Protein 6YQ4 (pdb70)

Organism: Fusobacterium nucleatum subsp. nucleatum (strain ATCC 25586 / DSM 15643 / BCRC 10681 / CIP 101130 / JCM 8532 / KCTC 2640 / LMG 13131 / VPI 4355) (NCBI:txid190304)

Secondary structure (DSSP, 8-state):
-------TTS-EEEEEESSS-EEEEEEEEEEE-SSS-S-TTTSEEEEEEEGGGGTT--BTTB-TTT--EEEE----TT--BPPP-SSB-TTSSB-HHHHHHHTT-EEEEE-B--TT-B-TTS-B-SSTTHHHHHHHHHHHHHHHTTTTSSS-TT-EEEE-BTHHHHHHHHHHHSTT-GGGHHHHHHHT--SS----SEEEEES----HHHHHHHHHHHHTT--EEEEE---TT--HHHHH-TTS---EEEEE--HHHHHHHHHHHHHHHHHHHHH--B-TTS-B----TTS-SHHHHHHHHHHHHHHHHHHHTT---GGGGGGEEESSSSEEEE-HHHHHTSS-B-SPSSSSS-TTS-SHHHHHT-BTTBS--B-SHHHHHHHHHHHHHH-----B--HHHHHHT-GGGT--TT-S--EEEEE--TT--SS-THHHHHHHHHHHHTT-EEEEE--TT--S-S-S-HHHHHHHHHHHH-/-------TTS-EEEEEESSS-EEEEEEEEEEE-SSS-S-TTTSEEEEEEEGGGGTT--BTTB-TTT--EEEE----TT--BPPP-SSEETTTEE-HHHHHHHTTPEEEEE-B--TT-B-TT--B-SSTTHHHHHHHHHHHHHHHTTTTSSS-TTSEEEE-BTHHHHHHHHHHHTTT-GGGHHHHHHHT--SS----SEEEEES----HHHHHHHHHHHHTT--EEEE----TT--HHHHH-GGG----EEEE--HHHHHHHHHHHHHHHHHHHHT--B-TTS-B----TTS-SHHHHHHHHHHHHHHHHHHHTT---GGGGGGEEE-SSSEEEE-HHHHGGGS-B-SPSSSSS-TTS-SHHHHHT--SS-S--B-SHHHHHHHHHHHHHTT------B--HHHHHHH-GGGT-STT-S--EEEEE--TT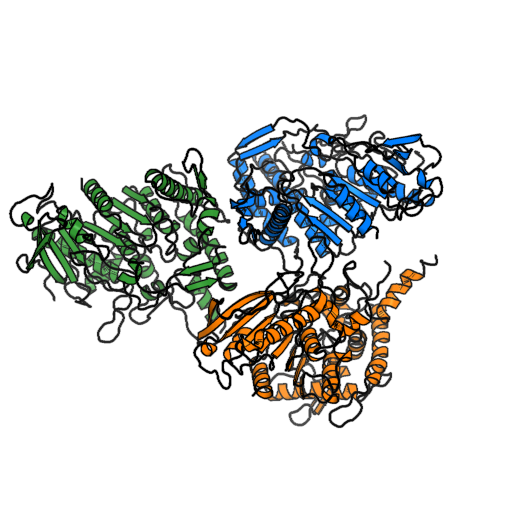--SS-THHHHHHHHHHHHTT-EEEEE--TT--S---S-HHHHHHHHHHHH-/----S--TT--EEEEEESSSSEEEEEEEEEEE-SSS-S-TTTSEEEEEEEGGGGTT--BTTB-TTT--EEEE----TT--BPPP-SSB-TTSSB-HHHHHHHHT-EEEEE-B--TT-B-TT--B--STTHHHHHHHHHHHHHHHHTTTSSS-TTSEEEE-BTHHHHHHHHHHHSTT-GGGHHHHHHTT--SS----SEEEEES----HHHHHHHHHHHHTT--EEEE----TT--HHHHHH-SSS---EEEE--HHHHHHHHHHHHHHHHHHHHT--B-TTS-B----TTS-SHHHHHHHHHHHHHHHHHHHTT---GGGGGGEEESSSSEEEE-HHHHHTTS-B-SPSSSSS-TTS-SHHHHHT--SS-S--B-SHHHHHHHHHHHH-------B--HHHHHHT-GGGT--TT-S--EEEEE--TT--SS-THHHHHHHHHHHHTT-EEEEE--TT--S---S-HHHHHHHHHHHT-

Structure (mmCIF, N/CA/C/O backbone):
data_6YQ4
#
_entry.id   6YQ4
#
_cell.length_a   71.840
_cell.length_b   91.067
_cell.length_c   124.068
_cell.angle_alpha   90.000
_cell.angle_beta   101.700
_cell.angle_gamma   90.000
#
_symmetry.space_group_name_H-M   'P 1 21 1'
#
loop_
_entity.id
_entity.type
_entity.pdbx_description
1 polymer Tannase
2 non-polymer GLYCEROL
3 non-polymer 'MAGNESIUM ION'
4 non-polymer SPERMIDINE
5 water water
#
loop_
_atom_site.group_PDB
_atom_site.id
_atom_site.type_symbol
_atom_site.label_atom_id
_atom_site.label_alt_id
_atom_site.label_comp_id
_atom_site.label_asym_id
_atom_site.label_entity_id
_atom_site.label_seq_id
_atom_site.pdbx_PDB_ins_code
_atom_site.Cartn_x
_atom_site.Cartn_y
_atom_site.Cartn_z
_atom_site.occupancy
_atom_site.B_iso_or_equiv
_atom_site.auth_seq_id
_atom_site.auth_comp_id
_atom_site.auth_asym_id
_atom_site.auth_atom_id
_atom_site.pdbx_PDB_model_num
ATOM 1 N N . ASP A 1 5 ? -32.655 -3.337 10.600 1.00 82.68 5 ASP A N 1
ATOM 2 C CA . ASP A 1 5 ? -32.434 -2.066 11.284 1.00 87.46 5 ASP A CA 1
ATOM 3 C C . ASP A 1 5 ? -31.390 -1.201 10.569 1.00 81.84 5 ASP A C 1
ATOM 4 O O . ASP A 1 5 ? -31.406 0.028 10.689 1.00 82.34 5 ASP A O 1
ATOM 9 N N . TYR A 1 6 ? -30.481 -1.839 9.831 1.00 74.27 6 TYR A N 1
ATOM 10 C CA . TYR A 1 6 ? -29.506 -1.109 9.031 1.00 71.81 6 TYR A CA 1
ATOM 11 C C . TYR A 1 6 ? -30.182 -0.588 7.772 1.00 79.71 6 TYR A C 1
ATOM 12 O O . TYR A 1 6 ? -30.728 -1.371 6.992 1.00 87.63 6 TYR A O 1
ATOM 21 N N . ASP A 1 7 ? -30.153 0.727 7.574 1.00 81.49 7 ASP A N 1
ATOM 22 C CA . ASP A 1 7 ? -30.777 1.318 6.398 1.00 78.34 7 ASP A CA 1
ATOM 23 C C . ASP A 1 7 ? -29.927 1.057 5.157 1.00 70.31 7 ASP A C 1
ATOM 24 O O . ASP A 1 7 ? -28.694 1.149 5.197 1.00 67.26 7 ASP A O 1
ATOM 29 N N . LEU A 1 8 ? -30.595 0.733 4.045 1.00 63.59 8 LEU A N 1
ATOM 30 C CA . LEU A 1 8 ? -29.925 0.210 2.859 1.00 51.76 8 LEU A CA 1
ATOM 31 C C . LEU A 1 8 ? -29.840 1.177 1.687 1.00 52.82 8 LEU A C 1
ATOM 32 O O . LEU A 1 8 ? -29.357 0.776 0.623 1.00 53.63 8 LEU A O 1
ATOM 37 N N . LYS A 1 9 ? -30.291 2.422 1.819 1.00 52.13 9 LYS A N 1
ATOM 38 C CA . LYS A 1 9 ? -30.224 3.316 0.672 1.00 56.69 9 LYS A CA 1
ATOM 39 C C . LYS A 1 9 ? -28.853 3.974 0.583 1.00 54.32 9 LYS A C 1
ATOM 40 O O . LYS A 1 9 ? -28.228 4.312 1.593 1.00 50.55 9 LYS A O 1
ATOM 46 N N . PHE A 1 10 ? -28.399 4.136 -0.649 1.00 52.11 10 PHE A N 1
ATOM 47 C CA . PHE A 1 10 ? -27.066 4.622 -0.954 1.00 44.79 10 PHE A CA 1
ATOM 48 C C . PHE A 1 10 ? -27.043 6.143 -0.910 1.00 47.00 10 PHE A C 1
ATOM 49 O O . PHE A 1 10 ? -27.887 6.812 -1.518 1.00 51.63 10 PHE A O 1
ATOM 57 N N . ASN A 1 11 ? -26.062 6.685 -0.203 1.00 44.41 11 ASN A N 1
ATOM 58 C CA . ASN A 1 11 ? -25.938 8.123 -0.044 1.00 53.14 11 ASN A CA 1
ATOM 59 C C . ASN A 1 11 ? -24.832 8.648 -0.946 1.00 52.44 11 ASN A C 1
ATOM 60 O O . ASN A 1 11 ? -23.648 8.499 -0.615 1.00 52.66 11 ASN A O 1
ATOM 65 N N . PRO A 1 12 ? -25.152 9.272 -2.083 1.00 54.42 12 PRO A N 1
ATOM 66 C CA . PRO A 1 12 ? -24.099 9.780 -2.978 1.00 57.10 12 PRO A CA 1
ATOM 67 C C . PRO A 1 12 ? -23.281 10.911 -2.378 1.00 66.84 12 PRO A C 1
ATOM 68 O O . PRO A 1 12 ? -22.306 11.346 -3.006 1.00 68.39 12 PRO A O 1
ATOM 72 N N . ASP A 1 13 ? -23.645 11.400 -1.193 1.00 68.15 13 ASP A N 1
ATOM 73 C CA . ASP A 1 13 ? -22.932 12.492 -0.551 1.00 64.74 13 ASP A CA 1
ATOM 74 C C . ASP A 1 13 ? -21.891 12.029 0.461 1.00 62.69 13 ASP A C 1
ATOM 75 O O . ASP A 1 13 ? -21.055 12.842 0.863 1.00 58.98 13 ASP A O 1
ATOM 80 N N . LYS A 1 14 ? -21.910 10.757 0.877 1.00 62.33 14 LYS A N 1
ATOM 81 C CA . LYS A 1 14 ? -20.999 10.251 1.914 1.00 61.00 14 LYS A CA 1
ATOM 82 C C . LYS A 1 14 ? -19.862 9.491 1.236 1.00 49.53 14 LYS A C 1
ATOM 83 O O . LYS A 1 14 ? -19.891 8.269 1.117 1.00 46.00 14 LYS A O 1
ATOM 89 N N . TYR A 1 15 ? -18.834 10.224 0.820 1.00 49.37 15 TYR A N 1
ATOM 90 C CA . TYR A 1 15 ? -17.708 9.642 0.106 1.00 49.96 15 TYR A CA 1
ATOM 91 C C . TYR A 1 15 ? -16.421 10.322 0.544 1.00 50.91 15 TYR A C 1
ATOM 92 O O . TYR A 1 15 ? -16.440 11.411 1.119 1.00 54.21 15 TYR A O 1
ATOM 101 N N . ILE A 1 16 ? -15.295 9.683 0.233 1.00 43.30 16 ILE A N 1
ATOM 102 C CA . ILE A 1 16 ? -13.983 10.312 0.327 1.00 49.46 16 ILE A CA 1
ATOM 103 C C . ILE A 1 16 ? -13.408 10.424 -1.078 1.00 50.01 16 ILE A C 1
ATOM 104 O O . ILE A 1 16 ? -13.517 9.490 -1.880 1.00 45.88 16 ILE A O 1
ATOM 109 N N . SER A 1 17 ? -12.801 11.572 -1.376 1.00 55.36 17 SER A N 1
ATOM 110 C CA . SER A 1 17 ? -12.103 11.770 -2.641 1.00 48.94 17 SER A CA 1
ATOM 111 C C . SER A 1 17 ? -10.729 11.124 -2.557 1.00 47.83 17 SER A C 1
ATOM 112 O O . SER A 1 17 ? -9.915 11.495 -1.702 1.00 48.59 17 SER A O 1
ATOM 115 N N . LYS A 1 18 ? -10.467 10.165 -3.442 1.00 47.89 18 LYS A N 1
ATOM 116 C CA . LYS A 1 18 ? -9.188 9.477 -3.491 1.00 44.06 18 LYS A CA 1
ATOM 117 C C . LYS A 1 18 ? -8.635 9.566 -4.910 1.00 45.48 18 LYS A C 1
ATOM 118 O O . LYS A 1 18 ? -9.274 10.111 -5.818 1.00 47.15 18 LYS A O 1
ATOM 124 N N . GLU A 1 19 ? -7.417 9.054 -5.089 1.00 43.56 19 GLU A N 1
ATOM 125 C CA . GLU A 1 19 ? -6.756 9.092 -6.387 1.00 50.42 19 GLU A CA 1
ATOM 126 C C . GLU A 1 19 ? -5.634 8.068 -6.397 1.00 55.53 19 GLU A C 1
ATOM 127 O O . GLU A 1 19 ? -5.206 7.570 -5.351 1.00 63.63 19 GLU A O 1
ATOM 133 N N . ILE A 1 20 ? -5.173 7.750 -7.604 1.00 48.47 20 ILE A N 1
ATOM 134 C CA . ILE A 1 20 ? -4.044 6.850 -7.788 1.00 46.45 20 ILE A CA 1
ATOM 135 C C . ILE A 1 20 ? -3.484 7.115 -9.175 1.00 50.24 20 ILE A C 1
ATOM 136 O O . ILE A 1 20 ? -4.226 7.434 -10.108 1.00 48.87 20 ILE A O 1
ATOM 141 N N . LYS A 1 21 ? -2.165 7.014 -9.298 1.00 54.67 21 LYS A N 1
ATOM 142 C CA . LYS A 1 21 ? -1.452 7.185 -10.555 1.00 62.98 21 LYS A CA 1
ATOM 143 C C . LYS A 1 21 ? -0.881 5.831 -10.947 1.00 68.26 21 LYS A C 1
ATOM 144 O O . LYS A 1 21 ? -0.180 5.201 -10.152 1.00 76.88 21 LYS A O 1
ATOM 150 N N . ILE A 1 22 ? -1.190 5.372 -12.154 1.00 78.97 22 ILE A N 1
ATOM 151 C CA . ILE A 1 22 ? -0.757 4.039 -12.570 1.00 87.80 22 ILE A CA 1
ATOM 152 C C . ILE A 1 22 ? 0.654 4.064 -13.154 1.00 96.34 22 ILE A C 1
ATOM 153 O O . ILE A 1 22 ? 1.535 3.314 -12.714 1.00 96.26 22 ILE A O 1
ATOM 158 N N . ASN A 1 23 ? 0.888 4.931 -14.142 1.00 92.82 23 ASN A N 1
ATOM 159 C CA . ASN A 1 23 ? 2.222 5.212 -14.662 1.00 94.67 23 ASN A CA 1
ATOM 160 C C . ASN A 1 23 ? 2.417 6.684 -14.971 1.00 84.22 23 ASN A C 1
ATOM 161 O O . ASN A 1 23 ? 3.558 7.100 -15.185 1.00 85.12 23 ASN A O 1
ATOM 166 N N . GLY A 1 24 ? 1.353 7.482 -14.998 1.00 76.54 24 GLY A N 1
ATOM 167 C CA . GLY A 1 24 ? 1.441 8.891 -15.326 1.00 69.24 24 GLY A CA 1
ATOM 168 C C . GLY A 1 24 ? 0.087 9.575 -15.323 1.00 63.48 24 GLY A C 1
ATOM 169 O O . GLY A 1 24 ? 0.010 10.795 -15.162 1.00 56.38 24 GLY A O 1
ATOM 170 N N . LYS A 1 25 ? -0.986 8.801 -15.507 1.00 61.67 25 LYS A N 1
ATOM 171 C CA . LYS A 1 25 ? -2.350 9.310 -15.423 1.00 58.40 25 LYS A CA 1
ATOM 172 C C . LYS A 1 25 ? -2.831 9.304 -13.977 1.00 60.06 25 LYS A C 1
ATOM 173 O O . LYS A 1 25 ? -2.611 8.336 -13.242 1.00 56.77 25 LYS A O 1
ATOM 179 N N . LYS A 1 26 ? -3.496 10.387 -13.575 1.00 63.10 26 LYS A N 1
ATOM 180 C CA . LYS A 1 26 ? -4.126 10.470 -12.258 1.00 68.08 26 LYS A CA 1
ATOM 181 C C . LYS A 1 26 ? -5.580 10.017 -12.378 1.00 57.42 26 LYS A C 1
ATOM 182 O O . LYS A 1 26 ? -6.412 10.720 -12.963 1.00 54.45 26 LYS A O 1
ATOM 188 N N . ILE A 1 27 ? -5.886 8.842 -11.835 1.00 44.51 27 ILE A N 1
ATOM 189 C CA . ILE A 1 27 ? -7.259 8.356 -11.758 1.00 43.20 27 ILE A CA 1
ATOM 190 C C . ILE A 1 27 ? -7.854 8.879 -10.453 1.00 46.47 27 ILE A C 1
ATOM 191 O O . ILE A 1 27 ? -7.460 8.452 -9.367 1.00 53.69 27 ILE A O 1
ATOM 196 N N . LYS A 1 28 ? -8.773 9.834 -10.554 1.00 41.83 28 LYS A N 1
ATOM 197 C CA . LYS A 1 28 ? -9.507 10.345 -9.404 1.00 41.02 28 LYS A CA 1
ATOM 198 C C . LYS A 1 28 ? -10.873 9.669 -9.333 1.00 48.01 28 LYS A C 1
ATOM 199 O O . LYS A 1 28 ? -11.536 9.463 -10.359 1.00 47.98 28 LYS A O 1
ATOM 205 N N . TYR A 1 29 ? -11.286 9.315 -8.119 1.00 40.93 29 TYR A N 1
ATOM 206 C CA . TYR A 1 29 ? -12.546 8.612 -7.921 1.00 42.81 29 TYR A CA 1
ATOM 207 C C . TYR A 1 29 ? -13.109 8.978 -6.553 1.00 44.79 29 TYR A C 1
ATOM 208 O O . TYR A 1 29 ? -12.419 9.542 -5.698 1.00 47.94 29 TYR A O 1
ATOM 217 N N . ARG A 1 30 ? -14.382 8.656 -6.360 1.00 46.58 30 ARG A N 1
ATOM 218 C CA . ARG A 1 30 ? -15.066 8.849 -5.088 1.00 46.06 30 ARG A CA 1
ATOM 219 C C . ARG A 1 30 ? -15.308 7.489 -4.449 1.00 52.41 30 ARG A C 1
ATOM 220 O O . ARG A 1 30 ? -15.951 6.622 -5.051 1.00 56.06 30 ARG A O 1
ATOM 228 N N . ALA A 1 31 ? -14.826 7.322 -3.225 1.00 51.11 31 ALA A N 1
ATOM 229 C CA . ALA A 1 31 ? -14.873 6.048 -2.525 1.00 48.44 31 ALA A CA 1
ATOM 230 C C . ALA A 1 31 ? -16.013 6.052 -1.518 1.00 40.93 31 ALA A C 1
ATOM 231 O O . ALA A 1 31 ? -16.094 6.955 -0.678 1.00 40.54 31 ALA A O 1
ATOM 233 N N . TYR A 1 32 ? -16.884 5.042 -1.607 1.00 32.96 32 TYR A N 1
ATOM 234 C CA . TYR A 1 32 ? -17.953 4.790 -0.635 1.00 37.91 32 TYR A CA 1
ATOM 235 C C . TYR A 1 32 ? -17.620 3.478 0.080 1.00 36.85 32 TYR A C 1
ATOM 236 O O . TYR A 1 32 ? -17.987 2.394 -0.363 1.00 39.93 32 TYR A O 1
ATOM 245 N N . GLU A 1 33 ? -16.921 3.576 1.200 1.00 40.66 33 GLU A N 1
ATOM 246 C CA . GLU A 1 33 ? -16.256 2.411 1.751 1.00 42.58 33 GLU A CA 1
ATOM 247 C C . GLU A 1 33 ? -17.088 1.739 2.835 1.00 39.06 33 GLU A C 1
ATOM 248 O O . GLU A 1 33 ? -17.758 2.405 3.630 1.00 49.90 33 GLU A O 1
ATOM 254 N N . ASN A 1 34 ? -17.058 0.407 2.813 1.00 32.47 34 ASN A N 1
ATOM 255 C CA . ASN A 1 34 ? -17.594 -0.488 3.841 1.00 48.61 34 ASN A CA 1
ATOM 256 C C . ASN A 1 34 ? -19.055 -0.192 4.171 1.00 45.28 34 ASN A C 1
ATOM 257 O O . ASN A 1 34 ? -19.435 0.040 5.313 1.00 44.74 34 ASN A O 1
ATOM 262 N N . ILE A 1 35 ? -19.868 -0.264 3.126 1.00 44.18 35 ILE A N 1
ATOM 263 C CA . ILE A 1 35 ? -21.321 -0.190 3.220 1.00 37.60 35 ILE A CA 1
ATOM 264 C C . ILE A 1 35 ? -21.870 -1.557 3.622 1.00 37.73 35 ILE A C 1
ATOM 265 O O . ILE A 1 35 ? -21.631 -2.558 2.939 1.00 31.81 35 ILE A O 1
ATOM 270 N N . ILE A 1 36 ? -22.612 -1.606 4.723 1.00 41.05 36 ILE A N 1
ATOM 271 C CA . ILE A 1 36 ? -23.358 -2.819 5.041 1.00 41.03 36 ILE A CA 1
ATOM 272 C C . ILE A 1 36 ? -24.486 -2.954 4.023 1.00 37.76 36 ILE A C 1
ATOM 273 O O . ILE A 1 36 ? -25.367 -2.094 3.944 1.00 40.07 36 ILE A O 1
ATOM 278 N N . TYR A 1 37 ? -24.447 -4.015 3.215 1.00 31.39 37 TYR A N 1
ATOM 279 C CA . TYR A 1 37 ? -25.418 -4.216 2.135 1.00 39.57 37 TYR A CA 1
ATOM 280 C C . TYR A 1 37 ? -26.534 -5.164 2.551 1.00 44.53 37 TYR A C 1
ATOM 281 O O . TYR A 1 37 ? -27.061 -5.931 1.741 1.00 46.07 37 TYR A O 1
ATOM 290 N N . ILE A 1 38 ? -26.917 -5.118 3.820 1.00 42.78 38 ILE A N 1
ATOM 291 C CA . ILE A 1 38 ? -27.906 -6.037 4.358 1.00 38.05 38 ILE A CA 1
ATOM 292 C C . ILE A 1 38 ? -28.453 -5.415 5.635 1.00 40.00 38 ILE A C 1
ATOM 293 O O . ILE A 1 38 ? -27.717 -4.761 6.375 1.00 49.14 38 ILE A O 1
ATOM 298 N N . LYS A 1 39 ? -29.759 -5.596 5.880 1.00 40.52 39 LYS A N 1
ATOM 299 C CA . LYS A 1 39 ? -30.387 -4.923 7.018 1.00 48.52 39 LYS A CA 1
ATOM 300 C C . LYS A 1 39 ? -30.124 -5.625 8.342 1.00 48.45 39 LYS A C 1
ATOM 301 O O . LYS A 1 39 ? -30.107 -4.962 9.385 1.00 50.11 39 LYS A O 1
ATOM 307 N N . ASN A 1 40 ? -29.927 -6.945 8.334 1.00 46.09 40 ASN A N 1
ATOM 308 C CA . ASN A 1 40 ? -29.580 -7.702 9.540 1.00 42.65 40 ASN A CA 1
ATOM 309 C C . ASN A 1 40 ? -28.311 -8.508 9.286 1.00 39.51 40 ASN A C 1
ATOM 310 O O . ASN A 1 40 ? -28.367 -9.719 9.025 1.00 39.38 40 ASN A O 1
ATOM 315 N N . PRO A 1 41 ? -27.145 -7.871 9.364 1.00 38.48 41 PRO A N 1
ATOM 316 C CA . PRO A 1 41 ? -25.888 -8.603 9.154 1.00 41.48 41 PRO A CA 1
ATOM 317 C C . PRO A 1 41 ? -25.540 -9.496 10.334 1.00 48.14 41 PRO A C 1
ATOM 318 O O . PRO A 1 41 ? -25.837 -9.186 11.489 1.00 51.17 41 PRO A O 1
ATOM 322 N N . ILE A 1 42 ? -24.892 -10.619 10.029 1.00 45.04 42 ILE A N 1
ATOM 323 C CA . ILE A 1 42 ? -24.442 -11.533 11.073 1.00 42.70 42 ILE A CA 1
ATOM 324 C C . ILE A 1 42 ? -22.958 -11.289 11.348 1.00 46.43 42 ILE A C 1
ATOM 325 O O . ILE A 1 42 ? -22.502 -11.452 12.489 1.00 60.20 42 ILE A O 1
ATOM 330 N N . ASP A 1 43 ? -22.198 -10.857 10.332 1.00 40.56 43 ASP A N 1
ATOM 331 C CA . ASP A 1 43 ? -20.809 -10.422 10.526 1.00 42.23 43 ASP A CA 1
ATOM 332 C C . ASP A 1 43 ? -20.538 -9.187 9.678 1.00 42.65 43 ASP A C 1
ATOM 333 O O . ASP A 1 43 ? -20.389 -9.294 8.461 1.00 42.89 43 ASP A O 1
ATOM 338 N N . LYS A 1 44 ? -20.409 -8.027 10.317 1.00 34.91 44 LYS A N 1
ATOM 339 C CA . LYS A 1 44 ? -20.273 -6.789 9.562 1.00 37.72 44 LYS A CA 1
ATOM 340 C C . LYS A 1 44 ? -18.887 -6.585 8.981 1.00 40.56 44 LYS A C 1
ATOM 341 O O . LYS A 1 44 ? -18.731 -5.734 8.099 1.00 38.08 44 LYS A O 1
ATOM 347 N N . ASP A 1 45 ? -17.868 -7.296 9.478 1.00 38.35 45 ASP A N 1
ATOM 348 C CA . ASP A 1 45 ? -16.535 -7.138 8.901 1.00 43.49 45 ASP A CA 1
ATOM 349 C C . ASP A 1 45 ? -16.473 -7.695 7.489 1.00 44.99 45 ASP A C 1
ATOM 350 O O . ASP A 1 45 ? -15.657 -7.243 6.679 1.00 44.87 45 ASP A O 1
ATOM 355 N N . TYR A 1 46 ? -17.317 -8.677 7.188 1.00 32.87 46 TYR A N 1
ATOM 356 C CA . TYR A 1 46 ? -17.293 -9.376 5.913 1.00 32.96 46 TYR A CA 1
ATOM 357 C C . TYR A 1 46 ? -18.469 -9.032 5.020 1.00 35.20 46 TYR A C 1
ATOM 358 O O . TYR A 1 46 ? -18.270 -8.796 3.831 1.00 35.67 46 TYR A O 1
ATOM 367 N N . GLN A 1 47 ? -19.676 -8.932 5.573 1.00 28.43 47 GLN A N 1
ATOM 368 C CA . GLN A 1 47 ? -20.843 -8.559 4.787 1.00 35.58 47 GLN A CA 1
ATOM 369 C C . GLN A 1 47 ? -20.922 -7.051 4.608 1.00 32.45 47 GLN A C 1
ATOM 370 O O . GLN A 1 47 ? -21.936 -6.442 4.952 1.00 40.72 47 GLN A O 1
ATOM 376 N N . ASN A 1 48 ? -19.862 -6.438 4.093 1.00 27.84 48 ASN A N 1
ATOM 377 C CA . ASN A 1 48 ? -19.916 -5.057 3.637 1.00 39.30 48 ASN A CA 1
ATOM 378 C C . ASN A 1 48 ? -19.272 -4.963 2.256 1.00 39.31 48 ASN A C 1
ATOM 379 O O . ASN A 1 48 ? -18.604 -5.894 1.799 1.00 39.49 48 ASN A O 1
ATOM 384 N N . MET A 1 49 ? -19.456 -3.813 1.600 1.00 37.15 49 MET A N 1
ATOM 385 C CA . MET A 1 49 ? -19.033 -3.624 0.218 1.00 29.69 49 MET A CA 1
ATOM 386 C C . MET A 1 49 ? -18.477 -2.220 -0.009 1.00 32.38 49 MET A C 1
ATOM 387 O O . MET A 1 49 ? -19.014 -1.237 0.507 1.00 37.56 49 MET A O 1
ATOM 392 N N . ASN A 1 50 ? -17.409 -2.138 -0.804 1.00 30.86 50 ASN A N 1
ATOM 393 C CA . ASN A 1 50 ? -16.804 -0.879 -1.222 1.00 29.88 50 ASN A CA 1
ATOM 394 C C . ASN A 1 50 ? -17.252 -0.549 -2.636 1.00 28.68 50 ASN A C 1
ATOM 395 O O . ASN A 1 50 ? -17.164 -1.399 -3.531 1.00 30.21 50 ASN A O 1
ATOM 400 N N . ILE A 1 51 ? -17.688 0.688 -2.844 1.00 32.09 51 ILE A N 1
ATOM 401 C CA . ILE A 1 51 ? -18.122 1.164 -4.152 1.00 35.91 51 ILE A CA 1
ATOM 402 C C . ILE A 1 51 ? -17.236 2.333 -4.562 1.00 37.76 51 ILE A C 1
ATOM 403 O O . ILE A 1 51 ? -17.087 3.299 -3.807 1.00 33.72 51 ILE A O 1
ATOM 408 N N . TYR A 1 52 ? -16.643 2.236 -5.748 1.00 28.67 52 TYR A N 1
ATOM 409 C CA . TYR A 1 52 ? -15.777 3.270 -6.297 1.00 34.74 52 TYR A CA 1
ATOM 410 C C . TYR A 1 52 ? -16.371 3.797 -7.596 1.00 36.31 52 TYR A C 1
ATOM 411 O O . TYR A 1 52 ? -16.720 3.015 -8.491 1.00 38.36 52 TYR A O 1
ATOM 420 N N . ILE A 1 53 ? -16.493 5.114 -7.699 1.00 34.67 53 ILE A N 1
ATOM 421 C CA . ILE A 1 53 ? -17.081 5.723 -8.888 1.00 37.41 53 ILE A CA 1
ATOM 422 C C . ILE A 1 53 ? -16.124 6.767 -9.458 1.00 38.92 53 ILE A C 1
ATOM 423 O O . ILE A 1 53 ? -15.631 7.627 -8.706 1.00 38.66 53 ILE A O 1
ATOM 428 N N . PRO A 1 54 ? -15.833 6.739 -10.761 1.00 37.26 54 PRO A N 1
ATOM 429 C CA . PRO A 1 54 ? -14.958 7.770 -11.338 1.00 39.73 54 PRO A CA 1
ATOM 430 C C . PRO A 1 54 ? -15.479 9.183 -11.091 1.00 46.52 54 PRO A C 1
ATOM 431 O O . PRO A 1 54 ? -16.687 9.440 -11.084 1.00 38.81 54 PRO A O 1
ATOM 435 N N . GLU A 1 55 ? -14.533 10.103 -10.868 1.00 47.58 55 GLU A N 1
ATOM 436 C CA . GLU A 1 55 ? -14.876 11.484 -10.557 1.00 45.29 55 GLU A CA 1
ATOM 437 C C . GLU A 1 55 ? -15.569 12.171 -11.726 1.00 49.64 55 GLU A C 1
ATOM 438 O O . GLU A 1 55 ? -16.377 13.084 -11.518 1.00 52.07 55 GLU A O 1
ATOM 444 N N . GLU A 1 56 ? -15.271 11.744 -12.957 1.00 54.27 56 GLU A N 1
ATOM 445 C CA . GLU A 1 56 ? -15.942 12.288 -14.137 1.00 54.73 56 GLU A CA 1
ATOM 446 C C . GLU A 1 56 ? -17.459 12.212 -14.024 1.00 57.64 56 GLU A C 1
ATOM 447 O O . GLU A 1 56 ? -18.163 13.086 -14.539 1.00 57.16 56 GLU A O 1
ATOM 453 N N . TYR A 1 57 ? -17.979 11.175 -13.367 1.00 57.24 57 TYR A N 1
ATOM 454 C CA . TYR A 1 57 ? -19.409 10.895 -13.320 1.00 52.33 57 TYR A CA 1
ATOM 455 C C . TYR A 1 57 ? -20.164 11.795 -12.349 1.00 57.84 57 TYR A C 1
ATOM 456 O O . TYR A 1 57 ? -21.388 11.642 -12.203 1.00 53.10 57 TYR A O 1
ATOM 465 N N . PHE A 1 58 ? -19.460 12.725 -11.693 1.00 55.49 58 PHE A N 1
ATOM 466 C CA . PHE A 1 58 ? -20.059 13.774 -10.881 1.00 52.79 58 PHE A CA 1
ATOM 467 C C . PHE A 1 58 ? -19.872 15.156 -11.493 1.00 53.18 58 PHE A C 1
ATOM 468 O O . PHE A 1 58 ? -20.292 16.152 -10.901 1.00 57.16 58 PHE A O 1
ATOM 476 N N . ASN A 1 59 ? -19.257 15.236 -12.669 1.00 54.15 59 ASN A N 1
ATOM 477 C CA . ASN A 1 59 ? -19.045 16.494 -13.369 1.00 54.18 59 ASN A CA 1
ATOM 478 C C . ASN A 1 59 ? -19.585 16.435 -14.794 1.00 58.88 59 ASN A C 1
ATOM 479 O O . ASN A 1 59 ? -19.160 17.232 -15.637 1.00 66.61 59 ASN A O 1
ATOM 484 N N . ASN A 1 60 ? -20.489 15.491 -15.088 1.00 55.38 60 ASN A N 1
ATOM 485 C CA . ASN A 1 60 ? -21.156 15.405 -16.393 1.00 63.94 60 ASN A CA 1
ATOM 486 C C . ASN A 1 60 ? -20.172 15.136 -17.527 1.00 61.55 60 ASN A C 1
ATOM 487 O O . ASN A 1 60 ? -20.320 15.648 -18.643 1.00 60.31 60 ASN A O 1
ATOM 492 N N . LEU A 1 61 ? -19.179 14.307 -17.241 1.00 51.46 61 LEU A N 1
ATOM 493 C CA . LEU A 1 61 ? -18.114 13.968 -18.165 1.00 51.58 61 LEU A CA 1
ATOM 494 C C . LEU A 1 61 ? -18.208 12.490 -18.519 1.00 54.04 61 LEU A C 1
ATOM 495 O O . LEU A 1 61 ? -18.859 11.697 -17.829 1.00 49.24 61 LEU A O 1
ATOM 500 N N . SER A 1 62 ? -17.552 12.131 -19.616 1.00 58.30 62 SER A N 1
ATOM 501 C CA . SER A 1 62 ? -17.579 10.782 -20.149 1.00 54.09 62 SER A CA 1
ATOM 502 C C . SER A 1 62 ? -16.194 10.163 -20.052 1.00 44.04 62 SER A C 1
ATOM 503 O O . SER A 1 62 ? -15.183 10.866 -20.079 1.00 45.05 62 SER A O 1
ATOM 506 N N . ILE A 1 63 ? -16.161 8.841 -19.943 1.00 41.98 63 ILE A N 1
ATOM 507 C CA . ILE A 1 63 ? -14.936 8.059 -20.071 1.00 48.75 63 ILE A CA 1
ATOM 508 C C . ILE A 1 63 ? -15.156 7.073 -21.215 1.00 49.86 63 ILE A C 1
ATOM 509 O O . ILE A 1 63 ? -15.835 6.048 -21.050 1.00 43.22 63 ILE A O 1
ATOM 514 N N . GLY A 1 64 ? -14.557 7.358 -22.367 1.00 50.18 64 GLY A N 1
ATOM 515 C CA . GLY A 1 64 ? -14.830 6.544 -23.535 1.00 47.56 64 GLY A CA 1
ATOM 516 C C . GLY A 1 64 ? -16.301 6.662 -23.870 1.00 50.62 64 GLY A C 1
ATOM 517 O O . GLY A 1 64 ? -16.872 7.756 -23.857 1.00 55.42 64 GLY A O 1
ATOM 518 N N . SER A 1 65 ? -16.938 5.520 -24.143 1.00 49.00 65 SER A N 1
ATOM 519 C CA . SER A 1 65 ? -18.373 5.480 -24.390 1.00 49.85 65 SER A CA 1
ATOM 520 C C . SER A 1 65 ? -19.209 5.603 -23.124 1.00 50.62 65 SER A C 1
ATOM 521 O O . SER A 1 65 ? -20.431 5.720 -23.232 1.00 50.47 65 SER A O 1
ATOM 524 N N . TYR A 1 66 ? -18.599 5.576 -21.940 1.00 54.19 66 TYR A N 1
ATOM 525 C CA . TYR A 1 66 ? -19.325 5.381 -20.689 1.00 51.13 66 TYR A CA 1
ATOM 526 C C . TYR A 1 66 ? -19.591 6.707 -19.982 1.00 54.10 66 TYR A C 1
ATOM 527 O O . TYR A 1 66 ? -18.718 7.577 -19.913 1.00 61.72 66 TYR A O 1
ATOM 536 N N . ASN A 1 67 ? -20.806 6.856 -19.453 1.00 51.34 67 ASN A N 1
ATOM 537 C CA . ASN A 1 67 ? -21.137 8.041 -18.670 1.00 45.87 67 ASN A CA 1
ATOM 538 C C . ASN A 1 67 ? -21.761 7.647 -17.337 1.00 45.32 67 ASN A C 1
ATOM 539 O O . ASN A 1 67 ? -21.763 6.472 -16.968 1.00 49.21 67 ASN A O 1
ATOM 544 N N . SER A 1 68 ? -22.317 8.617 -16.619 1.00 53.31 68 SER A N 1
ATOM 545 C CA . SER A 1 68 ? -22.834 8.353 -15.283 1.00 56.96 68 SER A CA 1
ATOM 546 C C . SER A 1 68 ? -24.155 7.582 -15.266 1.00 58.84 68 SER A C 1
ATOM 547 O O . SER A 1 68 ? -24.576 7.155 -14.189 1.00 63.57 68 SER A O 1
ATOM 550 N N . ASN A 1 69 ? -24.829 7.413 -16.405 1.00 56.10 69 ASN A N 1
ATOM 551 C CA . ASN A 1 69 ? -26.018 6.570 -16.497 1.00 61.17 69 ASN A CA 1
ATOM 552 C C . ASN A 1 69 ? -25.755 5.293 -17.281 1.00 58.69 69 ASN A C 1
ATOM 553 O O . ASN A 1 69 ? -26.656 4.460 -17.434 1.00 57.07 69 ASN A O 1
ATOM 558 N N . ASN A 1 70 ? -24.525 5.111 -17.736 1.00 56.34 70 ASN A N 1
ATOM 559 C CA . ASN A 1 70 ? -24.151 4.154 -18.756 1.00 50.63 70 ASN A CA 1
ATOM 560 C C . ASN A 1 70 ? -23.264 3.047 -18.244 1.00 45.77 70 ASN A C 1
ATOM 561 O O . ASN A 1 70 ? -23.348 1.922 -18.740 1.00 39.75 70 ASN A O 1
ATOM 566 N N . ALA A 1 71 ? -22.431 3.358 -17.260 1.00 45.80 71 ALA A N 1
ATOM 567 C CA . ALA A 1 71 ? -21.227 2.589 -17.008 1.00 41.03 71 ALA A CA 1
ATOM 568 C C . ALA A 1 71 ? -21.568 1.188 -16.530 1.00 43.44 71 ALA A C 1
ATOM 569 O O . ALA A 1 71 ? -22.329 1.031 -15.571 1.00 49.37 71 ALA A O 1
ATOM 571 N N . PRO A 1 72 ? -21.027 0.155 -17.160 1.00 46.30 72 PRO A N 1
ATOM 572 C CA . PRO A 1 72 ? -21.049 -1.177 -16.548 1.00 43.52 72 PRO A CA 1
ATOM 573 C C . PRO A 1 72 ? -20.497 -1.135 -15.129 1.00 39.55 72 PRO A C 1
ATOM 574 O O . PRO A 1 72 ? -19.680 -0.275 -14.778 1.00 32.32 72 PRO A O 1
ATOM 578 N N . ILE A 1 73 ? -20.949 -2.084 -14.313 1.00 35.92 73 ILE A N 1
ATOM 579 C CA . ILE A 1 73 ? -20.552 -2.188 -12.915 1.00 26.39 73 ILE A CA 1
ATOM 580 C C . ILE A 1 73 ? -19.667 -3.418 -12.799 1.00 33.42 73 ILE A C 1
ATOM 581 O O . ILE A 1 73 ? -20.113 -4.544 -13.069 1.00 29.81 73 ILE A O 1
ATOM 586 N N . PHE A 1 74 ? -18.400 -3.195 -12.434 1.00 31.74 74 PHE A N 1
ATOM 587 C CA . PHE A 1 74 ? -17.425 -4.263 -12.268 1.00 28.85 74 PHE A CA 1
ATOM 588 C C . PHE A 1 74 ? -17.510 -4.776 -10.833 1.00 32.02 74 PHE A C 1
ATOM 589 O O . PHE A 1 74 ? -17.330 -4.005 -9.881 1.00 34.28 74 PHE A O 1
ATOM 597 N N . PHE A 1 75 ? -17.752 -6.080 -10.689 1.00 35.96 75 PHE A N 1
ATOM 598 C CA . PHE A 1 75 ? -18.123 -6.723 -9.426 1.00 32.78 75 PHE A CA 1
ATOM 599 C C . PHE A 1 75 ? -17.107 -7.802 -9.020 1.00 25.92 75 PHE A C 1
ATOM 600 O O . PHE A 1 75 ? -17.410 -9.001 -9.077 1.00 19.88 75 PHE A O 1
ATOM 608 N N . PRO A 1 76 ? -15.900 -7.414 -8.583 1.00 25.20 76 PRO A N 1
ATOM 609 C CA . PRO A 1 76 ? -14.917 -8.420 -8.119 1.00 26.22 76 PRO A CA 1
ATOM 610 C C . PRO A 1 76 ? -15.113 -8.870 -6.671 1.00 30.87 76 PRO A C 1
ATOM 611 O O . PRO A 1 76 ? -15.329 -8.057 -5.771 1.00 36.10 76 PRO A O 1
ATOM 615 N N . ASN A 1 77 ? -15.000 -10.181 -6.444 1.00 30.00 77 ASN A N 1
ATOM 616 C CA . ASN A 1 77 ? -14.909 -10.738 -5.095 1.00 35.74 77 ASN A CA 1
ATOM 617 C C . ASN A 1 77 ? -13.497 -11.262 -4.848 1.00 27.67 77 ASN A C 1
ATOM 618 O O . ASN A 1 77 ? -12.745 -11.524 -5.787 1.00 27.81 77 ASN A O 1
ATOM 623 N N . THR A 1 78 ? -13.128 -11.389 -3.568 1.00 23.17 78 THR A N 1
ATOM 624 C CA . THR A 1 78 ? -11.753 -11.710 -3.190 1.00 22.66 78 THR A CA 1
ATOM 625 C C . THR A 1 78 ? -11.608 -13.092 -2.566 1.00 23.59 78 THR A C 1
ATOM 626 O O . THR A 1 78 ? -10.549 -13.396 -1.994 1.00 27.49 78 THR A O 1
ATOM 630 N N . VAL A 1 79 ? -12.631 -13.939 -2.686 1.00 19.75 79 VAL A N 1
ATOM 631 C CA . VAL A 1 79 ? -12.676 -15.222 -1.988 1.00 18.24 79 VAL A CA 1
ATOM 632 C C . VAL A 1 79 ? -11.644 -16.186 -2.567 1.00 28.81 79 VAL A C 1
ATOM 633 O O . VAL A 1 79 ? -11.504 -16.325 -3.790 1.00 24.34 79 VAL A O 1
ATOM 637 N N . GLY A 1 80 ? -10.898 -16.833 -1.688 1.00 31.40 80 GLY A N 1
ATOM 638 C CA . GLY A 1 80 ? -10.082 -17.970 -2.068 1.00 25.50 80 GLY A CA 1
ATOM 639 C C . GLY A 1 80 ? -10.229 -19.048 -1.014 1.00 28.79 80 GLY A C 1
ATOM 640 O O . GLY A 1 80 ? -10.441 -18.767 0.169 1.00 36.36 80 GLY A O 1
ATOM 641 N N . GLY A 1 81 ? -10.142 -20.293 -1.457 1.00 21.27 81 GLY A N 1
ATOM 642 C CA . GLY A 1 81 ? -10.248 -21.405 -0.543 1.00 19.81 81 GLY A CA 1
ATOM 643 C C . GLY A 1 81 ? -11.608 -21.582 0.094 1.00 24.82 81 GLY A C 1
ATOM 644 O O . GLY A 1 81 ? -11.770 -22.469 0.942 1.00 26.89 81 GLY A O 1
ATOM 645 N N . TYR A 1 82 ? -12.594 -20.793 -0.309 1.00 23.87 82 TYR A N 1
ATOM 646 C CA . TYR A 1 82 ? -13.904 -20.728 0.319 1.00 26.26 82 TYR A CA 1
ATOM 647 C C . TYR A 1 82 ? -13.812 -20.144 1.712 1.00 27.42 82 TYR A C 1
ATOM 648 O O . TYR A 1 82 ? -14.688 -20.383 2.554 1.00 24.84 82 TYR A O 1
ATOM 657 N N . MET A 1 83 ? -12.767 -19.381 1.948 1.00 32.67 83 MET A N 1
ATOM 658 C CA . MET A 1 83 ? -12.465 -18.641 3.160 1.00 30.74 83 MET A CA 1
ATOM 659 C C . MET A 1 83 ? -13.092 -17.258 3.084 1.00 33.00 83 MET A C 1
ATOM 660 O O . MET A 1 83 ? -13.371 -16.752 1.992 1.00 36.82 83 MET A O 1
ATOM 665 N N . PRO A 1 84 ? -13.326 -16.616 4.227 1.00 30.50 84 PRO A N 1
ATOM 666 C CA . PRO A 1 84 ? -13.878 -15.251 4.211 1.00 30.70 84 PRO A CA 1
ATOM 667 C C . PRO A 1 84 ? -13.034 -14.304 3.366 1.00 32.94 84 PRO A C 1
ATOM 668 O O . PRO A 1 84 ? -11.803 -14.284 3.455 1.00 37.23 84 PRO A O 1
ATOM 672 N N . GLY A 1 85 ? -13.705 -13.479 2.578 1.00 30.42 85 GLY A N 1
ATOM 673 C CA . GLY A 1 85 ? -12.969 -12.541 1.754 1.00 28.03 85 GLY A CA 1
ATOM 674 C C . GLY A 1 85 ? -13.407 -11.108 1.917 1.00 30.44 85 GLY A C 1
ATOM 675 O O . GLY A 1 85 ? -14.585 -10.787 1.738 1.00 39.24 85 GLY A O 1
ATOM 676 N N . LYS A 1 86 ? -12.471 -10.228 2.236 1.00 22.21 86 LYS A N 1
ATOM 677 C CA . LYS A 1 86 ? -12.849 -8.851 2.487 1.00 23.05 86 LYS A CA 1
ATOM 678 C C . LYS A 1 86 ? -13.048 -8.125 1.170 1.00 28.52 86 LYS A C 1
ATOM 679 O O . LYS A 1 86 ? -12.557 -8.550 0.120 1.00 25.28 86 LYS A O 1
ATOM 685 N N . ALA A 1 87 ? -13.802 -7.026 1.237 1.00 26.35 87 ALA A N 1
ATOM 686 C CA . ALA A 1 87 ? -13.983 -6.176 0.074 1.00 26.97 87 ALA A CA 1
ATOM 687 C C . ALA A 1 87 ? -12.630 -5.718 -0.447 1.00 27.13 87 ALA A C 1
ATOM 688 O O . ALA A 1 87 ? -11.760 -5.296 0.320 1.00 43.51 87 ALA A O 1
ATOM 690 N N . ASP A 1 88 ? -12.452 -5.815 -1.758 1.00 29.84 88 ASP A N 1
ATOM 691 C CA . ASP A 1 88 ? -11.220 -5.387 -2.393 1.00 23.53 88 ASP A CA 1
ATOM 692 C C . ASP A 1 88 ? -11.122 -3.881 -2.361 1.00 25.21 88 ASP A C 1
ATOM 693 O O . ASP A 1 88 ? -12.128 -3.176 -2.275 1.00 29.57 88 ASP A O 1
ATOM 698 N N . THR A 1 89 ? -9.885 -3.384 -2.430 1.00 26.15 89 THR A N 1
ATOM 699 C CA . THR A 1 89 ? -9.642 -1.955 -2.514 1.00 29.30 89 THR A CA 1
ATOM 700 C C . THR A 1 89 ? -8.966 -1.613 -3.834 1.00 35.38 89 THR A C 1
ATOM 701 O O . THR A 1 89 ? -8.465 -2.481 -4.559 1.00 31.02 89 THR A O 1
ATOM 705 N N . VAL A 1 90 ? -8.984 -0.321 -4.141 1.00 38.58 90 VAL A N 1
ATOM 706 C CA . VAL A 1 90 ? -8.311 0.206 -5.318 1.00 40.23 90 VAL A CA 1
ATOM 707 C C . VAL A 1 90 ? -6.824 0.294 -5.008 1.00 41.35 90 VAL A C 1
ATOM 708 O O . VAL A 1 90 ? -6.423 0.943 -4.036 1.00 40.95 90 VAL A O 1
ATOM 712 N N . GLY A 1 91 ? -6.006 -0.372 -5.821 1.00 35.68 91 GLY A N 1
ATOM 713 C CA . GLY A 1 91 ? -4.569 -0.229 -5.721 1.00 30.72 91 GLY A CA 1
ATOM 714 C C . GLY A 1 91 ? -3.811 -1.022 -6.762 1.00 36.78 91 GLY A C 1
ATOM 715 O O . GLY A 1 91 ? -4.298 -1.236 -7.874 1.00 44.21 91 GLY A O 1
ATOM 716 N N . LEU A 1 92 ? -2.605 -1.450 -6.419 1.00 41.67 92 LEU A N 1
ATOM 717 C CA . LEU A 1 92 ? -1.765 -2.223 -7.317 1.00 49.91 92 LEU A CA 1
ATOM 718 C C . LEU A 1 92 ? -1.702 -3.670 -6.851 1.00 45.68 92 LEU A C 1
ATOM 719 O O . LEU A 1 92 ? -1.873 -3.958 -5.664 1.00 43.28 92 LEU A O 1
ATOM 724 N N . GLY A 1 93 ? -1.463 -4.581 -7.803 1.00 41.62 93 GLY A N 1
ATOM 725 C CA . GLY A 1 93 ? -1.167 -5.963 -7.474 1.00 39.29 93 GLY A CA 1
ATOM 726 C C . GLY A 1 93 ? 0.288 -6.166 -7.063 1.00 44.31 93 GLY A C 1
ATOM 727 O O . GLY A 1 93 ? 1.111 -5.248 -7.055 1.00 42.53 93 GLY A O 1
ATOM 728 N N . ARG A 1 94 ? 0.608 -7.416 -6.725 1.00 59.42 94 ARG A N 1
ATOM 729 C CA . ARG A 1 94 ? 1.970 -7.738 -6.308 1.00 69.83 94 ARG A CA 1
ATOM 730 C C . ARG A 1 94 ? 2.988 -7.434 -7.405 1.00 70.41 94 ARG A C 1
ATOM 731 O O . ARG A 1 94 ? 4.134 -7.078 -7.098 1.00 75.39 94 ARG A O 1
ATOM 739 N N . ASP A 1 95 ? 2.589 -7.537 -8.680 1.00 61.11 95 ASP A N 1
ATOM 740 C CA . ASP A 1 95 ? 3.477 -7.185 -9.789 1.00 58.80 95 ASP A CA 1
ATOM 741 C C . ASP A 1 95 ? 3.846 -5.704 -9.810 1.00 54.94 95 ASP A C 1
ATOM 742 O O . ASP A 1 95 ? 4.749 -5.316 -10.562 1.00 55.51 95 ASP A O 1
ATOM 747 N N . GLY A 1 96 ? 3.180 -4.871 -9.010 1.00 48.33 96 GLY A N 1
ATOM 748 C CA . GLY A 1 96 ? 3.378 -3.442 -9.058 1.00 40.57 96 GLY A CA 1
ATOM 749 C C . GLY A 1 96 ? 2.550 -2.735 -10.103 1.00 46.78 96 GLY A C 1
ATOM 750 O O . GLY A 1 96 ? 2.702 -1.518 -10.275 1.00 46.86 96 GLY A O 1
ATOM 751 N N . LYS A 1 97 ? 1.696 -3.455 -10.820 1.00 50.94 97 LYS A N 1
ATOM 752 C CA . LYS A 1 97 ? 0.831 -2.856 -11.819 1.00 52.66 97 LYS A CA 1
ATOM 753 C C . LYS A 1 97 ? -0.574 -2.721 -11.251 1.00 47.43 97 LYS A C 1
ATOM 754 O O . LYS A 1 97 ? -0.914 -3.305 -10.221 1.00 48.57 97 LYS A O 1
ATOM 760 N N . ALA A 1 98 ? -1.385 -1.924 -11.942 1.00 48.33 98 ALA A N 1
ATOM 761 C CA . ALA A 1 98 ? -2.762 -1.673 -11.541 1.00 36.69 98 ALA A CA 1
ATOM 762 C C . ALA A 1 98 ? -3.489 -2.972 -11.269 1.00 31.93 98 ALA A C 1
ATOM 763 O O . ALA A 1 98 ? -3.440 -3.900 -12.079 1.00 39.22 98 ALA A O 1
ATOM 765 N N . ASN A 1 99 ? -4.170 -3.043 -10.127 1.00 32.66 99 ASN A N 1
ATOM 766 C CA . ASN A 1 99 ? -5.034 -4.187 -9.884 1.00 24.52 99 ASN A CA 1
ATOM 767 C C . ASN A 1 99 ? -6.327 -4.035 -10.698 1.00 33.46 99 ASN A C 1
ATOM 768 O O . ASN A 1 99 ? -6.528 -3.042 -11.415 1.00 25.17 99 ASN A O 1
ATOM 773 N N . SER A 1 100 ? -7.217 -5.032 -10.582 1.00 23.16 100 SER A N 1
ATOM 774 C CA . SER A 1 100 ? -8.375 -5.102 -11.461 1.00 31.12 100 SER A CA 1
ATOM 775 C C . SER A 1 100 ? -9.348 -3.948 -11.235 1.00 33.11 100 SER A C 1
ATOM 776 O O . SER A 1 100 ? -10.003 -3.496 -12.186 1.00 24.05 100 SER A O 1
ATOM 779 N N . LEU A 1 101 ? -9.455 -3.466 -9.992 1.00 30.14 101 LEU A N 1
ATOM 780 C CA . LEU A 1 101 ? -10.364 -2.364 -9.692 1.00 24.51 101 LEU A CA 1
ATOM 781 C C . LEU A 1 101 ? -9.816 -1.046 -10.215 1.00 31.53 101 LEU A C 1
ATOM 782 O O . LEU A 1 101 ? -10.574 -0.209 -10.727 1.00 26.66 101 LEU A O 1
ATOM 787 N N . THR A 1 102 ? -8.502 -0.828 -10.057 1.00 30.95 102 THR A N 1
ATOM 788 C CA . THR A 1 102 ? -7.863 0.339 -10.665 1.00 35.73 102 THR A CA 1
ATOM 789 C C . THR A 1 102 ? -7.994 0.299 -12.184 1.00 38.27 102 THR A C 1
ATOM 790 O O . THR A 1 102 ? -8.247 1.324 -12.826 1.00 38.14 102 THR A O 1
ATOM 794 N N . TYR A 1 103 ? -7.797 -0.880 -12.775 1.00 36.04 103 TYR A N 1
ATOM 795 C CA . TYR A 1 103 ? -7.999 -1.044 -14.206 1.00 34.14 103 TYR A CA 1
ATOM 796 C C . TYR A 1 103 ? -9.431 -0.685 -14.589 1.00 37.19 103 TYR A C 1
ATOM 797 O O . TYR A 1 103 ? -9.661 0.073 -15.540 1.00 32.87 103 TYR A O 1
ATOM 806 N N . ALA A 1 104 ? -10.404 -1.202 -13.831 1.00 32.91 104 ALA A N 1
ATOM 807 C CA . ALA A 1 104 ? -11.805 -0.929 -14.117 1.00 26.76 104 ALA A CA 1
ATOM 808 C C . ALA A 1 104 ? -12.093 0.573 -14.085 1.00 40.96 104 ALA A C 1
ATOM 809 O O . ALA A 1 104 ? -12.727 1.117 -15.000 1.00 45.97 104 ALA A O 1
ATOM 811 N N . LEU A 1 105 ? -11.608 1.266 -13.051 1.00 38.51 105 LEU A N 1
ATOM 812 C CA . LEU A 1 105 ? -11.862 2.699 -12.934 1.00 35.22 105 LEU A CA 1
ATOM 813 C C . LEU A 1 105 ? -11.255 3.473 -14.095 1.00 31.55 105 LEU A C 1
ATOM 814 O O . LEU A 1 105 ? -11.858 4.435 -14.585 1.00 39.06 105 LEU A O 1
ATOM 819 N N . SER A 1 106 ? -10.066 3.077 -14.548 1.00 31.45 106 SER A N 1
ATOM 820 C CA . SER A 1 106 ? -9.431 3.809 -15.642 1.00 43.44 106 SER A CA 1
ATOM 821 C C . SER A 1 106 ? -10.217 3.659 -16.936 1.00 45.33 106 SER A C 1
ATOM 822 O O . SER A 1 106 ? -10.226 4.573 -17.768 1.00 50.54 106 SER A O 1
ATOM 825 N N . LYS A 1 107 ? -10.871 2.515 -17.120 1.00 42.71 107 LYS A N 1
ATOM 826 C CA . LYS A 1 107 ? -11.713 2.252 -18.279 1.00 42.48 107 LYS A CA 1
ATOM 827 C C . LYS A 1 107 ? -13.126 2.806 -18.126 1.00 39.27 107 LYS A C 1
ATOM 828 O O . LYS A 1 107 ? -13.954 2.601 -19.019 1.00 45.51 107 LYS A O 1
ATOM 834 N N . GLY A 1 108 ? -13.437 3.473 -17.020 1.00 34.23 108 GLY A N 1
ATOM 835 C CA . GLY A 1 108 ? -14.741 4.089 -16.868 1.00 36.97 108 GLY A CA 1
ATOM 836 C C . GLY A 1 108 ? -15.823 3.236 -16.237 1.00 41.74 108 GLY A C 1
ATOM 837 O O . GLY A 1 108 ? -16.995 3.624 -16.298 1.00 40.64 108 GLY A O 1
ATOM 838 N N . TYR A 1 109 ? -15.477 2.092 -15.643 1.00 30.57 109 TYR A N 1
ATOM 839 C CA . TYR A 1 109 ? -16.451 1.278 -14.918 1.00 36.79 109 TYR A CA 1
ATOM 840 C C . TYR A 1 109 ? -16.701 1.827 -13.520 1.00 37.99 109 TYR A C 1
ATOM 841 O O . TYR A 1 109 ? -15.800 2.362 -12.870 1.00 46.65 109 TYR A O 1
ATOM 850 N N . VAL A 1 110 ? -17.933 1.684 -13.055 1.00 34.64 110 VAL A N 1
ATOM 851 C CA . VAL A 1 110 ? -18.197 1.756 -11.626 1.00 31.73 110 VAL A CA 1
ATOM 852 C C . VAL A 1 110 ? -17.754 0.441 -10.990 1.00 33.40 110 VAL A C 1
ATOM 853 O O . VAL A 1 110 ? -17.930 -0.643 -11.558 1.00 35.62 110 VAL A O 1
ATOM 857 N N . VAL A 1 111 ? -17.137 0.526 -9.821 1.00 37.97 111 VAL A N 1
ATOM 858 C CA . VAL A 1 111 ? -16.623 -0.650 -9.135 1.00 32.43 111 VAL A CA 1
ATOM 859 C C . VAL A 1 111 ? -17.406 -0.833 -7.849 1.00 28.68 111 VAL A C 1
ATOM 860 O O . VAL A 1 111 ? -17.437 0.066 -7.000 1.00 27.39 111 VAL A O 1
ATOM 864 N N . ALA A 1 112 ? -18.060 -1.984 -7.721 1.00 25.22 112 ALA A N 1
ATOM 865 C CA . ALA A 1 112 ? -18.687 -2.418 -6.479 1.00 27.97 112 ALA A CA 1
ATOM 866 C C . ALA A 1 112 ? -18.023 -3.735 -6.122 1.00 28.89 112 ALA A C 1
ATOM 867 O O . ALA A 1 112 ? -18.115 -4.702 -6.885 1.00 30.61 112 ALA A O 1
ATOM 869 N N . ALA A 1 113 ? -17.322 -3.756 -4.993 1.00 25.00 113 ALA A N 1
ATOM 870 C CA . ALA A 1 113 ? -16.482 -4.889 -4.594 1.00 29.66 113 ALA A CA 1
ATOM 871 C C . ALA A 1 113 ? -16.952 -5.417 -3.241 1.00 33.75 113 ALA A C 1
ATOM 872 O O . ALA A 1 113 ? -16.604 -4.844 -2.188 1.00 26.06 113 ALA A O 1
ATOM 874 N N . PRO A 1 114 ? -17.730 -6.494 -3.207 1.00 25.98 114 PRO A N 1
ATOM 875 C CA . PRO A 1 114 ? -18.267 -6.971 -1.933 1.00 22.74 114 PRO A CA 1
ATOM 876 C C . PRO A 1 114 ? -17.301 -7.893 -1.213 1.00 30.87 114 PRO A C 1
ATOM 877 O O . PRO A 1 114 ? -16.595 -8.700 -1.833 1.00 23.71 114 PRO A O 1
ATOM 881 N N . GLY A 1 115 ? -17.289 -7.776 0.127 1.00 25.50 115 GLY A N 1
ATOM 882 C CA . GLY A 1 115 ? -16.821 -8.870 0.939 1.00 22.65 115 GLY A CA 1
ATOM 883 C C . GLY A 1 115 ? -17.901 -9.931 1.084 1.00 24.82 115 GLY A C 1
ATOM 884 O O . GLY A 1 115 ? -19.062 -9.717 0.728 1.00 25.56 115 GLY A O 1
ATOM 885 N N . ALA A 1 116 ? -17.500 -11.084 1.624 1.00 23.45 116 ALA A N 1
ATOM 886 C CA . ALA A 1 116 ? -18.389 -12.226 1.799 1.00 30.18 116 ALA A CA 1
ATOM 887 C C . ALA A 1 116 ? -17.831 -13.122 2.894 1.00 27.70 116 ALA A C 1
ATOM 888 O O . ALA A 1 116 ? -16.611 -13.208 3.076 1.00 32.25 116 ALA A O 1
ATOM 890 N N . ARG A 1 117 ? -18.736 -13.789 3.617 1.00 26.51 117 ARG A N 1
ATOM 891 C CA . ARG A 1 117 ? -18.331 -14.739 4.646 1.00 28.07 117 ARG A CA 1
ATOM 892 C C . ARG A 1 117 ? -17.697 -15.970 4.015 1.00 23.57 117 ARG A C 1
ATOM 893 O O . ARG A 1 117 ? -17.839 -16.238 2.825 1.00 26.19 117 ARG A O 1
ATOM 901 N N . GLY A 1 118 ? -16.982 -16.725 4.839 1.00 30.53 118 GLY A N 1
ATOM 902 C CA . GLY A 1 118 ? -16.288 -17.910 4.385 1.00 25.24 118 GLY A CA 1
ATOM 903 C C . GLY A 1 118 ? -16.270 -18.929 5.501 1.00 35.59 118 GLY A C 1
ATOM 904 O O . GLY A 1 118 ? -16.784 -18.692 6.599 1.00 32.11 118 GLY A O 1
ATOM 905 N N . ARG A 1 119 ? -15.592 -20.042 5.219 1.00 29.13 119 ARG A N 1
ATOM 906 C CA . ARG A 1 119 ? -15.851 -21.310 5.881 1.00 31.40 119 ARG A CA 1
ATOM 907 C C . ARG A 1 119 ? -15.348 -21.373 7.322 1.00 33.48 119 ARG A C 1
ATOM 908 O O . ARG A 1 119 ? -15.861 -22.186 8.094 1.00 31.49 119 ARG A O 1
ATOM 916 N N . THR A 1 120 ? -14.380 -20.550 7.721 1.00 35.39 120 THR A N 1
ATOM 917 C CA . THR A 1 120 ? -13.890 -20.612 9.098 1.00 35.15 120 THR A CA 1
ATOM 918 C C . THR A 1 120 ? -14.581 -19.632 10.041 1.00 30.17 120 THR A C 1
ATOM 919 O O . THR A 1 120 ? -14.298 -19.658 11.240 1.00 33.26 120 THR A O 1
ATOM 923 N N . LEU A 1 121 ? -15.487 -18.801 9.549 1.00 26.94 121 LEU A N 1
ATOM 924 C CA . LEU A 1 121 ? -16.054 -17.715 10.344 1.00 30.64 121 LEU A CA 1
ATOM 925 C C . LEU A 1 121 ? -16.983 -18.216 11.454 1.00 30.26 121 LEU A C 1
ATOM 926 O O . LEU A 1 121 ? -17.846 -19.067 11.234 1.00 29.56 121 LEU A O 1
ATOM 931 N N . THR A 1 122 ? -16.825 -17.667 12.651 1.00 31.08 122 THR A N 1
ATOM 932 C CA . THR A 1 122 ? -17.716 -17.978 13.766 1.00 42.30 122 THR A CA 1
ATOM 933 C C . THR A 1 122 ? -18.446 -16.731 14.248 1.00 40.52 122 THR A C 1
ATOM 934 O O . THR A 1 122 ? -18.026 -15.592 14.005 1.00 34.01 122 THR A O 1
ATOM 938 N N . ASP A 1 123 ? -19.555 -16.985 14.940 1.00 35.27 123 ASP A N 1
ATOM 939 C CA . ASP A 1 123 ? -20.255 -15.988 15.738 1.00 42.75 123 ASP A CA 1
ATOM 940 C C . ASP A 1 123 ? -19.573 -15.850 17.111 1.00 53.25 123 ASP A C 1
ATOM 941 O O . ASP A 1 123 ? -18.535 -16.464 17.388 1.00 54.06 123 ASP A O 1
ATOM 946 N N . ASP A 1 124 ? -20.185 -15.048 17.997 1.00 55.23 124 ASP A N 1
ATOM 947 C CA . ASP A 1 124 ? -19.660 -14.839 19.347 1.00 53.98 124 ASP A CA 1
ATOM 948 C C . ASP A 1 124 ? -19.640 -16.133 20.152 1.00 55.19 124 ASP A C 1
ATOM 949 O O . ASP A 1 124 ? -18.752 -16.343 20.997 1.00 48.81 124 ASP A O 1
ATOM 954 N N . LYS A 1 125 ? -20.643 -16.986 19.941 1.00 54.93 125 LYS A N 1
ATOM 955 C CA . LYS A 1 125 ? -20.837 -18.207 20.710 1.00 55.63 125 LYS A CA 1
ATOM 956 C C . LYS A 1 125 ? -20.040 -19.382 20.155 1.00 53.84 125 LYS A C 1
ATOM 957 O O . LYS A 1 125 ? -20.088 -20.475 20.729 1.00 45.01 125 LYS A O 1
ATOM 963 N N . GLY A 1 126 ? -19.309 -19.177 19.054 1.00 49.96 126 GLY A N 1
ATOM 964 C CA . GLY A 1 126 ? -18.500 -20.220 18.453 1.00 48.29 126 GLY A CA 1
ATOM 965 C C . GLY A 1 126 ? -19.179 -21.027 17.374 1.00 38.93 126 GLY A C 1
ATOM 966 O O . GLY A 1 126 ? -18.525 -21.890 16.765 1.00 37.81 126 GLY A O 1
ATOM 967 N N . ASN A 1 127 ? -20.465 -20.787 17.120 1.00 43.08 127 ASN A N 1
ATOM 968 C CA . ASN A 1 127 ? -21.152 -21.426 16.000 1.00 38.63 127 ASN A CA 1
ATOM 969 C C . ASN A 1 127 ? -20.639 -20.904 14.664 1.00 35.44 127 ASN A C 1
ATOM 970 O O . ASN A 1 127 ? -20.392 -19.705 14.494 1.00 34.98 127 ASN A O 1
ATOM 975 N N . TYR A 1 128 ? -20.522 -21.815 13.705 1.00 40.46 128 TYR A N 1
ATOM 976 C CA . TYR A 1 128 ? -20.068 -21.476 12.361 1.00 38.70 128 TYR A CA 1
ATOM 977 C C . TYR A 1 128 ? -21.151 -20.742 11.580 1.00 45.45 128 TYR A C 1
ATOM 978 O O . TYR A 1 128 ? -22.299 -21.198 11.503 1.00 50.17 128 TYR A O 1
ATOM 987 N N . ILE A 1 129 ? -20.769 -19.614 10.982 1.00 43.77 129 ILE A N 1
ATOM 988 C CA . ILE A 1 129 ? -21.677 -18.723 10.273 1.00 36.23 129 ILE A CA 1
ATOM 989 C C . ILE A 1 129 ? -21.275 -18.509 8.824 1.00 40.49 129 ILE A C 1
ATOM 990 O O . ILE A 1 129 ? -21.894 -17.690 8.133 1.00 27.80 129 ILE A O 1
ATOM 995 N N . GLY A 1 130 ? -20.255 -19.212 8.340 1.00 35.59 130 GLY A N 1
ATOM 996 C CA . GLY A 1 130 ? -19.795 -19.001 6.982 1.00 31.38 130 GLY A CA 1
ATOM 997 C C . GLY A 1 130 ? -19.584 -20.287 6.213 1.00 33.47 130 GLY A C 1
ATOM 998 O O . GLY A 1 130 ? -18.838 -20.324 5.227 1.00 30.33 130 GLY A O 1
ATOM 999 N N . LYS A 1 131 ? -20.216 -21.358 6.679 1.00 32.04 131 LYS A N 1
ATOM 1000 C CA . LYS A 1 131 ? -20.281 -22.567 5.892 1.00 24.88 131 LYS A CA 1
ATOM 1001 C C . LYS A 1 131 ? -21.295 -22.385 4.772 1.00 32.30 131 LYS A C 1
ATOM 1002 O O . LYS A 1 131 ? -22.137 -21.480 4.798 1.00 31.55 131 LYS A O 1
ATOM 1008 N N . ALA A 1 132 ? -21.206 -23.270 3.788 1.00 32.44 132 ALA A N 1
ATOM 1009 C CA . ALA A 1 132 ? -22.079 -23.212 2.623 1.00 29.59 132 ALA A CA 1
ATOM 1010 C C . ALA A 1 132 ? -23.540 -23.129 3.061 1.00 32.24 132 ALA A C 1
ATOM 1011 O O . ALA A 1 132 ? -23.955 -23.850 3.972 1.00 32.09 132 ALA A O 1
ATOM 1013 N N . PRO A 1 133 ? -24.360 -22.285 2.431 1.00 40.19 133 PRO A N 1
ATOM 1014 C CA . PRO A 1 133 ? -24.139 -21.442 1.250 1.00 33.93 133 PRO A CA 1
ATOM 1015 C C . PRO A 1 133 ? -23.921 -19.943 1.537 1.00 34.20 133 PRO A C 1
ATOM 1016 O O . PRO A 1 133 ? -24.296 -19.125 0.709 1.00 36.92 133 PRO A O 1
ATOM 1020 N N . ALA A 1 134 ? -23.290 -19.600 2.664 1.00 34.26 134 ALA A N 1
ATOM 1021 C CA . ALA A 1 134 ? -23.163 -18.199 3.072 1.00 33.43 134 ALA A CA 1
ATOM 1022 C C . ALA A 1 134 ? -22.524 -17.320 1.993 1.00 29.21 134 ALA A C 1
ATOM 1023 O O . ALA A 1 134 ? -23.001 -16.213 1.724 1.00 30.77 134 ALA A O 1
ATOM 1025 N N . ALA A 1 135 ? -21.408 -17.756 1.407 1.00 28.95 135 ALA A N 1
ATOM 1026 C CA . ALA A 1 135 ? -20.686 -16.838 0.524 1.00 28.69 135 ALA A CA 1
ATOM 1027 C C . ALA A 1 135 ? -21.493 -16.512 -0.727 1.00 23.39 135 ALA A C 1
ATOM 1028 O O . ALA A 1 135 ? -21.455 -15.371 -1.203 1.00 20.62 135 ALA A O 1
ATOM 1030 N N . ILE A 1 136 ? -22.228 -17.490 -1.276 1.00 26.75 136 ILE A N 1
ATOM 1031 C CA . ILE A 1 136 ? -23.029 -17.195 -2.461 1.00 32.59 136 ILE A CA 1
ATOM 1032 C C . ILE A 1 136 ? -24.217 -16.328 -2.062 1.00 39.21 136 ILE A C 1
ATOM 1033 O O . ILE A 1 136 ? -24.634 -15.447 -2.820 1.00 43.58 136 ILE A O 1
ATOM 1038 N N . VAL A 1 137 ? -24.714 -16.492 -0.836 1.00 38.47 137 VAL A N 1
ATOM 1039 C CA . VAL A 1 137 ? -25.806 -15.652 -0.362 1.00 27.39 137 VAL A CA 1
ATOM 1040 C C . VAL A 1 137 ? -25.342 -14.211 -0.198 1.00 30.30 137 VAL A C 1
ATOM 1041 O O . VAL A 1 137 ? -26.066 -13.268 -0.542 1.00 37.10 137 VAL A O 1
ATOM 1045 N N . ASP A 1 138 ? -24.111 -14.011 0.280 1.00 30.83 138 ASP A N 1
ATOM 1046 C CA . ASP A 1 138 ? -23.615 -12.650 0.466 1.00 23.49 138 ASP A CA 1
ATOM 1047 C C . ASP A 1 138 ? -23.473 -11.934 -0.874 1.00 31.68 138 ASP A C 1
ATOM 1048 O O . ASP A 1 138 ? -23.902 -10.782 -1.016 1.00 26.07 138 ASP A O 1
ATOM 1053 N N . LEU A 1 139 ? -22.913 -12.619 -1.883 1.00 28.09 139 LEU A N 1
ATOM 1054 C CA . LEU A 1 139 ? -22.755 -12.022 -3.207 1.00 21.46 139 LEU A CA 1
ATOM 1055 C C . LEU A 1 139 ? -24.106 -11.681 -3.830 1.00 26.78 139 LEU A C 1
ATOM 1056 O O . LEU A 1 139 ? -24.259 -10.617 -4.444 1.00 28.36 139 LEU A O 1
ATOM 1061 N N . LYS A 1 140 ? -25.092 -12.584 -3.707 1.00 22.41 140 LYS A N 1
ATOM 1062 C CA . LYS A 1 140 ? -26.441 -12.284 -4.185 1.00 23.27 140 LYS A CA 1
ATOM 1063 C C . LYS A 1 140 ? -27.007 -11.062 -3.479 1.00 28.48 140 LYS A C 1
ATOM 1064 O O . LYS A 1 140 ? -27.542 -10.152 -4.119 1.00 34.75 140 LYS A O 1
ATOM 1070 N N . ALA A 1 141 ? -26.849 -11.012 -2.155 1.00 38.49 141 ALA A N 1
ATOM 1071 C CA . ALA A 1 141 ? -27.362 -9.911 -1.354 1.00 26.21 141 ALA A CA 1
ATOM 1072 C C . ALA A 1 141 ? -26.732 -8.581 -1.732 1.00 29.13 141 ALA A C 1
ATOM 1073 O O . ALA A 1 141 ? -27.400 -7.544 -1.669 1.00 36.73 141 ALA A O 1
ATOM 1075 N N . ALA A 1 142 ? -25.455 -8.574 -2.112 1.00 25.19 142 ALA A N 1
ATOM 1076 C CA . ALA A 1 142 ? -24.840 -7.316 -2.527 1.00 38.18 142 ALA A CA 1
ATOM 1077 C C . ALA A 1 142 ? -25.361 -6.873 -3.889 1.00 36.47 142 ALA A C 1
ATOM 1078 O O . ALA A 1 142 ? -25.614 -5.683 -4.097 1.00 42.93 142 ALA A O 1
ATOM 1080 N N . VAL A 1 143 ? -25.555 -7.816 -4.819 1.00 33.36 143 VAL A N 1
ATOM 1081 C CA . VAL A 1 143 ? -26.203 -7.495 -6.093 1.00 25.08 143 VAL A CA 1
ATOM 1082 C C . VAL A 1 143 ? -27.568 -6.874 -5.853 1.00 27.34 143 VAL A C 1
ATOM 1083 O O . VAL A 1 143 ? -27.929 -5.858 -6.465 1.00 31.15 143 VAL A O 1
ATOM 1087 N N . ARG A 1 144 ? -28.351 -7.471 -4.962 1.00 34.90 144 ARG A N 1
ATOM 1088 C CA . ARG A 1 144 ? -29.682 -6.942 -4.699 1.00 37.87 144 ARG A CA 1
ATOM 1089 C C . ARG A 1 144 ? -29.603 -5.506 -4.197 1.00 40.27 144 ARG A C 1
ATOM 1090 O O . ARG A 1 144 ? -30.406 -4.655 -4.597 1.00 41.77 144 ARG A O 1
ATOM 1098 N N . TYR A 1 145 ? -28.615 -5.218 -3.344 1.00 29.23 145 TYR A N 1
ATOM 1099 C CA . TYR A 1 145 ? -28.332 -3.848 -2.926 1.00 33.36 145 TYR A CA 1
ATOM 1100 C C . TYR A 1 145 ? -28.053 -2.946 -4.121 1.00 39.60 145 TYR A C 1
ATOM 1101 O O . TYR A 1 145 ? -28.547 -1.814 -4.182 1.00 47.21 145 TYR A O 1
ATOM 1110 N N . LEU A 1 146 ? -27.243 -3.419 -5.071 1.00 39.20 146 LEU A N 1
ATOM 1111 C CA . LEU A 1 146 ? -26.973 -2.636 -6.276 1.00 36.87 146 LEU A CA 1
ATOM 1112 C C . LEU A 1 146 ? -28.246 -2.313 -7.042 1.00 39.39 146 LEU A C 1
ATOM 1113 O O . LEU A 1 146 ? -28.421 -1.176 -7.495 1.00 45.33 146 LEU A O 1
ATOM 1118 N N . TYR A 1 147 ? -29.147 -3.295 -7.205 1.00 36.79 147 TYR A N 1
ATOM 1119 C CA . TYR A 1 147 ? -30.393 -3.041 -7.940 1.00 31.46 147 TYR A CA 1
ATOM 1120 C C . TYR A 1 147 ? -31.295 -2.070 -7.192 1.00 38.72 147 TYR A C 1
ATOM 1121 O O . TYR A 1 147 ? -31.855 -1.147 -7.794 1.00 35.99 147 TYR A O 1
ATOM 1130 N N . LEU A 1 148 ? -31.444 -2.264 -5.874 1.00 43.64 148 LEU A N 1
ATOM 1131 C CA . LEU A 1 148 ? -32.283 -1.385 -5.064 1.00 39.29 148 LEU A CA 1
ATOM 1132 C C . LEU A 1 148 ? -31.861 0.073 -5.175 1.00 41.88 148 LEU A C 1
ATOM 1133 O O . LEU A 1 148 ? -32.711 0.972 -5.127 1.00 46.45 148 LEU A O 1
ATOM 1138 N N . ASN A 1 149 ? -30.566 0.334 -5.335 1.00 45.21 149 ASN A N 1
ATOM 1139 C CA . ASN A 1 149 ? -30.043 1.693 -5.380 1.00 45.17 149 ASN A CA 1
ATOM 1140 C C . ASN A 1 149 ? -29.661 2.131 -6.777 1.00 44.28 149 ASN A C 1
ATOM 1141 O O . ASN A 1 149 ? -28.914 3.102 -6.916 1.00 49.74 149 ASN A O 1
ATOM 1146 N N . ASP A 1 150 ? -30.114 1.415 -7.810 1.00 42.66 150 ASP A N 1
ATOM 1147 C CA . ASP A 1 150 ? -29.694 1.744 -9.170 1.00 46.70 150 ASP A CA 1
ATOM 1148 C C . ASP A 1 150 ? -30.082 3.170 -9.539 1.00 43.68 150 ASP A C 1
ATOM 1149 O O . ASP A 1 150 ? -29.281 3.905 -10.130 1.00 42.88 150 ASP A O 1
ATOM 1154 N N . GLU A 1 151 ? -31.294 3.591 -9.167 1.00 40.19 151 GLU A N 1
ATOM 1155 C CA . GLU A 1 151 ? -31.800 4.866 -9.660 1.00 50.28 151 GLU A CA 1
ATOM 1156 C C . GLU A 1 151 ? -31.043 6.037 -9.062 1.00 57.37 151 GLU A C 1
ATOM 1157 O O . GLU A 1 151 ? -30.959 7.100 -9.682 1.00 60.27 151 GLU A O 1
ATOM 1163 N N . VAL A 1 152 ? -30.457 5.863 -7.885 1.00 55.84 152 VAL A N 1
ATOM 1164 C CA . VAL A 1 152 ? -29.725 6.954 -7.270 1.00 54.34 152 VAL A CA 1
ATOM 1165 C C . VAL A 1 152 ? -28.210 6.788 -7.401 1.00 54.53 152 VAL A C 1
ATOM 1166 O O . VAL A 1 152 ? -27.476 7.780 -7.269 1.00 64.75 152 VAL A O 1
ATOM 1170 N N . MET A 1 153 ? -27.725 5.587 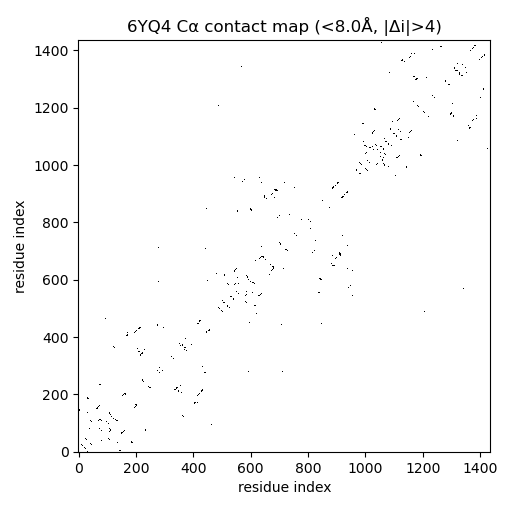-7.691 1.00 46.95 153 MET A N 1
ATOM 1171 C CA . MET A 1 153 ? -26.289 5.344 -7.814 1.00 48.74 153 MET A CA 1
ATOM 1172 C C . MET A 1 153 ? -25.851 5.438 -9.270 1.00 49.00 153 MET A C 1
ATOM 1173 O O . MET A 1 153 ? -26.538 4.920 -10.159 1.00 49.73 153 MET A O 1
ATOM 1178 N N . PRO A 1 154 ? -24.733 6.109 -9.547 1.00 48.08 154 PRO A N 1
ATOM 1179 C CA . PRO A 1 154 ? -24.227 6.144 -10.923 1.00 46.53 154 PRO A CA 1
ATOM 1180 C C . PRO A 1 154 ? -23.966 4.744 -11.456 1.00 43.04 154 PRO A C 1
ATOM 1181 O O . PRO A 1 154 ? -23.694 3.798 -10.707 1.00 36.54 154 PRO A O 1
ATOM 1185 N N . GLY A 1 155 ? -24.071 4.614 -12.765 1.00 46.90 155 GLY A N 1
ATOM 1186 C CA . GLY A 1 155 ? -23.898 3.326 -13.418 1.00 47.19 155 GLY A CA 1
ATOM 1187 C C . GLY A 1 155 ? -25.219 2.656 -13.734 1.00 42.65 155 GLY A C 1
ATOM 1188 O O . GLY A 1 155 ? -26.307 3.199 -13.532 1.00 53.54 155 GLY A O 1
ATOM 1189 N N . ASP A 1 156 ? -25.105 1.429 -14.227 1.00 44.71 156 ASP A N 1
ATOM 1190 C CA . ASP A 1 156 ? -26.246 0.656 -14.704 1.00 43.12 156 ASP A CA 1
ATOM 1191 C C . ASP A 1 156 ? -26.212 -0.722 -14.060 1.00 37.02 156 ASP A C 1
ATOM 1192 O O . ASP A 1 156 ? -25.375 -1.553 -14.420 1.00 40.09 156 ASP A O 1
ATOM 1197 N N . ALA A 1 157 ? -27.150 -0.983 -13.145 1.00 39.86 157 ALA A N 1
ATOM 1198 C CA . ALA A 1 157 ? -27.246 -2.284 -12.487 1.00 36.61 157 ALA A CA 1
ATOM 1199 C C . ALA A 1 157 ? -27.606 -3.420 -13.439 1.00 33.59 157 ALA A C 1
ATOM 1200 O O . ALA A 1 157 ? -27.474 -4.591 -13.066 1.00 32.96 157 ALA A O 1
ATOM 1202 N N . ASN A 1 158 ? -28.054 -3.120 -14.646 1.00 48.83 158 ASN A N 1
ATOM 1203 C CA . ASN A 1 158 ? -28.334 -4.156 -15.630 1.00 43.76 158 ASN A CA 1
ATOM 1204 C C . ASN A 1 158 ? -27.089 -4.653 -16.323 1.00 43.81 158 ASN A C 1
ATOM 1205 O O . ASN A 1 158 ? -27.197 -5.495 -17.223 1.00 48.36 158 ASN A O 1
ATOM 1210 N N . LYS A 1 159 ? -25.918 -4.141 -15.941 1.00 41.12 159 LYS A N 1
ATOM 1211 C CA . LYS A 1 159 ? -24.660 -4.525 -16.561 1.00 40.04 159 LYS A CA 1
ATOM 1212 C C . LYS A 1 159 ? -23.604 -4.771 -15.483 1.00 34.38 159 LYS A C 1
ATOM 1213 O O . LYS A 1 159 ? -22.568 -4.109 -15.413 1.00 26.33 159 LYS A O 1
ATOM 1219 N N . ILE A 1 160 ? -23.887 -5.757 -14.636 1.00 25.38 160 ILE A N 1
ATOM 1220 C CA . ILE A 1 160 ? -22.970 -6.190 -13.592 1.00 29.83 160 ILE A CA 1
ATOM 1221 C C . ILE A 1 160 ? -22.087 -7.293 -14.161 1.00 31.26 160 ILE A C 1
ATOM 1222 O O . ILE A 1 160 ? -22.591 -8.331 -14.601 1.00 30.07 160 ILE A O 1
ATOM 1227 N N . ILE A 1 161 ? -20.773 -7.086 -14.145 1.00 32.57 161 ILE A N 1
ATOM 1228 C CA . ILE A 1 161 ? -19.825 -8.120 -14.553 1.00 30.57 161 ILE A CA 1
ATOM 1229 C C . ILE A 1 161 ? -19.145 -8.646 -13.301 1.00 32.30 161 ILE A C 1
ATOM 1230 O O . ILE A 1 161 ? -18.372 -7.929 -12.649 1.00 39.96 161 ILE A O 1
ATOM 1235 N N . SER A 1 162 ? -19.425 -9.903 -12.979 1.00 22.44 162 SER A N 1
ATOM 1236 C CA . SER A 1 162 ? -18.773 -10.599 -11.883 1.00 26.18 162 SER A CA 1
ATOM 1237 C C . SER A 1 162 ? -17.361 -11.024 -12.266 1.00 32.37 162 SER A C 1
ATOM 1238 O O . SER A 1 162 ? -17.112 -11.397 -13.418 1.00 34.11 162 SER A O 1
ATOM 1241 N N . ASN A 1 163 ? -16.442 -10.987 -11.286 1.00 23.63 163 ASN A N 1
ATOM 1242 C CA . ASN A 1 163 ? -15.094 -11.540 -11.419 1.00 19.00 163 ASN A CA 1
ATOM 1243 C C . ASN A 1 163 ? -14.677 -12.269 -10.133 1.00 22.39 163 ASN A C 1
ATOM 1244 O O . ASN A 1 163 ? -15.076 -11.905 -9.025 1.00 24.55 163 ASN A O 1
ATOM 1249 N N . GLY A 1 164 ? -13.881 -13.319 -10.300 1.00 17.41 164 GLY A N 1
ATOM 1250 C CA . GLY A 1 164 ? -13.335 -14.073 -9.187 1.00 22.14 164 GLY A CA 1
ATOM 1251 C C . GLY A 1 164 ? -12.274 -15.035 -9.673 1.00 23.88 164 GLY A C 1
ATOM 1252 O O . GLY A 1 164 ? -12.117 -15.278 -10.869 1.00 20.56 164 GLY A O 1
ATOM 1253 N N . THR A 1 165 ? -11.535 -15.574 -8.717 1.00 33.96 165 THR A N 1
ATOM 1254 C CA . THR A 1 165 ? -10.442 -16.503 -8.970 1.00 26.08 165 THR A CA 1
ATOM 1255 C C . THR A 1 165 ? -10.626 -17.693 -8.053 1.00 24.57 165 THR A C 1
ATOM 1256 O O . THR A 1 165 ? -10.851 -17.519 -6.849 1.00 18.64 165 THR A O 1
ATOM 1260 N N . SER A 1 166 ? -10.570 -18.890 -8.632 1.00 29.21 166 SER A N 1
ATOM 1261 C CA . SER A 1 166 ? -10.496 -20.138 -7.879 1.00 30.54 166 SER A CA 1
ATOM 1262 C C . SER A 1 166 ? -11.832 -20.388 -7.224 1.00 26.47 166 SER A C 1
ATOM 1263 O O . SER A 1 166 ? -12.851 -20.479 -7.916 1.00 31.76 166 SER A O 1
ATOM 1266 N N . ALA A 1 167 ? -11.835 -20.501 -5.893 1.00 20.06 167 ALA A N 1
ATOM 1267 C CA . ALA A 1 167 ? -13.086 -20.544 -5.146 1.00 23.27 167 ALA A CA 1
ATOM 1268 C C . ALA A 1 167 ? -13.958 -19.348 -5.506 1.00 30.67 167 ALA A C 1
ATOM 1269 O O . ALA A 1 167 ? -15.177 -19.482 -5.673 1.00 23.95 167 ALA A O 1
ATOM 1271 N N . GLY A 1 168 ? -13.338 -18.172 -5.663 1.00 26.00 168 GLY A N 1
ATOM 1272 C CA . GLY A 1 168 ? -14.078 -16.987 -6.055 1.00 28.67 168 GLY A CA 1
ATOM 1273 C C . GLY A 1 168 ? -14.524 -16.982 -7.502 1.00 23.25 168 GLY A C 1
ATOM 1274 O O . GLY A 1 168 ? -15.473 -16.266 -7.842 1.00 26.14 168 GLY A O 1
ATOM 1275 N N . GLY A 1 169 ? -13.847 -17.746 -8.364 1.00 23.73 169 GLY A N 1
ATOM 1276 C CA . GLY A 1 169 ? -14.374 -17.978 -9.700 1.00 23.88 169 GLY A CA 1
ATOM 1277 C C . GLY A 1 169 ? -15.598 -18.870 -9.673 1.00 28.96 169 GLY A C 1
ATOM 1278 O O . GLY A 1 169 ? -16.561 -18.645 -10.411 1.00 29.69 169 GLY A O 1
ATOM 1279 N N . ALA A 1 170 ? -15.585 -19.889 -8.811 1.00 32.02 170 ALA A N 1
ATOM 1280 C CA . ALA A 1 170 ? -16.783 -20.694 -8.602 1.00 31.18 170 ALA A CA 1
ATOM 1281 C C . ALA A 1 170 ? -17.980 -19.825 -8.212 1.00 32.08 170 ALA A C 1
ATOM 1282 O O . ALA A 1 170 ? -19.082 -20.003 -8.736 1.00 27.49 170 ALA A O 1
ATOM 1284 N N . LEU A 1 171 ? -17.783 -18.875 -7.296 1.00 30.61 171 LEU A N 1
ATOM 1285 C CA . LEU A 1 171 ? -18.903 -18.056 -6.846 1.00 30.12 171 LEU A CA 1
ATOM 1286 C C . LEU A 1 171 ? -19.360 -17.096 -7.941 1.00 31.27 171 LEU A C 1
ATOM 1287 O O . LEU A 1 171 ? -20.567 -16.882 -8.143 1.00 28.36 171 LEU A O 1
ATOM 1292 N N . SER A 1 172 ? -18.410 -16.507 -8.661 1.00 28.82 172 SER A N 1
ATOM 1293 C CA . SER A 1 172 ? -18.777 -15.684 -9.812 1.00 33.77 172 SER A CA 1
ATOM 1294 C C . SER A 1 172 ? -19.597 -16.493 -10.828 1.00 19.88 172 SER A C 1
ATOM 1295 O O . SER A 1 172 ? -20.683 -16.069 -11.249 1.00 23.55 172 SER A O 1
ATOM 1298 N N . ALA A 1 173 ? -19.147 -17.704 -11.155 1.00 22.87 173 ALA A N 1
ATOM 1299 C CA . ALA A 1 173 ? -19.907 -18.570 -12.063 1.00 26.57 173 ALA A CA 1
ATOM 1300 C C . ALA A 1 173 ? -21.273 -18.937 -11.489 1.00 29.60 173 ALA A C 1
ATOM 1301 O O . ALA A 1 173 ? -22.288 -18.894 -12.199 1.00 30.59 173 ALA A O 1
ATOM 1303 N N . LEU A 1 174 ? -21.308 -19.362 -10.217 1.00 22.56 174 LEU A N 1
ATOM 1304 C CA . LEU A 1 174 ? -22.576 -19.602 -9.523 1.00 20.76 174 LEU A CA 1
ATOM 1305 C C . LEU A 1 174 ? -23.519 -18.401 -9.611 1.00 23.57 174 LEU A C 1
ATOM 1306 O O . LEU A 1 174 ? -24.729 -18.568 -9.763 1.00 28.46 174 LEU A O 1
ATOM 1311 N N . LEU A 1 175 ? -22.988 -17.188 -9.424 1.00 24.44 175 LEU A N 1
ATOM 1312 C CA . LEU A 1 175 ? -23.814 -15.982 -9.463 1.00 21.75 175 LEU A CA 1
ATOM 1313 C C . LEU A 1 175 ? -24.468 -15.805 -10.824 1.00 29.07 175 LEU A C 1
ATOM 1314 O O . LEU A 1 175 ? -25.616 -15.346 -10.923 1.00 28.51 175 LEU A O 1
ATOM 1319 N N . GLY A 1 176 ? -23.754 -16.172 -11.892 1.00 31.28 176 GLY A N 1
ATOM 1320 C CA . GLY A 1 176 ? -24.339 -16.140 -13.220 1.00 23.37 176 GLY A CA 1
ATOM 1321 C C . GLY A 1 176 ? -25.317 -17.269 -13.490 1.00 25.51 176 GLY A C 1
ATOM 1322 O O . GLY A 1 176 ? -26.218 -17.123 -14.327 1.00 25.49 176 GLY A O 1
ATOM 1323 N N . ALA A 1 177 ? -25.178 -18.394 -12.794 1.00 21.75 177 ALA A N 1
ATOM 1324 C CA . ALA A 1 177 ? -25.971 -19.561 -13.152 1.00 24.54 177 ALA A CA 1
ATOM 1325 C C . ALA A 1 177 ? -27.298 -19.625 -12.432 1.00 29.77 177 ALA A C 1
ATOM 1326 O O . ALA A 1 177 ? -28.250 -20.176 -12.990 1.00 35.85 177 ALA A O 1
ATOM 1328 N N . SER A 1 178 ? -27.402 -19.055 -11.228 1.00 21.84 178 SER A N 1
ATOM 1329 C CA . SER A 1 178 ? -28.576 -19.281 -10.386 1.00 26.25 178 SER A CA 1
ATOM 1330 C C . SER A 1 178 ? -29.402 -18.019 -10.133 1.00 32.47 178 SER A C 1
ATOM 1331 O O . SER A 1 178 ? -30.152 -17.972 -9.153 1.00 38.82 178 SER A O 1
ATOM 1334 N N . GLY A 1 179 ? -29.299 -17.006 -10.992 1.00 31.39 179 GLY A N 1
ATOM 1335 C CA . GLY A 1 179 ? -29.999 -15.758 -10.778 1.00 31.96 179 GLY A CA 1
ATOM 1336 C C . GLY A 1 179 ? -31.455 -15.932 -10.392 1.00 40.88 179 GLY A C 1
ATOM 1337 O O . GLY A 1 179 ? -32.261 -16.471 -11.162 1.00 43.49 179 GLY A O 1
ATOM 1338 N N . ASN A 1 180 ? -31.790 -15.513 -9.174 1.00 41.60 180 ASN A N 1
ATOM 1339 C CA . ASN A 1 180 ? -33.151 -15.494 -8.644 1.00 41.48 180 ASN A CA 1
ATOM 1340 C C . ASN A 1 180 ? -33.696 -16.876 -8.328 1.00 32.26 180 ASN A C 1
ATOM 1341 O O . ASN A 1 180 ? -34.897 -17.014 -8.079 1.00 37.99 180 ASN A O 1
ATOM 1346 N N . SER A 1 181 ? -32.852 -17.895 -8.288 1.00 26.16 181 SER A N 1
ATOM 1347 C CA . SER A 1 181 ? -33.327 -19.196 -7.860 1.00 41.24 181 SER A CA 1
ATOM 1348 C C . SER A 1 181 ? -33.907 -19.082 -6.454 1.00 42.04 181 SER A C 1
ATOM 1349 O O . SER A 1 181 ? -33.361 -18.386 -5.587 1.00 33.79 181 SER A O 1
ATOM 1352 N N . GLN A 1 182 ? -35.029 -19.768 -6.237 1.00 44.41 182 GLN A N 1
ATOM 1353 C CA . GLN A 1 182 ? -35.746 -19.662 -4.974 1.00 46.02 182 GLN A CA 1
ATOM 1354 C C . GLN A 1 182 ? -34.999 -20.310 -3.818 1.00 39.71 182 GLN A C 1
ATOM 1355 O O . GLN A 1 182 ? -35.253 -19.962 -2.661 1.00 46.57 182 GLN A O 1
ATOM 1361 N N . ASP A 1 183 ? -34.088 -21.242 -4.107 1.00 35.06 183 ASP A N 1
ATOM 1362 C CA . ASP A 1 183 ? -33.331 -21.937 -3.065 1.00 34.96 183 ASP A CA 1
ATOM 1363 C C . ASP A 1 183 ? -32.629 -20.988 -2.102 1.00 40.01 183 ASP A C 1
ATOM 1364 O O . ASP A 1 183 ? -32.447 -21.317 -0.921 1.00 38.15 183 ASP A O 1
ATOM 1369 N N . TYR A 1 184 ? -32.195 -19.828 -2.593 1.00 33.27 184 TYR A N 1
ATOM 1370 C CA . TYR A 1 184 ? -31.401 -18.902 -1.815 1.00 30.84 184 TYR A CA 1
ATOM 1371 C C . TYR A 1 184 ? -32.239 -17.921 -0.999 1.00 37.99 184 TYR A C 1
ATOM 1372 O O . TYR A 1 184 ? -31.715 -17.324 -0.046 1.00 36.48 184 TYR A O 1
ATOM 1381 N N . LEU A 1 185 ? -33.522 -17.759 -1.335 1.00 31.36 185 LEU A N 1
ATOM 1382 C CA . LEU A 1 185 ? -34.349 -16.742 -0.687 1.00 37.78 185 LEU A CA 1
ATOM 1383 C C . LEU A 1 185 ? -34.478 -16.924 0.822 1.00 40.60 185 LEU A C 1
ATOM 1384 O O . LEU A 1 185 ? -34.337 -15.922 1.544 1.00 48.81 185 LEU A O 1
ATOM 1389 N N . PRO A 1 186 ? -34.746 -18.123 1.370 1.00 36.86 186 PRO A N 1
ATOM 1390 C CA . PRO A 1 186 ? -34.824 -18.227 2.847 1.00 40.69 186 PRO A CA 1
ATOM 1391 C C . PRO A 1 186 ? -33.559 -17.758 3.553 1.00 41.48 186 PRO A C 1
ATOM 1392 O O . PRO A 1 186 ? -33.633 -17.263 4.686 1.00 41.14 186 PRO A O 1
ATOM 1396 N N . TYR A 1 187 ? -32.394 -17.873 2.914 1.00 35.06 187 TYR A N 1
ATOM 1397 C CA . TYR A 1 187 ? -31.201 -17.311 3.529 1.00 35.50 187 TYR A CA 1
ATOM 1398 C C . TYR A 1 187 ? -31.128 -15.801 3.338 1.00 35.50 187 TYR A C 1
ATOM 1399 O O . TYR A 1 187 ? -30.605 -15.094 4.210 1.00 39.72 187 TYR A O 1
ATOM 1408 N N . LEU A 1 188 ? -31.637 -15.293 2.210 1.00 39.61 188 LEU A N 1
ATOM 1409 C CA . LEU A 1 188 ? -31.651 -13.850 1.975 1.00 36.87 188 LEU A CA 1
ATOM 1410 C C . LEU A 1 188 ? -32.679 -13.168 2.871 1.00 41.97 188 LEU A C 1
ATOM 1411 O O . LEU A 1 188 ? -32.434 -12.071 3.394 1.00 43.87 188 LEU A O 1
ATOM 1416 N N . LYS A 1 189 ? -33.833 -13.817 3.069 1.00 38.22 189 LYS A N 1
ATOM 1417 C CA . LYS A 1 189 ? -34.832 -13.303 4.000 1.00 41.53 189 LYS A CA 1
ATOM 1418 C C . LYS A 1 189 ? -34.265 -13.215 5.407 1.00 39.74 189 LYS A C 1
ATOM 1419 O O . LYS A 1 189 ? -34.465 -12.218 6.102 1.00 42.20 189 LYS A O 1
ATOM 1425 N N . GLU A 1 190 ? -33.520 -14.239 5.820 1.00 42.00 190 GLU A N 1
ATOM 1426 C CA . GLU A 1 190 ? -32.988 -14.299 7.176 1.00 43.56 190 GLU A CA 1
ATOM 1427 C C . GLU A 1 190 ? -32.032 -13.146 7.456 1.00 45.17 190 GLU A C 1
ATOM 1428 O O . GLU A 1 190 ? -32.014 -12.606 8.568 1.00 49.76 190 GLU A O 1
ATOM 1434 N N . ILE A 1 191 ? -31.228 -12.743 6.473 1.00 43.81 191 ILE A N 1
ATOM 1435 C CA . ILE A 1 191 ? -30.298 -11.658 6.767 1.00 40.79 191 ILE A CA 1
ATOM 1436 C C . ILE A 1 191 ? -30.844 -10.327 6.272 1.00 40.66 191 ILE A C 1
ATOM 1437 O O . ILE A 1 191 ? -30.166 -9.298 6.355 1.00 42.04 191 ILE A O 1
ATOM 1442 N N . GLY A 1 192 ? -32.079 -10.328 5.789 1.00 41.33 192 GLY A N 1
ATOM 1443 C CA . GLY A 1 192 ? -32.704 -9.092 5.355 1.00 38.20 192 GLY A CA 1
ATOM 1444 C C . GLY A 1 192 ? -32.089 -8.455 4.127 1.00 37.32 192 GLY A C 1
ATOM 1445 O O . GLY A 1 192 ? -31.987 -7.222 4.064 1.00 39.24 192 GLY A O 1
ATOM 1446 N N . ALA A 1 193 ? -31.673 -9.263 3.149 1.00 33.24 193 ALA A N 1
ATOM 1447 C CA . ALA A 1 193 ? -31.307 -8.727 1.842 1.00 36.68 193 ALA A CA 1
ATOM 1448 C C . ALA A 1 193 ? -32.450 -7.919 1.242 1.00 39.09 193 ALA A C 1
ATOM 1449 O O . ALA A 1 193 ? -33.625 -8.179 1.504 1.00 39.36 193 ALA A O 1
ATOM 1451 N N . ALA A 1 194 ? -32.091 -6.923 0.430 1.00 44.79 194 ALA A N 1
ATOM 1452 C CA . ALA A 1 194 ? -33.098 -6.193 -0.334 1.00 42.65 194 ALA A CA 1
ATOM 1453 C C . ALA A 1 194 ? -33.885 -7.159 -1.211 1.00 42.67 194 ALA A C 1
ATOM 1454 O O . ALA A 1 194 ? -33.353 -8.167 -1.691 1.00 48.06 194 ALA A O 1
ATOM 1456 N N . GLU A 1 195 ? -35.162 -6.853 -1.415 1.00 43.48 195 GLU A N 1
ATOM 1457 C CA . GLU A 1 195 ? -36.061 -7.746 -2.138 1.00 44.92 195 GLU A CA 1
ATOM 1458 C C . GLU A 1 195 ? -36.205 -7.255 -3.575 1.00 41.66 195 GLU A C 1
ATOM 1459 O O . GLU A 1 195 ? -37.240 -6.753 -4.000 1.00 44.79 195 GLU A O 1
ATOM 1465 N N . THR A 1 196 ? -35.101 -7.405 -4.320 1.00 39.23 196 THR A N 1
ATOM 1466 C CA . THR A 1 196 ? -34.996 -6.900 -5.681 1.00 41.24 196 THR A CA 1
ATOM 1467 C C . THR A 1 196 ? -34.683 -8.063 -6.591 1.00 47.92 196 THR A C 1
ATOM 1468 O O . THR A 1 196 ? -35.599 -8.793 -7.013 1.00 43.29 196 THR A O 1
ATOM 1472 N N . ARG A 1 197 ? -33.409 -8.299 -6.934 1.00 47.07 197 ARG A N 1
ATOM 1473 C CA . ARG A 1 197 ? -33.012 -9.410 -7.796 1.00 42.94 197 ARG A CA 1
ATOM 1474 C C . ARG A 1 197 ? -31.497 -9.560 -7.760 1.00 43.57 197 ARG A C 1
ATOM 1475 O O . ARG A 1 197 ? -30.774 -8.645 -7.343 1.00 35.05 197 ARG A O 1
ATOM 1483 N N . ASP A 1 198 ? -31.021 -10.737 -8.203 1.00 43.00 198 ASP A N 1
ATOM 1484 C CA . ASP A 1 198 ? -29.600 -11.053 -8.121 1.00 35.95 198 ASP A CA 1
ATOM 1485 C C . ASP A 1 198 ? -29.013 -11.620 -9.414 1.00 33.12 198 ASP A C 1
ATOM 1486 O O . ASP A 1 198 ? -27.853 -12.060 -9.416 1.00 28.25 198 ASP A O 1
ATOM 1491 N N . ASP A 1 199 ? -29.747 -11.592 -10.526 1.00 40.96 199 ASP A N 1
ATOM 1492 C CA . ASP A 1 199 ? -29.159 -12.004 -11.796 1.00 40.66 199 ASP A CA 1
ATOM 1493 C C . ASP A 1 199 ? -28.141 -10.963 -12.256 1.00 39.17 199 ASP A C 1
ATOM 1494 O O . ASP A 1 199 ? -28.268 -9.774 -11.949 1.00 35.72 199 ASP A O 1
ATOM 1499 N N . ILE A 1 200 ? -27.109 -11.413 -12.981 1.00 32.43 200 ILE A N 1
ATOM 1500 C CA . ILE A 1 200 ? -26.033 -10.520 -13.396 1.00 33.27 200 ILE A CA 1
ATOM 1501 C C . ILE A 1 200 ? -25.877 -10.551 -14.914 1.00 30.61 200 ILE A C 1
ATOM 1502 O O . ILE A 1 200 ? -26.460 -11.378 -15.608 1.00 31.03 200 ILE A O 1
ATOM 1507 N N . PHE A 1 201 ? -25.068 -9.612 -15.423 1.00 27.10 201 PHE A N 1
ATOM 1508 C CA . PHE A 1 201 ? -24.952 -9.445 -16.865 1.00 25.05 201 PHE A CA 1
ATOM 1509 C C . PHE A 1 201 ? -23.913 -10.381 -17.479 1.00 29.76 201 PHE A C 1
ATOM 1510 O O . PHE A 1 201 ? -24.133 -10.914 -18.572 1.00 37.69 201 PHE A O 1
ATOM 1518 N N . ALA A 1 202 ? -22.787 -10.605 -16.807 1.00 32.49 202 ALA A N 1
ATOM 1519 C CA . ALA A 1 202 ? -21.737 -11.435 -17.378 1.00 27.79 202 ALA A CA 1
ATOM 1520 C C . ALA A 1 202 ? -20.852 -11.959 -16.257 1.00 28.56 202 ALA A C 1
ATOM 1521 O O . ALA A 1 202 ? -20.720 -11.329 -15.212 1.00 24.64 202 ALA A O 1
ATOM 1523 N N . VAL A 1 203 ? -20.261 -13.126 -16.491 1.00 27.36 203 VAL A N 1
ATOM 1524 C CA . VAL A 1 203 ? -19.419 -13.818 -15.530 1.00 24.58 203 VAL A CA 1
ATOM 1525 C C . VAL A 1 203 ? -18.017 -13.876 -16.106 1.00 31.23 203 VAL A C 1
ATOM 1526 O O . VAL A 1 203 ? -17.836 -14.263 -17.267 1.00 38.90 203 VAL A O 1
ATOM 1530 N N . SER A 1 204 ? -17.031 -13.509 -15.304 1.00 26.23 204 SER A N 1
ATOM 1531 C CA . SER A 1 204 ? -15.654 -13.880 -15.563 1.00 26.35 204 SER A CA 1
ATOM 1532 C C . SER A 1 204 ? -15.176 -14.726 -14.394 1.00 23.88 204 SER A C 1
ATOM 1533 O O . SER A 1 204 ? -15.393 -14.357 -13.239 1.00 27.51 204 SER A O 1
ATOM 1536 N N . ALA A 1 205 ? -14.543 -15.863 -14.703 1.00 24.17 205 ALA A N 1
ATOM 1537 C CA . ALA A 1 205 ? -14.162 -16.879 -13.722 1.00 23.81 205 ALA A CA 1
ATOM 1538 C C . ALA A 1 205 ? -12.805 -17.451 -14.100 1.00 26.11 205 ALA A C 1
ATOM 1539 O O . ALA A 1 205 ? -12.683 -18.146 -15.115 1.00 31.26 205 ALA A O 1
ATOM 1541 N N . TYR A 1 206 ? -11.797 -17.165 -13.279 1.00 28.95 206 TYR A N 1
ATOM 1542 C CA . TYR A 1 206 ? -10.478 -17.770 -13.401 1.00 29.77 206 TYR A CA 1
ATOM 1543 C C . TYR A 1 206 ? -10.443 -19.027 -12.557 1.00 25.20 206 TYR A C 1
ATOM 1544 O O . TYR A 1 206 ? -10.838 -19.001 -11.392 1.00 31.49 206 TYR A O 1
ATOM 1553 N N . CYS A 1 207 ? -9.974 -20.116 -13.157 1.00 24.24 207 CYS A N 1
ATOM 1554 C CA . CYS A 1 207 ? -9.745 -21.430 -12.569 1.00 17.66 207 CYS A CA 1
ATOM 1555 C C . CYS A 1 207 ? -10.812 -21.803 -11.548 1.00 24.97 207 CYS A C 1
ATOM 1556 O O . CYS A 1 207 ? -10.469 -22.144 -10.414 1.00 26.88 207 CYS A O 1
ATOM 1559 N N . PRO A 1 208 ? -12.102 -21.751 -11.893 1.00 24.93 208 PRO A N 1
ATOM 1560 C CA . PRO A 1 208 ? -13.136 -21.985 -10.876 1.00 16.40 208 PRO A CA 1
ATOM 1561 C C . PRO A 1 208 ? -12.982 -23.361 -10.247 1.00 22.25 208 PRO A C 1
ATOM 1562 O O . PRO A 1 208 ? -12.812 -24.361 -10.941 1.00 24.33 208 PRO A O 1
ATOM 1566 N N . ILE A 1 209 ? -13.053 -23.408 -8.922 1.00 18.83 209 ILE A N 1
ATOM 1567 C CA . ILE A 1 209 ? -13.081 -24.679 -8.206 1.00 20.91 209 ILE A CA 1
ATOM 1568 C C . ILE A 1 209 ? -14.541 -25.005 -7.923 1.00 25.53 209 ILE A C 1
ATOM 1569 O O . ILE A 1 209 ? -15.022 -24.744 -6.811 1.00 30.86 209 ILE A O 1
ATOM 1574 N N . THR A 1 210 ? -15.263 -25.543 -8.926 1.00 21.00 210 THR A N 1
ATOM 1575 C CA . THR A 1 210 ? -16.684 -25.932 -8.831 1.00 21.72 210 THR A CA 1
ATOM 1576 C C . THR A 1 210 ? -16.906 -27.414 -9.074 1.00 22.79 210 THR A C 1
ATOM 1577 O O . THR A 1 210 ? -15.960 -28.201 -9.213 1.00 21.23 210 THR A O 1
ATOM 1581 N N . ASN A 1 211 ? -18.197 -27.761 -9.215 1.00 17.82 211 ASN A N 1
ATOM 1582 C CA . ASN A 1 211 ? -18.628 -29.141 -9.419 1.00 20.49 211 ASN A CA 1
ATOM 1583 C C . ASN A 1 211 ? -17.983 -30.070 -8.389 1.00 20.07 211 ASN A C 1
ATOM 1584 O O . ASN A 1 211 ? -17.518 -31.168 -8.727 1.00 18.44 211 ASN A O 1
ATOM 1589 N N . LEU A 1 212 ? -17.966 -29.623 -7.118 1.00 24.02 212 LEU A N 1
ATOM 1590 C CA . LEU A 1 212 ? -17.086 -30.230 -6.111 1.00 18.62 212 LEU A CA 1
ATOM 1591 C C . LEU A 1 212 ? -17.330 -31.728 -5.960 1.00 20.80 212 LEU A C 1
ATOM 1592 O O . LEU A 1 212 ? -16.384 -32.522 -5.943 1.00 28.94 212 LEU A O 1
ATOM 1597 N N . GLU A 1 213 ? -18.592 -32.139 -5.871 1.00 28.44 213 GLU A N 1
ATOM 1598 C CA . GLU A 1 213 ? -18.886 -33.558 -5.713 1.00 23.25 213 GLU A CA 1
ATOM 1599 C C . GLU A 1 213 ? -18.480 -34.400 -6.928 1.00 29.06 213 GLU A C 1
ATOM 1600 O O . GLU A 1 213 ? -18.366 -35.624 -6.788 1.00 21.52 213 GLU A O 1
ATOM 1606 N N . ASN A 1 214 ? -18.246 -33.803 -8.112 1.00 23.96 214 ASN A N 1
ATOM 1607 C CA . ASN A 1 214 ? -17.720 -34.583 -9.238 1.00 28.09 214 ASN A CA 1
ATOM 1608 C C . ASN A 1 214 ? -16.249 -34.316 -9.532 1.00 29.03 214 ASN A C 1
ATOM 1609 O O . ASN A 1 214 ? -15.694 -34.935 -10.450 1.00 32.00 214 ASN A O 1
ATOM 1614 N N . ALA A 1 215 ? -15.593 -33.430 -8.790 1.00 27.13 215 ALA A N 1
ATOM 1615 C CA . ALA A 1 215 ? -14.207 -33.110 -9.122 1.00 22.64 215 ALA A CA 1
ATOM 1616 C C . ALA A 1 215 ? -13.197 -34.187 -8.705 1.00 24.64 215 ALA A C 1
ATOM 1617 O O . ALA A 1 215 ? -12.062 -34.162 -9.203 1.00 22.90 215 ALA A O 1
ATOM 1619 N N . ASP A 1 216 ? -13.573 -35.140 -7.837 1.00 20.29 216 ASP A N 1
ATOM 1620 C CA . ASP A 1 216 ? -12.664 -36.234 -7.475 1.00 22.72 216 ASP A CA 1
ATOM 1621 C C . ASP A 1 216 ? -12.488 -37.251 -8.604 1.00 27.90 216 ASP A C 1
ATOM 1622 O O . ASP A 1 216 ? -11.362 -37.674 -8.898 1.00 28.24 216 ASP A O 1
ATOM 1627 N N . SER A 1 217 ? -13.595 -37.729 -9.187 1.00 21.85 217 SER A N 1
ATOM 1628 C CA . SER A 1 217 ? -13.492 -38.666 -10.303 1.00 28.67 217 SER A CA 1
ATOM 1629 C C . SER A 1 217 ? -12.814 -38.022 -11.502 1.00 27.82 217 SER A C 1
ATOM 1630 O O . SER A 1 217 ? -12.020 -38.667 -12.199 1.00 32.08 217 SER A O 1
ATOM 1633 N N . ALA A 1 218 ? -13.120 -36.755 -11.768 1.00 21.02 218 ALA A N 1
ATOM 1634 C CA . ALA A 1 218 ? -12.503 -36.094 -12.906 1.00 25.93 218 ALA A CA 1
ATOM 1635 C C . ALA A 1 218 ? -11.004 -35.959 -12.700 1.00 24.90 218 ALA A C 1
ATOM 1636 O O . ALA A 1 218 ? -10.220 -36.117 -13.648 1.00 25.50 218 ALA A O 1
ATOM 1638 N N . TYR A 1 219 ? -10.582 -35.702 -11.462 1.00 25.51 219 TYR A N 1
ATOM 1639 C CA . TYR A 1 219 ? -9.158 -35.505 -11.188 1.00 20.71 219 TYR A CA 1
ATOM 1640 C C . TYR A 1 219 ? -8.374 -36.803 -11.344 1.00 21.77 219 TYR A C 1
ATOM 1641 O O . TYR A 1 219 ? -7.229 -36.789 -11.804 1.00 28.73 219 TYR A O 1
ATOM 1650 N N . GLU A 1 220 ? -8.984 -37.931 -11.004 1.00 22.42 220 GLU A N 1
ATOM 1651 C CA . GLU A 1 220 ? -8.339 -39.221 -11.164 1.00 23.59 220 GLU A CA 1
ATOM 1652 C C . GLU A 1 220 ? -8.444 -39.749 -12.588 1.00 34.10 220 GLU A C 1
ATOM 1653 O O . GLU A 1 220 ? -7.537 -40.436 -13.057 1.00 36.55 220 GLU A O 1
ATOM 1659 N N . TRP A 1 221 ? -9.542 -39.461 -13.284 1.00 36.49 221 TRP A N 1
ATOM 1660 C CA . TRP A 1 221 ? -9.581 -39.705 -14.718 1.00 35.65 221 TRP A CA 1
ATOM 1661 C C . TRP A 1 221 ? -8.390 -39.048 -15.417 1.00 31.76 221 TRP A C 1
ATOM 1662 O O . TRP A 1 221 ? -7.636 -39.708 -16.139 1.00 31.32 221 TRP A O 1
ATOM 1673 N N . MET A 1 222 ? -8.176 -37.758 -15.169 1.00 23.00 222 MET A N 1
ATOM 1674 C CA . MET A 1 222 ? -7.004 -37.083 -15.721 1.00 25.98 222 MET A CA 1
ATOM 1675 C C . MET A 1 222 ? -5.681 -37.666 -15.200 1.00 32.27 222 MET A C 1
ATOM 1676 O O . MET A 1 222 ? -4.780 -37.977 -15.986 1.00 39.75 222 MET A O 1
ATOM 1681 N N . TYR A 1 223 ? -5.527 -37.822 -13.883 1.00 32.61 223 TYR A N 1
ATOM 1682 C CA . TYR A 1 223 ? -4.193 -37.985 -13.314 1.00 24.41 223 TYR A CA 1
ATOM 1683 C C . TYR A 1 223 ? -3.908 -39.379 -12.747 1.00 32.62 223 TYR A C 1
ATOM 1684 O O . TYR A 1 223 ? -2.913 -39.559 -12.034 1.00 37.53 223 TYR A O 1
ATOM 1693 N N . ASN A 1 224 ? -4.742 -40.369 -13.044 1.00 32.98 224 ASN A N 1
ATOM 1694 C CA . ASN A 1 224 ? -4.424 -41.739 -12.670 1.00 37.91 224 ASN A CA 1
ATOM 1695 C C . ASN A 1 224 ? -3.092 -42.161 -13.282 1.00 41.02 224 ASN A C 1
ATOM 1696 O O . ASN A 1 224 ? -2.814 -41.900 -14.457 1.00 40.44 224 ASN A O 1
ATOM 1701 N N . GLY A 1 225 ? -2.264 -42.812 -12.475 1.00 42.42 225 GLY A N 1
ATOM 1702 C CA . GLY A 1 225 ? -0.962 -43.266 -12.903 1.00 37.45 225 GLY A CA 1
ATOM 1703 C C . GLY A 1 225 ? 0.174 -42.324 -12.574 1.00 38.53 225 GLY A C 1
ATOM 1704 O O . GLY A 1 225 ? 1.332 -42.746 -12.602 1.00 42.54 225 GLY A O 1
ATOM 1705 N N . VAL A 1 226 ? -0.123 -41.062 -12.273 1.00 29.25 226 VAL A N 1
ATOM 1706 C CA . VAL A 1 226 ? 0.880 -40.109 -11.812 1.00 34.11 226 VAL A CA 1
ATOM 1707 C C . VAL A 1 226 ? 0.967 -40.286 -10.298 1.00 29.29 226 VAL A C 1
ATOM 1708 O O . VAL A 1 226 ? 0.149 -39.755 -9.550 1.00 31.73 226 VAL A O 1
ATOM 1712 N N . ASN A 1 227 ? 1.947 -41.058 -9.847 1.00 30.75 227 ASN A N 1
ATOM 1713 C CA . ASN A 1 227 ? 1.978 -41.554 -8.476 1.00 41.48 227 ASN A CA 1
ATOM 1714 C C . ASN A 1 227 ? 2.976 -40.825 -7.582 1.00 39.46 227 ASN A C 1
ATOM 1715 O O . ASN A 1 227 ? 3.149 -41.212 -6.422 1.00 44.96 227 ASN A O 1
ATOM 1720 N N . SER A 1 228 ? 3.621 -39.781 -8.078 1.00 37.03 228 SER A N 1
ATOM 1721 C CA . SER A 1 228 ? 4.460 -38.919 -7.256 1.00 43.45 228 SER A CA 1
ATOM 1722 C C . SER A 1 228 ? 3.908 -37.503 -7.342 1.00 41.17 228 SER A C 1
ATOM 1723 O O . SER A 1 228 ? 3.627 -37.018 -8.443 1.00 43.62 228 SER A O 1
ATOM 1726 N N . TYR A 1 229 ? 3.722 -36.855 -6.194 1.00 29.27 229 TYR A N 1
ATOM 1727 C CA . TYR A 1 229 ? 3.081 -35.548 -6.130 1.00 29.17 229 TYR A CA 1
ATOM 1728 C C . TYR A 1 229 ? 4.055 -34.483 -5.634 1.00 35.60 229 TYR A C 1
ATOM 1729 O O . TYR A 1 229 ? 5.143 -34.782 -5.125 1.00 35.68 229 TYR A O 1
ATOM 1738 N N . SER A 1 230 ? 3.645 -33.222 -5.805 1.00 26.93 230 SER A N 1
ATOM 1739 C CA . SER A 1 230 ? 4.255 -32.080 -5.131 1.00 34.64 230 SER A CA 1
ATOM 1740 C C . SER A 1 230 ? 3.295 -30.904 -5.201 1.00 31.03 230 SER A C 1
ATOM 1741 O O . SER A 1 230 ? 2.702 -30.638 -6.245 1.00 44.69 230 SER A O 1
ATOM 1744 N N . ARG A 1 231 ? 3.160 -30.207 -4.081 1.00 27.56 231 ARG A N 1
ATOM 1745 C CA . ARG A 1 231 ? 2.130 -29.197 -3.895 1.00 24.27 231 ARG A CA 1
ATOM 1746 C C . ARG A 1 231 ? 2.551 -28.301 -2.745 1.00 36.00 231 ARG A C 1
ATOM 1747 O O . ARG A 1 231 ? 3.364 -28.681 -1.894 1.00 37.95 231 ARG A O 1
ATOM 1755 N N . MET A 1 232 ? 1.976 -27.112 -2.711 1.00 39.70 232 MET A N 1
ATOM 1756 C CA . MET A 1 232 ? 2.139 -26.296 -1.527 1.00 49.58 232 MET A CA 1
ATOM 1757 C C . MET A 1 232 ? 1.205 -26.827 -0.455 1.00 41.60 232 MET A C 1
ATOM 1758 O O . MET A 1 232 ? 0.115 -27.323 -0.751 1.00 44.32 232 MET A O 1
ATOM 1763 N N . GLU A 1 233 ? 1.668 -26.791 0.784 1.00 48.29 233 GLU A N 1
ATOM 1764 C CA . GLU A 1 233 ? 0.873 -27.251 1.913 1.00 53.31 233 GLU A CA 1
ATOM 1765 C C . GLU A 1 233 ? -0.122 -26.158 2.276 1.00 47.20 233 GLU A C 1
ATOM 1766 O O . GLU A 1 233 ? 0.269 -25.046 2.634 1.00 55.19 233 GLU A O 1
ATOM 1772 N N . PHE A 1 234 ? -1.404 -26.456 2.131 1.00 35.03 234 PHE A N 1
ATOM 1773 C CA . PHE A 1 234 ? -2.471 -25.604 2.622 1.00 41.19 234 PHE A CA 1
ATOM 1774 C C . PHE A 1 234 ? -3.103 -26.289 3.827 1.00 43.55 234 PHE A C 1
ATOM 1775 O O . PHE A 1 234 ? -3.184 -27.518 3.877 1.00 50.61 234 PHE A O 1
ATOM 1783 N N . THR A 1 235 ? -3.495 -25.499 4.818 1.00 39.24 235 THR A N 1
ATOM 1784 C CA . THR A 1 235 ? -4.110 -25.987 6.046 1.00 34.01 235 THR A CA 1
ATOM 1785 C C . THR A 1 235 ? -5.524 -25.430 6.169 1.00 39.09 235 THR A C 1
ATOM 1786 O O . THR A 1 235 ? -5.996 -24.627 5.332 1.00 30.23 235 THR A O 1
ATOM 1790 N N . ARG A 1 236 ? -6.186 -25.847 7.255 1.00 30.20 236 ARG A N 1
ATOM 1791 C CA . ARG A 1 236 ? -7.532 -25.368 7.535 1.00 31.47 236 ARG A CA 1
ATOM 1792 C C . ARG A 1 236 ? -7.586 -23.852 7.513 1.00 26.30 236 ARG A C 1
ATOM 1793 O O . ARG A 1 236 ? -8.594 -23.267 7.097 1.00 28.33 236 ARG A O 1
ATOM 1801 N N . ASN A 1 237 ? -6.482 -23.206 7.893 1.00 27.51 237 ASN A N 1
ATOM 1802 C CA . ASN A 1 237 ? -6.458 -21.795 8.232 1.00 34.40 237 ASN A CA 1
ATOM 1803 C C . ASN A 1 237 ? -5.716 -20.944 7.211 1.00 38.19 237 ASN A C 1
ATOM 1804 O O . ASN A 1 237 ? -5.409 -19.777 7.490 1.00 35.20 237 ASN A O 1
ATOM 1809 N N . THR A 1 238 ? -5.439 -21.502 6.035 1.00 40.09 238 THR A N 1
ATOM 1810 C CA . THR A 1 238 ? -4.864 -20.750 4.929 1.00 34.78 238 THR A CA 1
ATOM 1811 C C . THR A 1 238 ? -5.806 -19.625 4.502 1.00 31.23 238 THR A C 1
ATOM 1812 O O . THR A 1 238 ? -6.998 -19.846 4.274 1.00 33.49 238 THR A O 1
ATOM 1816 N N . SER A 1 239 ? -5.278 -18.413 4.406 1.00 31.49 239 SER A N 1
ATOM 1817 C CA . SER A 1 239 ? -6.112 -17.278 4.027 1.00 34.70 239 SER A CA 1
ATOM 1818 C C . SER A 1 239 ? -6.450 -17.316 2.532 1.00 33.85 239 SER A C 1
ATOM 1819 O O . SER A 1 239 ? -5.829 -18.034 1.741 1.00 35.13 239 SER A O 1
ATOM 1822 N N . ALA A 1 240 ? -7.458 -16.516 2.163 1.00 44.77 240 ALA A N 1
ATOM 1823 C CA . ALA A 1 240 ? -7.894 -16.367 0.772 1.00 35.63 240 ALA A CA 1
ATOM 1824 C C . ALA A 1 240 ? -6.736 -16.044 -0.176 1.00 44.57 240 ALA A C 1
ATOM 1825 O O . ALA A 1 240 ? -6.530 -16.724 -1.191 1.00 44.60 240 ALA A O 1
ATOM 1827 N N . GLN A 1 241 ? -5.990 -14.981 0.137 1.00 43.39 241 GLN A N 1
ATOM 1828 C CA . GLN A 1 241 ? -4.890 -14.518 -0.705 1.00 43.25 241 GLN A CA 1
ATOM 1829 C C . GLN A 1 241 ? -3.874 -15.626 -0.986 1.00 48.92 241 GLN A C 1
ATOM 1830 O O . GLN A 1 241 ? -3.379 -15.747 -2.114 1.00 53.32 241 GLN A O 1
ATOM 1836 N N . GLU A 1 242 ? -3.555 -16.455 0.016 1.00 40.27 242 GLU A N 1
ATOM 1837 C CA . GLU A 1 242 ? -2.571 -17.504 -0.219 1.00 38.51 242 GLU A CA 1
ATOM 1838 C C . GLU A 1 242 ? -3.102 -18.635 -1.074 1.00 45.87 242 GLU A C 1
ATOM 1839 O O . GLU A 1 242 ? -2.303 -19.430 -1.572 1.00 71.05 242 GLU A O 1
ATOM 1845 N N . TYR A 1 243 ? -4.415 -18.768 -1.225 1.00 38.47 243 TYR A N 1
ATOM 1846 C CA . TYR A 1 243 ? -4.914 -19.783 -2.141 1.00 39.66 243 TYR A CA 1
ATOM 1847 C C . TYR A 1 243 ? -4.810 -19.328 -3.591 1.00 39.94 243 TYR A C 1
ATOM 1848 O O . TYR A 1 243 ? -4.623 -20.158 -4.492 1.00 36.99 243 TYR A O 1
ATOM 1857 N N . ASN A 1 244 ? -4.952 -18.019 -3.814 1.00 35.21 244 ASN A N 1
ATOM 1858 C CA . ASN A 1 244 ? -5.155 -17.382 -5.110 1.00 35.45 244 ASN A CA 1
ATOM 1859 C C . ASN A 1 244 ? -3.894 -16.754 -5.690 1.00 42.16 244 ASN A C 1
ATOM 1860 O O . ASN A 1 244 ? -3.768 -16.664 -6.913 1.00 48.46 244 ASN A O 1
ATOM 1865 N N . ASP A 1 245 ? -2.959 -16.315 -4.855 1.00 41.35 245 ASP A N 1
ATOM 1866 C CA . ASP A 1 245 ? -1.729 -15.674 -5.317 1.00 46.89 245 ASP A CA 1
ATOM 1867 C C . ASP A 1 245 ? -0.563 -16.649 -5.153 1.00 50.67 245 ASP A C 1
ATOM 1868 O O . ASP A 1 245 ? 0.122 -16.649 -4.125 1.00 45.85 245 ASP A O 1
ATOM 1873 N N . ARG A 1 246 ? -0.334 -17.483 -6.187 1.00 48.90 246 ARG A N 1
ATOM 1874 C CA . ARG A 1 246 ? 0.752 -18.469 -6.199 1.00 49.43 246 ARG A CA 1
ATOM 1875 C C . ARG A 1 246 ? 2.163 -17.829 -6.333 1.00 60.63 246 ARG A C 1
ATOM 1876 O O . ARG A 1 246 ? 3.138 -18.575 -6.509 1.00 64.55 246 ARG A O 1
ATOM 1884 N N . SER A 1 247 ? 2.337 -16.511 -6.259 1.00 64.19 247 SER A N 1
ATOM 1885 C CA . SER A 1 247 ? 3.667 -15.921 -6.243 1.00 72.54 247 SER A CA 1
ATOM 1886 C C . SER A 1 247 ? 4.200 -15.705 -4.828 1.00 79.51 247 SER A C 1
ATOM 1887 O O . SER A 1 247 ? 5.293 -15.144 -4.670 1.00 78.19 247 SER A O 1
ATOM 1890 N N . LEU A 1 248 ? 3.465 -16.135 -3.801 1.00 83.39 248 LEU A N 1
ATOM 1891 C CA . LEU A 1 248 ? 3.905 -15.976 -2.421 1.00 88.10 248 LEU A CA 1
ATOM 1892 C C . LEU A 1 248 ? 4.691 -17.210 -1.981 1.00 95.31 248 LEU A C 1
ATOM 1893 O O . LEU A 1 248 ? 4.419 -18.329 -2.427 1.00 84.33 248 LEU A O 1
ATOM 1898 N N . THR A 1 249 ? 5.695 -16.991 -1.127 1.00 112.70 249 THR A N 1
ATOM 1899 C CA . THR A 1 249 ? 6.570 -18.074 -0.682 1.00 117.80 249 THR A CA 1
ATOM 1900 C C . THR A 1 249 ? 5.839 -18.991 0.288 1.00 117.62 249 THR A C 1
ATOM 1901 O O . THR A 1 249 ? 5.409 -18.550 1.361 1.00 124.83 249 THR A O 1
ATOM 1905 N N . ARG A 1 250 ? 5.682 -20.263 -0.095 1.00 107.44 250 ARG A N 1
ATOM 1906 C CA . ARG A 1 250 ? 5.113 -21.285 0.774 1.00 103.30 250 ARG A CA 1
ATOM 1907 C C . ARG A 1 250 ? 5.993 -22.516 0.748 1.00 93.42 250 ARG A C 1
ATOM 1908 O O . ARG A 1 250 ? 6.699 -22.769 -0.230 1.00 95.92 250 ARG A O 1
ATOM 1916 N N . SER A 1 251 ? 5.969 -23.256 1.851 1.00 83.42 251 SER A N 1
ATOM 1917 C CA . SER A 1 251 ? 6.676 -24.520 1.924 1.00 77.05 251 SER A CA 1
ATOM 1918 C C . SER A 1 251 ? 5.923 -25.584 1.128 1.00 74.01 251 SER A C 1
ATOM 1919 O O . SER A 1 251 ? 4.711 -25.494 0.900 1.00 63.64 251 SER A O 1
ATOM 1922 N N . THR A 1 252 ? 6.662 -26.602 0.697 1.00 70.32 252 THR A N 1
ATOM 1923 C CA . THR A 1 252 ? 6.165 -27.557 -0.280 1.00 61.22 252 THR A CA 1
ATOM 1924 C C . THR A 1 252 ? 6.331 -28.976 0.251 1.00 57.69 252 THR A C 1
ATOM 1925 O O . THR A 1 252 ? 7.326 -29.294 0.903 1.00 57.59 252 THR A O 1
ATOM 1929 N N . VAL A 1 253 ? 5.338 -29.823 -0.004 1.00 56.97 253 VAL A N 1
ATOM 1930 C CA . VAL A 1 253 ? 5.389 -31.226 0.386 1.00 54.46 253 VAL A CA 1
ATOM 1931 C C . VAL A 1 253 ? 5.404 -32.083 -0.876 1.00 50.60 253 VAL A C 1
ATOM 1932 O O . VAL A 1 253 ? 4.771 -31.742 -1.883 1.00 51.33 253 VAL A O 1
ATOM 1936 N N . GLN A 1 254 ? 6.161 -33.180 -0.829 1.00 41.82 254 GLN A N 1
ATOM 1937 C CA . GLN A 1 254 ? 6.273 -34.080 -1.963 1.00 38.09 254 GLN A CA 1
ATOM 1938 C C . GLN A 1 254 ? 6.513 -35.493 -1.461 1.00 46.43 254 GLN A C 1
ATOM 1939 O O . GLN A 1 254 ? 7.078 -35.708 -0.383 1.00 51.83 254 GLN A O 1
ATOM 1945 N N . GLY A 1 255 ? 6.086 -36.449 -2.269 1.00 43.86 255 GLY A N 1
ATOM 1946 C CA . GLY A 1 255 ? 6.236 -37.843 -1.923 1.00 48.64 255 GLY A CA 1
ATOM 1947 C C . GLY A 1 255 ? 5.610 -38.699 -3.000 1.00 42.23 255 GLY A C 1
ATOM 1948 O O . GLY A 1 255 ? 5.362 -38.232 -4.108 1.00 40.32 255 GLY A O 1
ATOM 1949 N N . ASN A 1 256 ? 5.342 -39.954 -2.650 1.00 43.59 256 ASN A N 1
ATOM 1950 C CA . ASN A 1 256 ? 4.766 -40.943 -3.547 1.00 34.63 256 ASN A CA 1
ATOM 1951 C C . ASN A 1 256 ? 3.463 -41.483 -2.970 1.00 32.29 256 ASN A C 1
ATOM 1952 O O . ASN A 1 256 ? 3.386 -41.800 -1.780 1.00 41.13 256 ASN A O 1
ATOM 1957 N N . LEU A 1 257 ? 2.449 -41.605 -3.822 1.00 33.54 257 LEU A N 1
ATOM 1958 C CA . LEU A 1 257 ? 1.164 -42.154 -3.404 1.00 32.96 257 LEU A CA 1
ATOM 1959 C C . LEU A 1 257 ? 1.323 -43.531 -2.762 1.00 36.02 257 LEU A C 1
ATOM 1960 O O . LEU A 1 257 ? 2.030 -44.398 -3.283 1.00 36.94 257 LEU A O 1
ATOM 1965 N N . THR A 1 258 ? 0.645 -43.736 -1.636 1.00 37.46 258 THR A N 1
ATOM 1966 C CA . THR A 1 258 ? 0.645 -45.050 -1.021 1.00 39.88 258 THR A CA 1
ATOM 1967 C C . THR A 1 258 ? -0.158 -46.025 -1.876 1.00 44.89 258 THR A C 1
ATOM 1968 O O . THR A 1 258 ? -0.857 -45.643 -2.820 1.00 42.13 258 THR A O 1
ATOM 1972 N N . ASN A 1 259 ? -0.062 -47.310 -1.526 1.00 45.20 259 ASN A N 1
ATOM 1973 C CA . ASN A 1 259 ? -0.773 -48.318 -2.302 1.00 44.59 259 ASN A CA 1
ATOM 1974 C C . ASN A 1 259 ? -2.283 -48.143 -2.203 1.00 48.47 259 ASN A C 1
ATOM 1975 O O . ASN A 1 259 ? -2.999 -48.354 -3.189 1.00 41.23 259 ASN A O 1
ATOM 1980 N N . ASP A 1 260 ? -2.783 -47.753 -1.026 1.00 50.49 260 ASP A N 1
ATOM 1981 C CA . ASP A 1 260 ? -4.213 -47.508 -0.883 1.00 53.17 260 ASP A CA 1
ATOM 1982 C C . ASP A 1 260 ? -4.635 -46.295 -1.682 1.00 45.98 260 ASP A C 1
ATOM 1983 O O . ASP A 1 260 ? -5.722 -46.277 -2.276 1.00 41.65 260 ASP A O 1
ATOM 1988 N N . GLU A 1 261 ? -3.791 -45.262 -1.699 1.00 40.55 261 GLU A N 1
ATOM 1989 C CA . GLU A 1 261 ? -4.088 -44.093 -2.517 1.00 32.37 261 GLU A CA 1
ATOM 1990 C C . GLU A 1 261 ? -4.217 -44.472 -3.981 1.00 29.87 261 GLU A C 1
ATOM 1991 O O . GLU A 1 261 ? -5.053 -43.908 -4.701 1.00 27.21 261 GLU A O 1
ATOM 1997 N N . ILE A 1 262 ? -3.396 -45.420 -4.442 1.00 26.60 262 ILE A N 1
ATOM 1998 C CA . ILE A 1 262 ? -3.454 -45.819 -5.844 1.00 36.65 262 ILE A CA 1
ATOM 1999 C C . ILE A 1 262 ? -4.733 -46.599 -6.125 1.00 38.57 262 ILE A C 1
ATOM 2000 O O . ILE A 1 262 ? -5.389 -46.387 -7.158 1.00 38.56 262 ILE A O 1
ATOM 2005 N N . ASN A 1 263 ? -5.138 -47.482 -5.199 1.00 29.26 263 ASN A N 1
ATOM 2006 C CA . ASN A 1 263 ? -6.402 -48.180 -5.419 1.00 39.97 263 ASN A CA 1
ATOM 2007 C C . ASN A 1 263 ? -7.585 -47.209 -5.422 1.00 41.72 263 ASN A C 1
ATOM 2008 O O . ASN A 1 263 ? -8.519 -47.365 -6.222 1.00 40.05 263 ASN A O 1
ATOM 2013 N N . ILE A 1 264 ? -7.554 -46.190 -4.556 1.00 27.43 264 ILE A N 1
ATOM 2014 C CA . ILE A 1 264 ? -8.628 -45.198 -4.543 1.00 38.17 264 ILE A CA 1
ATOM 2015 C C . ILE A 1 264 ? -8.667 -44.436 -5.865 1.00 34.97 264 ILE A C 1
ATOM 2016 O O . ILE A 1 264 ? -9.738 -44.193 -6.432 1.00 34.97 264 ILE A O 1
ATOM 2021 N N . SER A 1 265 ? -7.499 -44.064 -6.381 1.00 28.30 265 SER A N 1
ATOM 2022 C CA . SER A 1 265 ? -7.455 -43.369 -7.651 1.00 31.21 265 SER A CA 1
ATOM 2023 C C . SER A 1 265 ? -7.922 -44.280 -8.793 1.00 30.73 265 SER A C 1
ATOM 2024 O O . SER A 1 265 ? -8.657 -43.836 -9.676 1.00 28.02 265 SER A O 1
ATOM 2027 N N . ASN A 1 266 ? -7.551 -45.561 -8.772 1.00 35.64 266 ASN A N 1
ATOM 2028 C CA . ASN A 1 266 ? -8.115 -46.508 -9.736 1.00 35.99 266 ASN A CA 1
ATOM 2029 C C . ASN A 1 266 ? -9.644 -46.487 -9.699 1.00 41.62 266 ASN A C 1
ATOM 2030 O O . ASN A 1 266 ? -10.303 -46.365 -10.740 1.00 41.55 266 ASN A O 1
ATOM 2035 N N . LYS A 1 267 ? -10.224 -46.587 -8.501 1.00 34.94 267 LYS A N 1
ATOM 2036 C CA . LYS A 1 267 ? -11.676 -46.665 -8.388 1.00 35.18 267 LYS A CA 1
ATOM 2037 C C . LYS A 1 267 ? -12.335 -45.354 -8.792 1.00 37.10 267 LYS A C 1
ATOM 2038 O O . LYS A 1 267 ? -13.357 -45.362 -9.489 1.00 43.93 267 LYS A O 1
ATOM 2044 N N . LEU A 1 268 ? -11.753 -44.217 -8.393 1.00 33.71 268 LEU A N 1
ATOM 2045 C CA . LEU A 1 268 ? -12.333 -42.922 -8.747 1.00 29.23 268 LEU A CA 1
ATOM 2046 C C . LEU A 1 268 ? -12.346 -42.693 -10.254 1.00 30.73 268 LEU A C 1
ATOM 2047 O O . LEU A 1 268 ? -13.310 -42.126 -10.788 1.00 28.23 268 LEU A O 1
ATOM 2052 N N . LYS A 1 269 ? -11.273 -43.091 -10.950 1.00 29.57 269 LYS A N 1
ATOM 2053 C CA . LYS A 1 269 ? -11.237 -42.938 -12.405 1.00 28.08 269 LYS A CA 1
ATOM 2054 C C . LYS A 1 269 ? -12.396 -43.672 -13.050 1.00 26.93 269 LYS A C 1
ATOM 2055 O O . LYS A 1 269 ? -13.133 -43.107 -13.863 1.00 30.59 269 LYS A O 1
ATOM 2061 N N . THR A 1 270 ? -12.562 -44.941 -12.688 1.00 27.55 270 THR A N 1
ATOM 2062 C CA . THR A 1 270 ? -13.657 -45.813 -13.087 1.00 31.10 270 THR A CA 1
ATOM 2063 C C . THR A 1 270 ? -15.024 -45.133 -13.067 1.00 33.54 270 THR A C 1
ATOM 2064 O O . THR A 1 270 ? -15.882 -45.463 -13.889 1.00 37.06 270 THR A O 1
ATOM 2068 N N . LEU A 1 271 ? -15.218 -44.159 -12.161 1.00 37.74 271 LEU A N 1
ATOM 2069 C CA . LEU A 1 271 ? -16.512 -43.521 -11.916 1.00 35.65 271 LEU A CA 1
ATOM 2070 C C . LEU A 1 271 ? -16.792 -42.295 -12.791 1.00 33.90 271 LEU A C 1
ATOM 2071 O O . LEU A 1 271 ? -17.952 -41.876 -12.888 1.00 33.94 271 LEU A O 1
ATOM 2076 N N . PHE A 1 272 ? -15.782 -41.698 -13.411 1.00 24.20 272 PHE A N 1
ATOM 2077 C CA . PHE A 1 272 ? -16.016 -40.481 -14.185 1.00 28.09 272 PHE A CA 1
ATOM 2078 C C . PHE A 1 272 ? -16.828 -40.701 -15.475 1.00 31.33 272 PHE A C 1
ATOM 2079 O O . PHE A 1 272 ? -17.714 -39.889 -15.772 1.00 32.32 272 PHE A O 1
ATOM 2087 N N . PRO A 1 273 ? -16.579 -41.764 -16.262 1.00 26.03 273 PRO A N 1
ATOM 2088 C CA . PRO A 1 273 ? -17.390 -41.962 -17.478 1.00 31.82 273 PRO A CA 1
ATOM 2089 C C . PRO A 1 273 ? -18.881 -42.088 -17.221 1.00 35.43 273 PRO A C 1
ATOM 2090 O O . PRO A 1 273 ? -19.681 -41.611 -18.037 1.00 37.04 273 PRO A O 1
ATOM 2094 N N . ILE A 1 274 ? -19.286 -42.734 -16.125 1.00 35.73 274 ILE A N 1
ATOM 2095 C CA . ILE A 1 274 ? -20.709 -42.811 -15.817 1.00 35.67 274 ILE A CA 1
ATOM 2096 C C . ILE A 1 274 ? -21.266 -41.411 -15.615 1.00 32.43 274 ILE A C 1
ATOM 2097 O O . ILE A 1 274 ? -22.395 -41.107 -16.024 1.00 35.56 274 ILE A O 1
ATOM 2102 N N . TYR A 1 275 ? -20.477 -40.524 -15.009 1.00 27.13 275 TYR A N 1
ATOM 2103 C CA . TYR A 1 275 ? -20.995 -39.191 -14.738 1.00 27.96 275 TYR A CA 1
ATOM 2104 C C . TYR A 1 275 ? -20.974 -38.333 -15.994 1.00 29.24 275 TYR A C 1
ATOM 2105 O O . TYR A 1 275 ? -21.985 -37.723 -16.354 1.00 24.04 275 TYR A O 1
ATOM 2114 N N . LEU A 1 276 ? -19.832 -38.284 -16.675 1.00 28.92 276 LEU A N 1
ATOM 2115 C CA . LEU A 1 276 ? -19.727 -37.459 -17.867 1.00 26.77 276 LEU A CA 1
ATOM 2116 C C . LEU A 1 276 ? -20.780 -37.829 -18.909 1.00 31.34 276 LEU A C 1
ATOM 2117 O O . LEU A 1 276 ? -21.411 -36.941 -19.492 1.00 35.59 276 LEU A O 1
ATOM 2122 N N . ASN A 1 277 ? -21.023 -39.129 -19.130 1.00 29.60 277 ASN A N 1
ATOM 2123 C CA . ASN A 1 277 ? -22.027 -39.505 -20.126 1.00 35.20 277 ASN A CA 1
ATOM 2124 C C . ASN A 1 277 ? -23.426 -39.093 -19.711 1.00 30.72 277 ASN A C 1
ATOM 2125 O O . ASN A 1 277 ? -24.304 -38.964 -20.570 1.00 32.46 277 ASN A O 1
ATOM 2130 N N . SER A 1 278 ? -23.666 -38.926 -18.409 1.00 31.89 278 SER A N 1
ATOM 2131 C CA . SER A 1 278 ? -25.004 -38.576 -17.942 1.00 30.25 278 SER A CA 1
ATOM 2132 C C . SER A 1 278 ? -25.380 -37.152 -18.314 1.00 28.23 278 SER A C 1
ATOM 2133 O O . SER A 1 278 ? -26.568 -36.835 -18.362 1.00 29.54 278 SER A O 1
ATOM 2136 N N . LEU A 1 279 ? -24.389 -36.291 -18.540 1.00 32.51 279 LEU A N 1
ATOM 2137 C CA . LEU A 1 279 ? -24.615 -34.889 -18.850 1.00 33.83 279 LEU A CA 1
ATOM 2138 C C . LEU A 1 279 ? -25.050 -34.677 -20.299 1.00 37.97 279 LEU A C 1
ATOM 2139 O O . LEU A 1 279 ? -25.714 -33.675 -20.587 1.00 33.34 279 LEU A O 1
ATOM 2144 N N . LYS A 1 280 ? -24.718 -35.605 -21.204 1.00 41.47 280 LYS A N 1
ATOM 2145 C CA . LYS A 1 280 ? -25.073 -35.505 -22.627 1.00 33.93 280 LYS A CA 1
ATOM 2146 C C . LYS A 1 280 ? -24.595 -34.176 -23.207 1.00 29.07 280 LYS A C 1
ATOM 2147 O O . LYS A 1 280 ? -25.361 -33.383 -23.763 1.00 24.91 280 LYS A O 1
ATOM 2153 N N . LEU A 1 281 ? -23.302 -33.933 -23.030 1.00 26.63 281 LEU A N 1
ATOM 2154 C CA . LEU A 1 281 ? -22.643 -32.755 -23.558 1.00 23.03 281 LEU A CA 1
ATOM 2155 C C . LEU A 1 281 ? -22.281 -32.984 -25.023 1.00 37.24 281 LEU A C 1
ATOM 2156 O O . LEU A 1 281 ? -21.813 -34.063 -25.410 1.00 40.71 281 LEU A O 1
ATOM 2161 N N . THR A 1 282 ? -22.520 -31.974 -25.843 1.00 35.17 282 THR A N 1
ATOM 2162 C CA . THR A 1 282 ? -22.172 -32.010 -27.253 1.00 39.58 282 THR A CA 1
ATOM 2163 C C . THR A 1 282 ? -21.168 -30.912 -27.550 1.00 36.77 282 THR A C 1
ATOM 2164 O O . THR A 1 282 ? -21.219 -29.828 -26.957 1.00 34.11 282 THR A O 1
ATOM 2168 N N . ASP A 1 283 ? -20.251 -31.194 -28.469 1.00 29.75 283 ASP A N 1
ATOM 2169 C CA . ASP A 1 283 ? -19.330 -30.148 -28.894 1.00 38.83 283 ASP A CA 1
ATOM 2170 C C . ASP A 1 283 ? -19.996 -29.195 -29.892 1.00 41.02 283 ASP A C 1
ATOM 2171 O O . ASP A 1 283 ? -21.216 -29.195 -30.042 1.00 28.02 283 ASP A O 1
ATOM 2176 N N . ASP A 1 284 ? -19.182 -28.399 -30.586 1.00 48.25 284 ASP A N 1
ATOM 2177 C CA . ASP A 1 284 ? -19.672 -27.418 -31.547 1.00 48.67 284 ASP A CA 1
ATOM 2178 C C . ASP A 1 284 ? -20.492 -28.044 -32.661 1.00 44.59 284 ASP A C 1
ATOM 2179 O O . ASP A 1 284 ? -21.377 -27.389 -33.227 1.00 47.79 284 ASP A O 1
ATOM 2184 N N . GLY A 1 285 ? -20.190 -29.273 -33.020 1.00 39.67 285 GLY A N 1
ATOM 2185 C CA . GLY A 1 285 ? -20.860 -29.891 -34.137 1.00 44.24 285 GLY A CA 1
ATOM 2186 C C . GLY A 1 285 ? -22.108 -30.658 -33.783 1.00 49.31 285 GLY A C 1
ATOM 2187 O O . GLY A 1 285 ? -22.700 -31.278 -34.675 1.00 53.94 285 GLY A O 1
ATOM 2188 N N . GLY A 1 286 ? -22.541 -30.623 -32.521 1.00 45.92 286 GLY A N 1
ATOM 2189 C CA . GLY A 1 286 ? -23.586 -31.517 -32.055 1.00 45.77 286 GLY A CA 1
ATOM 2190 C C . GLY A 1 286 ? -23.133 -32.941 -31.821 1.00 46.00 286 GLY A C 1
ATOM 2191 O O . GLY A 1 286 ? -23.973 -33.838 -31.653 1.00 46.19 286 GLY A O 1
ATOM 2192 N N . ASN A 1 287 ? -21.830 -33.182 -31.829 1.00 44.67 287 ASN A N 1
ATOM 2193 C CA . ASN A 1 287 ? -21.300 -34.509 -31.554 1.00 44.57 287 ASN A CA 1
ATOM 2194 C C . ASN A 1 287 ? -21.226 -34.726 -30.046 1.00 40.63 287 ASN A C 1
ATOM 2195 O O . ASN A 1 287 ? -20.688 -33.884 -29.312 1.00 27.02 287 ASN A O 1
ATOM 2200 N N . LEU A 1 288 ? -21.823 -35.830 -29.588 1.00 31.08 288 LEU A N 1
ATOM 2201 C CA . LEU A 1 288 ? -21.859 -36.140 -28.165 1.00 32.61 288 LEU A CA 1
ATOM 2202 C C . LEU A 1 288 ? -20.459 -36.435 -27.664 1.00 35.71 288 LEU A C 1
ATOM 2203 O O . LEU A 1 288 ? -19.708 -37.188 -28.289 1.00 34.73 288 LEU A O 1
ATOM 2208 N N . LEU A 1 289 ? -20.119 -35.836 -26.533 1.00 28.41 289 LEU A N 1
ATOM 2209 C CA . LEU A 1 289 ? -18.842 -36.056 -25.888 1.00 26.26 289 LEU A CA 1
ATOM 2210 C C . LEU A 1 289 ? -19.065 -37.147 -24.846 1.00 31.02 289 LEU A C 1
ATOM 2211 O O . LEU A 1 289 ? -19.844 -36.968 -23.908 1.00 38.16 289 LEU A O 1
ATOM 2216 N N . THR A 1 290 ? -18.433 -38.300 -25.042 1.00 27.09 290 THR A N 1
ATOM 2217 C CA . THR A 1 290 ? -18.620 -39.447 -24.170 1.00 32.43 290 THR A CA 1
ATOM 2218 C C . THR A 1 290 ? -17.273 -40.081 -23.820 1.00 34.87 290 THR A C 1
ATOM 2219 O O . THR A 1 290 ? -16.214 -39.707 -24.346 1.00 30.55 290 THR A O 1
ATOM 2223 N N . LEU A 1 291 ? -17.336 -41.070 -22.930 1.00 30.47 291 LEU A N 1
ATOM 2224 C CA . LEU A 1 291 ? -16.192 -41.877 -22.548 1.00 26.27 291 LEU A CA 1
ATOM 2225 C C . LEU A 1 291 ? -16.630 -43.330 -22.454 1.00 35.24 291 LEU A C 1
ATOM 2226 O O . LEU A 1 291 ? -17.714 -43.617 -21.930 1.00 32.93 291 LEU A O 1
ATOM 2231 N N . ASP A 1 292 ? -15.792 -44.223 -23.004 1.00 39.61 292 ASP A N 1
ATOM 2232 C CA . ASP A 1 292 ? -15.843 -45.668 -22.787 1.00 50.34 292 ASP A CA 1
ATOM 2233 C C . ASP A 1 292 ? -15.536 -46.021 -21.328 1.00 52.49 292 ASP A C 1
ATOM 2234 O O . ASP A 1 292 ? -15.106 -45.186 -20.525 1.00 42.86 292 ASP A O 1
ATOM 2239 N N . LYS A 1 293 ? -15.699 -47.313 -21.014 1.00 55.61 293 LYS A N 1
ATOM 2240 C CA . LYS A 1 293 ? -15.397 -47.800 -19.670 1.00 52.27 293 LYS A CA 1
ATOM 2241 C C . LYS A 1 293 ? -13.900 -47.771 -19.383 1.00 45.41 293 LYS A C 1
ATOM 2242 O O . LYS A 1 293 ? -13.499 -47.626 -18.224 1.00 39.47 293 LYS A O 1
ATOM 2248 N N . SER A 1 294 ? -13.070 -47.905 -20.424 1.00 44.37 294 SER A N 1
ATOM 2249 C CA . SER A 1 294 ? -11.626 -47.722 -20.338 1.00 37.17 294 SER A CA 1
ATOM 2250 C C . SER A 1 294 ? -11.212 -46.265 -20.153 1.00 32.50 294 SER A C 1
ATOM 2251 O O . SER A 1 294 ? -10.020 -46.003 -19.958 1.00 39.56 294 SER A O 1
ATOM 2254 N N . GLY A 1 295 ? -12.153 -45.318 -20.233 1.00 35.37 295 GLY A N 1
ATOM 2255 C CA . GLY A 1 295 ? -11.880 -43.907 -20.073 1.00 28.20 295 GLY A CA 1
ATOM 2256 C C . GLY A 1 295 ? -11.466 -43.138 -21.317 1.00 33.35 295 GLY A C 1
ATOM 2257 O O . GLY A 1 295 ? -11.039 -41.982 -21.183 1.00 33.91 295 GLY A O 1
ATOM 2258 N N . ASN A 1 296 ? -11.578 -43.721 -22.513 1.00 39.98 296 ASN A N 1
ATOM 2259 C CA . ASN A 1 296 ? -11.330 -43.010 -23.766 1.00 41.37 296 ASN A CA 1
ATOM 2260 C C . ASN A 1 296 ? -12.628 -42.714 -24.490 1.00 39.17 296 ASN A C 1
ATOM 2261 O O . ASN A 1 296 ? -13.677 -43.282 -24.186 1.00 47.27 296 ASN A O 1
ATOM 2266 N N . GLY A 1 297 ? -12.531 -41.846 -25.490 1.00 38.33 297 GLY A N 1
ATOM 2267 C CA . GLY A 1 297 ? -13.651 -41.506 -26.342 1.00 27.54 297 GLY A CA 1
ATOM 2268 C C . GLY A 1 297 ? -13.600 -40.033 -26.677 1.00 35.33 297 GLY A C 1
ATOM 2269 O O . GLY A 1 297 ? -12.609 -39.355 -26.401 1.00 37.39 297 GLY A O 1
ATOM 2270 N N . SER A 1 298 ? -14.692 -39.516 -27.243 1.00 31.74 298 SER A N 1
ATOM 2271 C CA . SER A 1 298 ? -14.632 -38.185 -27.839 1.00 28.55 298 SER A CA 1
ATOM 2272 C C . SER A 1 298 ? -14.365 -37.098 -26.812 1.00 33.92 298 SER A C 1
ATOM 2273 O O . SER A 1 298 ? -13.794 -36.055 -27.164 1.00 36.91 298 SER A O 1
ATOM 2276 N N . PHE A 1 299 ? -14.775 -37.297 -25.548 1.00 26.74 299 PHE A N 1
ATOM 2277 C CA . PHE A 1 299 ? -14.579 -36.225 -24.577 1.00 23.08 299 PHE A CA 1
ATOM 2278 C C . PHE A 1 299 ? -13.103 -35.972 -24.344 1.00 27.54 299 PHE A C 1
ATOM 2279 O O . PHE A 1 299 ? -12.677 -34.813 -24.272 1.00 29.13 299 PHE A O 1
ATOM 2287 N N . LYS A 1 300 ? -12.316 -37.050 -24.226 1.00 23.31 300 LYS A N 1
ATOM 2288 C CA . LYS A 1 300 ? -10.862 -36.939 -24.115 1.00 26.20 300 LYS A CA 1
ATOM 2289 C C . LYS A 1 300 ? -10.249 -36.298 -25.359 1.00 33.11 300 LYS A C 1
ATOM 2290 O O . LYS A 1 300 ? -9.289 -35.522 -25.254 1.00 34.83 300 LYS A O 1
ATOM 2296 N N . THR A 1 301 ? -10.789 -36.616 -26.551 1.00 29.96 301 THR A N 1
ATOM 2297 C CA . THR A 1 301 ? -10.330 -35.981 -27.788 1.00 30.48 301 THR A CA 1
ATOM 2298 C C . THR A 1 301 ? -10.676 -34.495 -27.800 1.00 31.58 301 THR A C 1
ATOM 2299 O O . THR A 1 301 ? -9.905 -33.669 -28.303 1.00 36.70 301 THR A O 1
ATOM 2303 N N . TYR A 1 302 ? -11.830 -34.137 -27.239 1.00 24.21 302 TYR A N 1
ATOM 2304 C CA . TYR A 1 302 ? -12.172 -32.730 -27.070 1.00 23.54 302 TYR A CA 1
ATOM 2305 C C . TYR A 1 302 ? -11.155 -32.014 -26.180 1.00 37.41 302 TYR A C 1
ATOM 2306 O O . TYR A 1 302 ? -10.684 -30.918 -26.514 1.00 34.39 302 TYR A O 1
ATOM 2315 N N . LEU A 1 303 ? -10.812 -32.610 -25.029 1.00 33.09 303 LEU A N 1
ATOM 2316 C CA . LEU A 1 303 ? -9.856 -31.961 -24.142 1.00 28.15 303 LEU A CA 1
ATOM 2317 C C . LEU A 1 303 ? -8.511 -31.773 -24.818 1.00 33.82 303 LEU A C 1
ATOM 2318 O O . LEU A 1 303 ? -7.873 -30.720 -24.677 1.00 35.71 303 LEU A O 1
ATOM 2323 N N . SER A 1 304 ? -8.051 -32.797 -25.535 1.00 30.34 304 SER A N 1
ATOM 2324 C CA . SER A 1 304 ? -6.747 -32.701 -26.161 1.00 29.14 304 SER A CA 1
ATOM 2325 C C . SER A 1 304 ? -6.713 -31.556 -27.163 1.00 33.61 304 SER A C 1
ATOM 2326 O O . SER A 1 304 ? -5.661 -30.951 -27.375 1.00 36.69 304 SER A O 1
ATOM 2329 N N . ILE A 1 305 ? -7.858 -31.218 -27.759 1.00 41.79 305 ILE A N 1
ATOM 2330 C CA . ILE A 1 305 ? -7.883 -30.125 -28.728 1.00 35.29 305 ILE A CA 1
ATOM 2331 C C . ILE A 1 305 ? -7.730 -28.782 -28.028 1.00 32.35 305 ILE A C 1
ATOM 2332 O O . ILE A 1 305 ? -7.065 -27.875 -28.542 1.00 37.59 305 ILE A O 1
ATOM 2337 N N . ILE A 1 306 ? -8.314 -28.637 -26.834 1.00 30.61 306 ILE A N 1
ATOM 2338 C CA . ILE A 1 306 ? -8.052 -27.454 -26.011 1.00 27.53 306 ILE A CA 1
ATOM 2339 C C . ILE A 1 306 ? -6.552 -27.265 -25.819 1.00 29.33 306 ILE A C 1
ATOM 2340 O O . ILE A 1 306 ? -6.029 -26.150 -25.922 1.00 34.88 306 ILE A O 1
ATOM 2345 N N . ILE A 1 307 ? -5.839 -28.350 -25.500 1.00 29.19 307 ILE A N 1
ATOM 2346 C CA . ILE A 1 307 ? -4.400 -28.232 -25.290 1.00 29.03 307 ILE A CA 1
ATOM 2347 C C . ILE A 1 307 ? -3.702 -27.918 -26.609 1.00 31.64 307 ILE A C 1
ATOM 2348 O O . ILE A 1 307 ? -2.848 -27.028 -26.669 1.00 33.11 307 ILE A O 1
ATOM 2353 N N . ARG A 1 308 ? -4.077 -28.616 -27.695 1.00 33.06 308 ARG A N 1
ATOM 2354 C CA . ARG A 1 308 ? -3.503 -28.320 -29.009 1.00 30.84 308 ARG A CA 1
ATOM 2355 C C . ARG A 1 308 ? -3.660 -26.854 -29.347 1.00 32.64 308 ARG A C 1
ATOM 2356 O O . ARG A 1 308 ? -2.714 -26.203 -29.803 1.00 35.30 308 ARG A O 1
ATOM 2364 N N . ASN A 1 309 ? -4.853 -26.314 -29.109 1.00 26.74 309 ASN A N 1
ATOM 2365 C CA . ASN A 1 309 ? -5.091 -24.907 -29.375 1.00 32.05 309 ASN A CA 1
ATOM 2366 C C . ASN A 1 309 ? -4.243 -24.027 -28.474 1.00 35.36 309 ASN A C 1
ATOM 2367 O O . ASN A 1 309 ? -3.702 -23.011 -28.928 1.00 39.85 309 ASN A O 1
ATOM 2372 N N . SER A 1 310 ? -4.115 -24.401 -27.195 1.00 32.01 310 SER A N 1
ATOM 2373 C CA . SER A 1 310 ? -3.247 -23.658 -26.286 1.00 33.04 310 SER A CA 1
ATOM 2374 C C . SER A 1 310 ? -1.793 -23.652 -26.765 1.00 34.65 310 SER A C 1
ATOM 2375 O O . SER A 1 310 ? -1.170 -22.589 -26.860 1.00 33.12 310 SER A O 1
ATOM 2378 N N . ALA A 1 311 ? -1.222 -24.837 -27.043 1.00 32.30 311 ALA A N 1
ATOM 2379 C CA . ALA A 1 311 ? 0.176 -24.898 -27.485 1.00 35.75 311 ALA A CA 1
ATOM 2380 C C . ALA A 1 311 ? 0.400 -24.184 -28.822 1.00 36.42 311 ALA A C 1
ATOM 2381 O O . ALA A 1 311 ? 1.482 -23.635 -29.055 1.00 44.21 311 ALA A O 1
ATOM 2383 N N . ASN A 1 312 ? -0.592 -24.168 -29.712 1.00 31.94 312 ASN A N 1
ATOM 2384 C CA . ASN A 1 312 ? -0.389 -23.463 -30.979 1.00 43.99 312 ASN A CA 1
ATOM 2385 C C . ASN A 1 312 ? -0.413 -21.951 -30.815 1.00 47.32 312 ASN A C 1
ATOM 2386 O O . ASN A 1 312 ? 0.295 -21.241 -31.541 1.00 33.67 312 ASN A O 1
ATOM 2391 N N . ARG A 1 313 ? -1.215 -21.436 -29.879 1.00 42.28 313 ARG A N 1
ATOM 2392 C CA . ARG A 1 313 ? -1.131 -20.016 -29.575 1.00 41.27 313 ARG A CA 1
ATOM 2393 C C . ARG A 1 313 ? 0.230 -19.677 -28.990 1.00 44.78 313 ARG A C 1
ATOM 2394 O O . ARG A 1 313 ? 0.834 -18.660 -29.350 1.00 50.53 313 ARG A O 1
ATOM 2402 N N . ALA A 1 314 ? 0.739 -20.534 -28.102 1.00 43.95 314 ALA A N 1
ATOM 2403 C CA . ALA A 1 314 ? 2.050 -20.297 -27.506 1.00 41.54 314 ALA A CA 1
ATOM 2404 C C . ALA A 1 314 ? 3.126 -20.212 -28.578 1.00 46.64 314 ALA A C 1
ATOM 2405 O O . ALA A 1 314 ? 3.954 -19.296 -28.571 1.00 50.81 314 ALA A O 1
ATOM 2407 N N . LEU A 1 315 ? 3.120 -21.161 -29.519 1.00 46.94 315 LEU A N 1
ATOM 2408 C CA . LEU A 1 315 ? 4.064 -21.123 -30.629 1.00 41.85 315 LEU A CA 1
ATOM 2409 C C . LEU A 1 315 ? 3.991 -19.794 -31.380 1.00 48.41 315 LEU A C 1
ATOM 2410 O O . LEU A 1 315 ? 5.020 -19.159 -31.635 1.00 48.95 315 LEU A O 1
ATOM 2415 N N . ARG A 1 316 ? 2.778 -19.345 -31.730 1.00 48.86 316 ARG A N 1
ATOM 2416 C CA . ARG A 1 316 ? 2.648 -18.081 -32.454 1.00 48.14 316 ARG A CA 1
ATOM 2417 C C . ARG A 1 316 ? 3.238 -16.917 -31.670 1.00 44.39 316 ARG A C 1
ATOM 2418 O O . ARG A 1 316 ? 3.654 -15.917 -32.269 1.00 45.31 316 ARG A O 1
ATOM 2426 N N . GLU A 1 317 ? 3.295 -17.034 -30.340 1.00 42.39 317 GLU A N 1
ATOM 2427 C CA . GLU A 1 317 ? 3.828 -15.995 -29.465 1.00 46.53 317 GLU A CA 1
ATOM 2428 C C . GLU A 1 317 ? 5.289 -16.220 -29.104 1.00 54.18 317 GLU A C 1
ATOM 2429 O O . GLU A 1 317 ? 5.838 -15.478 -28.283 1.00 65.73 317 GLU A O 1
ATOM 2435 N N . GLY A 1 318 ? 5.929 -17.228 -29.685 1.00 52.90 318 GLY A N 1
ATOM 2436 C CA . GLY A 1 318 ? 7.310 -17.509 -29.354 1.00 53.04 318 GLY A CA 1
ATOM 2437 C C . GLY A 1 318 ? 7.535 -18.084 -27.977 1.00 55.00 318 GLY A C 1
ATOM 2438 O O . GLY A 1 318 ? 8.653 -18.003 -27.466 1.00 65.55 318 GLY A O 1
ATOM 2439 N N . LYS A 1 319 ? 6.513 -18.664 -27.354 1.00 45.50 319 LYS A N 1
ATOM 2440 C CA . LYS A 1 319 ? 6.707 -19.237 -26.031 1.00 42.84 319 LYS A CA 1
ATOM 2441 C C . LYS A 1 319 ? 7.240 -20.661 -26.140 1.00 51.75 319 LYS A C 1
ATOM 2442 O O . LYS A 1 319 ? 7.149 -21.319 -27.186 1.00 56.52 319 LYS A O 1
ATOM 2448 N N . ASP A 1 320 ? 7.798 -21.135 -25.031 1.00 49.04 320 ASP A N 1
ATOM 2449 C CA . ASP A 1 320 ? 8.427 -22.446 -24.983 1.00 49.17 320 ASP A CA 1
ATOM 2450 C C . ASP A 1 320 ? 7.369 -23.526 -24.788 1.00 43.49 320 ASP A C 1
ATOM 2451 O O . ASP A 1 320 ? 6.532 -23.435 -23.886 1.00 44.75 320 ASP A O 1
ATOM 2456 N N . ILE A 1 321 ? 7.389 -24.540 -25.648 1.00 42.80 321 ILE A N 1
ATOM 2457 C CA . ILE A 1 321 ? 6.588 -25.738 -25.426 1.00 41.88 321 ILE A CA 1
ATOM 2458 C C . ILE A 1 321 ? 7.454 -26.948 -25.147 1.00 40.83 321 ILE A C 1
ATOM 2459 O O . ILE A 1 321 ? 6.922 -27.992 -24.737 1.00 40.97 321 ILE A O 1
ATOM 2464 N N . SER A 1 322 ? 8.770 -26.823 -25.327 1.00 48.26 322 SER A N 1
ATOM 2465 C CA . SER A 1 322 ? 9.810 -27.838 -25.162 1.00 50.12 322 SER A CA 1
ATOM 2466 C C . SER A 1 322 ? 9.486 -28.978 -24.194 1.00 55.82 322 SER A C 1
ATOM 2467 O O . SER A 1 322 ? 9.414 -30.145 -24.601 1.00 60.85 322 SER A O 1
ATOM 2470 N N . GLN A 1 323 ? 9.291 -28.651 -22.915 1.00 51.49 323 GLN A N 1
ATOM 2471 C CA . GLN A 1 323 ? 9.007 -29.656 -21.898 1.00 49.34 323 GLN A CA 1
ATOM 2472 C C . GLN A 1 323 ? 7.860 -30.588 -22.258 1.00 44.47 323 GLN A C 1
ATOM 2473 O O . GLN A 1 323 ? 7.789 -31.690 -21.715 1.00 51.37 323 GLN A O 1
ATOM 2479 N N . PHE A 1 324 ? 6.963 -30.194 -23.159 1.00 46.43 324 PHE A N 1
ATOM 2480 C CA . PHE A 1 324 ? 5.767 -30.979 -23.437 1.00 41.24 324 PHE A CA 1
ATOM 2481 C C . PHE A 1 324 ? 5.703 -31.545 -24.848 1.00 44.65 324 PHE A C 1
ATOM 2482 O O . PHE A 1 324 ? 4.706 -32.192 -25.190 1.00 42.35 324 PHE A O 1
ATOM 2490 N N . LYS A 1 325 ? 6.747 -31.358 -25.662 1.00 44.17 325 LYS A N 1
ATOM 2491 C CA . LYS A 1 325 ? 6.726 -31.859 -27.033 1.00 45.07 325 LYS A CA 1
ATOM 2492 C C . LYS A 1 325 ? 6.562 -33.379 -27.122 1.00 43.71 325 LYS A C 1
ATOM 2493 O O . LYS A 1 325 ? 6.077 -33.873 -28.140 1.00 48.31 325 LYS A O 1
ATOM 2499 N N . LYS A 1 326 ? 6.922 -34.139 -26.087 1.00 45.29 326 LYS A N 1
ATOM 2500 C CA . LYS A 1 326 ? 6.789 -35.594 -26.182 1.00 43.75 326 LYS A CA 1
ATOM 2501 C C . LYS A 1 326 ? 5.331 -36.046 -26.303 1.00 41.22 326 LYS A C 1
ATOM 2502 O O . LYS A 1 326 ? 5.074 -37.155 -26.784 1.00 41.86 326 LYS A O 1
ATOM 2508 N N . ALA A 1 327 ? 4.378 -35.218 -25.900 1.00 34.49 327 ALA A N 1
ATOM 2509 C CA . ALA A 1 327 ? 2.965 -35.525 -26.072 1.00 35.44 327 ALA A CA 1
ATOM 2510 C C . ALA A 1 327 ? 2.376 -34.957 -27.365 1.00 40.04 327 ALA A C 1
ATOM 2511 O O . ALA A 1 327 ? 1.176 -35.138 -27.619 1.00 41.98 327 ALA A O 1
ATOM 2513 N N . PHE A 1 328 ? 3.177 -34.276 -28.183 1.00 35.98 328 PHE A N 1
ATOM 2514 C CA . PHE A 1 328 ? 2.667 -33.485 -29.294 1.00 39.60 328 PHE A CA 1
ATOM 2515 C C . PHE A 1 328 ? 3.051 -34.112 -30.630 1.00 43.78 328 PHE A C 1
ATOM 2516 O O . PHE A 1 328 ? 4.167 -34.625 -30.793 1.00 43.08 328 PHE A O 1
ATOM 2524 N N . THR A 1 329 ? 2.133 -34.055 -31.588 1.00 40.88 329 THR A N 1
ATOM 2525 C CA . THR A 1 329 ? 2.467 -34.282 -32.992 1.00 41.90 329 THR A CA 1
ATOM 2526 C C . THR A 1 329 ? 2.628 -32.924 -33.658 1.00 43.68 329 THR A C 1
ATOM 2527 O O . THR A 1 329 ? 1.654 -32.170 -33.794 1.00 41.96 329 THR A O 1
ATOM 2531 N N . ILE A 1 330 ? 3.856 -32.627 -34.073 1.00 45.97 330 ILE A N 1
ATOM 2532 C CA . ILE A 1 330 ? 4.226 -31.360 -34.687 1.00 53.48 330 ILE A CA 1
ATOM 2533 C C . ILE A 1 330 ? 4.696 -31.637 -36.103 1.00 61.20 330 ILE A C 1
ATOM 2534 O O . ILE A 1 330 ? 5.574 -32.479 -36.311 1.00 59.89 330 ILE A O 1
ATOM 2539 N N . GLU A 1 331 ? 4.135 -30.919 -37.079 1.00 71.46 331 GLU A N 1
ATOM 2540 C CA . GLU A 1 331 ? 4.536 -31.123 -38.461 1.00 84.64 331 GLU A CA 1
ATOM 2541 C C . GLU A 1 331 ? 5.209 -29.873 -38.948 1.00 91.98 331 GLU A C 1
ATOM 2542 O O . GLU A 1 331 ? 6.392 -29.622 -38.609 1.00 92.18 331 GLU A O 1
ATOM 2548 N N . ASN A 1 332 ? 4.560 -29.030 -39.758 1.00 94.01 332 ASN A N 1
ATOM 2549 C CA . ASN A 1 332 ? 5.190 -27.787 -40.195 1.00 93.83 332 ASN A CA 1
ATOM 2550 C C . ASN A 1 332 ? 5.137 -26.760 -39.062 1.00 86.05 332 ASN A C 1
ATOM 2551 O O . ASN A 1 332 ? 4.539 -25.691 -39.168 1.00 84.65 332 ASN A O 1
ATOM 2556 N N . ASN A 1 333 ? 5.782 -27.129 -37.954 1.00 82.56 333 ASN A N 1
ATOM 2557 C CA . ASN A 1 333 ? 5.854 -26.301 -36.752 1.00 79.29 333 ASN A CA 1
ATOM 2558 C C . ASN A 1 333 ? 4.476 -25.828 -36.293 1.00 71.75 333 ASN A C 1
ATOM 2559 O O . ASN A 1 333 ? 4.328 -24.728 -35.752 1.00 77.00 333 ASN A O 1
ATOM 2564 N N . LYS A 1 334 ? 3.455 -26.650 -36.525 1.00 61.04 334 LYS A N 1
ATOM 2565 C CA . LYS A 1 334 ? 2.174 -26.527 -35.845 1.00 53.89 334 LYS A CA 1
ATOM 2566 C C . LYS A 1 334 ? 1.870 -27.837 -35.128 1.00 48.90 334 LYS A C 1
ATOM 2567 O O . LYS A 1 334 ? 2.148 -28.921 -35.649 1.00 39.55 334 LYS A O 1
ATOM 2573 N N . VAL A 1 335 ? 1.334 -27.737 -33.916 1.00 44.60 335 VAL A N 1
ATOM 2574 C CA . VAL A 1 335 ? 0.831 -28.923 -33.229 1.00 43.94 335 VAL A CA 1
ATOM 2575 C C . VAL A 1 335 ? -0.452 -29.357 -33.925 1.00 38.90 335 VAL A C 1
ATOM 2576 O O . VAL A 1 335 ? -1.410 -28.583 -34.007 1.00 41.05 335 VAL A O 1
ATOM 2580 N N . VAL A 1 336 ? -0.474 -30.581 -34.453 1.00 36.71 336 VAL A N 1
ATOM 2581 C CA . VAL A 1 336 ? -1.676 -31.108 -35.099 1.00 43.17 336 VAL A CA 1
ATOM 2582 C C . VAL A 1 336 ? -2.368 -32.196 -34.289 1.00 49.72 336 VAL A C 1
ATOM 2583 O O . VAL A 1 336 ? -3.509 -32.554 -34.616 1.00 59.42 336 VAL A O 1
ATOM 2587 N N . ALA A 1 337 ? -1.745 -32.707 -33.235 1.00 45.10 337 ALA A N 1
ATOM 2588 C CA . ALA A 1 337 ? -2.356 -33.733 -32.401 1.00 45.82 337 ALA A CA 1
ATOM 2589 C C . ALA A 1 337 ? -1.686 -33.692 -31.036 1.00 40.22 337 ALA A C 1
ATOM 2590 O O . ALA A 1 337 ? -0.496 -33.381 -30.934 1.00 47.87 337 ALA A O 1
ATOM 2592 N N . VAL A 1 338 ? -2.465 -34.000 -29.996 1.00 35.50 338 VAL A N 1
ATOM 2593 C CA . VAL A 1 338 ? -2.007 -34.005 -28.600 1.00 38.79 338 VAL A CA 1
ATOM 2594 C C . VAL A 1 338 ? -2.444 -35.312 -27.959 1.00 33.16 338 VAL A C 1
ATOM 2595 O O . VAL A 1 338 ? -3.646 -35.581 -27.861 1.00 39.56 338 VAL A O 1
ATOM 2599 N N . ASN A 1 339 ? -1.487 -36.113 -27.506 1.00 29.96 339 ASN A N 1
ATOM 2600 C CA . ASN A 1 339 ? -1.823 -37.338 -26.778 1.00 29.04 339 ASN A CA 1
ATOM 2601 C C . ASN A 1 339 ? -2.084 -36.946 -25.325 1.00 43.30 339 ASN A C 1
ATOM 2602 O O . ASN A 1 339 ? -1.159 -36.822 -24.515 1.00 35.79 339 ASN A O 1
ATOM 2607 N N . LEU A 1 340 ? -3.370 -36.756 -24.990 1.00 42.75 340 LEU A N 1
ATOM 2608 C CA . LEU A 1 340 ? -3.728 -36.155 -23.704 1.00 41.94 340 LEU A CA 1
ATOM 2609 C C . LEU A 1 340 ? -3.184 -36.954 -22.521 1.00 42.54 340 LEU A C 1
ATOM 2610 O O . LEU A 1 340 ? -2.738 -36.368 -21.527 1.00 45.80 340 LEU A O 1
ATOM 2615 N N . ASP A 1 341 ? -3.208 -38.285 -22.607 1.00 41.06 341 ASP A N 1
ATOM 2616 C CA . ASP A 1 341 ? -2.669 -39.107 -21.523 1.00 43.79 341 ASP A CA 1
ATOM 2617 C C . ASP A 1 341 ? -1.216 -38.748 -21.243 1.00 52.84 341 ASP A C 1
ATOM 2618 O O . ASP A 1 341 ? -0.844 -38.451 -20.101 1.00 63.13 341 ASP A O 1
ATOM 2623 N N . VAL A 1 342 ? -0.377 -38.767 -22.283 1.00 44.39 342 VAL A N 1
ATOM 2624 C CA . VAL A 1 342 ? 1.028 -38.412 -22.114 1.00 41.84 342 VAL A CA 1
ATOM 2625 C C . VAL A 1 342 ? 1.156 -37.007 -21.535 1.00 41.22 342 VAL A C 1
ATOM 2626 O O . VAL A 1 342 ? 1.999 -36.752 -20.661 1.00 38.34 342 VAL A O 1
ATOM 2630 N N . TYR A 1 343 ? 0.303 -36.082 -21.996 1.00 33.81 343 TYR A N 1
ATOM 2631 C CA . TYR A 1 343 ? 0.413 -34.689 -21.578 1.00 34.22 343 TYR A CA 1
ATOM 2632 C C . TYR A 1 343 ? 0.208 -34.541 -20.073 1.00 31.69 343 TYR A C 1
ATOM 2633 O O . TYR A 1 343 ? 0.858 -33.712 -19.429 1.00 32.72 343 TYR A O 1
ATOM 2642 N N . THR A 1 344 ? -0.703 -35.327 -19.499 1.00 27.37 344 THR A N 1
ATOM 2643 C CA . THR A 1 344 ? -1.057 -35.182 -18.093 1.00 35.50 344 THR A CA 1
ATOM 2644 C C . THR A 1 344 ? -0.078 -35.875 -17.153 1.00 35.37 344 THR A C 1
ATOM 2645 O O . THR A 1 344 ? -0.141 -35.633 -15.941 1.00 31.76 344 THR A O 1
ATOM 2649 N N . HIS A 1 345 ? 0.818 -36.720 -17.676 1.00 29.77 345 HIS A N 1
ATOM 2650 C CA . HIS A 1 345 ? 1.798 -37.432 -16.874 1.00 36.17 345 HIS A CA 1
ATOM 2651 C C . HIS A 1 345 ? 3.148 -36.730 -16.839 1.00 35.06 345 HIS A C 1
ATOM 2652 O O . HIS A 1 345 ? 4.147 -3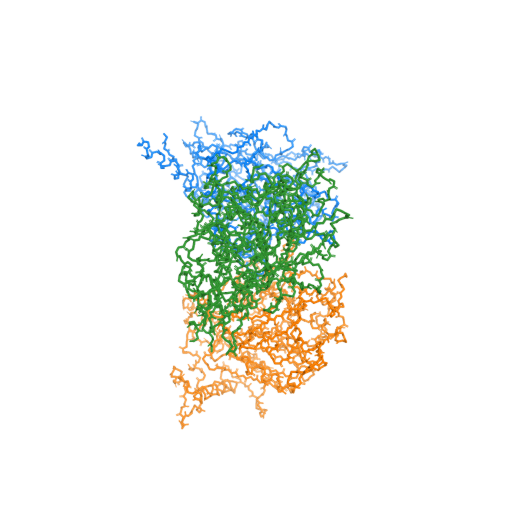7.342 -16.450 1.00 35.21 345 HIS A O 1
ATOM 2659 N N . ILE A 1 346 ? 3.204 -35.470 -17.256 1.00 31.61 346 ILE A N 1
ATOM 2660 C CA . ILE A 1 346 ? 4.490 -34.842 -17.507 1.00 44.15 346 ILE A CA 1
ATOM 2661 C C . ILE A 1 346 ? 4.985 -34.210 -16.211 1.00 55.19 346 ILE A C 1
ATOM 2662 O O . ILE A 1 346 ? 6.057 -34.573 -15.708 1.00 68.60 346 ILE A O 1
ATOM 2667 N N . GLY A 1 347 ? 4.213 -33.312 -15.618 1.00 47.19 347 GLY A N 1
ATOM 2668 C CA . GLY A 1 347 ? 4.600 -32.831 -14.310 1.00 48.61 347 GLY A CA 1
ATOM 2669 C C . GLY A 1 347 ? 4.342 -33.879 -13.236 1.00 42.64 347 GLY A C 1
ATOM 2670 O O . GLY A 1 347 ? 3.861 -34.984 -13.490 1.00 36.19 347 GLY A O 1
ATOM 2671 N N . ASP A 1 348 ? 4.673 -33.514 -11.999 1.00 43.11 348 ASP A N 1
ATOM 2672 C CA . ASP A 1 348 ? 4.169 -34.249 -10.845 1.00 36.76 348 ASP A CA 1
ATOM 2673 C C . ASP A 1 348 ? 2.723 -33.861 -10.603 1.00 27.86 348 ASP A C 1
ATOM 2674 O O . ASP A 1 348 ? 2.327 -32.727 -10.842 1.00 24.33 348 ASP A O 1
ATOM 2679 N N . ARG A 1 349 ? 1.933 -34.797 -10.106 1.00 30.89 349 ARG A N 1
ATOM 2680 C CA A ARG A 1 349 ? 0.570 -34.478 -9.709 0.58 29.75 349 ARG A CA 1
ATOM 2681 C CA B ARG A 1 349 ? 0.579 -34.411 -9.759 0.42 29.37 349 ARG A CA 1
ATOM 2682 C C . ARG A 1 349 ? 0.604 -33.535 -8.511 1.00 25.00 349 ARG A C 1
ATOM 2683 O O . ARG A 1 349 ? 1.590 -33.471 -7.786 1.00 30.91 349 ARG A O 1
ATOM 2698 N N . MET A 1 350 ? -0.483 -32.794 -8.311 1.00 26.97 350 MET A N 1
ATOM 2699 C CA . MET A 1 350 ? -0.571 -31.884 -7.174 1.00 25.48 350 MET A CA 1
ATOM 2700 C C . MET A 1 350 ? -1.329 -32.492 -5.993 1.00 29.46 350 MET A C 1
ATOM 2701 O O . MET A 1 350 ? -0.736 -32.842 -4.975 1.00 36.22 350 MET A O 1
ATOM 2706 N N . LYS A 1 351 ? -2.643 -32.596 -6.101 1.00 34.93 351 LYS A N 1
ATOM 2707 C CA . LYS A 1 351 ? -3.424 -33.107 -4.992 1.00 29.89 351 LYS A CA 1
ATOM 2708 C C . LYS A 1 351 ? -3.411 -34.632 -4.996 1.00 29.51 351 LYS A C 1
ATOM 2709 O O . LYS A 1 351 ? -3.211 -35.274 -6.028 1.00 29.84 351 LYS A O 1
ATOM 2715 N N . SER A 1 352 ? -3.613 -35.213 -3.810 1.00 25.78 352 SER A N 1
ATOM 2716 C CA . SER A 1 352 ? -3.684 -36.650 -3.611 1.00 30.44 352 SER A CA 1
ATOM 2717 C C . SER A 1 352 ? -5.135 -37.115 -3.518 1.00 32.92 352 SER A C 1
ATOM 2718 O O . SER A 1 352 ? -5.989 -36.392 -3.001 1.00 41.80 352 SER A O 1
ATOM 2721 N N . PRO A 1 353 ? -5.426 -38.334 -3.968 1.00 28.74 353 PRO A N 1
ATOM 2722 C CA . PRO A 1 353 ? -6.819 -38.780 -4.080 1.00 32.10 353 PRO A CA 1
ATOM 2723 C C . PRO A 1 353 ? -7.372 -39.243 -2.744 1.00 29.64 353 PRO A C 1
ATOM 2724 O O . PRO A 1 353 ? -6.702 -39.983 -2.012 1.00 27.64 353 PRO A O 1
ATOM 2728 N N . PRO A 1 354 ? -8.631 -38.900 -2.419 1.00 32.96 354 PRO A N 1
ATOM 2729 C CA . PRO A 1 354 ? -9.534 -38.053 -3.217 1.00 35.60 354 PRO A CA 1
ATOM 2730 C C . PRO A 1 354 ? -9.248 -36.560 -3.025 1.00 36.50 354 PRO A C 1
ATOM 2731 O O . PRO A 1 354 ? -9.259 -36.065 -1.911 1.00 40.98 354 PRO A O 1
ATOM 2735 N N . ALA A 1 355 ? -9.036 -35.857 -4.133 1.00 25.42 355 ALA A N 1
ATOM 2736 C CA . ALA A 1 355 ? -8.478 -34.508 -4.099 1.00 29.89 355 ALA A CA 1
ATOM 2737 C C . ALA A 1 355 ? -9.379 -33.487 -3.392 1.00 34.08 355 ALA A C 1
ATOM 2738 O O . ALA A 1 355 ? -8.871 -32.503 -2.845 1.00 34.63 355 ALA A O 1
ATOM 2740 N N . PHE A 1 356 ? -10.701 -33.667 -3.422 1.00 31.28 356 PHE A N 1
ATOM 2741 C CA . PHE A 1 356 ? -11.637 -32.712 -2.833 1.00 28.38 356 PHE A CA 1
ATOM 2742 C C . PHE A 1 356 ? -12.388 -33.274 -1.631 1.00 34.64 356 PHE A C 1
ATOM 2743 O O . PHE A 1 356 ? -12.399 -32.639 -0.567 1.00 36.93 356 PHE A O 1
ATOM 2751 N N . ASP A 1 357 ? -13.007 -34.458 -1.740 1.00 25.12 357 ASP A N 1
ATOM 2752 C CA . ASP A 1 357 ? -13.651 -35.082 -0.577 1.00 29.79 357 ASP A CA 1
ATOM 2753 C C . ASP A 1 357 ? -12.702 -36.113 0.047 1.00 37.49 357 ASP A C 1
ATOM 2754 O O . ASP A 1 357 ? -12.799 -37.322 -0.223 1.00 35.22 357 ASP A O 1
ATOM 2759 N N . SER A 1 358 ? -11.796 -35.628 0.915 1.00 30.65 358 SER A N 1
ATOM 2760 C CA . SER A 1 358 ? -10.817 -36.481 1.599 1.00 33.25 358 SER A CA 1
ATOM 2761 C C . SER A 1 358 ? -11.472 -37.430 2.592 1.00 32.68 358 SER A C 1
ATOM 2762 O O . SER A 1 358 ? -12.471 -37.100 3.231 1.00 33.87 358 SER A O 1
ATOM 2765 N N . LEU A 1 359 ? -10.840 -38.595 2.773 1.00 35.03 359 LEU A N 1
ATOM 2766 C CA . LEU A 1 359 ? -11.381 -39.638 3.644 1.00 37.39 359 LEU A CA 1
ATOM 2767 C C . LEU A 1 359 ? -11.405 -39.242 5.121 1.00 38.87 359 LEU A C 1
ATOM 2768 O O . LEU A 1 359 ? -12.200 -39.801 5.883 1.00 36.78 359 LEU A O 1
ATOM 2773 N N . ASP A 1 360 ? -10.548 -38.320 5.552 1.00 34.53 360 ASP A N 1
ATOM 2774 C CA . ASP A 1 360 ? -10.595 -37.800 6.914 1.00 38.36 360 ASP A CA 1
ATOM 2775 C C . ASP A 1 360 ? -11.311 -36.449 6.999 1.00 41.44 360 ASP A C 1
ATOM 2776 O O . ASP A 1 360 ? -11.228 -35.783 8.036 1.00 43.67 360 ASP A O 1
ATOM 2781 N N . ALA A 1 361 ? -11.976 -36.022 5.915 1.00 30.56 361 ALA A N 1
ATOM 2782 C CA . ALA A 1 361 ? -12.815 -34.815 5.892 1.00 33.50 361 ALA A CA 1
ATOM 2783 C C . ALA A 1 361 ? -12.017 -33.543 6.166 1.00 28.22 361 ALA A C 1
ATOM 2784 O O . ALA A 1 361 ? -12.524 -32.602 6.766 1.00 34.39 361 ALA A O 1
ATOM 2786 N N . SER A 1 362 ? -10.774 -33.478 5.705 1.00 33.39 362 SER A N 1
ATOM 2787 C CA . SER A 1 362 ? -9.858 -32.417 6.100 1.00 34.22 362 SER A CA 1
ATOM 2788 C C . SER A 1 362 ? -9.571 -31.411 4.998 1.00 35.55 362 SER A C 1
ATOM 2789 O O . SER A 1 362 ? -8.855 -30.436 5.247 1.00 32.38 362 SER A O 1
ATOM 2792 N N . SER A 1 363 ? -10.068 -31.632 3.788 1.00 37.26 363 SER A N 1
ATOM 2793 C CA . SER A 1 363 ? -9.843 -30.657 2.747 1.00 38.03 363 SER A CA 1
ATOM 2794 C C . SER A 1 363 ? -10.583 -29.371 3.087 1.00 37.71 363 SER A C 1
ATOM 2795 O O . SER A 1 363 ? -11.481 -29.345 3.940 1.00 24.10 363 SER A O 1
ATOM 2798 N N . GLY A 1 364 ? -10.183 -28.292 2.414 1.00 29.68 364 GLY A N 1
ATOM 2799 C CA . GLY A 1 364 ? -10.900 -27.045 2.567 1.00 25.76 364 GLY A CA 1
ATOM 2800 C C . GLY A 1 364 ? -12.339 -27.156 2.109 1.00 32.33 364 GLY A C 1
ATOM 2801 O O . GLY A 1 364 ? -13.226 -26.488 2.656 1.00 33.97 364 GLY A O 1
ATOM 2802 N N . GLU A 1 365 ? -12.590 -27.989 1.081 1.00 33.66 365 GLU A N 1
ATOM 2803 C CA . GLU A 1 365 ? -13.956 -28.185 0.582 1.00 26.31 365 GLU A CA 1
ATOM 2804 C C . GLU A 1 365 ? -14.791 -28.996 1.574 1.00 21.98 365 GLU A C 1
ATOM 2805 O O . GLU A 1 365 ? -15.975 -28.714 1.768 1.00 26.90 365 GLU A O 1
ATOM 2811 N N . ASN A 1 366 ? -14.206 -30.037 2.169 1.00 23.48 366 ASN A N 1
ATOM 2812 C CA . ASN A 1 366 ? -14.781 -30.649 3.374 1.00 27.87 366 ASN A CA 1
ATOM 2813 C C . ASN A 1 366 ? -15.191 -29.591 4.391 1.00 27.93 366 ASN A C 1
ATOM 2814 O O . ASN A 1 366 ? -16.284 -29.643 4.961 1.00 27.63 366 ASN A O 1
ATOM 2819 N N . ASN A 1 367 ? -14.288 -28.633 4.654 1.00 34.01 367 ASN A N 1
ATOM 2820 C CA . ASN A 1 367 ? -14.549 -27.580 5.623 1.00 25.20 367 ASN A CA 1
ATOM 2821 C C . ASN A 1 367 ? -15.667 -26.647 5.166 1.00 30.34 367 ASN A C 1
ATOM 2822 O O . ASN A 1 367 ? -16.395 -26.121 6.015 1.00 25.47 367 ASN A O 1
ATOM 2827 N N . LEU A 1 368 ? -15.823 -26.428 3.841 1.00 23.33 368 LEU A N 1
ATOM 2828 C CA . LEU A 1 368 ? -16.925 -25.594 3.339 1.00 22.90 368 LEU A CA 1
ATOM 2829 C C . LEU A 1 368 ? -18.287 -26.207 3.654 1.00 24.86 368 LEU A C 1
ATOM 2830 O O . LEU A 1 368 ? -19.244 -25.469 3.921 1.00 25.44 368 LEU A O 1
ATOM 2835 N N . PHE A 1 369 ? -18.386 -27.539 3.663 1.00 24.02 369 PHE A N 1
ATOM 2836 C CA . PHE A 1 369 ? -19.651 -28.241 3.844 1.00 24.82 369 PHE A CA 1
ATOM 2837 C C . PHE A 1 369 ? -19.906 -28.670 5.287 1.00 36.62 369 PHE A C 1
ATOM 2838 O O . PHE A 1 369 ? -20.816 -29.467 5.528 1.00 43.77 369 PHE A O 1
ATOM 2846 N N . GLY A 1 370 ? -19.146 -28.159 6.251 1.00 27.03 370 GLY A N 1
ATOM 2847 C CA . GLY A 1 370 ? -19.622 -28.206 7.625 1.00 31.28 370 GLY A CA 1
ATOM 2848 C C . GLY A 1 370 ? -20.894 -27.390 7.795 1.00 32.77 370 GLY A C 1
ATOM 2849 O O . GLY A 1 370 ? -21.394 -26.821 6.815 1.00 38.96 370 GLY A O 1
ATOM 2850 N N . ASP A 1 371 ? -21.446 -27.338 9.001 1.00 30.85 371 ASP A N 1
ATOM 2851 C CA . ASP A 1 371 ? -22.602 -26.490 9.271 1.00 36.75 371 ASP A CA 1
ATOM 2852 C C . ASP A 1 371 ? -22.399 -25.814 10.628 1.00 38.90 371 ASP A C 1
ATOM 2853 O O . ASP A 1 371 ? -21.286 -25.779 11.168 1.00 39.35 371 ASP A O 1
ATOM 2858 N N . LYS A 1 372 ? -23.486 -25.269 11.194 1.00 44.19 372 LYS A N 1
ATOM 2859 C CA . LYS A 1 372 ? -23.385 -24.422 12.386 1.00 51.34 372 LYS A CA 1
ATOM 2860 C C . LYS A 1 372 ? -22.642 -25.115 13.512 1.00 48.91 372 LYS A C 1
ATOM 2861 O O . LYS A 1 372 ? -21.999 -24.453 14.332 1.00 50.61 372 LYS A O 1
ATOM 2867 N N . LYS A 1 373 ? -22.694 -26.445 13.546 1.00 46.37 373 LYS A N 1
ATOM 2868 C CA . LYS A 1 373 ? -22.124 -27.211 14.631 1.00 38.97 373 LYS A CA 1
ATOM 2869 C C . LYS A 1 373 ? -21.129 -28.268 14.179 1.00 38.18 373 LYS A C 1
ATOM 2870 O O . LYS A 1 373 ? -20.666 -29.072 14.998 1.00 51.31 373 LYS A O 1
ATOM 2876 N N . SER A 1 374 ? -20.770 -28.288 12.911 1.00 36.13 374 SER A N 1
ATOM 2877 C CA . SER A 1 374 ? -19.873 -29.306 12.390 1.00 41.72 374 SER A CA 1
ATOM 2878 C C . SER A 1 374 ? -18.844 -28.580 11.556 1.00 33.57 374 SER A C 1
ATOM 2879 O O . SER A 1 374 ? -19.217 -27.767 10.713 1.00 32.26 374 SER A O 1
ATOM 2882 N N . ASP A 1 375 ? -17.561 -28.862 11.785 1.00 37.79 375 ASP A N 1
ATOM 2883 C CA . ASP A 1 375 ? -16.528 -28.114 11.079 1.00 35.11 375 ASP A CA 1
ATOM 2884 C C . ASP A 1 375 ? -16.303 -28.629 9.651 1.00 37.76 375 ASP A C 1
ATOM 2885 O O . ASP A 1 375 ? -15.920 -27.843 8.776 1.00 36.50 375 ASP A O 1
ATOM 2890 N N . SER A 1 376 ? -16.519 -29.924 9.393 1.00 34.97 376 SER A N 1
ATOM 2891 C CA . SER A 1 376 ? -16.408 -30.446 8.035 1.00 29.75 376 SER A CA 1
ATOM 2892 C C . SER A 1 376 ? -17.392 -31.588 7.857 1.00 40.08 376 SER A C 1
ATOM 2893 O O . SER A 1 376 ? -17.919 -32.135 8.827 1.00 31.34 376 SER A O 1
ATOM 2896 N N . LYS A 1 377 ? -17.642 -31.929 6.589 1.00 33.10 377 LYS A N 1
ATOM 2897 C CA . LYS A 1 377 ? -18.517 -33.035 6.229 1.00 28.98 377 LYS A CA 1
ATOM 2898 C C . LYS A 1 377 ? -18.037 -33.608 4.905 1.00 38.54 377 LYS A C 1
ATOM 2899 O O . LYS A 1 377 ? -17.187 -33.026 4.221 1.00 32.51 377 LYS A O 1
ATOM 2905 N N . HIS A 1 378 ? -18.579 -34.774 4.563 1.00 33.51 378 HIS A N 1
ATOM 2906 C CA . HIS A 1 378 ? -18.454 -35.307 3.220 1.00 38.44 378 HIS A CA 1
ATOM 2907 C C . HIS A 1 378 ? -19.490 -34.675 2.309 1.00 40.92 378 HIS A C 1
ATOM 2908 O O . HIS A 1 378 ? -20.459 -34.063 2.762 1.00 42.60 378 HIS A O 1
ATOM 2915 N N . PHE A 1 379 ? -19.260 -34.830 1.004 1.00 35.75 379 PHE A N 1
ATOM 2916 C CA . PHE A 1 379 ? -20.225 -34.385 0.006 1.00 34.97 379 PHE A CA 1
ATOM 2917 C C . PHE A 1 379 ? -20.258 -35.307 -1.210 1.00 34.14 379 PHE A C 1
ATOM 2918 O O . PHE A 1 379 ? -20.889 -34.957 -2.218 1.00 29.05 379 PHE A O 1
ATOM 2926 N N . THR A 1 380 ? -19.607 -36.460 -1.155 1.00 28.27 380 THR A N 1
ATOM 2927 C CA . THR A 1 380 ? -19.680 -37.446 -2.209 1.00 30.23 380 THR A CA 1
ATOM 2928 C C . THR A 1 380 ? -20.104 -38.749 -1.567 1.00 37.07 380 THR A C 1
ATOM 2929 O O . THR A 1 380 ? -19.785 -39.020 -0.408 1.00 38.81 380 THR A O 1
ATOM 2933 N N . LYS A 1 381 ? -20.856 -39.536 -2.325 1.00 33.46 381 LYS A N 1
ATOM 2934 C CA . LYS A 1 381 ? -21.166 -40.883 -1.882 1.00 32.77 381 LYS A CA 1
ATOM 2935 C C . LYS A 1 381 ? -19.897 -41.702 -1.693 1.00 30.69 381 LYS A C 1
ATOM 2936 O O . LYS A 1 381 ? -19.860 -42.606 -0.851 1.00 36.53 381 LYS A O 1
ATOM 2942 N N . PHE A 1 382 ? -18.847 -41.400 -2.459 1.00 29.40 382 PHE A N 1
ATOM 2943 C CA . PHE A 1 382 ? -17.684 -42.282 -2.496 1.00 35.02 382 PHE A CA 1
ATOM 2944 C C . PHE A 1 382 ? -16.906 -42.237 -1.173 1.00 35.93 382 PHE A C 1
ATOM 2945 O O . PHE A 1 382 ? -16.633 -43.275 -0.562 1.00 38.17 382 PHE A O 1
ATOM 2953 N N . SER A 1 383 ? -16.523 -41.040 -0.736 1.00 33.97 383 SER A N 1
ATOM 2954 C CA . SER A 1 383 ? -15.782 -40.892 0.505 1.00 35.20 383 SER A CA 1
ATOM 2955 C C . SER A 1 383 ? -16.650 -41.221 1.708 1.00 36.97 383 SER A C 1
ATOM 2956 O O . SER A 1 383 ? -16.163 -41.814 2.679 1.00 39.89 383 SER A O 1
ATOM 2959 N N . PHE A 1 384 ? -17.935 -40.865 1.662 1.00 33.45 384 PHE A N 1
ATOM 2960 C CA . PHE A 1 384 ? -18.812 -41.188 2.781 1.00 37.14 384 PHE A CA 1
ATOM 2961 C C . PHE A 1 384 ? -18.926 -42.698 2.964 1.00 42.64 384 PHE A C 1
ATOM 2962 O O . PHE A 1 384 ? -18.735 -43.214 4.074 1.00 46.78 384 PHE A O 1
ATOM 2970 N N . ASP A 1 385 ? -19.213 -43.427 1.874 1.00 36.81 385 ASP A N 1
ATOM 2971 C CA . ASP A 1 385 ? -19.419 -44.876 1.973 1.00 36.84 385 ASP A CA 1
ATOM 2972 C C . ASP A 1 385 ? -18.168 -45.593 2.460 1.00 42.89 385 ASP A C 1
ATOM 2973 O O . ASP A 1 385 ? -18.266 -46.598 3.174 1.00 45.89 385 ASP A O 1
ATOM 2978 N N . ILE A 1 386 ? -16.981 -45.143 2.039 1.00 45.71 386 ILE A N 1
ATOM 2979 C CA . ILE A 1 386 ? -15.762 -45.759 2.565 1.00 40.01 386 ILE A CA 1
ATOM 2980 C C . ILE A 1 386 ? -15.751 -45.669 4.081 1.00 39.78 386 ILE A C 1
ATOM 2981 O O . ILE A 1 386 ? -15.534 -46.666 4.783 1.00 56.66 386 ILE A O 1
ATOM 2986 N N . ASN A 1 387 ? -16.014 -44.474 4.611 1.00 39.66 387 ASN A N 1
ATOM 2987 C CA . ASN A 1 387 ? -15.946 -44.278 6.054 1.00 48.42 387 ASN A CA 1
ATOM 2988 C C . ASN A 1 387 ? -17.116 -44.954 6.759 1.00 53.41 387 ASN A C 1
ATOM 2989 O O . ASN A 1 387 ? -16.951 -45.544 7.837 1.00 60.63 387 ASN A O 1
ATOM 2994 N N . ASN A 1 388 ? -18.299 -44.888 6.155 1.00 50.79 388 ASN A N 1
ATOM 2995 C CA . ASN A 1 388 ? -19.475 -45.532 6.728 1.00 55.69 388 ASN A CA 1
ATOM 2996 C C . ASN A 1 388 ? -19.293 -47.049 6.831 1.00 58.98 388 ASN A C 1
ATOM 2997 O O . ASN A 1 388 ? -19.691 -47.667 7.828 1.00 59.80 388 ASN A O 1
ATOM 3002 N N . LYS A 1 389 ? -18.692 -47.667 5.810 1.00 60.04 389 LYS A N 1
ATOM 3003 C CA . LYS A 1 389 ? -18.437 -49.105 5.857 1.00 65.27 389 LYS A CA 1
ATOM 3004 C C . LYS A 1 389 ? -17.415 -49.436 6.936 1.00 72.48 389 LYS A C 1
ATOM 3005 O O . LYS A 1 389 ? -17.535 -50.454 7.625 1.00 75.97 389 LYS A O 1
ATOM 3011 N N . ALA A 1 390 ? -16.416 -48.570 7.109 1.00 70.85 390 ALA A N 1
ATOM 3012 C CA . ALA A 1 390 ? -15.423 -48.778 8.153 1.00 62.43 390 ALA A CA 1
ATOM 3013 C C . ALA A 1 390 ? -16.044 -48.667 9.538 1.00 64.41 390 ALA A C 1
ATOM 3014 O O . ALA A 1 390 ? -15.660 -49.400 10.456 1.00 68.87 390 ALA A O 1
ATOM 3016 N N . ALA A 1 391 ? -17.006 -47.760 9.709 1.00 59.15 391 ALA A N 1
ATOM 3017 C CA . ALA A 1 391 ? -17.641 -47.606 11.013 1.00 52.56 391 ALA A CA 1
ATOM 3018 C C . ALA A 1 391 ? -18.516 -48.808 11.351 1.00 60.79 391 ALA A C 1
ATOM 3019 O O . ALA A 1 391 ? -18.531 -49.272 12.496 1.00 67.73 391 ALA A O 1
ATOM 3021 N N . ILE A 1 392 ? -19.250 -49.328 10.368 1.00 66.33 392 ILE A N 1
ATOM 3022 C CA . ILE A 1 392 ? -20.079 -50.508 10.598 1.00 70.81 392 ILE A CA 1
ATOM 3023 C C . ILE A 1 392 ? -19.209 -51.720 10.908 1.00 75.82 392 ILE A C 1
ATOM 3024 O O . ILE A 1 392 ? -19.544 -52.537 11.777 1.00 77.91 392 ILE A O 1
ATOM 3029 N N . ASP A 1 393 ? -18.079 -51.857 10.208 1.00 78.76 393 ASP A N 1
ATOM 3030 C CA . ASP A 1 393 ? -17.148 -52.939 10.514 1.00 87.50 393 ASP A CA 1
ATOM 3031 C C . ASP A 1 393 ? -16.585 -52.801 11.926 1.00 95.29 393 ASP A C 1
ATOM 3032 O O . ASP A 1 393 ? -16.373 -53.804 12.620 1.00 100.04 393 ASP A O 1
ATOM 3037 N N . TYR A 1 394 ? -16.340 -51.565 12.369 1.00 95.10 394 TYR A N 1
ATOM 3038 C CA . TYR A 1 394 ? -15.928 -51.300 13.741 1.00 95.23 394 TYR A CA 1
ATOM 3039 C C . TYR A 1 394 ? -17.041 -51.553 14.753 1.00 97.03 394 TYR A C 1
ATOM 3040 O O . TYR A 1 394 ? -16.744 -51.690 15.945 1.00 97.59 394 TYR A O 1
ATOM 3049 N N . PHE A 1 395 ? -18.293 -51.653 14.300 1.00 97.04 395 PHE A N 1
ATOM 3050 C CA . PHE A 1 395 ? -19.493 -51.655 15.147 1.00 93.73 395 PHE A CA 1
ATOM 3051 C C . PHE A 1 395 ? -19.679 -50.274 15.771 1.00 93.12 395 PHE A C 1
ATOM 3052 O O . PHE A 1 395 ? -19.791 -49.269 15.061 1.00 89.37 395 PHE A O 1
ATOM 3060 N N . SER A 1 408 ? -15.374 -43.051 15.277 1.00 85.88 408 SER A N 1
ATOM 3061 C CA . SER A 1 408 ? -15.735 -42.148 14.181 1.00 82.59 408 SER A CA 1
ATOM 3062 C C . SER A 1 408 ? -16.999 -42.604 13.458 1.00 81.70 408 SER A C 1
ATOM 3063 O O . SER A 1 408 ? -17.166 -43.790 13.189 1.00 90.52 408 SER A O 1
ATOM 3066 N N . ILE A 1 409 ? -17.875 -41.657 13.145 1.00 74.75 409 ILE A N 1
ATOM 3067 C CA . ILE A 1 409 ? -19.037 -41.920 12.300 1.00 69.35 409 ILE A CA 1
ATOM 3068 C C . ILE A 1 409 ? -19.177 -40.743 11.337 1.00 65.87 409 ILE A C 1
ATOM 3069 O O . ILE A 1 409 ? -19.235 -39.584 11.779 1.00 64.75 409 ILE A O 1
ATOM 3074 N N . PRO A 1 410 ? -19.213 -40.971 10.022 1.00 58.21 410 PRO A N 1
ATOM 3075 C CA . PRO A 1 410 ? -19.106 -39.848 9.088 1.00 46.93 410 PRO A CA 1
ATOM 3076 C C . PRO A 1 410 ? -20.412 -39.087 8.972 1.00 46.07 410 PRO A C 1
ATOM 3077 O O . PRO A 1 410 ? -21.500 -39.626 9.180 1.00 49.46 410 PRO A O 1
ATOM 3081 N N . LYS A 1 411 ? -20.287 -37.807 8.648 1.00 41.81 411 LYS A N 1
ATOM 3082 C CA . LYS A 1 411 ? -21.441 -36.969 8.364 1.00 42.16 411 LYS A CA 1
ATOM 3083 C C . LYS A 1 411 ? -21.445 -36.572 6.897 1.00 44.39 411 LYS A C 1
ATOM 3084 O O . LYS A 1 411 ? -20.387 -36.342 6.305 1.00 41.02 411 LYS A O 1
ATOM 3090 N N . MET A 1 412 ? -22.637 -36.521 6.307 1.00 49.31 412 MET A N 1
ATOM 3091 C CA . MET A 1 412 ? -22.812 -36.138 4.913 1.00 31.47 412 MET A CA 1
ATOM 3092 C C . MET A 1 412 ? -23.542 -34.806 4.833 1.00 33.13 412 MET A C 1
ATOM 3093 O O . MET A 1 412 ? -24.570 -34.625 5.490 1.00 38.11 412 MET A O 1
ATOM 3098 N N . ALA A 1 413 ? -23.022 -33.885 4.013 1.00 33.62 413 ALA A N 1
ATOM 3099 C CA . ALA A 1 413 ? -23.663 -32.588 3.802 1.00 33.38 413 ALA A CA 1
ATOM 3100 C C . ALA A 1 413 ? -25.086 -32.746 3.278 1.00 29.10 413 ALA A C 1
ATOM 3101 O O . ALA A 1 413 ? -25.409 -33.714 2.597 1.00 29.25 413 ALA A O 1
ATOM 3103 N N . ASP A 1 414 ? -25.936 -31.770 3.591 1.00 29.47 414 ASP A N 1
ATOM 3104 C CA . ASP A 1 414 ? -27.301 -31.747 3.071 1.00 30.00 414 ASP A CA 1
ATOM 3105 C C . ASP A 1 414 ? -27.323 -31.627 1.532 1.00 34.29 414 ASP A C 1
ATOM 3106 O O . ASP A 1 414 ? -26.633 -30.793 0.932 1.00 31.92 414 ASP A O 1
ATOM 3111 N N . LYS A 1 415 ? -28.129 -32.479 0.893 1.00 41.80 415 LYS A N 1
ATOM 3112 C CA . LYS A 1 415 ? -28.138 -32.564 -0.570 1.00 39.08 415 LYS A CA 1
ATOM 3113 C C . LYS A 1 415 ? -28.488 -31.222 -1.203 1.00 33.83 415 LYS A C 1
ATOM 3114 O O . LYS A 1 415 ? -27.914 -30.849 -2.228 1.00 25.94 415 LYS A O 1
ATOM 3120 N N . ASN A 1 416 ? -29.384 -30.461 -0.566 1.00 31.22 416 ASN A N 1
ATOM 3121 C CA . ASN A 1 416 ? -29.818 -29.167 -1.073 1.00 28.43 416 ASN A CA 1
ATOM 3122 C C . ASN A 1 416 ? -28.729 -28.098 -0.964 1.00 38.01 416 ASN A C 1
ATOM 3123 O O . ASN A 1 416 ? -28.741 -27.123 -1.732 1.00 41.47 416 ASN A O 1
ATOM 3128 N N . ILE A 1 417 ? -27.769 -28.281 -0.066 1.00 31.33 417 ILE A N 1
ATOM 3129 C CA . ILE A 1 417 ? -26.658 -27.348 0.049 1.00 31.03 417 ILE A CA 1
ATOM 3130 C C . ILE A 1 417 ? -25.534 -27.717 -0.908 1.00 23.87 417 ILE A C 1
ATOM 3131 O O . ILE A 1 417 ? -24.873 -26.840 -1.471 1.00 28.63 417 ILE A O 1
ATOM 3136 N N . ILE A 1 418 ? -25.297 -29.008 -1.118 1.00 24.00 418 ILE A N 1
ATOM 3137 C CA . ILE A 1 418 ? -24.402 -29.398 -2.202 1.00 26.67 418 ILE A CA 1
ATOM 3138 C C . ILE A 1 418 ? -24.902 -28.819 -3.521 1.00 30.79 418 ILE A C 1
ATOM 3139 O O . ILE A 1 418 ? -24.120 -28.271 -4.313 1.00 33.37 418 ILE A O 1
ATOM 3144 N N . LYS A 1 419 ? -26.219 -28.889 -3.753 1.00 28.24 419 LYS A N 1
ATOM 3145 C CA . LYS A 1 419 ? -26.801 -28.347 -4.979 1.00 33.44 419 LYS A CA 1
ATOM 3146 C C . LYS A 1 419 ? -26.544 -26.851 -5.103 1.00 33.28 419 LYS A C 1
ATOM 3147 O O . LYS A 1 419 ? -26.062 -26.371 -6.142 1.00 28.76 419 LYS A O 1
ATOM 3153 N N . MET A 1 420 ? -26.850 -26.098 -4.042 1.00 32.12 420 MET A N 1
ATOM 3154 C CA . MET A 1 420 ? -26.750 -24.641 -4.089 1.00 29.21 420 MET A CA 1
ATOM 3155 C C . MET A 1 420 ? -25.342 -24.132 -4.352 1.00 28.64 420 MET A C 1
ATOM 3156 O O . MET A 1 420 ? -25.191 -22.933 -4.641 1.00 20.75 420 MET A O 1
ATOM 3161 N N . MET A 1 421 ? -24.314 -24.980 -4.231 1.00 21.73 421 MET A N 1
ATOM 3162 C CA . MET A 1 421 ? -22.947 -24.553 -4.500 1.00 25.24 421 MET A CA 1
ATOM 3163 C C . MET A 1 421 ? -22.494 -24.914 -5.900 1.00 27.71 421 MET A C 1
ATOM 3164 O O . MET A 1 421 ? -21.362 -24.577 -6.260 1.00 22.56 421 MET A O 1
ATOM 3169 N N . ASN A 1 422 ? -23.334 -25.596 -6.684 1.00 27.92 422 ASN A N 1
ATOM 3170 C CA . ASN A 1 422 ? -22.904 -26.151 -7.969 1.00 24.76 422 ASN A CA 1
ATOM 3171 C C . ASN A 1 422 ? -23.639 -25.539 -9.157 1.00 24.17 422 ASN A C 1
ATOM 3172 O O . ASN A 1 422 ? -24.825 -25.847 -9.375 1.00 27.06 422 ASN A O 1
ATOM 3177 N N . PRO A 1 423 ? -22.987 -24.696 -9.959 1.00 28.86 423 PRO A N 1
ATOM 3178 C CA . PRO A 1 423 ? -23.671 -24.094 -11.115 1.00 24.31 423 PRO A CA 1
ATOM 3179 C C . PRO A 1 423 ? -24.276 -25.112 -12.074 1.00 21.21 423 PRO A C 1
ATOM 3180 O O . PRO A 1 423 ? -25.241 -24.772 -12.774 1.00 26.92 423 PRO A O 1
ATOM 3184 N N . MET A 1 424 ? -23.763 -26.346 -12.104 1.00 20.33 424 MET A N 1
ATOM 3185 C CA . MET A 1 424 ? -24.284 -27.356 -13.032 1.00 32.13 424 MET A CA 1
ATOM 3186 C C . MET A 1 424 ? -25.789 -27.565 -12.886 1.00 34.66 424 MET A C 1
ATOM 3187 O O . MET A 1 424 ? -26.492 -27.735 -13.888 1.00 34.52 424 MET A O 1
ATOM 3192 N N . TYR A 1 425 ? -26.311 -27.565 -11.661 1.00 30.96 425 TYR A N 1
ATOM 3193 C CA . TYR A 1 425 ? -27.739 -27.827 -11.508 1.00 30.81 425 TYR A CA 1
ATOM 3194 C C . TYR A 1 425 ? -28.607 -26.627 -11.861 1.00 25.71 425 TYR A C 1
ATOM 3195 O O . TYR A 1 425 ? -29.831 -26.723 -11.762 1.00 27.83 425 TYR A O 1
ATOM 3204 N N . TYR A 1 426 ? -28.020 -25.503 -12.253 1.00 27.01 426 TYR A N 1
ATOM 3205 C CA . TYR A 1 426 ? -28.798 -24.299 -12.506 1.00 31.38 426 TYR A CA 1
ATOM 3206 C C . TYR A 1 426 ? -28.712 -23.798 -13.943 1.00 30.77 426 TYR A C 1
ATOM 3207 O O . TYR A 1 426 ? -29.513 -22.947 -14.328 1.00 36.60 426 TYR A O 1
ATOM 3216 N N . ILE A 1 427 ? -27.777 -24.287 -14.734 1.00 26.52 427 ILE A N 1
ATOM 3217 C CA . ILE A 1 427 ? -27.559 -23.767 -16.073 1.00 25.61 427 ILE A CA 1
ATOM 3218 C C . ILE A 1 427 ? -28.561 -24.410 -17.016 1.00 30.84 427 ILE A C 1
ATOM 3219 O O . ILE A 1 427 ? -28.627 -25.636 -17.117 1.00 33.87 427 ILE A O 1
ATOM 3224 N N . ASP A 1 428 ? -29.308 -23.570 -17.730 1.00 34.99 428 ASP A N 1
ATOM 3225 C CA . ASP A 1 428 ? -30.460 -23.904 -18.561 1.00 33.35 428 ASP A CA 1
ATOM 3226 C C . ASP A 1 428 ? -30.382 -23.063 -19.817 1.00 36.26 428 ASP A C 1
ATOM 3227 O O . ASP A 1 428 ? -29.670 -22.053 -19.862 1.00 31.41 428 ASP A O 1
ATOM 3232 N N . SER A 1 429 ? -31.204 -23.409 -20.810 1.00 34.06 429 SER A N 1
ATOM 3233 C CA . SER A 1 429 ? -31.360 -22.474 -21.909 1.00 37.22 429 SER A CA 1
ATOM 3234 C C . SER A 1 429 ? -31.989 -21.171 -21.429 1.00 36.85 429 SER A C 1
ATOM 3235 O O . SER A 1 429 ? -31.819 -20.143 -22.083 1.00 42.14 429 SER A O 1
ATOM 3238 N N . ASN A 1 430 ? -32.643 -21.169 -20.262 1.00 37.30 430 ASN A N 1
ATOM 3239 C CA . ASN A 1 430 ? -33.248 -19.955 -19.709 1.00 36.15 430 ASN A CA 1
ATOM 3240 C C . ASN A 1 430 ? -32.330 -19.150 -18.797 1.00 36.50 430 ASN A C 1
ATOM 3241 O O . ASN A 1 430 ? -32.719 -18.048 -18.389 1.00 33.35 430 ASN A O 1
ATOM 3246 N N . THR A 1 431 ? -31.158 -19.672 -18.436 1.00 28.34 431 THR A N 1
ATOM 3247 C CA . THR A 1 431 ? -30.231 -18.896 -17.631 1.00 36.32 431 THR A CA 1
ATOM 3248 C C . THR A 1 431 ? -30.079 -17.519 -18.251 1.00 37.25 431 THR A C 1
ATOM 3249 O O . THR A 1 431 ? -29.887 -17.396 -19.465 1.00 43.13 431 THR A O 1
ATOM 3253 N N . SER A 1 432 ? -30.253 -16.480 -17.423 1.00 33.54 432 SER A N 1
ATOM 3254 C CA . SER A 1 432 ? -30.390 -15.122 -17.941 1.00 31.22 432 SER A CA 1
ATOM 3255 C C . SER A 1 432 ? -29.045 -14.479 -18.250 1.00 37.57 432 SER A C 1
ATOM 3256 O O . SER A 1 432 ? -28.985 -13.562 -19.081 1.00 42.22 432 SER A O 1
ATOM 3259 N N . THR A 1 433 ? -27.973 -14.923 -17.603 1.00 30.27 433 THR A N 1
ATOM 3260 C CA . THR A 1 433 ? -26.657 -14.356 -17.864 1.00 31.85 433 THR A CA 1
ATOM 3261 C C . THR A 1 433 ? -26.149 -14.888 -19.202 1.00 26.34 433 THR A C 1
ATOM 3262 O O . THR A 1 433 ? -25.922 -16.093 -19.350 1.00 22.75 433 THR A O 1
ATOM 3266 N N . LYS A 1 434 ? -25.953 -13.991 -20.169 1.00 27.99 434 LYS A N 1
ATOM 3267 C CA . LYS A 1 434 ? -25.572 -14.435 -21.505 1.00 31.78 434 LYS A CA 1
ATOM 3268 C C . LYS A 1 434 ? -24.070 -14.693 -21.638 1.00 26.07 434 LYS A C 1
ATOM 3269 O O . LYS A 1 434 ? -23.671 -15.637 -22.324 1.00 29.57 434 LYS A O 1
ATOM 3275 N N . TYR A 1 435 ? -23.217 -13.874 -21.026 1.00 32.58 435 TYR A N 1
ATOM 3276 C CA . TYR A 1 435 ? -21.798 -13.840 -21.374 1.00 30.34 435 TYR A CA 1
ATOM 3277 C C . TYR A 1 435 ? -20.910 -14.389 -20.260 1.00 30.19 435 TYR A C 1
ATOM 3278 O O . TYR A 1 435 ? -21.092 -14.067 -19.081 1.00 35.64 435 TYR A O 1
ATOM 3287 N N . TRP A 1 436 ? -19.933 -15.206 -20.653 1.00 20.75 436 TRP A N 1
ATOM 3288 C CA . TRP A 1 436 ? -19.114 -16.008 -19.744 1.00 22.12 436 TRP A CA 1
ATOM 3289 C C . TRP A 1 436 ? -17.697 -16.047 -20.280 1.00 25.66 436 TRP A C 1
ATOM 3290 O O . TRP A 1 436 ? -17.490 -16.421 -21.436 1.00 24.10 436 TRP A O 1
ATOM 3301 N N . ARG A 1 437 ? -16.732 -15.666 -19.445 1.00 27.04 437 ARG A N 1
ATOM 3302 C CA . ARG A 1 437 ? -15.316 -15.795 -19.766 1.00 25.76 437 ARG A CA 1
ATOM 3303 C C . ARG A 1 437 ? -14.681 -16.694 -18.710 1.00 26.85 437 ARG A C 1
ATOM 3304 O O . ARG A 1 437 ? -14.763 -16.408 -17.508 1.00 31.64 437 ARG A O 1
ATOM 3312 N N . ILE A 1 438 ? -14.061 -17.777 -19.163 1.00 21.78 438 ILE A N 1
ATOM 3313 C CA . ILE A 1 438 ? -13.573 -18.849 -18.308 1.00 21.35 438 ILE A CA 1
ATOM 3314 C C . ILE A 1 438 ? -12.132 -19.122 -18.713 1.00 31.75 438 ILE A C 1
ATOM 3315 O O . ILE A 1 438 ? -11.826 -19.214 -19.909 1.00 39.29 438 ILE A O 1
ATOM 3320 N N . ARG A 1 439 ? -11.241 -19.188 -17.726 1.00 28.13 439 ARG A N 1
ATOM 3321 C CA . ARG A 1 439 ? -9.823 -19.421 -17.954 1.00 24.22 439 ARG A CA 1
ATOM 3322 C C . ARG A 1 439 ? -9.379 -20.515 -17.015 1.00 26.78 439 ARG A C 1
ATOM 3323 O O . ARG A 1 439 ? -9.681 -20.461 -15.818 1.00 40.24 439 ARG A O 1
ATOM 3331 N N . HIS A 1 440 ? -8.650 -21.493 -17.532 1.00 21.46 440 HIS A N 1
ATOM 3332 C CA . HIS A 1 440 ? -7.984 -22.462 -16.663 1.00 23.32 440 HIS A CA 1
ATOM 3333 C C . HIS A 1 440 ? -6.637 -22.784 -17.277 1.00 25.51 440 HIS A C 1
ATOM 3334 O O . HIS A 1 440 ? -6.581 -23.267 -18.409 1.00 31.35 440 HIS A O 1
ATOM 3341 N N . GLY A 1 441 ? -5.562 -22.530 -16.538 1.00 31.22 441 GLY A N 1
ATOM 3342 C CA . GLY A 1 441 ? -4.233 -22.615 -17.120 1.00 26.78 441 GLY A CA 1
ATOM 3343 C C . GLY A 1 441 ? -3.826 -24.039 -17.473 1.00 27.80 441 GLY A C 1
ATOM 3344 O O . GLY A 1 441 ? -4.159 -25.004 -16.782 1.00 32.88 441 GLY A O 1
ATOM 3345 N N . ALA A 1 442 ? -3.057 -24.156 -18.557 1.00 32.46 442 ALA A N 1
ATOM 3346 C CA . ALA A 1 442 ? -2.639 -25.453 -19.077 1.00 30.97 442 ALA A CA 1
ATOM 3347 C C . ALA A 1 442 ? -1.743 -26.248 -18.110 1.00 33.31 442 ALA A C 1
ATOM 3348 O O . ALA A 1 442 ? -1.637 -27.468 -18.264 1.00 34.89 442 ALA A O 1
ATOM 3350 N N . ILE A 1 443 ? -1.090 -25.604 -17.134 1.00 31.92 443 ILE A N 1
ATOM 3351 C CA . ILE A 1 443 ? -0.345 -26.320 -16.101 1.00 37.49 443 ILE A CA 1
ATOM 3352 C C . ILE A 1 443 ? -0.999 -26.158 -14.727 1.00 36.21 443 ILE A C 1
ATOM 3353 O O . ILE A 1 443 ? -0.340 -26.333 -13.707 1.00 35.88 443 ILE A O 1
ATOM 3358 N N . ASP A 1 444 ? -2.289 -25.828 -14.696 1.00 34.41 444 ASP A N 1
ATOM 3359 C CA . ASP A 1 444 ? -3.055 -25.699 -13.458 1.00 29.71 444 ASP A CA 1
ATOM 3360 C C . ASP A 1 444 ? -3.553 -27.074 -13.025 1.00 31.39 444 ASP A C 1
ATOM 3361 O O . ASP A 1 444 ? -4.412 -27.676 -13.682 1.00 24.96 444 ASP A O 1
ATOM 3366 N N . LYS A 1 445 ? -3.043 -27.565 -11.898 1.00 29.66 445 LYS A N 1
ATOM 3367 C CA . LYS A 1 445 ? -3.450 -28.870 -11.405 1.00 30.18 445 LYS A CA 1
ATOM 3368 C C . LYS A 1 445 ? -4.176 -28.768 -10.073 1.00 25.73 445 LYS A C 1
ATOM 3369 O O . LYS A 1 445 ? -4.304 -29.770 -9.372 1.00 24.16 445 LYS A O 1
ATOM 3375 N N . ASP A 1 446 ? -4.701 -27.583 -9.737 1.00 21.01 446 ASP A N 1
ATOM 3376 C CA . ASP A 1 446 ? -5.526 -27.477 -8.539 1.00 24.66 446 ASP A CA 1
ATOM 3377 C C . ASP A 1 446 ? -6.863 -28.151 -8.739 1.00 29.56 446 ASP A C 1
ATOM 3378 O O . ASP A 1 446 ? -7.476 -28.610 -7.768 1.00 35.10 446 ASP A O 1
ATOM 3383 N N . THR A 1 447 ? -7.327 -28.209 -9.985 1.00 28.09 447 THR A N 1
ATOM 3384 C CA . THR A 1 447 ? -8.477 -29.012 -10.357 1.00 28.29 447 THR A CA 1
ATOM 3385 C C . THR A 1 447 ? -8.248 -29.531 -11.767 1.00 28.35 447 THR A C 1
ATOM 3386 O O . THR A 1 447 ? -7.375 -29.053 -12.492 1.00 24.31 447 THR A O 1
ATOM 3390 N N . SER A 1 448 ? -9.011 -30.548 -12.122 1.00 27.95 448 SER A N 1
ATOM 3391 C CA . SER A 1 448 ? -8.952 -31.108 -13.460 1.00 32.44 448 SER A CA 1
ATOM 3392 C C . SER A 1 448 ? -9.418 -30.091 -14.501 1.00 32.53 448 SER A C 1
ATOM 3393 O O . SER A 1 448 ? -10.425 -29.413 -14.309 1.00 32.88 448 SER A O 1
ATOM 3396 N N . LEU A 1 449 ? -8.683 -29.982 -15.616 1.00 24.25 449 LEU A N 1
ATOM 3397 C CA . LEU A 1 449 ? -9.177 -29.175 -16.736 1.00 27.00 449 LEU A CA 1
ATOM 3398 C C . LEU A 1 449 ? -10.534 -29.675 -17.248 1.00 27.14 449 LEU A C 1
ATOM 3399 O O . LEU A 1 449 ? -11.274 -28.920 -17.889 1.00 20.58 449 LEU A O 1
ATOM 3404 N N . ALA A 1 450 ? -10.876 -30.928 -16.949 1.00 29.96 450 ALA A N 1
ATOM 3405 C CA . ALA A 1 450 ? -12.168 -31.478 -17.330 1.00 24.51 450 ALA A CA 1
ATOM 3406 C C . ALA A 1 450 ? -13.323 -30.698 -16.719 1.00 26.47 450 ALA A C 1
ATOM 3407 O O . ALA A 1 450 ? -14.410 -30.653 -17.304 1.00 31.77 450 ALA A O 1
ATOM 3409 N N . ILE A 1 451 ? -13.110 -30.073 -15.561 1.00 26.55 451 ILE A N 1
ATOM 3410 C CA . ILE A 1 451 ? -14.190 -29.476 -14.775 1.00 18.18 451 ILE A CA 1
ATOM 3411 C C . ILE A 1 451 ? -14.586 -28.127 -15.371 1.00 24.09 451 ILE A C 1
ATOM 3412 O O . ILE A 1 451 ? -15.779 -27.916 -15.640 1.00 20.99 451 ILE A O 1
ATOM 3417 N N . PRO A 1 452 ? -13.665 -27.172 -15.566 1.00 24.90 452 PRO A N 1
ATOM 3418 C CA . PRO A 1 452 ? -14.067 -25.948 -16.274 1.00 16.36 452 PRO A CA 1
ATOM 3419 C C . PRO A 1 452 ? -14.511 -26.212 -17.708 1.00 27.06 452 PRO A C 1
ATOM 3420 O O . PRO A 1 452 ? -15.442 -25.541 -18.181 1.00 27.93 452 PRO A O 1
ATOM 3424 N N . ALA A 1 453 ? -13.890 -27.174 -18.406 1.00 23.26 453 ALA A N 1
ATOM 3425 C CA . ALA A 1 453 ? -14.372 -27.558 -19.744 1.00 24.81 453 ALA A CA 1
ATOM 3426 C C . ALA A 1 453 ? -15.831 -27.997 -19.711 1.00 32.63 453 ALA A C 1
ATOM 3427 O O . ALA A 1 453 ? -16.630 -27.591 -20.575 1.00 34.23 453 ALA A O 1
ATOM 3429 N N . ILE A 1 454 ? -16.196 -28.847 -18.734 1.00 17.64 454 ILE A N 1
ATOM 3430 C CA . ILE A 1 454 ? -17.589 -29.288 -18.606 1.00 19.46 454 ILE A CA 1
ATOM 3431 C C . ILE A 1 454 ? -18.515 -28.106 -18.328 1.00 27.07 454 ILE A C 1
ATOM 3432 O O . ILE A 1 454 ? -19.628 -28.038 -18.857 1.00 31.45 454 ILE A O 1
ATOM 3437 N N . LEU A 1 455 ? -18.083 -27.151 -17.499 1.00 28.20 455 LEU A N 1
ATOM 3438 C CA . LEU A 1 455 ? -18.900 -25.952 -17.304 1.00 28.25 455 LEU A CA 1
ATOM 3439 C C . LEU A 1 455 ? -19.089 -25.210 -18.625 1.00 38.32 455 LEU A C 1
ATOM 3440 O O . LEU A 1 455 ? -20.212 -24.845 -18.999 1.00 32.76 455 LEU A O 1
ATOM 3445 N N . ALA A 1 456 ? -17.985 -24.991 -19.344 1.00 33.81 456 ALA A N 1
ATOM 3446 C CA . ALA A 1 456 ? -18.033 -24.315 -20.629 1.00 30.59 456 ALA A CA 1
ATOM 3447 C C . ALA A 1 456 ? -18.938 -25.053 -21.618 1.00 19.03 456 ALA A C 1
ATOM 3448 O O . ALA A 1 456 ? -19.699 -24.425 -22.356 1.00 22.80 456 ALA A O 1
ATOM 3450 N N . LEU A 1 457 ? -18.917 -26.385 -21.620 1.00 25.20 457 LEU A N 1
ATOM 3451 C CA . LEU A 1 457 ? -19.765 -27.097 -22.581 1.00 25.73 457 LEU A CA 1
ATOM 3452 C C . LEU A 1 457 ? -21.235 -26.936 -22.242 1.00 20.25 457 LEU A C 1
ATOM 3453 O O . LEU A 1 457 ? -22.081 -26.787 -23.137 1.00 30.64 457 LEU A O 1
ATOM 3458 N N . LYS A 1 458 ? -21.554 -27.045 -20.958 1.00 21.39 458 LYS A N 1
ATOM 3459 C CA . LYS A 1 458 ? -22.927 -26.929 -20.498 1.00 20.07 458 LYS A CA 1
ATOM 3460 C C . LYS A 1 458 ? -23.499 -25.571 -20.850 1.00 20.38 458 LYS A C 1
ATOM 3461 O O . LYS A 1 458 ? -24.650 -25.468 -21.298 1.00 30.69 458 LYS A O 1
ATOM 3467 N N . LEU A 1 459 ? -22.698 -24.517 -20.721 1.00 24.49 459 LEU A N 1
ATOM 3468 C CA . LEU A 1 459 ? -23.198 -23.187 -21.071 1.00 22.35 459 LEU A CA 1
ATOM 3469 C C . LEU A 1 459 ? -23.391 -23.032 -22.586 1.00 24.25 459 LEU A C 1
ATOM 3470 O O . LEU A 1 459 ? -24.377 -22.440 -23.041 1.00 30.19 459 LEU A O 1
ATOM 3475 N N . LYS A 1 460 ? -22.447 -23.528 -23.382 1.00 30.65 460 LYS A N 1
ATOM 3476 C CA . LYS A 1 460 ? -22.617 -23.488 -24.831 1.00 29.04 460 LYS A CA 1
ATOM 3477 C C . LYS A 1 460 ? -23.842 -24.278 -25.267 1.00 34.37 460 LYS A C 1
ATOM 3478 O O . LYS A 1 460 ? -24.613 -23.829 -26.134 1.00 35.98 460 LYS A O 1
ATOM 3484 N N . ASN A 1 461 ? -24.033 -25.469 -24.685 1.00 30.03 461 ASN A N 1
ATOM 3485 C CA . ASN A 1 461 ? -25.151 -26.316 -25.090 1.00 26.79 461 ASN A CA 1
ATOM 3486 C C . ASN A 1 461 ? -26.485 -25.666 -24.758 1.00 24.42 461 ASN A C 1
ATOM 3487 O O . ASN A 1 461 ? -27.507 -26.035 -25.353 1.00 30.79 461 ASN A O 1
ATOM 3492 N N . SER A 1 462 ? -26.477 -24.706 -23.829 1.00 23.75 462 SER A N 1
ATOM 3493 C CA . SER A 1 462 ? -27.643 -23.959 -23.391 1.00 24.26 462 SER A CA 1
ATOM 3494 C C . SER A 1 462 ? -27.769 -22.597 -24.058 1.00 34.76 462 SER A C 1
ATOM 3495 O O . SER A 1 462 ? -28.632 -21.810 -23.658 1.00 38.48 462 SER A O 1
ATOM 3498 N N . GLY A 1 463 ? -26.961 -22.302 -25.071 1.00 25.02 463 GLY A N 1
ATOM 3499 C CA . GLY A 1 463 ? -27.202 -21.118 -25.862 1.00 25.94 463 GLY A CA 1
ATOM 3500 C C . GLY A 1 463 ? -26.552 -19.848 -25.366 1.00 29.47 463 GLY A C 1
ATOM 3501 O O . GLY A 1 463 ? -26.918 -18.760 -25.838 1.00 28.46 463 GLY A O 1
ATOM 3502 N N . LYS A 1 464 ? -25.594 -19.943 -24.453 1.00 32.16 464 LYS A N 1
ATOM 3503 C CA . LYS A 1 464 ? -24.917 -18.774 -23.911 1.00 34.02 464 LYS A CA 1
ATOM 3504 C C . LYS A 1 464 ? -23.606 -18.562 -24.651 1.00 29.00 464 LYS A C 1
ATOM 3505 O O . LYS A 1 464 ? -23.036 -19.493 -25.218 1.00 23.48 464 LYS A O 1
ATOM 3511 N N . ILE A 1 465 ? -23.134 -17.320 -24.649 1.00 32.39 465 ILE A N 1
ATOM 3512 C CA . ILE A 1 465 ? -21.905 -16.969 -25.350 1.00 27.03 465 ILE A CA 1
ATOM 3513 C C . ILE A 1 465 ? -20.749 -17.166 -24.370 1.00 31.35 465 ILE A C 1
ATOM 3514 O O . ILE A 1 465 ? -20.721 -16.550 -23.300 1.00 37.64 465 ILE A O 1
ATOM 3519 N N . VAL A 1 466 ? -19.802 -18.037 -24.731 1.00 25.84 466 VAL A N 1
ATOM 3520 C CA . VAL A 1 466 ? -18.766 -18.523 -23.837 1.00 21.27 466 VAL A CA 1
ATOM 3521 C C . VAL A 1 466 ? -17.394 -18.283 -24.451 1.00 31.64 466 VAL A C 1
ATOM 3522 O O . VAL A 1 466 ? -17.131 -18.721 -25.571 1.00 29.95 466 VAL A O 1
ATOM 3526 N N . ASN A 1 467 ? -16.496 -17.637 -23.695 1.00 34.69 467 ASN A N 1
ATOM 3527 C CA . ASN A 1 467 ? -15.105 -17.417 -24.105 1.00 32.95 467 ASN A CA 1
ATOM 3528 C C . ASN A 1 467 ? -14.198 -18.203 -23.150 1.00 20.49 467 ASN A C 1
ATOM 3529 O O . ASN A 1 467 ? -13.922 -17.755 -22.031 1.00 25.75 467 ASN A O 1
ATOM 3534 N N . PHE A 1 468 ? -13.714 -19.366 -23.618 1.00 20.49 468 PHE A N 1
ATOM 3535 C CA . PHE A 1 468 ? -12.986 -20.355 -22.832 1.00 19.76 468 PHE A CA 1
ATOM 3536 C C . PHE A 1 468 ? -11.656 -20.660 -23.490 1.00 27.89 468 PHE A C 1
ATOM 3537 O O . PHE A 1 468 ? -11.576 -20.810 -24.712 1.00 35.99 468 PHE A O 1
ATOM 3545 N N . ALA A 1 469 ? -10.627 -20.788 -22.659 1.00 27.96 469 ALA A N 1
ATOM 3546 C CA . ALA A 1 469 ? -9.233 -20.845 -23.068 1.00 25.60 469 ALA A CA 1
ATOM 3547 C C . ALA A 1 469 ? -8.417 -21.420 -21.915 1.00 30.52 469 ALA A C 1
ATOM 3548 O O . ALA A 1 469 ? -8.695 -21.148 -20.741 1.00 24.77 469 ALA A O 1
ATOM 3550 N N . ALA A 1 470 ? -7.401 -22.206 -22.262 1.00 31.09 470 ALA A N 1
ATOM 3551 C CA . ALA A 1 470 ? -6.417 -22.720 -21.306 1.00 22.27 470 ALA A CA 1
ATOM 3552 C C . ALA A 1 470 ? -5.080 -22.088 -21.656 1.00 26.86 470 ALA A C 1
ATOM 3553 O O . ALA A 1 470 ? -4.328 -22.621 -22.481 1.00 35.02 470 ALA A O 1
ATOM 3555 N N . PRO A 1 471 ? -4.756 -20.938 -21.074 1.00 31.18 471 PRO A N 1
ATOM 3556 C CA . PRO A 1 471 ? -3.516 -20.239 -21.441 1.00 28.79 471 PRO A CA 1
ATOM 3557 C C . PRO A 1 471 ? -2.278 -21.069 -21.114 1.00 26.73 471 PRO A C 1
ATOM 3558 O O . PRO A 1 471 ? -2.135 -21.599 -20.012 1.00 28.81 471 PRO A O 1
ATOM 3562 N N . TRP A 1 472 ? -1.370 -21.141 -22.078 1.00 29.44 472 TRP A N 1
ATOM 3563 C CA . TRP A 1 472 ? -0.170 -21.962 -21.978 1.00 31.09 472 TRP A CA 1
ATOM 3564 C C . TRP A 1 472 ? 0.761 -21.497 -20.861 1.00 34.36 472 TRP A C 1
ATOM 3565 O O . TRP A 1 472 ? 0.930 -20.296 -20.610 1.00 40.58 472 TRP A O 1
ATOM 3576 N N . GLY A 1 473 ? 1.395 -22.467 -20.209 1.00 36.05 473 GLY A N 1
ATOM 3577 C CA . GLY A 1 473 ? 2.358 -22.182 -19.166 1.00 28.99 473 GLY A CA 1
ATOM 3578 C C . GLY A 1 473 ? 1.792 -21.493 -17.949 1.00 30.46 473 GLY A C 1
ATOM 3579 O O . GLY A 1 473 ? 2.550 -20.888 -17.182 1.00 38.77 473 GLY A O 1
ATOM 3580 N N . GLN A 1 474 ? 0.486 -21.564 -17.740 1.00 27.20 474 GLN A N 1
ATOM 3581 C CA . GLN A 1 474 ? -0.187 -20.801 -16.697 1.00 31.37 474 GLN A CA 1
ATOM 3582 C C . GLN A 1 474 ? -0.703 -21.757 -15.629 1.00 26.05 474 GLN A C 1
ATOM 3583 O O . GLN A 1 474 ? -1.427 -22.709 -15.937 1.00 31.16 474 GLN A O 1
ATOM 3589 N N . GLY A 1 475 ? -0.310 -21.521 -14.385 1.00 29.15 475 GLY A N 1
ATOM 3590 C CA . GLY A 1 475 ? -0.794 -22.282 -13.260 1.00 22.57 475 GLY A CA 1
ATOM 3591 C C . GLY A 1 475 ? -1.993 -21.622 -12.620 1.00 31.55 475 GLY A C 1
ATOM 3592 O O . GLY A 1 475 ? -2.677 -20.785 -13.230 1.00 26.57 475 GLY A O 1
ATOM 3593 N N . HIS A 1 476 ? -2.242 -21.998 -11.357 1.00 24.29 476 HIS A N 1
ATOM 3594 C CA . HIS A 1 476 ? -3.366 -21.447 -10.616 1.00 24.29 476 HIS A CA 1
ATOM 3595 C C . HIS A 1 476 ? -3.175 -19.948 -10.421 1.00 27.01 476 HIS A C 1
ATOM 3596 O O . HIS A 1 476 ? -2.071 -19.479 -10.138 1.00 22.95 476 HIS A O 1
ATOM 3603 N N . GLY A 1 477 ? -4.248 -19.193 -10.627 1.00 28.15 477 GLY A N 1
ATOM 3604 C CA . GLY A 1 477 ? -4.207 -17.752 -10.460 1.00 24.86 477 GLY A CA 1
ATOM 3605 C C . GLY A 1 477 ? -5.272 -17.078 -11.303 1.00 28.78 477 GLY A C 1
ATOM 3606 O O . GLY A 1 477 ? -5.999 -17.710 -12.056 1.00 36.63 477 GLY A O 1
ATOM 3607 N N . GLY A 1 478 ? -5.353 -15.759 -11.147 1.00 26.97 478 GLY A N 1
ATOM 3608 C CA . GLY A 1 478 ? -6.329 -14.970 -11.868 1.00 29.66 478 GLY A CA 1
ATOM 3609 C C . GLY A 1 478 ? -5.771 -13.591 -12.142 1.00 28.85 478 GLY A C 1
ATOM 3610 O O . GLY A 1 478 ? -4.721 -13.210 -11.622 1.00 29.69 478 GLY A O 1
ATOM 3611 N N . ASP A 1 479 ? -6.483 -12.857 -12.997 1.00 23.57 479 ASP A N 1
ATOM 3612 C CA . ASP A 1 479 ? -6.204 -11.444 -13.278 1.00 21.42 479 ASP A CA 1
ATOM 3613 C C . ASP A 1 479 ? -4.825 -11.239 -13.886 1.00 24.42 479 ASP A C 1
ATOM 3614 O O . ASP A 1 479 ? -4.219 -10.182 -13.706 1.00 34.19 479 ASP A O 1
ATOM 3619 N N . TYR A 1 480 ? -4.288 -12.246 -14.577 1.00 24.14 480 TYR A N 1
ATOM 3620 C CA . TYR A 1 480 ? -2.967 -12.098 -15.174 1.00 30.74 480 TYR A CA 1
ATOM 3621 C C . TYR A 1 480 ? -3.033 -11.519 -16.581 1.00 32.56 480 TYR A C 1
ATOM 3622 O O . TYR A 1 480 ? -1.991 -11.357 -17.222 1.00 39.89 480 TYR A O 1
ATOM 3631 N N . ASP A 1 481 ? -4.228 -11.173 -17.047 1.00 35.20 481 ASP A N 1
ATOM 3632 C CA . ASP A 1 481 ? -4.494 -10.767 -18.425 1.00 31.84 481 ASP A CA 1
ATOM 3633 C C . ASP A 1 481 ? -5.503 -9.623 -18.451 1.00 35.26 481 ASP A C 1
ATOM 3634 O O . ASP A 1 481 ? -6.461 -9.629 -19.227 1.00 35.03 481 ASP A O 1
ATOM 3639 N N . LEU A 1 482 ? -5.308 -8.618 -17.587 1.00 31.68 482 LEU A N 1
ATOM 3640 C CA . LEU A 1 482 ? -6.351 -7.603 -17.417 1.00 31.40 482 LEU A CA 1
ATOM 3641 C C . LEU A 1 482 ? -6.649 -6.854 -18.710 1.00 31.78 482 LEU A C 1
ATOM 3642 O O . LEU A 1 482 ? -7.780 -6.390 -18.908 1.00 39.25 482 LEU A O 1
ATOM 3647 N N . GLU A 1 483 ? -5.654 -6.684 -19.587 1.00 38.77 483 GLU A N 1
ATOM 3648 C CA . GLU A 1 483 ? -5.915 -5.967 -20.835 1.00 42.37 483 GLU A CA 1
ATOM 3649 C C . GLU A 1 483 ? -6.897 -6.750 -21.705 1.00 34.68 483 GLU A C 1
ATOM 3650 O O . GLU A 1 483 ? -7.909 -6.211 -22.150 1.00 28.55 483 GLU A O 1
ATOM 3656 N N . GLU A 1 484 ? -6.648 -8.046 -21.889 1.00 37.24 484 GLU A N 1
ATOM 3657 C CA . GLU A 1 484 ? -7.591 -8.898 -22.613 1.00 38.29 484 GLU A CA 1
ATOM 3658 C C . GLU A 1 484 ? -8.946 -8.968 -21.913 1.00 35.13 484 GLU A C 1
ATOM 3659 O O . GLU A 1 484 ? -9.991 -8.943 -22.574 1.00 35.94 484 GLU A O 1
ATOM 3665 N N . LEU A 1 485 ? -8.949 -9.074 -20.579 1.00 30.97 485 LEU A N 1
ATOM 3666 C CA . LEU A 1 485 ? -10.204 -9.217 -19.851 1.00 23.83 485 LEU A CA 1
ATOM 3667 C C . LEU A 1 485 ? -11.115 -8.037 -20.106 1.00 32.47 485 LEU A C 1
ATOM 3668 O O . LEU A 1 485 ? -12.309 -8.209 -20.369 1.00 40.18 485 LEU A O 1
ATOM 3673 N N . PHE A 1 486 ? -10.575 -6.823 -20.029 1.00 32.19 486 PHE A N 1
ATOM 3674 C CA . PHE A 1 486 ? -11.424 -5.654 -20.202 1.00 32.58 486 PHE A CA 1
ATOM 3675 C C . PHE A 1 486 ? -11.694 -5.355 -21.676 1.00 35.08 486 PHE A C 1
ATOM 3676 O O . PHE A 1 486 ? -12.630 -4.606 -21.996 1.00 30.88 486 PHE A O 1
ATOM 3684 N N . ASN A 1 487 ? -10.917 -5.944 -22.582 1.00 28.08 487 ASN A N 1
ATOM 3685 C CA . ASN A 1 487 ? -11.323 -5.961 -23.980 1.00 44.18 487 ASN A CA 1
ATOM 3686 C C . ASN A 1 487 ? -12.602 -6.779 -24.154 1.00 41.02 487 ASN A C 1
ATOM 3687 O O . ASN A 1 487 ? -13.558 -6.327 -24.800 1.00 28.99 487 ASN A O 1
ATOM 3692 N N . TRP A 1 488 ? -12.644 -7.972 -23.541 1.00 31.26 488 TRP A N 1
ATOM 3693 C CA . TRP A 1 488 ? -13.830 -8.823 -23.583 1.00 25.92 488 TRP A CA 1
ATOM 3694 C C . TRP A 1 488 ? -15.040 -8.129 -22.970 1.00 35.09 488 TRP A C 1
ATOM 3695 O O . TRP A 1 488 ? -16.140 -8.171 -23.535 1.00 29.27 488 TRP A O 1
ATOM 3706 N N . ILE A 1 489 ? -14.859 -7.476 -21.813 1.00 32.51 489 ILE A N 1
ATOM 3707 C CA . ILE A 1 489 ? -15.984 -6.822 -21.149 1.00 29.31 489 ILE A CA 1
ATOM 3708 C C . ILE A 1 489 ? -16.506 -5.678 -22.005 1.00 35.20 489 ILE A C 1
ATOM 3709 O O . ILE A 1 489 ? -17.720 -5.526 -22.200 1.00 42.41 489 ILE A O 1
ATOM 3714 N N . ASP A 1 490 ? -15.600 -4.831 -22.500 1.00 37.85 490 ASP A N 1
ATOM 3715 C CA . ASP A 1 490 ? -15.999 -3.763 -23.421 1.00 43.90 490 ASP A CA 1
ATOM 3716 C C . ASP A 1 490 ? -16.798 -4.315 -24.601 1.00 39.56 490 ASP A C 1
ATOM 3717 O O . ASP A 1 490 ? -17.845 -3.768 -24.969 1.00 32.57 490 ASP A O 1
ATOM 3722 N N . ASN A 1 491 ? -16.317 -5.409 -25.202 1.00 30.03 491 ASN A N 1
ATOM 3723 C CA . ASN A 1 491 ? -17.001 -5.980 -26.357 1.00 35.73 491 ASN A CA 1
ATOM 3724 C C . ASN A 1 491 ? -18.355 -6.546 -25.974 1.00 42.39 491 ASN A C 1
ATOM 3725 O O . ASN A 1 491 ? -19.355 -6.315 -26.661 1.00 49.80 491 ASN A O 1
ATOM 3730 N N . VAL A 1 492 ? -18.402 -7.282 -24.868 1.00 38.83 492 VAL A N 1
ATOM 3731 C CA . VAL A 1 492 ? -19.634 -7.899 -24.394 1.00 31.18 492 VAL A CA 1
ATOM 3732 C C . VAL A 1 492 ? -20.672 -6.842 -23.997 1.00 37.11 492 VAL A C 1
ATOM 3733 O O . VAL A 1 492 ? -21.881 -7.021 -24.216 1.00 34.27 492 VAL A O 1
ATOM 3737 N N . VAL A 1 493 ? -20.219 -5.707 -23.458 1.00 36.19 493 VAL A N 1
ATOM 3738 C CA . VAL A 1 493 ? -21.128 -4.635 -23.060 1.00 37.62 493 VAL A CA 1
ATOM 3739 C C . VAL A 1 493 ? -21.702 -3.915 -24.280 1.00 39.50 493 VAL A C 1
ATOM 3740 O O . VAL A 1 493 ? -22.778 -3.311 -24.196 1.00 33.34 493 VAL A O 1
ATOM 3744 N N . LYS A 1 494 ? -20.982 -3.948 -25.408 1.00 46.35 494 LYS A N 1
ATOM 3745 C CA . LYS A 1 494 ? -21.448 -3.643 -26.778 1.00 52.32 494 LYS A CA 1
ATOM 3746 C C . LYS A 1 494 ? -21.100 -2.248 -27.205 1.00 63.66 494 LYS A C 1
ATOM 3747 O O . LYS A 1 494 ? -21.851 -1.656 -27.979 1.00 78.28 494 LYS A O 1
ATOM 3753 N N . ASP B 1 5 ? -3.684 -18.344 -48.603 1.00 105.27 5 ASP B N 1
ATOM 3754 C CA . ASP B 1 5 ? -2.860 -19.245 -47.803 1.00 105.16 5 ASP B CA 1
ATOM 3755 C C . ASP B 1 5 ? -2.812 -20.637 -48.423 1.00 96.95 5 ASP B C 1
ATOM 3756 O O . ASP B 1 5 ? -1.791 -21.045 -48.977 1.00 101.50 5 ASP B O 1
ATOM 3761 N N . TYR B 1 6 ? -3.931 -21.356 -48.333 1.00 81.45 6 TYR B N 1
ATOM 3762 C CA . TYR B 1 6 ? -3.972 -22.763 -48.708 1.00 74.58 6 TYR B CA 1
ATOM 3763 C C . TYR B 1 6 ? -3.981 -22.920 -50.222 1.00 70.78 6 TYR B C 1
ATOM 3764 O O . TYR B 1 6 ? -4.747 -22.250 -50.922 1.00 63.53 6 TYR B O 1
ATOM 3773 N N . ASP B 1 7 ? -3.125 -23.810 -50.722 1.00 74.99 7 ASP B N 1
ATOM 3774 C CA . ASP B 1 7 ? -3.093 -24.119 -52.146 1.00 77.66 7 ASP B CA 1
ATOM 3775 C C . ASP B 1 7 ? -4.301 -24.974 -52.522 1.00 71.34 7 ASP B C 1
ATOM 3776 O O . ASP B 1 7 ? -4.590 -25.981 -51.865 1.00 64.87 7 ASP B O 1
ATOM 3781 N N . LEU B 1 8 ? -5.004 -24.574 -53.585 1.00 65.82 8 LEU B N 1
ATOM 3782 C CA . LEU B 1 8 ? -6.226 -25.242 -54.011 1.00 54.13 8 LEU B CA 1
ATOM 3783 C C . LEU B 1 8 ? -6.019 -26.132 -55.228 1.00 50.79 8 LEU B C 1
ATOM 3784 O O . LEU B 1 8 ? -7.002 -26.579 -55.834 1.00 47.90 8 LEU B O 1
ATOM 3789 N N . LYS B 1 9 ? -4.769 -26.410 -55.590 1.00 53.90 9 LYS B N 1
ATOM 3790 C CA . LYS B 1 9 ? -4.471 -27.288 -56.714 1.00 61.32 9 LYS B CA 1
ATOM 3791 C C . LYS B 1 9 ? -4.620 -28.736 -56.272 1.00 61.27 9 LYS B C 1
ATOM 3792 O O . LYS B 1 9 ? -3.854 -29.220 -55.435 1.00 60.30 9 LYS B O 1
ATOM 3798 N N . PHE B 1 10 ? -5.609 -29.424 -56.836 1.00 64.60 10 PHE B N 1
ATOM 3799 C CA . PHE B 1 10 ? -5.793 -30.845 -56.579 1.00 59.42 10 PHE B CA 1
ATOM 3800 C C . PHE B 1 10 ? -4.607 -31.627 -57.125 1.00 61.68 10 PHE B C 1
ATOM 3801 O O . PHE B 1 10 ? -4.245 -31.485 -58.296 1.00 54.33 10 PHE B O 1
ATOM 3809 N N . ASN B 1 11 ? -3.989 -32.445 -56.267 1.00 61.73 11 ASN B N 1
ATOM 3810 C CA . ASN B 1 11 ? -2.809 -33.208 -56.660 1.00 61.48 11 ASN B CA 1
ATOM 3811 C C . ASN B 1 11 ? -3.187 -34.669 -56.857 1.00 61.25 11 ASN B C 1
ATOM 3812 O O . ASN B 1 11 ? -3.328 -35.411 -55.872 1.00 56.45 11 ASN B O 1
ATOM 3817 N N . PRO B 1 12 ? -3.328 -35.140 -58.103 1.00 67.16 12 PRO B N 1
ATOM 3818 C CA . PRO B 1 12 ? -3.875 -36.488 -58.344 1.00 63.71 12 PRO B CA 1
ATOM 3819 C C . PRO B 1 12 ? -2.971 -37.621 -57.884 1.00 61.65 12 PRO B C 1
ATOM 3820 O O . PRO B 1 12 ? -3.374 -38.786 -57.979 1.00 57.64 12 PRO B O 1
ATOM 3824 N N . ASP B 1 13 ? -1.768 -37.327 -57.402 1.00 63.27 13 ASP B N 1
ATOM 3825 C CA . ASP B 1 13 ? -0.840 -38.357 -56.960 1.00 76.77 13 ASP B CA 1
ATOM 3826 C C . ASP B 1 13 ? -0.843 -38.561 -55.454 1.00 79.28 13 ASP B C 1
ATOM 3827 O O . ASP B 1 13 ? -0.505 -39.653 -54.986 1.00 82.44 13 ASP B O 1
ATOM 3832 N N . LYS B 1 14 ? -1.220 -37.537 -54.692 1.00 75.73 14 LYS B N 1
ATOM 3833 C CA . LYS B 1 14 ? -1.250 -37.601 -53.235 1.00 69.93 14 LYS B CA 1
ATOM 3834 C C . LYS B 1 14 ? -2.580 -38.235 -52.840 1.00 65.71 14 LYS B C 1
ATOM 3835 O O . LYS B 1 14 ? -3.544 -37.562 -52.463 1.00 66.81 14 LYS B O 1
ATOM 3841 N N . TYR B 1 15 ? -2.636 -39.563 -52.963 1.00 59.84 15 TYR B N 1
ATOM 3842 C CA . TYR B 1 15 ? -3.844 -40.337 -52.709 1.00 57.09 15 TYR B CA 1
ATOM 3843 C C . TYR B 1 15 ? -3.529 -41.501 -51.776 1.00 67.29 15 TYR B C 1
ATOM 3844 O O . TYR B 1 15 ? -2.376 -41.749 -51.416 1.00 73.00 15 TYR B O 1
ATOM 3853 N N . ILE B 1 16 ? -4.582 -42.217 -51.383 1.00 62.35 16 ILE B N 1
ATOM 3854 C CA . ILE B 1 16 ? -4.477 -43.475 -50.653 1.00 61.75 16 ILE B CA 1
ATOM 3855 C C . ILE B 1 16 ? -5.375 -44.475 -51.366 1.00 61.58 16 ILE B C 1
ATOM 3856 O O . ILE B 1 16 ? -6.491 -44.131 -51.765 1.00 60.51 16 ILE B O 1
ATOM 3861 N N . SER B 1 17 ? -4.881 -45.696 -51.561 1.00 69.85 17 SER B N 1
ATOM 3862 C CA . SER B 1 17 ? -5.607 -46.720 -52.307 1.00 68.49 17 SER B CA 1
ATOM 3863 C C . SER B 1 17 ? -6.438 -47.577 -51.359 1.00 67.32 17 SER B C 1
ATOM 3864 O O . SER B 1 17 ? -5.908 -48.138 -50.395 1.00 80.46 17 SER B O 1
ATOM 3867 N N . LYS B 1 18 ? -7.741 -47.677 -51.632 1.00 59.60 18 LYS B N 1
ATOM 3868 C CA . LYS B 1 18 ? -8.668 -48.369 -50.746 1.00 64.01 18 LYS B CA 1
ATOM 3869 C C . LYS B 1 18 ? -9.665 -49.196 -51.554 1.00 64.20 18 LYS B C 1
ATOM 3870 O O . LYS B 1 18 ? -9.826 -49.015 -52.767 1.00 68.13 18 LYS B O 1
ATOM 3876 N N . GLU B 1 19 ? -10.326 -50.126 -50.856 1.00 63.65 19 GLU B N 1
ATOM 3877 C CA . GLU B 1 19 ? -11.178 -51.145 -51.461 1.00 65.32 19 GLU B CA 1
ATOM 3878 C C . GLU B 1 19 ? -12.317 -51.510 -50.511 1.00 66.89 19 GLU B C 1
ATOM 3879 O O . GLU B 1 19 ? -12.092 -51.730 -49.319 1.00 68.49 19 GLU B O 1
ATOM 3885 N N . ILE B 1 20 ? -13.536 -51.587 -51.045 1.00 62.82 20 ILE B N 1
ATOM 3886 C CA . ILE B 1 20 ? -14.705 -52.017 -50.283 1.00 66.38 20 ILE B CA 1
ATOM 3887 C C . ILE B 1 20 ? -15.510 -52.986 -51.141 1.00 70.39 20 ILE B C 1
ATOM 3888 O O . ILE B 1 20 ? -15.449 -52.942 -52.373 1.00 65.66 20 ILE B O 1
ATOM 3893 N N . LYS B 1 21 ? -16.286 -53.856 -50.483 1.00 75.26 21 LYS B N 1
ATOM 3894 C CA . LYS B 1 21 ? -17.166 -54.816 -51.150 1.00 77.86 21 LYS B CA 1
ATOM 3895 C C . LYS B 1 21 ? -18.620 -54.358 -51.036 1.00 85.05 21 LYS B C 1
ATOM 3896 O O . LYS B 1 21 ? -19.057 -53.941 -49.961 1.00 84.97 21 LYS B O 1
ATOM 3902 N N . ILE B 1 22 ? -19.359 -54.408 -52.149 1.00 94.20 22 ILE B N 1
ATOM 3903 C CA . ILE B 1 22 ? -20.752 -53.975 -52.164 1.00 102.30 22 ILE B CA 1
ATOM 3904 C C . ILE B 1 22 ? -21.726 -55.149 -52.193 1.00 118.22 22 ILE B C 1
ATOM 3905 O O . ILE B 1 22 ? -22.807 -55.056 -51.597 1.00 124.46 22 ILE B O 1
ATOM 3910 N N . ASN B 1 23 ? -21.385 -56.240 -52.872 1.00 121.76 23 ASN B N 1
ATOM 3911 C CA . ASN B 1 23 ? -22.288 -57.368 -53.027 1.00 123.27 23 ASN B CA 1
ATOM 3912 C C . ASN B 1 23 ? -21.476 -58.564 -53.491 1.00 120.87 23 ASN B C 1
ATOM 3913 O O . ASN B 1 23 ? -21.858 -59.255 -54.441 1.00 128.91 23 ASN B O 1
ATOM 3918 N N . GLY B 1 24 ? -20.345 -58.807 -52.832 1.00 111.09 24 GLY B N 1
ATOM 3919 C CA . GLY B 1 24 ? -19.412 -59.806 -53.304 1.00 105.14 24 GLY B CA 1
ATOM 3920 C C . GLY B 1 24 ? -18.534 -59.362 -54.453 1.00 95.61 24 GLY B C 1
ATOM 3921 O O . GLY B 1 24 ? -17.860 -60.205 -55.060 1.00 91.03 24 GLY B O 1
ATOM 3922 N N . LYS B 1 25 ? -18.524 -58.068 -54.778 1.00 91.23 25 LYS B N 1
ATOM 3923 C CA . LYS B 1 25 ? -17.630 -57.513 -55.787 1.00 90.71 25 LYS B CA 1
ATOM 3924 C C . LYS B 1 25 ? -16.719 -56.488 -55.133 1.00 88.13 25 LYS B C 1
ATOM 3925 O O . LYS B 1 25 ? -17.197 -55.518 -54.537 1.00 88.04 25 LYS B O 1
ATOM 3931 N N . LYS B 1 26 ? -15.413 -56.711 -55.246 1.00 89.05 26 LYS B N 1
ATOM 3932 C CA . LYS B 1 26 ? -14.431 -55.708 -54.866 1.00 93.23 26 LYS B CA 1
ATOM 3933 C C . LYS B 1 26 ? -14.614 -54.440 -55.693 1.00 89.03 26 LYS B C 1
ATOM 3934 O O . LYS B 1 26 ? -14.930 -54.494 -56.885 1.00 98.73 26 LYS B O 1
ATOM 3940 N N . ILE B 1 27 ? -14.424 -53.291 -55.050 1.00 73.33 27 ILE B N 1
ATOM 3941 C CA . ILE B 1 27 ? -14.444 -51.992 -55.718 1.00 65.57 27 ILE B CA 1
ATOM 3942 C C . ILE B 1 27 ? -13.214 -51.233 -55.247 1.00 64.68 27 ILE B C 1
ATOM 3943 O O . ILE B 1 27 ? -13.180 -50.717 -54.123 1.00 62.71 27 ILE B O 1
ATOM 3948 N N . LYS B 1 28 ? -12.202 -51.164 -56.096 1.00 64.61 28 LYS B N 1
ATOM 3949 C CA . LYS B 1 28 ? -11.012 -50.396 -55.771 1.00 65.98 28 LYS B CA 1
ATOM 3950 C C . LYS B 1 28 ? -11.242 -48.922 -56.078 1.00 61.77 28 LYS B C 1
ATOM 3951 O O . LYS B 1 28 ? -11.917 -48.577 -57.054 1.00 53.95 28 LYS B O 1
ATOM 3957 N N . TYR B 1 29 ? -10.694 -48.051 -55.229 1.00 60.06 29 TYR B N 1
ATOM 3958 C CA . TYR B 1 29 ? -10.769 -46.617 -55.469 1.00 53.54 29 TYR B CA 1
ATOM 3959 C C . TYR B 1 29 ? -9.560 -45.938 -54.851 1.00 54.94 29 TYR B C 1
ATOM 3960 O O . TYR B 1 29 ? -8.802 -46.538 -54.091 1.00 54.14 29 TYR B O 1
ATOM 3969 N N . ARG B 1 30 ? -9.385 -44.670 -55.207 1.00 57.05 30 ARG B N 1
ATOM 3970 C CA . ARG B 1 30 ? -8.300 -43.836 -54.709 1.00 56.91 30 ARG B CA 1
ATOM 3971 C C . ARG B 1 30 ? -8.908 -42.690 -53.915 1.00 55.74 30 ARG B C 1
ATOM 3972 O O . ARG B 1 30 ? -9.803 -41.993 -54.402 1.00 57.70 30 ARG B O 1
ATOM 3980 N N . ALA B 1 31 ? -8.444 -42.510 -52.691 1.00 56.65 31 ALA B N 1
ATOM 3981 C CA . ALA B 1 31 ? -9.068 -41.571 -51.776 1.00 47.31 31 ALA B CA 1
ATOM 3982 C C . ALA B 1 31 ? -8.194 -40.335 -51.632 1.00 47.47 31 ALA B C 1
ATOM 3983 O O . ALA B 1 31 ? -6.975 -40.437 -51.466 1.00 51.40 31 ALA B O 1
ATOM 3985 N N . TYR B 1 32 ? -8.825 -39.174 -51.721 1.00 52.80 32 TYR B N 1
ATOM 3986 C CA . TYR B 1 32 ? -8.205 -37.866 -51.544 1.00 53.35 32 TYR B CA 1
ATOM 3987 C C . TYR B 1 32 ? -8.976 -37.211 -50.401 1.00 52.15 32 TYR B C 1
ATOM 3988 O O . TYR B 1 32 ? -10.009 -36.562 -50.623 1.00 43.74 32 TYR B O 1
ATOM 3997 N N . GLU B 1 33 ? -8.488 -37.391 -49.181 1.00 45.69 33 GLU B N 1
ATOM 3998 C CA . GLU B 1 33 ? -9.276 -37.070 -48.002 1.00 49.21 33 GLU B CA 1
ATOM 3999 C C . GLU B 1 33 ? -8.860 -35.7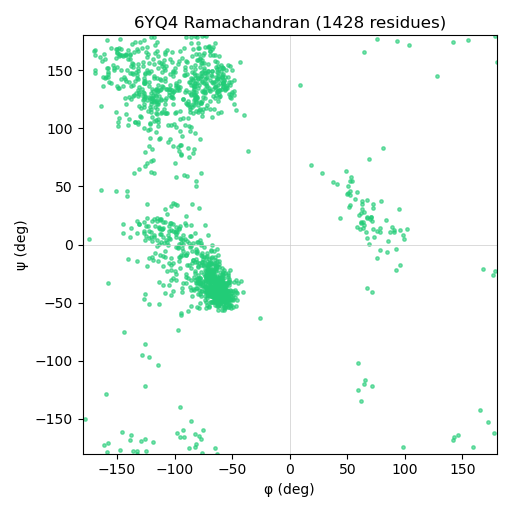37 -47.399 1.00 52.55 33 GLU B C 1
ATOM 4000 O O . GLU B 1 33 ? -7.713 -35.305 -47.525 1.00 52.44 33 GLU B O 1
ATOM 4006 N N . ASN B 1 34 ? -9.843 -35.071 -46.784 1.00 54.81 34 ASN B N 1
ATOM 4007 C CA . ASN B 1 34 ? -9.634 -33.883 -45.955 1.00 58.26 34 ASN B CA 1
ATOM 4008 C C . ASN B 1 34 ? -8.959 -32.747 -46.722 1.00 54.89 34 ASN B C 1
ATOM 4009 O O . ASN B 1 34 ? -8.051 -32.083 -46.219 1.00 54.76 34 ASN B O 1
ATOM 4014 N N . ILE B 1 35 ? -9.438 -32.504 -47.938 1.00 52.36 35 ILE B N 1
ATOM 4015 C CA . ILE B 1 35 ? -8.942 -31.420 -48.775 1.00 44.28 35 ILE B CA 1
ATOM 4016 C C . ILE B 1 35 ? -9.649 -30.135 -48.372 1.00 40.59 35 ILE B C 1
ATOM 4017 O O . ILE B 1 35 ? -10.875 -30.039 -48.460 1.00 38.29 35 ILE B O 1
ATOM 4022 N N . ILE B 1 36 ? -8.880 -29.141 -47.944 1.00 42.44 36 ILE B N 1
ATOM 4023 C CA . ILE B 1 36 ? -9.436 -27.826 -47.639 1.00 45.88 36 ILE B CA 1
ATOM 4024 C C . ILE B 1 36 ? -9.679 -27.101 -48.960 1.00 50.89 36 ILE B C 1
ATOM 4025 O O . ILE B 1 36 ? -8.760 -26.923 -49.764 1.00 58.13 36 ILE B O 1
ATOM 4030 N N . TYR B 1 37 ? -10.926 -26.709 -49.211 1.00 43.02 37 TYR B N 1
ATOM 4031 C CA . TYR B 1 37 ? -11.276 -26.246 -50.540 1.00 42.18 37 TYR B CA 1
ATOM 4032 C C . TYR B 1 37 ? -11.408 -24.733 -50.635 1.00 46.37 37 TYR B C 1
ATOM 4033 O O . TYR B 1 37 ? -12.000 -24.234 -51.598 1.00 47.40 37 TYR B O 1
ATOM 4042 N N . ILE B 1 38 ? -10.845 -23.989 -49.681 1.00 48.03 38 ILE B N 1
ATOM 4043 C CA . ILE B 1 38 ? -10.807 -22.533 -49.755 1.00 45.72 38 ILE B CA 1
ATOM 4044 C C . ILE B 1 38 ? -9.442 -22.063 -49.281 1.00 46.15 38 ILE B C 1
ATOM 4045 O O . ILE B 1 38 ? -8.695 -22.802 -48.639 1.00 47.34 38 ILE B O 1
ATOM 4050 N N . LYS B 1 39 ? -9.125 -20.809 -49.605 1.00 53.69 39 LYS B N 1
ATOM 4051 C CA . LYS B 1 39 ? -7.797 -20.291 -49.301 1.00 63.30 39 LYS B CA 1
ATOM 4052 C C . LYS B 1 39 ? -7.706 -19.769 -47.870 1.00 62.42 39 LYS B C 1
ATOM 4053 O O . LYS B 1 39 ? -6.687 -19.972 -47.205 1.00 61.04 39 LYS B O 1
ATOM 4059 N N . ASN B 1 40 ? -8.758 -19.120 -47.371 1.00 60.33 40 ASN B N 1
ATOM 4060 C CA . ASN B 1 40 ? -8.788 -18.569 -46.017 1.00 66.30 40 ASN B CA 1
ATOM 4061 C C . ASN B 1 40 ? -9.903 -19.238 -45.214 1.00 58.50 40 ASN B C 1
ATOM 4062 O O . ASN B 1 40 ? -10.935 -18.616 -44.925 1.00 60.40 40 ASN B O 1
ATOM 4067 N N . PRO B 1 41 ? -9.726 -20.501 -44.827 1.00 53.14 41 PRO B N 1
ATOM 4068 C CA . PRO B 1 41 ? -10.825 -21.222 -44.167 1.00 50.99 41 PRO B CA 1
ATOM 4069 C C . PRO B 1 41 ? -11.042 -20.730 -42.744 1.00 49.33 41 PRO B C 1
ATOM 4070 O O . PRO B 1 41 ? -10.092 -20.404 -42.032 1.00 49.10 41 PRO B O 1
ATOM 4074 N N . ILE B 1 42 ? -12.311 -20.686 -42.331 1.00 46.19 42 ILE B N 1
ATOM 4075 C CA . ILE B 1 42 ? -12.628 -20.318 -40.958 1.00 50.60 42 ILE B CA 1
ATOM 4076 C C . ILE B 1 42 ? -12.683 -21.522 -40.022 1.00 56.50 42 ILE B C 1
ATOM 4077 O O . ILE B 1 42 ? -12.458 -21.363 -38.813 1.00 55.60 42 ILE B O 1
ATOM 4082 N N . ASP B 1 43 ? -12.956 -22.722 -40.536 1.00 56.21 43 ASP B N 1
ATOM 4083 C CA . ASP B 1 43 ? -12.975 -23.904 -39.675 1.00 61.44 43 ASP B CA 1
ATOM 4084 C C . ASP B 1 43 ? -12.550 -25.102 -40.516 1.00 53.90 43 ASP B C 1
ATOM 4085 O O . ASP B 1 43 ? -13.361 -25.649 -41.270 1.00 50.58 43 ASP B O 1
ATOM 4090 N N . LYS B 1 44 ? -11.289 -25.515 -40.341 1.00 54.57 44 LYS B N 1
ATOM 4091 C CA . LYS B 1 44 ? -10.710 -26.612 -41.114 1.00 53.62 44 LYS B CA 1
ATOM 4092 C C . LYS B 1 44 ? -11.530 -27.883 -41.004 1.00 45.27 44 LYS B C 1
ATOM 4093 O O . LYS B 1 44 ? -11.633 -28.647 -41.968 1.00 46.60 44 LYS B O 1
ATOM 4099 N N . ASP B 1 45 ? -12.100 -28.144 -39.830 1.00 47.23 45 ASP B N 1
ATOM 4100 C CA . ASP B 1 45 ? -12.751 -29.425 -39.593 1.00 46.30 45 ASP B CA 1
ATOM 4101 C C . ASP B 1 45 ? -14.025 -29.591 -40.398 1.00 45.51 45 ASP B C 1
ATOM 4102 O O . ASP B 1 45 ? -14.510 -30.719 -40.545 1.00 44.47 45 ASP B O 1
ATOM 4107 N N . TYR B 1 46 ? -14.583 -28.498 -40.902 1.00 41.15 46 TYR B N 1
ATOM 4108 C CA . TYR B 1 46 ? -15.825 -28.566 -41.635 1.00 46.90 46 TYR B CA 1
ATOM 4109 C C . TYR B 1 46 ? -15.751 -27.971 -43.033 1.00 49.79 46 TYR B C 1
ATOM 4110 O O . TYR B 1 46 ? -16.605 -28.300 -43.860 1.00 54.13 46 TYR B O 1
ATOM 4119 N N . GLN B 1 47 ? -14.761 -27.143 -43.339 1.00 37.19 47 GLN B N 1
ATOM 4120 C CA . GLN B 1 47 ? -14.589 -26.694 -44.720 1.00 38.06 47 GLN B CA 1
ATOM 4121 C C . GLN B 1 47 ? -13.508 -27.519 -45.413 1.00 42.87 47 GLN B C 1
ATOM 4122 O O . GLN B 1 47 ? -12.508 -26.997 -45.900 1.00 41.66 47 GLN B O 1
ATOM 4128 N N . ASN B 1 48 ? -13.721 -28.835 -45.441 1.00 45.40 48 ASN B N 1
ATOM 4129 C CA . ASN B 1 48 ? -12.880 -29.733 -46.221 1.00 45.58 48 ASN B CA 1
ATOM 4130 C C . ASN B 1 48 ? -13.764 -30.752 -46.942 1.00 43.46 48 ASN B C 1
ATOM 4131 O O . ASN B 1 48 ? -14.977 -30.821 -46.724 1.00 39.89 48 ASN B O 1
ATOM 4136 N N . MET B 1 49 ? -13.141 -31.549 -47.813 1.00 35.78 49 MET B N 1
ATOM 4137 C CA . MET B 1 49 ? -13.869 -32.403 -48.742 1.00 42.57 49 MET B CA 1
ATOM 4138 C C . MET B 1 49 ? -13.109 -33.717 -48.907 1.00 36.13 49 MET B C 1
ATOM 4139 O O . MET B 1 49 ? -11.874 -33.731 -48.894 1.00 37.67 49 MET B O 1
ATOM 4144 N N . ASN B 1 50 ? -13.855 -34.816 -49.026 1.00 36.03 50 ASN B N 1
ATOM 4145 C CA . ASN B 1 50 ? -13.300 -36.113 -49.406 1.00 40.56 50 ASN B CA 1
ATOM 4146 C C . ASN B 1 50 ? -13.658 -36.410 -50.856 1.00 39.92 50 ASN B C 1
ATOM 4147 O O . ASN B 1 50 ? -14.824 -36.294 -51.240 1.00 40.97 50 ASN B O 1
ATOM 4152 N N . ILE B 1 51 ? -12.674 -36.857 -51.632 1.00 41.64 51 ILE B N 1
ATOM 4153 C CA . ILE B 1 51 ? -12.831 -37.104 -53.063 1.00 37.46 51 ILE B CA 1
ATOM 4154 C C . ILE B 1 51 ? -12.370 -38.530 -53.357 1.00 41.88 51 ILE B C 1
ATOM 4155 O O . ILE B 1 51 ? -11.204 -38.876 -53.122 1.00 40.68 51 ILE B O 1
ATOM 4160 N N . TYR B 1 52 ? -13.289 -39.362 -53.845 1.00 42.81 52 TYR B N 1
ATOM 4161 C CA . TYR B 1 52 ? -13.030 -40.776 -54.102 1.00 44.90 52 TYR B CA 1
ATOM 4162 C C . TYR B 1 52 ? -13.232 -41.087 -55.579 1.00 41.05 52 TYR B C 1
ATOM 4163 O O . TYR B 1 52 ? -14.303 -40.817 -56.127 1.00 48.20 52 TYR B O 1
ATOM 4172 N N . ILE B 1 53 ? -12.217 -41.675 -56.215 1.00 42.67 53 ILE B N 1
ATOM 4173 C CA . ILE B 1 53 ? -12.194 -41.855 -57.659 1.00 43.39 53 ILE B CA 1
ATOM 4174 C C . ILE B 1 53 ? -11.928 -43.318 -57.996 1.00 45.57 53 ILE B C 1
ATOM 4175 O O . ILE B 1 53 ? -10.922 -43.878 -57.555 1.00 47.11 53 ILE B O 1
ATOM 4180 N N . PRO B 1 54 ? -12.786 -43.969 -58.780 1.00 51.45 54 PRO B N 1
ATOM 4181 C CA . PRO B 1 54 ? -12.602 -45.397 -59.100 1.00 51.45 54 PRO B CA 1
ATOM 4182 C C . PRO B 1 54 ? -11.220 -45.720 -59.660 1.00 50.41 54 PRO B C 1
ATOM 4183 O O . PRO B 1 54 ? -10.662 -44.975 -60.466 1.00 50.41 54 PRO B O 1
ATOM 4187 N N . GLU B 1 55 ? -10.671 -46.858 -59.231 1.00 52.48 55 GLU B N 1
ATOM 4188 C CA . GLU B 1 55 ? -9.332 -47.243 -59.666 1.00 54.81 55 GLU B CA 1
ATOM 4189 C C . GLU B 1 55 ? -9.278 -47.503 -61.171 1.00 63.15 55 GLU B C 1
ATOM 4190 O O . GLU B 1 55 ? -8.204 -47.379 -61.774 1.00 57.89 55 GLU B O 1
ATOM 4196 N N . GLU B 1 56 ? -10.422 -47.813 -61.795 1.00 61.61 56 GLU B N 1
ATOM 4197 C CA . GLU B 1 56 ? -10.465 -48.010 -63.239 1.00 57.59 56 GLU B CA 1
ATOM 4198 C C . GLU B 1 56 ? -10.005 -46.769 -63.985 1.00 61.43 56 GLU B C 1
ATOM 4199 O O . GLU B 1 56 ? -9.427 -46.877 -65.073 1.00 59.21 56 GLU B O 1
ATOM 4205 N N . TYR B 1 57 ? -10.256 -45.592 -63.424 1.00 57.90 57 TYR B N 1
ATOM 4206 C CA . TYR B 1 57 ? -10.011 -44.334 -64.110 1.00 54.13 57 TYR B CA 1
ATOM 4207 C C . TYR B 1 57 ? -8.560 -43.888 -64.024 1.00 55.36 57 TYR B C 1
ATOM 4208 O O . TYR B 1 57 ? -8.241 -42.759 -64.407 1.00 55.30 57 TYR B O 1
ATOM 4217 N N . PHE B 1 58 ? -7.680 -44.752 -63.532 1.00 56.98 58 PHE B N 1
ATOM 4218 C CA . PHE B 1 58 ? -6.245 -44.548 -63.616 1.00 59.37 58 PHE B CA 1
ATOM 4219 C C . PHE B 1 58 ? -5.570 -45.663 -64.399 1.00 62.82 58 PHE B C 1
ATOM 4220 O O . PHE B 1 58 ? -4.341 -45.660 -64.519 1.00 65.58 58 PHE B O 1
ATOM 4228 N N . ASN B 1 59 ? -6.352 -46.609 -64.941 1.00 60.97 59 ASN B N 1
ATOM 4229 C CA . ASN B 1 59 ? -5.862 -47.704 -65.772 1.00 63.95 59 ASN B CA 1
ATOM 4230 C C . ASN B 1 59 ? -6.559 -47.738 -67.132 1.00 64.03 59 ASN B C 1
ATOM 4231 O O . ASN B 1 59 ? -6.611 -48.793 -67.771 1.00 66.02 59 ASN B O 1
ATOM 4236 N N . ASN B 1 60 ? -7.115 -46.612 -67.571 1.00 62.07 60 ASN B N 1
ATOM 4237 C CA . ASN B 1 60 ? -7.772 -46.467 -68.868 1.00 67.78 60 ASN B CA 1
ATOM 4238 C C . ASN B 1 60 ? -8.978 -47.378 -69.031 1.00 61.74 60 ASN B C 1
ATOM 4239 O O . ASN B 1 60 ? -9.425 -47.614 -70.156 1.00 68.51 60 ASN B O 1
ATOM 4244 N N . LEU B 1 61 ? -9.527 -47.893 -67.944 1.00 60.51 61 LEU B N 1
ATOM 4245 C CA . LEU B 1 61 ? -10.696 -48.749 -68.045 1.00 62.48 61 LEU B CA 1
ATOM 4246 C C . LEU B 1 61 ? -11.974 -47.926 -67.921 1.00 57.40 61 LEU B C 1
ATOM 4247 O O . LEU B 1 61 ? -11.961 -46.746 -67.568 1.00 55.44 61 LEU B O 1
ATOM 4252 N N . SER B 1 62 ? -13.094 -48.566 -68.231 1.00 60.50 62 SER B N 1
ATOM 4253 C CA . SER B 1 62 ? -14.393 -47.923 -68.174 1.00 56.76 62 SER B CA 1
ATOM 4254 C C . SER B 1 62 ? -15.320 -48.695 -67.248 1.00 59.62 62 SER B C 1
ATOM 4255 O O . SER B 1 62 ? -15.070 -49.850 -66.886 1.00 62.12 62 SER B O 1
ATOM 4258 N N . ILE B 1 63 ? -16.403 -48.027 -66.872 1.00 55.63 63 ILE B N 1
ATOM 4259 C CA . ILE B 1 63 ? -17.444 -48.614 -66.043 1.00 58.24 63 ILE B CA 1
ATOM 4260 C C . ILE B 1 63 ? -18.777 -48.237 -66.677 1.00 58.08 63 ILE B C 1
ATOM 4261 O O . ILE B 1 63 ? -19.216 -47.084 -66.591 1.00 56.64 63 ILE B O 1
ATOM 4266 N N . GLY B 1 64 ? -19.418 -49.194 -67.332 1.00 62.02 64 GLY B N 1
ATOM 4267 C CA . GLY B 1 64 ? -20.590 -48.861 -68.128 1.00 60.32 64 GLY B CA 1
ATOM 4268 C C . GLY B 1 64 ? -20.223 -47.860 -69.207 1.00 54.10 64 GLY B C 1
ATOM 4269 O O . GLY B 1 64 ? -19.299 -48.080 -70.000 1.00 54.02 64 GLY B O 1
ATOM 4270 N N . SER B 1 65 ? -20.951 -46.739 -69.230 1.00 51.74 65 SER B N 1
ATOM 4271 C CA . SER B 1 65 ? -20.687 -45.651 -70.165 1.00 52.17 65 SER B CA 1
ATOM 4272 C C . SER B 1 65 ? -19.537 -44.761 -69.728 1.00 56.74 65 SER B C 1
ATOM 4273 O O . SER B 1 65 ? -18.990 -44.021 -70.558 1.00 52.94 65 SER B O 1
ATOM 4276 N N . TYR B 1 66 ? -19.168 -44.801 -68.452 1.00 53.46 66 TYR B N 1
ATOM 4277 C CA . TYR B 1 66 ? -18.295 -43.788 -67.885 1.00 49.11 66 TYR B CA 1
ATOM 4278 C C . TYR B 1 66 ? -16.833 -44.189 -67.973 1.00 47.97 66 TYR B C 1
ATOM 4279 O O . TYR B 1 66 ? -16.480 -45.368 -67.899 1.00 51.01 66 TYR B O 1
ATOM 4288 N N . ASN B 1 67 ? -15.987 -43.185 -68.172 1.00 47.74 67 ASN B N 1
ATOM 4289 C CA . ASN B 1 67 ? -14.547 -43.357 -68.127 1.00 49.18 67 ASN B CA 1
ATOM 4290 C C . ASN B 1 67 ? -13.960 -42.152 -67.398 1.00 47.71 67 ASN B C 1
ATOM 4291 O O . ASN B 1 67 ? -14.682 -41.343 -66.810 1.00 45.56 67 ASN B O 1
ATOM 4296 N N . SER B 1 68 ? -12.637 -42.028 -67.474 1.00 49.12 68 SER B N 1
ATOM 4297 C CA . SER B 1 68 ? -11.912 -41.100 -66.624 1.00 48.23 68 SER B CA 1
ATOM 4298 C C . SER B 1 68 ? -12.202 -39.651 -66.976 1.00 46.97 68 SER B C 1
ATOM 4299 O O . SER B 1 68 ? -12.005 -38.767 -66.136 1.00 54.08 68 SER B O 1
ATOM 4302 N N . ASN B 1 69 ? -12.658 -39.369 -68.192 1.00 50.54 69 ASN B N 1
ATOM 4303 C CA . ASN B 1 69 ? -12.849 -37.986 -68.598 1.00 58.92 69 ASN B CA 1
ATOM 4304 C C . ASN B 1 69 ? -14.304 -37.560 -68.762 1.00 57.41 69 ASN B C 1
ATOM 4305 O O . ASN B 1 69 ? -14.562 -36.358 -68.916 1.00 58.75 69 ASN B O 1
ATOM 4310 N N . ASN B 1 70 ? -15.262 -38.481 -68.728 1.00 44.68 70 ASN B N 1
ATOM 4311 C CA . ASN B 1 70 ? -16.666 -38.104 -68.834 1.00 47.08 70 ASN B CA 1
ATOM 4312 C C . ASN B 1 70 ? -17.461 -38.421 -67.580 1.00 49.89 70 ASN B C 1
ATOM 4313 O O . ASN B 1 70 ? -18.664 -38.150 -67.545 1.00 53.07 70 ASN B O 1
ATOM 4318 N N . ALA B 1 71 ? -16.821 -39.004 -66.567 1.00 46.46 71 ALA B N 1
ATOM 4319 C CA . ALA B 1 71 ? -17.516 -39.486 -65.379 1.00 39.93 71 ALA B CA 1
ATOM 4320 C C . ALA B 1 71 ? -18.216 -38.338 -64.656 1.00 40.18 71 ALA B C 1
ATOM 4321 O O . ALA B 1 71 ? -17.577 -37.323 -64.350 1.00 44.57 71 ALA B O 1
ATOM 4323 N N . PRO B 1 72 ? -19.506 -38.453 -64.370 1.00 38.37 72 PRO B N 1
ATOM 4324 C CA . PRO B 1 72 ? -20.187 -37.428 -63.562 1.00 38.63 72 PRO B CA 1
ATOM 4325 C C . PRO B 1 72 ? -19.703 -37.459 -62.111 1.00 40.05 72 PRO B C 1
ATOM 4326 O O . PRO B 1 72 ? -19.053 -38.404 -61.653 1.00 37.63 72 PRO B O 1
ATOM 4330 N N . ILE B 1 73 ? -20.039 -36.397 -61.378 1.00 32.25 73 ILE B N 1
ATOM 4331 C CA . ILE B 1 73 ? -19.571 -36.195 -60.014 1.00 34.77 73 ILE B CA 1
ATOM 4332 C C . ILE B 1 73 ? -20.772 -36.235 -59.078 1.00 35.07 73 ILE B C 1
ATOM 4333 O O . ILE B 1 73 ? -21.659 -35.373 -59.156 1.00 33.01 73 ILE B O 1
ATOM 4338 N N . PHE B 1 74 ? -20.789 -37.227 -58.188 1.00 32.52 74 PHE B N 1
ATOM 4339 C CA . PHE B 1 74 ? -21.761 -37.274 -57.104 1.00 39.51 74 PHE B CA 1
ATOM 4340 C C . PHE B 1 74 ? -21.300 -36.400 -55.935 1.00 37.55 74 PHE B C 1
ATOM 4341 O O . PHE B 1 74 ? -20.175 -36.540 -55.449 1.00 28.42 74 PHE B O 1
ATOM 4349 N N . PHE B 1 75 ? -22.188 -35.514 -55.481 1.00 33.54 75 PHE B N 1
ATOM 4350 C CA . PHE B 1 75 ? -21.876 -34.431 -54.548 1.00 33.77 75 PHE B CA 1
ATOM 4351 C C . PHE B 1 75 ? -22.817 -34.518 -53.345 1.00 32.08 75 PHE B C 1
ATOM 4352 O O . PHE B 1 75 ? -23.678 -33.651 -53.153 1.00 28.76 75 PHE B O 1
ATOM 4360 N N . PRO B 1 76 ? -22.687 -35.559 -52.518 1.00 29.52 76 PRO B N 1
ATOM 4361 C CA . PRO B 1 76 ? -23.589 -35.691 -51.360 1.00 24.38 76 PRO B CA 1
ATOM 4362 C C . PRO B 1 76 ? -23.108 -34.858 -50.178 1.00 29.88 76 PRO B C 1
ATOM 4363 O O . PRO B 1 76 ? -21.918 -34.833 -49.855 1.00 38.79 76 PRO B O 1
ATOM 4367 N N . ASN B 1 77 ? -24.036 -34.156 -49.539 1.00 27.41 77 ASN B N 1
ATOM 4368 C CA . ASN B 1 77 ? -23.745 -33.474 -48.289 1.00 28.61 77 ASN B CA 1
ATOM 4369 C C . ASN B 1 77 ? -24.467 -34.175 -47.139 1.00 33.64 77 ASN B C 1
ATOM 4370 O O . ASN B 1 77 ? -25.477 -34.850 -47.341 1.00 37.50 77 ASN B O 1
ATOM 4375 N N . THR B 1 78 ? -23.931 -34.011 -45.918 1.00 32.32 78 THR B N 1
ATOM 4376 C CA . THR B 1 78 ? -24.428 -34.700 -44.728 1.00 31.34 78 THR B CA 1
ATOM 4377 C C . THR B 1 78 ? -25.166 -33.781 -43.763 1.00 26.19 78 THR B C 1
ATOM 4378 O O . THR B 1 78 ? -25.321 -34.132 -42.591 1.00 25.22 78 THR B O 1
ATOM 4382 N N . VAL B 1 79 ? -25.638 -32.618 -44.216 1.00 28.29 79 VAL B N 1
ATOM 4383 C CA . VAL B 1 79 ? -26.269 -31.692 -43.284 1.00 26.22 79 VAL B CA 1
ATOM 4384 C C . VAL B 1 79 ? -27.640 -32.219 -42.884 1.00 30.87 79 VAL B C 1
ATOM 4385 O O . VAL B 1 79 ? -28.346 -32.851 -43.681 1.00 25.83 79 VAL B O 1
ATOM 4389 N N . GLY B 1 80 ? -27.954 -32.073 -41.598 1.00 30.04 80 GLY B N 1
ATOM 4390 C CA . GLY B 1 80 ? -29.258 -32.354 -41.045 1.00 20.70 80 GLY B CA 1
ATOM 4391 C C . GLY B 1 80 ? -29.501 -31.377 -39.908 1.00 32.95 80 GLY B C 1
ATOM 4392 O O . GLY B 1 80 ? -28.569 -31.030 -39.178 1.00 39.59 80 GLY B O 1
ATOM 4393 N N . GLY B 1 81 ? -30.731 -30.900 -39.762 1.00 34.22 81 GLY B N 1
ATOM 4394 C CA . GLY B 1 81 ? -31.042 -29.881 -38.779 1.00 20.35 81 GLY B CA 1
ATOM 4395 C C . GLY B 1 81 ? -30.318 -28.561 -38.955 1.00 25.02 81 GLY B C 1
ATOM 4396 O O . GLY B 1 81 ? -30.332 -27.723 -38.045 1.00 33.94 81 GLY B O 1
ATOM 4397 N N . TYR B 1 82 ? -29.691 -28.350 -40.111 1.00 21.32 82 TYR B N 1
ATOM 4398 C CA . TYR B 1 82 ? -28.861 -27.171 -40.366 1.00 22.31 82 TYR B CA 1
ATOM 4399 C C . TYR B 1 82 ? -27.673 -27.110 -39.408 1.00 28.52 82 TYR B C 1
ATOM 4400 O O . TYR B 1 82 ? -27.059 -26.056 -39.244 1.00 21.17 82 TYR B O 1
ATOM 4409 N N . MET B 1 83 ? -27.343 -28.261 -38.812 1.00 20.59 83 MET B N 1
ATOM 4410 C CA . MET B 1 83 ? -26.184 -28.517 -37.974 1.00 21.41 83 MET B CA 1
ATOM 4411 C C . MET B 1 83 ? -24.934 -28.710 -38.828 1.00 27.73 83 MET B C 1
ATOM 4412 O O . MET B 1 83 ? -25.031 -28.974 -40.023 1.00 34.10 83 MET B O 1
ATOM 4417 N N . PRO B 1 84 ? -23.742 -28.565 -38.249 1.00 30.44 84 PRO B N 1
ATOM 4418 C CA . PRO B 1 84 ? -22.528 -28.811 -39.038 1.00 23.51 84 PRO B CA 1
ATOM 4419 C C . PRO B 1 84 ? -22.526 -30.225 -39.604 1.00 31.08 84 PRO B C 1
ATOM 4420 O O . PRO B 1 84 ? -22.929 -31.180 -38.937 1.00 34.47 84 PRO B O 1
ATOM 4424 N N . GLY B 1 85 ? -22.102 -30.345 -40.863 1.00 29.47 85 GLY B N 1
ATOM 4425 C CA . GLY B 1 85 ? -22.031 -31.631 -41.532 1.00 29.31 85 GLY B CA 1
ATOM 4426 C C . GLY B 1 85 ? -20.629 -32.005 -41.981 1.00 29.79 85 GLY B C 1
ATOM 4427 O O . GLY B 1 85 ? -20.080 -31.389 -42.899 1.00 33.11 85 GLY B O 1
ATOM 4428 N N . LYS B 1 86 ? -20.025 -32.998 -41.342 1.00 37.12 86 LYS B N 1
ATOM 4429 C CA . LYS B 1 86 ? -18.696 -33.418 -41.751 1.00 34.38 86 LYS B CA 1
ATOM 4430 C C . LYS B 1 86 ? -18.754 -34.160 -43.085 1.00 36.65 86 LYS B C 1
ATOM 4431 O O . LYS B 1 86 ? -19.743 -34.820 -43.419 1.00 33.25 86 LYS B O 1
ATOM 4437 N N . ALA B 1 87 ? -17.682 -34.010 -43.861 1.00 34.99 87 ALA B N 1
ATOM 4438 C CA . ALA B 1 87 ? -17.571 -34.662 -45.156 1.00 34.85 87 ALA B CA 1
ATOM 4439 C C . ALA B 1 87 ? -17.830 -36.158 -45.041 1.00 32.11 87 ALA B C 1
ATOM 4440 O O . ALA B 1 87 ? -17.228 -36.843 -44.205 1.00 43.45 87 ALA B O 1
ATOM 4442 N N . ASP B 1 88 ? -18.717 -36.663 -45.892 1.00 27.85 88 ASP B N 1
ATOM 4443 C CA . ASP B 1 88 ? -19.070 -38.075 -45.878 1.00 38.15 88 ASP B CA 1
ATOM 4444 C C . ASP B 1 88 ? -17.891 -38.940 -46.319 1.00 46.86 88 ASP B C 1
ATOM 4445 O O . ASP B 1 88 ? -16.878 -38.457 -46.833 1.00 46.79 88 ASP B O 1
ATOM 4450 N N . THR B 1 89 ? -18.040 -40.248 -46.111 1.00 43.64 89 THR B N 1
ATOM 4451 C CA . THR B 1 89 ? -16.989 -41.203 -46.414 1.00 43.56 89 THR B CA 1
ATOM 4452 C C . THR B 1 89 ? -17.600 -42.439 -47.049 1.00 41.53 89 THR B C 1
ATOM 4453 O O . THR B 1 89 ? -18.788 -42.731 -46.881 1.00 35.36 89 THR B O 1
ATOM 4457 N N . VAL B 1 90 ? -16.759 -43.183 -47.753 1.00 45.50 90 VAL B N 1
ATOM 4458 C CA . VAL B 1 90 ? -17.188 -44.414 -48.408 1.00 48.95 90 VAL B CA 1
ATOM 4459 C C . VAL B 1 90 ? -17.362 -45.508 -47.363 1.00 56.20 90 VAL B C 1
ATOM 4460 O O . VAL B 1 90 ? -16.481 -45.737 -46.525 1.00 51.11 90 VAL B O 1
ATOM 4464 N N . GLY B 1 91 ? -18.503 -46.187 -47.413 1.00 59.72 91 GLY B N 1
ATOM 4465 C CA . GLY B 1 91 ? -18.735 -47.304 -46.510 1.00 50.24 91 GLY B CA 1
ATOM 4466 C C . GLY B 1 91 ? -20.158 -47.819 -46.599 1.00 53.41 91 GLY B C 1
ATOM 4467 O O . GLY B 1 91 ? -20.813 -47.711 -47.637 1.00 49.41 91 GLY B O 1
ATOM 4468 N N . LEU B 1 92 ? -20.614 -48.401 -45.503 1.00 68.16 92 LEU B N 1
ATOM 4469 C CA . LEU B 1 92 ? -21.969 -48.894 -45.379 1.00 69.58 92 LEU B CA 1
ATOM 4470 C C . LEU B 1 92 ? -22.618 -48.064 -44.293 1.00 69.69 92 LEU B C 1
ATOM 4471 O O . LEU B 1 92 ? -22.015 -47.847 -43.238 1.00 81.87 92 LEU B O 1
ATOM 4476 N N . GLY B 1 93 ? -23.820 -47.583 -44.527 1.00 62.74 93 GLY B N 1
ATOM 4477 C CA . GLY B 1 93 ? -24.548 -47.097 -43.376 1.00 77.05 93 GLY B CA 1
ATOM 4478 C C . GLY B 1 93 ? -25.007 -48.358 -42.685 1.00 95.92 93 GLY B C 1
ATOM 4479 O O . GLY B 1 93 ? -25.778 -49.103 -43.285 1.00 93.77 93 GLY B O 1
ATOM 4480 N N . ARG B 1 94 ? -24.522 -48.668 -41.480 1.00 107.71 94 ARG B N 1
ATOM 4481 C CA . ARG B 1 94 ? -24.793 -50.025 -41.014 1.00 114.32 94 ARG B CA 1
ATOM 4482 C C . ARG B 1 94 ? -26.297 -50.253 -40.878 1.00 110.58 94 ARG B C 1
ATOM 4483 O O . ARG B 1 94 ? -27.004 -49.618 -40.087 1.00 112.67 94 ARG B O 1
ATOM 4491 N N . ASP B 1 95 ? -26.767 -51.137 -41.757 1.00 102.55 95 ASP B N 1
ATOM 4492 C CA . ASP B 1 95 ? -28.146 -51.510 -42.059 1.00 93.83 95 ASP B CA 1
ATOM 4493 C C . ASP B 1 95 ? -27.881 -52.637 -43.036 1.00 93.42 95 ASP B C 1
ATOM 4494 O O . ASP B 1 95 ? -28.781 -53.219 -43.650 1.00 93.54 95 ASP B O 1
ATOM 4499 N N . GLY B 1 96 ? -26.575 -52.914 -43.157 1.00 88.11 96 GLY B N 1
ATOM 4500 C CA . GLY B 1 96 ? -26.026 -53.928 -44.010 1.00 90.96 96 GLY B CA 1
ATOM 4501 C C . GLY B 1 96 ? -25.639 -53.459 -45.394 1.00 86.44 96 GLY B C 1
ATOM 4502 O O . GLY B 1 96 ? -24.809 -54.107 -46.039 1.00 93.24 96 GLY B O 1
ATOM 4503 N N . LYS B 1 97 ? -26.208 -52.358 -45.873 1.00 77.67 97 LYS B N 1
ATOM 4504 C CA . LYS B 1 97 ? -26.172 -52.030 -47.289 1.00 72.76 97 LYS B CA 1
ATOM 4505 C C . LYS B 1 97 ? -25.240 -50.852 -47.553 1.00 73.96 97 LYS B C 1
ATOM 4506 O O . LYS B 1 97 ? -25.033 -49.987 -46.692 1.00 75.19 97 LYS B O 1
ATOM 4512 N N . ALA B 1 98 ? -24.659 -50.848 -48.751 1.00 68.56 98 ALA B N 1
ATOM 4513 C CA . ALA B 1 98 ? -23.740 -49.789 -49.137 1.00 56.62 98 ALA B CA 1
ATOM 4514 C C . ALA B 1 98 ? -24.425 -48.439 -49.046 1.00 48.69 98 ALA B C 1
ATOM 4515 O O . ALA B 1 98 ? -25.596 -48.298 -49.405 1.00 43.56 98 ALA B O 1
ATOM 4517 N N . ASN B 1 99 ? -23.687 -47.442 -48.564 1.00 44.86 99 ASN B N 1
ATOM 4518 C CA . ASN B 1 99 ? -24.218 -46.091 -48.550 1.00 44.43 99 ASN B CA 1
ATOM 4519 C C . ASN B 1 99 ? -24.160 -45.492 -49.965 1.00 40.61 99 ASN B C 1
ATOM 4520 O O . ASN B 1 99 ? -23.722 -46.132 -50.926 1.00 39.80 99 ASN B O 1
ATOM 4525 N N . SER B 1 100 ? -24.614 -44.238 -50.082 1.00 31.98 100 SER B N 1
ATOM 4526 C CA . SER B 1 100 ? -24.701 -43.570 -51.371 1.00 31.64 100 SER B CA 1
ATOM 4527 C C . SER B 1 100 ? -23.330 -43.397 -52.028 1.00 43.43 100 SER B C 1
ATOM 4528 O O . SER B 1 100 ? -23.215 -43.451 -53.258 1.00 44.46 100 SER B O 1
ATOM 4531 N N . LEU B 1 101 ? -22.284 -43.143 -51.235 1.00 43.64 101 LEU B N 1
ATOM 4532 C CA . LEU B 1 101 ? -20.955 -42.968 -51.817 1.00 39.22 101 LEU B CA 1
ATOM 4533 C C . LEU B 1 101 ? -20.455 -44.280 -52.428 1.00 44.63 101 LEU B C 1
ATOM 4534 O O . LEU B 1 101 ? -19.960 -44.307 -53.561 1.00 43.88 101 LEU B O 1
ATOM 4539 N N . THR B 1 102 ? -20.611 -45.387 -51.704 1.00 50.30 102 THR B N 1
ATOM 4540 C CA . THR B 1 102 ? -20.222 -46.685 -52.246 1.00 42.79 102 THR B CA 1
ATOM 4541 C C . THR B 1 102 ? -21.058 -47.047 -53.468 1.00 46.76 102 THR B C 1
ATOM 4542 O O . THR B 1 102 ? -20.544 -47.609 -54.442 1.00 39.37 102 THR B O 1
ATOM 4546 N N . TYR B 1 103 ? -22.357 -46.760 -53.429 1.00 46.09 103 TYR B N 1
ATOM 4547 C CA . TYR B 1 103 ? -23.176 -47.065 -54.592 1.00 42.93 103 TYR B CA 1
ATOM 4548 C C . TYR B 1 103 ? -22.735 -46.223 -55.784 1.00 45.38 103 TYR B C 1
ATOM 4549 O O . TYR B 1 103 ? -22.608 -46.734 -56.903 1.00 42.41 103 TYR B O 1
ATOM 4558 N N . ALA B 1 104 ? -22.463 -44.935 -55.551 1.00 40.94 104 ALA B N 1
ATOM 4559 C CA . ALA B 1 104 ? -21.983 -44.066 -56.618 1.00 37.43 104 ALA B CA 1
ATOM 4560 C C . ALA B 1 104 ? -20.766 -44.674 -57.304 1.00 40.56 104 ALA B C 1
ATOM 4561 O O . ALA B 1 104 ? -20.699 -44.749 -58.536 1.00 37.65 104 ALA B O 1
ATOM 4563 N N . LEU B 1 105 ? -19.793 -45.128 -56.517 1.00 44.29 105 LEU B N 1
ATOM 4564 C CA . LEU B 1 105 ? -18.599 -45.691 -57.128 1.00 44.60 105 LEU B CA 1
ATOM 4565 C C . LEU B 1 105 ? -18.906 -47.013 -57.803 1.00 41.27 105 LEU B C 1
ATOM 4566 O O . LEU B 1 105 ? -18.278 -47.350 -58.806 1.00 47.23 105 LEU B O 1
ATOM 4571 N N . SER B 1 106 ? -19.889 -47.747 -57.284 1.00 49.42 106 SER B N 1
ATOM 4572 C CA . SER B 1 106 ? -20.363 -48.975 -57.918 1.00 44.91 106 SER B CA 1
ATOM 4573 C C . SER B 1 106 ? -20.689 -48.746 -59.395 1.00 46.15 106 SER B C 1
ATOM 4574 O O . SER B 1 106 ? -20.300 -49.531 -60.262 1.00 48.55 106 SER B O 1
ATOM 4577 N N . LYS B 1 107 ? -21.368 -47.642 -59.691 1.00 44.92 107 LYS B N 1
ATOM 4578 C CA . LYS B 1 107 ? -21.883 -47.317 -61.005 1.00 43.27 107 LYS B CA 1
ATOM 4579 C C . LYS B 1 107 ? -20.977 -46.353 -61.778 1.00 50.62 107 LYS B C 1
ATOM 4580 O O . LYS B 1 107 ? -21.397 -45.813 -62.805 1.00 53.57 107 LYS B O 1
ATOM 4586 N N . GLY B 1 108 ? -19.754 -46.118 -61.306 1.00 53.23 108 GLY B N 1
ATOM 4587 C CA . GLY B 1 108 ? -18.762 -45.384 -62.064 1.00 42.23 108 GLY B CA 1
ATOM 4588 C C . GLY B 1 108 ? -18.639 -43.906 -61.784 1.00 48.80 108 GLY B C 1
ATOM 4589 O O . GLY B 1 108 ? -17.977 -43.209 -62.561 1.00 55.76 108 GLY B O 1
ATOM 4590 N N . TYR B 1 109 ? -19.242 -43.400 -60.708 1.00 43.81 109 TYR B N 1
ATOM 4591 C CA . TYR B 1 109 ? -19.231 -41.967 -60.463 1.00 41.20 109 TYR B CA 1
ATOM 4592 C C . TYR B 1 109 ? -17.942 -41.560 -59.772 1.00 45.01 109 TYR B C 1
ATOM 4593 O O . TYR B 1 109 ? -17.356 -42.324 -59.004 1.00 37.51 109 TYR B O 1
ATOM 4602 N N . VAL B 1 110 ? -17.485 -40.356 -60.074 1.00 48.14 110 VAL B N 1
ATOM 4603 C CA . VAL B 1 110 ? -16.508 -39.702 -59.216 1.00 41.50 110 VAL B CA 1
ATOM 4604 C C . VAL B 1 110 ? -17.267 -39.098 -58.043 1.00 43.23 110 VAL B C 1
ATOM 4605 O O . VAL B 1 110 ? -18.251 -38.372 -58.238 1.00 37.76 110 VAL B O 1
ATOM 4609 N N . VAL B 1 111 ? -16.841 -39.423 -56.824 1.00 43.30 111 VAL B N 1
ATOM 4610 C CA . VAL B 1 111 ? -17.494 -38.958 -55.601 1.00 37.07 111 VAL B CA 1
ATOM 4611 C C . VAL B 1 111 ? -16.685 -37.809 -55.016 1.00 37.58 111 VAL B C 1
ATOM 4612 O O . VAL B 1 111 ? -15.506 -37.976 -54.686 1.00 33.28 111 VAL B O 1
ATOM 4616 N N . ALA B 1 112 ? -17.321 -36.647 -54.879 1.00 30.58 112 ALA B N 1
ATOM 4617 C CA . ALA B 1 112 ? -16.789 -35.518 -54.128 1.00 30.13 112 ALA B CA 1
ATOM 4618 C C . ALA B 1 112 ? -17.796 -35.180 -53.039 1.00 37.97 112 ALA B C 1
ATOM 4619 O O . ALA B 1 112 ? -18.944 -34.827 -53.344 1.00 31.70 112 ALA B O 1
ATOM 4621 N N . ALA B 1 113 ? -17.368 -35.285 -51.779 1.00 28.73 113 ALA B N 1
ATOM 4622 C CA . ALA B 1 113 ? -18.265 -35.156 -50.626 1.00 36.40 113 ALA B CA 1
ATOM 4623 C C . ALA B 1 113 ? -17.788 -34.014 -49.747 1.00 29.58 113 ALA B C 1
ATOM 4624 O O . ALA B 1 113 ? -16.788 -34.157 -49.018 1.00 29.97 113 ALA B O 1
ATOM 4626 N N . PRO B 1 114 ? -18.456 -32.870 -49.792 1.00 26.17 114 PRO B N 1
ATOM 4627 C CA . PRO B 1 114 ? -18.024 -31.694 -49.034 1.00 26.09 114 PRO B CA 1
ATOM 4628 C C . PRO B 1 114 ? -18.533 -31.719 -47.603 1.00 36.15 114 PRO B C 1
ATOM 4629 O O . PRO B 1 114 ? -19.590 -32.281 -47.298 1.00 24.74 114 PRO B O 1
ATOM 4633 N N . GLY B 1 115 ? -17.709 -31.123 -46.704 1.00 34.83 115 GLY B N 1
ATOM 4634 C CA . GLY B 1 115 ? -18.189 -30.688 -45.409 1.00 29.36 115 GLY B CA 1
ATOM 4635 C C . GLY B 1 115 ? -18.823 -29.310 -45.511 1.00 28.90 115 GLY B C 1
ATOM 4636 O O . GLY B 1 115 ? -18.720 -28.609 -46.528 1.00 26.00 115 GLY B O 1
ATOM 4637 N N . ALA B 1 116 ? -19.508 -28.916 -44.441 1.00 25.01 116 ALA B N 1
ATOM 4638 C CA . ALA B 1 116 ? -20.110 -27.592 -44.410 1.00 25.12 116 ALA B CA 1
ATOM 4639 C C . ALA B 1 116 ? -20.340 -27.165 -42.973 1.00 34.84 116 ALA B C 1
ATOM 4640 O O . ALA B 1 116 ? -20.699 -27.986 -42.119 1.00 35.35 116 ALA B O 1
ATOM 4642 N N . ARG B 1 117 ? -20.161 -25.873 -42.721 1.00 23.87 117 ARG B N 1
ATOM 4643 C CA . ARG B 1 117 ? -20.447 -25.359 -41.395 1.00 32.25 117 ARG B CA 1
ATOM 4644 C C . ARG B 1 117 ? -21.950 -25.463 -41.123 1.00 33.40 117 ARG B C 1
ATOM 4645 O O . ARG B 1 117 ? -22.746 -25.796 -42.009 1.00 28.94 117 ARG B O 1
ATOM 4653 N N . GLY B 1 118 ? -22.323 -25.220 -39.865 1.00 35.31 118 GLY B N 1
ATOM 4654 C CA . GLY B 1 118 ? -23.687 -25.371 -39.395 1.00 29.91 118 GLY B CA 1
ATOM 4655 C C . GLY B 1 118 ? -23.888 -24.546 -38.139 1.00 29.65 118 GLY B C 1
ATOM 4656 O O . GLY B 1 118 ? -22.943 -23.979 -37.586 1.00 25.14 118 GLY B O 1
ATOM 4657 N N . ARG B 1 119 ? -25.136 -24.541 -37.656 1.00 25.85 119 ARG B N 1
ATOM 4658 C CA . ARG B 1 119 ? -25.643 -23.407 -36.885 1.00 30.94 119 ARG B CA 1
ATOM 4659 C C . ARG B 1 119 ? -25.020 -23.263 -35.493 1.00 31.04 119 ARG B C 1
ATOM 4660 O O . ARG B 1 119 ? -25.014 -22.153 -34.955 1.00 26.98 119 ARG B O 1
ATOM 4668 N N . THR B 1 120 ? -24.487 -24.329 -34.898 1.00 33.20 120 THR B N 1
ATOM 4669 C CA . THR B 1 120 ? -23.976 -24.218 -33.537 1.00 31.35 120 THR B CA 1
ATOM 4670 C C . THR B 1 120 ? -22.487 -23.928 -33.479 1.00 31.05 120 THR B C 1
ATOM 4671 O O . THR B 1 120 ? -21.976 -23.615 -32.402 1.00 37.32 120 THR B O 1
ATOM 4675 N N . LEU B 1 121 ? -21.799 -23.989 -34.609 1.00 29.21 121 LEU B N 1
ATOM 4676 C CA . LEU B 1 121 ? -20.349 -23.869 -34.636 1.00 29.92 121 LEU B CA 1
ATOM 4677 C C . LEU B 1 121 ? -19.883 -22.502 -34.133 1.00 36.99 121 LEU B C 1
ATOM 4678 O O . LEU B 1 121 ? -20.505 -21.474 -34.420 1.00 34.30 121 LEU B O 1
ATOM 4683 N N . THR B 1 122 ? -18.770 -22.485 -33.394 1.00 30.92 122 THR B N 1
ATOM 4684 C CA . THR B 1 122 ? -18.167 -21.239 -32.934 1.00 32.50 122 THR B CA 1
ATOM 4685 C C . THR B 1 122 ? -16.663 -21.231 -33.210 1.00 38.34 122 THR B C 1
ATOM 4686 O O . THR B 1 122 ? -16.051 -22.256 -33.531 1.00 34.52 122 THR B O 1
ATOM 4690 N N . ASP B 1 123 ? -16.069 -20.043 -33.087 1.00 38.98 123 ASP B N 1
ATOM 4691 C CA . ASP B 1 123 ? -14.618 -19.886 -33.088 1.00 41.44 123 ASP B CA 1
ATOM 4692 C C . ASP B 1 123 ? -14.093 -20.047 -31.664 1.00 46.80 123 ASP B C 1
ATOM 4693 O O . ASP B 1 123 ? -14.854 -20.340 -30.740 1.00 45.93 123 ASP B O 1
ATOM 4698 N N . ASP B 1 124 ? -12.788 -19.830 -31.463 1.00 45.66 124 ASP B N 1
ATOM 4699 C CA . ASP B 1 124 ? -12.211 -20.097 -30.160 1.00 55.32 124 ASP B CA 1
ATOM 4700 C C . ASP B 1 124 ? -12.558 -19.025 -29.134 1.00 57.18 124 ASP B C 1
ATOM 4701 O O . ASP B 1 124 ? -12.325 -19.240 -27.941 1.00 55.46 124 ASP B O 1
ATOM 4706 N N . LYS B 1 125 ? -13.152 -17.913 -29.561 1.00 53.67 125 LYS B N 1
ATOM 4707 C CA . LYS B 1 125 ? -13.636 -16.869 -28.669 1.00 54.97 125 LYS B CA 1
ATOM 4708 C C . LYS B 1 125 ? -15.115 -16.994 -28.356 1.00 48.48 125 LYS B C 1
ATOM 4709 O O . LYS B 1 125 ? -15.616 -16.264 -27.495 1.00 45.18 125 LYS B O 1
ATOM 4715 N N . GLY B 1 126 ? -15.830 -17.853 -29.072 1.00 41.37 126 GLY B N 1
ATOM 4716 C CA . GLY B 1 126 ? -17.225 -18.079 -28.812 1.00 39.40 126 GLY B CA 1
ATOM 4717 C C . GLY B 1 126 ? -18.192 -17.345 -29.714 1.00 37.59 126 GLY B C 1
ATOM 4718 O O . GLY B 1 126 ? -19.398 -17.415 -29.467 1.00 36.22 126 GLY B O 1
ATOM 4719 N N . ASN B 1 127 ? -17.713 -16.631 -30.732 1.00 37.75 127 ASN B N 1
ATOM 4720 C CA . ASN B 1 127 ? -18.631 -16.050 -31.698 1.00 36.06 127 ASN B CA 1
ATOM 4721 C C . ASN B 1 127 ? -19.174 -17.146 -32.604 1.00 33.79 127 ASN B C 1
ATOM 4722 O O . ASN B 1 127 ? -18.504 -18.146 -32.859 1.00 41.01 127 ASN B O 1
ATOM 4727 N N . TYR B 1 128 ? -20.380 -16.934 -33.124 1.00 32.11 128 TYR B N 1
ATOM 4728 C CA . TYR B 1 128 ? -21.002 -17.917 -34.004 1.00 34.00 128 TYR B CA 1
ATOM 4729 C C . TYR B 1 128 ? -20.517 -17.745 -35.440 1.00 33.00 128 TYR B C 1
ATOM 4730 O O . TYR B 1 128 ? -20.493 -16.637 -35.972 1.00 39.31 128 TYR B O 1
ATOM 4739 N N . ILE B 1 129 ? -20.124 -18.854 -36.062 1.00 29.09 129 ILE B N 1
ATOM 4740 C CA . ILE B 1 129 ? -19.507 -18.838 -37.378 1.00 29.01 129 ILE B CA 1
ATOM 4741 C C . ILE B 1 129 ? -20.220 -19.747 -38.372 1.00 34.92 129 ILE B C 1
ATOM 4742 O O . ILE B 1 129 ? -19.770 -19.865 -39.515 1.00 32.85 129 ILE B O 1
ATOM 4747 N N . GLY B 1 130 ? -21.335 -20.379 -37.985 1.00 26.01 130 GLY B N 1
ATOM 4748 C CA . GLY B 1 130 ? -22.065 -21.257 -38.886 1.00 24.56 130 GLY B CA 1
ATOM 4749 C C . GLY B 1 130 ? -23.539 -20.938 -39.087 1.00 25.92 130 GLY B C 1
ATOM 4750 O O . GLY B 1 130 ? -24.298 -21.787 -39.565 1.00 25.11 130 GLY B O 1
ATOM 4751 N N . LYS B 1 131 ? -23.975 -19.737 -38.704 1.00 25.70 131 LYS B N 1
ATOM 4752 C CA . LYS B 1 131 ? -25.346 -19.343 -38.990 1.00 25.43 131 LYS B CA 1
ATOM 4753 C C . LYS B 1 131 ? -25.476 -19.031 -40.478 1.00 27.73 131 LYS B C 1
ATOM 4754 O O . LYS B 1 131 ? -24.481 -18.951 -41.206 1.00 24.13 131 LYS B O 1
ATOM 4760 N N . ALA B 1 132 ? -26.724 -18.867 -40.922 1.00 28.50 132 ALA B N 1
ATOM 4761 C CA . ALA B 1 132 ? -27.006 -18.543 -42.313 1.00 26.22 132 ALA B CA 1
ATOM 4762 C C . ALA B 1 132 ? -26.172 -17.341 -42.746 1.00 27.33 132 ALA B C 1
ATOM 4763 O O . ALA B 1 132 ? -26.002 -16.401 -41.965 1.00 26.33 132 ALA B O 1
ATOM 4765 N N . PRO B 1 133 ? -25.627 -17.333 -43.972 1.00 31.04 133 PRO B N 1
ATOM 4766 C CA . PRO B 1 133 ? -25.711 -18.392 -44.984 1.00 33.19 133 PRO B CA 1
ATOM 4767 C C . PRO B 1 133 ? -24.482 -19.299 -45.088 1.00 34.20 133 PRO B C 1
ATOM 4768 O O . PRO B 1 133 ? -24.152 -19.710 -46.204 1.00 42.30 133 PRO B O 1
ATOM 4772 N N . ALA B 1 134 ? -23.805 -19.597 -43.984 1.00 34.33 134 ALA B N 1
ATOM 4773 C CA . ALA B 1 134 ? -22.498 -20.253 -44.081 1.00 34.05 134 ALA B CA 1
ATOM 4774 C C . ALA B 1 134 ? -22.565 -21.618 -44.757 1.00 26.42 134 ALA B C 1
ATOM 4775 O O . ALA B 1 134 ? -21.611 -22.011 -45.435 1.00 25.74 134 ALA B O 1
ATOM 4777 N N . ALA B 1 135 ? -23.656 -22.360 -44.567 1.00 25.32 135 ALA B N 1
ATOM 4778 C CA . ALA B 1 135 ? -23.743 -23.720 -45.097 1.00 21.07 135 ALA B CA 1
ATOM 4779 C C . ALA B 1 135 ? -23.771 -23.733 -46.627 1.00 22.75 135 ALA B C 1
ATOM 4780 O O . ALA B 1 135 ? -23.013 -24.477 -47.269 1.00 24.70 135 ALA B O 1
ATOM 4782 N N . ILE B 1 136 ? -24.635 -22.921 -47.230 1.00 25.00 136 ILE B N 1
ATOM 4783 C CA . ILE B 1 136 ? -24.712 -22.872 -48.687 1.00 25.05 136 ILE B CA 1
ATOM 4784 C C . ILE B 1 136 ? -23.474 -22.195 -49.257 1.00 32.23 136 ILE B C 1
ATOM 4785 O O . ILE B 1 136 ? -22.998 -22.558 -50.344 1.00 33.68 136 ILE B O 1
ATOM 4790 N N . VAL B 1 137 ? -22.892 -21.251 -48.513 1.00 40.10 137 VAL B N 1
ATOM 4791 C CA . VAL B 1 137 ? -21.629 -20.641 -48.935 1.00 38.55 137 VAL B CA 1
ATOM 4792 C C . VAL B 1 137 ? -20.531 -21.696 -49.020 1.00 35.05 137 VAL B C 1
ATOM 4793 O O . VAL B 1 137 ? -19.740 -21.727 -49.973 1.00 34.27 137 VAL B O 1
ATOM 4797 N N . ASP B 1 138 ? -20.479 -22.592 -48.042 1.00 26.78 138 ASP B N 1
ATOM 4798 C CA . ASP B 1 138 ? -19.449 -23.627 -48.063 1.00 26.94 138 ASP B CA 1
ATOM 4799 C C . ASP B 1 138 ? -19.646 -24.585 -49.242 1.00 30.35 138 ASP B C 1
ATOM 4800 O O . ASP B 1 138 ? -18.677 -24.955 -49.914 1.00 36.18 138 ASP B O 1
ATOM 4805 N N . LEU B 1 139 ? -20.891 -24.992 -49.514 1.00 28.75 139 LEU B N 1
ATOM 4806 C CA . LEU B 1 139 ? -21.147 -25.911 -50.620 1.00 23.38 139 LEU B CA 1
ATOM 4807 C C . LEU B 1 139 ? -20.799 -25.271 -51.966 1.00 23.61 139 LEU B C 1
ATOM 4808 O O . LEU B 1 139 ? -20.163 -25.907 -52.812 1.00 30.78 139 LEU B O 1
ATOM 4813 N N . LYS B 1 140 ? -21.204 -24.006 -52.181 1.00 27.39 140 LYS B N 1
ATOM 4814 C CA . LYS B 1 140 ? -20.754 -23.282 -53.371 1.00 32.15 140 LYS B CA 1
ATOM 4815 C C . LYS B 1 140 ? -19.238 -23.183 -53.409 1.00 36.17 140 LYS B C 1
ATOM 4816 O O . LYS B 1 140 ? -18.634 -23.246 -54.485 1.00 47.44 140 LYS B O 1
ATOM 4822 N N . ALA B 1 141 ? -18.598 -23.051 -52.246 1.00 34.02 141 ALA B N 1
ATOM 4823 C CA . ALA B 1 141 ? -17.146 -22.932 -52.267 1.00 38.51 141 ALA B CA 1
ATOM 4824 C C . ALA B 1 141 ? -16.501 -24.228 -52.717 1.00 38.26 141 ALA B C 1
ATOM 4825 O O . ALA B 1 141 ? -15.425 -24.209 -53.326 1.00 38.05 141 ALA B O 1
ATOM 4827 N N . ALA B 1 142 ? -17.137 -25.355 -52.412 1.00 27.08 142 ALA B N 1
ATOM 4828 C CA . ALA B 1 142 ? -16.582 -26.648 -52.772 1.00 27.66 142 ALA B CA 1
ATOM 4829 C C . ALA B 1 142 ? -16.796 -26.952 -54.250 1.00 32.80 142 ALA B C 1
ATOM 4830 O O . ALA B 1 142 ? -15.879 -27.449 -54.916 1.00 34.20 142 ALA B O 1
ATOM 4832 N N . VAL B 1 143 ? -18.008 -26.678 -54.763 1.00 30.44 143 VAL B N 1
ATOM 4833 C CA . VAL B 1 143 ? -18.257 -26.731 -56.205 1.00 28.32 143 VAL B CA 1
ATOM 4834 C C . VAL B 1 143 ? -17.206 -25.921 -56.954 1.00 30.29 143 VAL B C 1
ATOM 4835 O O . VAL B 1 143 ? -16.640 -26.372 -57.954 1.00 32.67 143 VAL B O 1
ATOM 4839 N N . ARG B 1 144 ? -16.941 -24.701 -56.480 1.00 30.54 144 ARG B N 1
ATOM 4840 C CA . ARG B 1 144 ? -15.954 -23.860 -57.139 1.00 31.90 144 ARG B CA 1
ATOM 4841 C C . ARG B 1 144 ? -14.591 -24.534 -57.177 1.00 33.27 144 ARG B C 1
ATOM 4842 O O . ARG B 1 144 ? -13.863 -24.396 -58.170 1.00 39.64 144 ARG B O 1
ATOM 4850 N N . TYR B 1 145 ? -14.261 -25.314 -56.140 1.00 33.29 145 TYR B N 1
ATOM 4851 C CA . TYR B 1 145 ? -12.995 -26.047 -56.096 1.00 36.28 145 TYR B CA 1
ATOM 4852 C C . TYR B 1 145 ? -12.930 -27.133 -57.173 1.00 38.74 145 TYR B C 1
ATOM 4853 O O . TYR B 1 145 ? -11.860 -27.380 -57.749 1.00 35.64 145 TYR B O 1
ATOM 4862 N N . LEU B 1 146 ? -14.048 -27.823 -57.427 1.00 37.10 146 LEU B N 1
ATOM 4863 C CA . LEU B 1 146 ? -14.068 -28.832 -58.485 1.00 37.29 146 LEU B CA 1
ATOM 4864 C C . LEU B 1 146 ? -13.869 -28.195 -59.861 1.00 40.60 146 LEU B C 1
ATOM 4865 O O . LEU B 1 146 ? -13.102 -28.709 -60.684 1.00 45.24 146 LEU B O 1
ATOM 4870 N N . TYR B 1 147 ? -14.543 -27.072 -60.126 1.00 39.07 147 TYR B N 1
ATOM 4871 C CA . TYR B 1 147 ? -14.386 -26.392 -61.409 1.00 36.22 147 TYR B CA 1
ATOM 4872 C C . TYR B 1 147 ? -12.958 -25.927 -61.605 1.00 36.62 147 TYR B C 1
ATOM 4873 O O . TYR B 1 147 ? -12.360 -26.159 -62.656 1.00 38.19 147 TYR B O 1
ATOM 4882 N N . LEU B 1 148 ? -12.385 -25.284 -60.587 1.00 47.74 148 LEU B N 1
ATOM 4883 C CA . LEU B 1 148 ? -10.994 -24.852 -60.678 1.00 52.93 148 LEU B CA 1
ATOM 4884 C C . LEU B 1 148 ? -10.043 -26.006 -61.010 1.00 55.20 148 LEU B C 1
ATOM 4885 O O . LEU B 1 148 ? -9.050 -25.800 -61.717 1.00 59.87 148 LEU B O 1
ATOM 4890 N N . ASN B 1 149 ? -10.335 -27.227 -60.549 1.00 48.08 149 ASN B N 1
ATOM 4891 C CA . ASN B 1 149 ? -9.417 -28.355 -60.720 1.00 45.00 149 ASN B CA 1
ATOM 4892 C C . ASN B 1 149 ? -9.859 -29.326 -61.796 1.00 41.63 149 ASN B C 1
ATOM 4893 O O . ASN B 1 149 ? -9.271 -30.409 -61.906 1.00 42.39 149 ASN B O 1
ATOM 4898 N N . ASP B 1 150 ? -10.858 -28.954 -62.605 1.00 46.30 150 ASP B N 1
ATOM 4899 C CA . ASP B 1 150 ? -11.454 -29.888 -63.561 1.00 42.26 150 ASP B CA 1
ATOM 4900 C C . ASP B 1 150 ? -10.429 -30.467 -64.529 1.00 42.55 150 ASP B C 1
ATOM 4901 O O . ASP B 1 150 ? -10.517 -31.647 -64.888 1.00 42.98 150 ASP B O 1
ATOM 4906 N N . GLU B 1 151 ? -9.453 -29.654 -64.965 1.00 44.31 151 GLU B N 1
ATOM 4907 C CA . GLU B 1 151 ? -8.459 -30.115 -65.937 1.00 49.43 151 GLU B CA 1
ATOM 4908 C C . GLU B 1 151 ? -7.563 -31.215 -65.372 1.00 51.67 151 GLU B C 1
ATOM 4909 O O . GLU B 1 151 ? -7.087 -32.070 -66.128 1.00 49.68 151 GLU B O 1
ATOM 4915 N N . VAL B 1 152 ? -7.320 -31.217 -64.060 1.00 52.72 152 VAL B N 1
ATOM 4916 C CA . VAL B 1 152 ? -6.437 -32.207 -63.454 1.00 54.50 152 VAL B CA 1
ATOM 4917 C C . VAL B 1 152 ? -7.191 -33.341 -62.763 1.00 56.50 152 VAL B C 1
ATOM 4918 O O . VAL B 1 152 ? -6.588 -34.390 -62.488 1.00 61.62 152 VAL B O 1
ATOM 4922 N N . MET B 1 153 ? -8.477 -33.177 -62.495 1.00 44.69 153 MET B N 1
ATOM 4923 C CA . MET B 1 153 ? -9.224 -34.213 -61.797 1.00 45.30 153 MET B CA 1
ATOM 4924 C C . MET B 1 153 ? -10.004 -35.102 -62.763 1.00 47.16 153 MET B C 1
ATOM 4925 O O . MET B 1 153 ? -10.708 -34.584 -63.644 1.00 45.97 153 MET B O 1
ATOM 4930 N N . PRO B 1 154 ? -9.937 -36.439 -62.618 1.00 50.06 154 PRO B N 1
ATOM 4931 C CA . PRO B 1 154 ? -10.881 -37.305 -63.340 1.00 50.37 154 PRO B CA 1
ATOM 4932 C C . PRO B 1 154 ? -12.328 -36.912 -63.091 1.00 54.37 154 PRO B C 1
ATOM 4933 O O . PRO B 1 154 ? -12.667 -36.330 -62.054 1.00 48.01 154 PRO B O 1
ATOM 4937 N N . GLY B 1 155 ? -13.194 -37.241 -64.041 1.00 58.20 155 GLY B N 1
ATOM 4938 C CA . GLY B 1 155 ? -14.565 -36.789 -63.989 1.00 51.35 155 GLY B CA 1
ATOM 4939 C C . GLY B 1 155 ? -14.760 -35.503 -64.760 1.00 49.37 155 GLY B C 1
ATOM 4940 O O . GLY B 1 155 ? -13.826 -34.874 -65.265 1.00 57.43 155 GLY B O 1
ATOM 4941 N N . ASP B 1 156 ? -16.018 -35.101 -64.835 1.00 40.75 156 ASP B N 1
ATOM 4942 C CA . ASP B 1 156 ? -16.433 -33.913 -65.566 1.00 41.45 156 ASP B CA 1
ATOM 4943 C C . ASP B 1 156 ? -17.156 -32.994 -64.598 1.00 35.46 156 ASP B C 1
ATOM 4944 O O . ASP B 1 156 ? -18.229 -33.351 -64.107 1.00 43.68 156 ASP B O 1
ATOM 4949 N N . ALA B 1 157 ? -16.587 -31.814 -64.330 1.00 38.58 157 ALA B N 1
ATOM 4950 C CA . ALA B 1 157 ? -17.202 -30.922 -63.340 1.00 41.02 157 ALA B CA 1
ATOM 4951 C C . ALA B 1 157 ? -18.475 -30.270 -63.855 1.00 32.89 157 ALA B C 1
ATOM 4952 O O . ALA B 1 157 ? -19.192 -29.635 -63.067 1.00 31.51 157 ALA B O 1
ATOM 4954 N N . ASN B 1 158 ? -18.751 -30.393 -65.154 1.00 33.97 158 ASN B N 1
ATOM 4955 C CA . ASN B 1 158 ? -20.009 -29.962 -65.749 1.00 33.67 158 ASN B CA 1
ATOM 4956 C C . ASN B 1 158 ? -21.164 -30.903 -65.445 1.00 35.91 158 ASN B C 1
ATOM 4957 O O . ASN B 1 158 ? -22.314 -30.518 -65.676 1.00 38.46 158 ASN B O 1
ATOM 4962 N N . LYS B 1 159 ? -20.896 -32.103 -64.919 1.00 32.88 159 LYS B N 1
ATOM 4963 C CA . LYS B 1 159 ? -21.968 -33.003 -64.499 1.00 40.71 159 LYS B CA 1
ATOM 4964 C C . LYS B 1 159 ? -21.900 -33.298 -62.997 1.00 39.34 159 LYS B C 1
ATOM 4965 O O . LYS B 1 159 ? -21.751 -34.451 -62.584 1.00 38.18 159 LYS B O 1
ATOM 4971 N N . ILE B 1 160 ? -22.028 -32.261 -62.175 1.00 38.45 160 ILE B N 1
ATOM 4972 C CA . ILE B 1 160 ? -22.134 -32.407 -60.727 1.00 36.88 160 ILE B CA 1
ATOM 4973 C C . ILE B 1 160 ? -23.595 -32.639 -60.351 1.00 31.32 160 ILE B C 1
ATOM 4974 O O . ILE B 1 160 ? -24.480 -31.872 -60.753 1.00 28.83 160 ILE B O 1
ATOM 4979 N N . ILE B 1 161 ? -23.853 -33.687 -59.571 1.00 30.00 161 ILE B N 1
ATOM 4980 C CA . ILE B 1 161 ? -25.198 -34.019 -59.100 1.00 31.88 161 ILE B CA 1
ATOM 4981 C C . ILE B 1 161 ? -25.210 -33.862 -57.579 1.00 39.30 161 ILE B C 1
ATOM 4982 O O . ILE B 1 161 ? -24.560 -34.629 -56.853 1.00 39.85 161 ILE B O 1
ATOM 4987 N N . SER B 1 162 ? -25.951 -32.869 -57.095 1.00 34.56 162 SER B N 1
ATOM 4988 C CA . SER B 1 162 ? -26.121 -32.663 -55.664 1.00 25.21 162 SER B CA 1
ATOM 4989 C C . SER B 1 162 ? -27.161 -33.621 -55.103 1.00 33.79 162 SER B C 1
ATOM 4990 O O . SER B 1 162 ? -28.228 -33.808 -55.703 1.00 38.72 162 SER B O 1
ATOM 4993 N N . ASN B 1 163 ? -26.838 -34.231 -53.954 1.00 23.61 163 ASN B N 1
ATOM 4994 C CA . ASN B 1 163 ? -27.783 -34.965 -53.131 1.00 30.14 163 ASN B CA 1
ATOM 4995 C C . ASN B 1 163 ? -27.756 -34.435 -51.698 1.00 29.82 163 ASN B C 1
ATOM 4996 O O . ASN B 1 163 ? -26.710 -34.014 -51.186 1.00 29.97 163 ASN B O 1
ATOM 5001 N N . GLY B 1 164 ? -28.915 -34.489 -51.047 1.00 22.45 164 GLY B N 1
ATOM 5002 C CA . GLY B 1 164 ? -29.048 -34.065 -49.666 1.00 26.88 164 GLY B CA 1
ATOM 5003 C C . GLY B 1 164 ? -30.391 -34.479 -49.103 1.00 29.23 164 GLY B C 1
ATOM 5004 O O . GLY B 1 164 ? -31.372 -34.597 -49.848 1.00 27.03 164 GLY B O 1
ATOM 5005 N N . THR B 1 165 ? -30.441 -34.731 -47.797 1.00 35.41 165 THR B N 1
ATOM 5006 C CA . THR B 1 165 ? -31.648 -35.142 -47.090 1.00 31.97 165 THR B CA 1
ATOM 5007 C C . THR B 1 165 ? -32.041 -34.063 -46.090 1.00 25.16 165 THR B C 1
ATOM 5008 O O . THR B 1 165 ? -31.187 -33.533 -45.373 1.00 30.29 165 THR B O 1
ATOM 5012 N N . SER B 1 166 ? -33.325 -33.730 -46.075 1.00 28.38 166 SER B N 1
ATOM 5013 C CA . SER B 1 166 ? -33.952 -32.863 -45.084 1.00 22.46 166 SER B CA 1
ATOM 5014 C C . SER B 1 166 ? -33.361 -31.470 -45.209 1.00 24.78 166 SER B C 1
ATOM 5015 O O . SER B 1 166 ? -33.471 -30.851 -46.276 1.00 38.22 166 SER B O 1
ATOM 5018 N N . ALA B 1 167 ? -32.740 -30.948 -44.147 1.00 22.76 167 ALA B N 1
ATOM 5019 C CA . ALA B 1 167 ? -32.059 -29.667 -44.288 1.00 19.52 167 ALA B CA 1
ATOM 5020 C C . ALA B 1 167 ? -30.949 -29.761 -45.321 1.00 22.61 167 ALA B C 1
ATOM 5021 O O . ALA B 1 167 ? -30.619 -28.769 -45.989 1.00 25.08 167 ALA B O 1
ATOM 5023 N N . GLY B 1 168 ? -30.337 -30.946 -45.436 1.00 21.84 168 GLY B N 1
ATOM 5024 C CA . GLY B 1 168 ? -29.384 -31.174 -46.502 1.00 19.89 168 GLY B CA 1
ATOM 5025 C C . GLY B 1 168 ? -30.041 -31.211 -47.874 1.00 25.36 168 GLY B C 1
ATOM 5026 O O . GLY B 1 168 ? -29.403 -30.871 -48.871 1.00 20.18 168 GLY B O 1
ATOM 5027 N N . GLY B 1 169 ? -31.297 -31.669 -47.945 1.00 20.44 169 GLY B N 1
ATOM 5028 C CA . GLY B 1 169 ? -32.039 -31.584 -49.190 1.00 37.27 169 GLY B CA 1
ATOM 5029 C C . GLY B 1 169 ? -32.329 -30.151 -49.584 1.00 39.48 169 GLY B C 1
ATOM 5030 O O . GLY B 1 169 ? -32.180 -29.780 -50.751 1.00 41.67 169 GLY B O 1
ATOM 5031 N N . ALA B 1 170 ? -32.716 -29.317 -48.611 1.00 31.81 170 ALA B N 1
ATOM 5032 C CA . ALA B 1 170 ? -32.944 -27.910 -48.914 1.00 25.19 170 ALA B CA 1
ATOM 5033 C C . ALA B 1 170 ? -31.670 -27.256 -49.442 1.00 28.94 170 ALA B C 1
ATOM 5034 O O . ALA B 1 170 ? -31.685 -26.574 -50.478 1.00 29.27 170 ALA B O 1
ATOM 5036 N N . LEU B 1 171 ? -30.546 -27.482 -48.763 1.00 19.48 171 LEU B N 1
ATOM 5037 C CA . LEU B 1 171 ? -29.269 -26.994 -49.281 1.00 22.21 171 LEU B CA 1
ATOM 5038 C C . LEU B 1 171 ? -29.005 -27.510 -50.694 1.00 27.99 171 LEU B C 1
ATOM 5039 O O . LEU B 1 171 ? -28.404 -26.810 -51.519 1.00 28.91 171 LEU B O 1
ATOM 5044 N N . SER B 1 172 ? -29.431 -28.743 -50.979 1.00 23.41 172 SER B N 1
ATOM 5045 C CA . SER B 1 172 ? -29.192 -29.336 -52.286 1.00 29.84 172 SER B CA 1
ATOM 5046 C C . SER B 1 172 ? -29.962 -28.578 -53.365 1.00 33.24 172 SER B C 1
ATOM 5047 O O . SER B 1 172 ? -29.389 -28.156 -54.376 1.00 40.06 172 SER B O 1
ATOM 5050 N N . ALA B 1 173 ? -31.260 -28.356 -53.132 1.00 30.24 173 ALA B N 1
ATOM 5051 C CA . ALA B 1 173 ? -32.071 -27.510 -54.002 1.00 21.90 173 ALA B CA 1
ATOM 5052 C C . ALA B 1 173 ? -31.496 -26.092 -54.117 1.00 31.06 173 ALA B C 1
ATOM 5053 O O . ALA B 1 173 ? -31.362 -25.551 -55.221 1.00 28.65 173 ALA B O 1
ATOM 5055 N N . LEU B 1 174 ? -31.163 -25.472 -52.978 1.00 28.40 174 LEU B N 1
ATOM 5056 C CA . LEU B 1 174 ? -30.545 -24.143 -52.967 1.00 21.72 174 LEU B CA 1
ATOM 5057 C C . LEU B 1 174 ? -29.324 -24.054 -53.892 1.00 27.42 174 LEU B C 1
ATOM 5058 O O . LEU B 1 174 ? -29.181 -23.103 -54.675 1.00 30.41 174 LEU B O 1
ATOM 5063 N N . LEU B 1 175 ? -28.420 -25.028 -53.796 1.00 29.78 175 LEU B N 1
ATOM 5064 C CA . LEU B 1 175 ? -27.268 -25.068 -54.692 1.00 27.97 175 LEU B CA 1
ATOM 5065 C C . LEU B 1 175 ? -27.704 -25.008 -56.156 1.00 27.59 175 LEU B C 1
ATOM 5066 O O . LEU B 1 175 ? -27.090 -24.316 -56.976 1.00 23.36 175 LEU B O 1
ATOM 5071 N N . GLY B 1 176 ? -28.737 -25.769 -56.506 1.00 22.83 176 GLY B N 1
ATOM 5072 C CA . GLY B 1 176 ? -29.160 -25.817 -57.899 1.00 23.83 176 GLY B CA 1
ATOM 5073 C C . GLY B 1 176 ? -29.960 -24.596 -58.305 1.00 25.22 176 GLY B C 1
ATOM 5074 O O . GLY B 1 176 ? -29.869 -24.130 -59.447 1.00 39.72 176 GLY B O 1
ATOM 5075 N N . ALA B 1 177 ? -30.738 -24.047 -57.371 1.00 26.71 177 ALA B N 1
ATOM 5076 C CA . ALA B 1 177 ? -31.544 -22.873 -57.682 1.00 29.01 177 ALA B CA 1
ATOM 5077 C C . ALA B 1 177 ? -30.682 -21.658 -57.969 1.00 34.48 177 ALA B C 1
ATOM 5078 O O . ALA B 1 177 ? -30.974 -20.893 -58.893 1.00 44.13 177 ALA B O 1
ATOM 5080 N N . SER B 1 178 ? -29.638 -21.444 -57.170 1.00 38.48 178 SER B N 1
ATOM 5081 C CA . SER B 1 178 ? -28.989 -20.140 -57.075 1.00 33.70 178 SER B CA 1
ATOM 5082 C C . SER B 1 178 ? -27.609 -20.110 -57.721 1.00 34.18 178 SER B C 1
ATOM 5083 O O . SER B 1 178 ? -26.745 -19.340 -57.298 1.00 31.18 178 SER B O 1
ATOM 5086 N N . GLY B 1 179 ? -27.395 -20.917 -58.756 1.00 35.43 179 GLY B N 1
ATOM 5087 C CA . GLY B 1 179 ? -26.116 -20.965 -59.434 1.00 34.33 179 GLY B CA 1
ATOM 5088 C C . GLY B 1 179 ? -25.544 -19.608 -59.805 1.00 39.71 179 GLY B C 1
ATOM 5089 O O . GLY B 1 179 ? -26.176 -18.830 -60.526 1.00 37.06 179 GLY B O 1
ATOM 5090 N N . ASN B 1 180 ? -24.353 -19.307 -59.288 1.00 38.39 180 ASN B N 1
ATOM 5091 C CA . ASN B 1 180 ? -23.581 -18.114 -59.630 1.00 44.05 180 ASN B CA 1
ATOM 5092 C C . ASN B 1 180 ? -24.263 -16.814 -59.225 1.00 43.97 180 ASN B C 1
ATOM 5093 O O . ASN B 1 180 ? -23.889 -15.747 -59.724 1.00 42.23 180 ASN B O 1
ATOM 5098 N N . SER B 1 181 ? -25.262 -16.866 -58.341 1.00 36.49 181 SER B N 1
ATOM 5099 C CA . SER B 1 181 ? -25.917 -15.635 -57.919 1.00 35.52 181 SER B CA 1
ATOM 5100 C C . SER B 1 181 ? -24.918 -14.729 -57.216 1.00 43.03 181 SER B C 1
ATOM 5101 O O . SER B 1 181 ? -24.111 -15.185 -56.401 1.00 39.46 181 SER B O 1
ATOM 5104 N N . GLN B 1 182 ? -24.985 -13.434 -57.541 1.00 45.22 182 GLN B N 1
ATOM 5105 C CA . GLN B 1 182 ? -24.120 -12.439 -56.920 1.00 44.09 182 GLN B CA 1
ATOM 5106 C C . GLN B 1 182 ? -24.315 -12.326 -55.413 1.00 43.20 182 GLN B C 1
ATOM 5107 O O . GLN B 1 182 ? -23.428 -11.801 -54.736 1.00 46.02 182 GLN B O 1
ATOM 5113 N N . ASP B 1 183 ? -25.450 -12.795 -54.875 1.00 45.36 183 ASP B N 1
ATOM 5114 C CA . ASP B 1 183 ? -25.752 -12.593 -53.458 1.00 51.64 183 ASP B CA 1
ATOM 5115 C C . ASP B 1 183 ? -24.673 -13.177 -52.556 1.00 49.77 183 ASP B C 1
ATOM 5116 O O . ASP B 1 183 ? -24.374 -12.609 -51.494 1.00 55.36 183 ASP B O 1
ATOM 5121 N N . TYR B 1 184 ? -24.052 -14.277 -52.984 1.00 42.35 184 TYR B N 1
ATOM 5122 C CA . TYR B 1 184 ? -23.138 -15.071 -52.171 1.00 38.74 184 TYR B CA 1
ATOM 5123 C C . TYR B 1 184 ? -21.677 -14.669 -52.339 1.00 47.92 184 TYR B C 1
ATOM 5124 O O . TYR B 1 184 ? -20.820 -15.139 -51.566 1.00 47.93 184 TYR B O 1
ATOM 5133 N N . LEU B 1 185 ? -21.384 -13.796 -53.306 1.00 46.30 185 LEU B N 1
ATOM 5134 C CA . LEU B 1 185 ? -19.999 -13.500 -53.671 1.00 53.04 185 LEU B CA 1
ATOM 5135 C C . LEU B 1 185 ? -19.170 -12.883 -52.548 1.00 52.90 185 LEU B C 1
ATOM 5136 O O . LEU B 1 185 ? -18.039 -13.351 -52.326 1.00 54.32 185 LEU B O 1
ATOM 5141 N N . PRO B 1 186 ? -19.629 -11.861 -51.815 1.00 48.06 186 PRO B N 1
ATOM 5142 C CA . PRO B 1 186 ? -18.774 -11.338 -50.731 1.00 46.42 186 PRO B CA 1
ATOM 5143 C C . PRO B 1 186 ? -18.439 -12.389 -49.683 1.00 44.22 186 PRO B C 1
ATOM 5144 O O . PRO B 1 186 ? -17.302 -12.430 -49.189 1.00 45.58 186 PRO B O 1
ATOM 5148 N N . TYR B 1 187 ? -19.403 -13.253 -49.348 1.00 39.36 187 TYR B N 1
ATOM 5149 C CA . TYR B 1 187 ? -19.141 -14.387 -48.462 1.00 30.01 187 TYR B CA 1
ATOM 5150 C C . TYR B 1 187 ? -18.095 -15.328 -49.050 1.00 34.60 187 TYR B C 1
ATOM 5151 O O . TYR B 1 187 ? -17.250 -15.855 -48.328 1.00 43.15 187 TYR B O 1
ATOM 5160 N N . LEU B 1 188 ? -18.149 -15.578 -50.356 1.00 40.88 188 LEU B N 1
ATOM 5161 C CA . LEU B 1 188 ? -17.135 -16.433 -50.961 1.00 35.66 188 LEU B CA 1
ATOM 5162 C C . LEU B 1 188 ? -15.814 -15.698 -51.105 1.00 33.93 188 LEU B C 1
ATOM 5163 O O . LEU B 1 188 ? -14.749 -16.317 -51.011 1.00 33.95 188 LEU B O 1
ATOM 5168 N N . LYS B 1 189 ? -15.866 -14.381 -51.333 1.00 38.68 189 LYS B N 1
ATOM 5169 C CA . LYS B 1 189 ? -14.648 -13.580 -51.398 1.00 51.59 189 LYS B CA 1
ATOM 5170 C C . LYS B 1 189 ? -13.956 -13.495 -50.038 1.00 55.00 189 LYS B C 1
ATOM 5171 O O . LYS B 1 189 ? -12.731 -13.339 -49.972 1.00 52.40 189 LYS B O 1
ATOM 5177 N N . GLU B 1 190 ? -14.721 -13.613 -48.953 1.00 54.67 190 GLU B N 1
ATOM 5178 C CA . GLU B 1 190 ? -14.190 -13.453 -47.606 1.00 49.09 190 GLU B CA 1
ATOM 5179 C C . GLU B 1 190 ? -13.465 -14.707 -47.114 1.00 53.27 190 GLU B C 1
ATOM 5180 O O . GLU B 1 190 ? -12.483 -14.600 -46.372 1.00 52.80 190 GLU B O 1
ATOM 5186 N N . ILE B 1 191 ? -13.907 -15.899 -47.529 1.00 52.81 191 ILE B N 1
ATOM 5187 C CA . ILE B 1 191 ? -13.179 -17.128 -47.213 1.00 45.29 191 ILE B CA 1
ATOM 5188 C C . ILE B 1 191 ? -12.184 -17.523 -48.299 1.00 44.17 191 ILE B C 1
ATOM 5189 O O . ILE B 1 191 ? -11.421 -18.485 -48.116 1.00 40.13 191 ILE B O 1
ATOM 5194 N N . GLY B 1 192 ? -12.157 -16.816 -49.424 1.00 43.94 192 GLY B N 1
ATOM 5195 C CA . GLY B 1 192 ? -11.191 -17.140 -50.454 1.00 40.83 192 GLY B CA 1
ATOM 5196 C C . GLY B 1 192 ? -11.555 -18.331 -51.318 1.00 46.61 192 GLY B C 1
ATOM 5197 O O . GLY B 1 192 ? -10.666 -19.113 -51.700 1.00 48.11 192 GLY B O 1
ATOM 5198 N N . ALA B 1 193 ? -12.837 -18.504 -51.639 1.00 38.62 193 ALA B N 1
ATOM 5199 C CA . ALA B 1 193 ? -13.194 -19.538 -52.596 1.00 44.92 193 ALA B CA 1
ATOM 5200 C C . ALA B 1 193 ? -12.546 -19.228 -53.939 1.00 48.46 193 ALA B C 1
ATOM 5201 O O . ALA B 1 193 ? -12.241 -18.074 -54.251 1.00 41.59 193 ALA B O 1
ATOM 5203 N N . ALA B 1 194 ? -12.304 -20.273 -54.725 1.00 45.95 194 ALA B N 1
ATOM 5204 C CA . ALA B 1 194 ? -11.866 -20.047 -56.091 1.00 40.44 194 ALA B CA 1
ATOM 5205 C C . ALA B 1 194 ? -12.926 -19.233 -56.822 1.00 47.82 194 ALA B C 1
ATOM 5206 O O . ALA B 1 194 ? -14.125 -19.379 -56.571 1.00 49.61 194 ALA B O 1
ATOM 5208 N N . GLU B 1 195 ? -12.486 -18.344 -57.711 1.00 58.50 195 GLU B 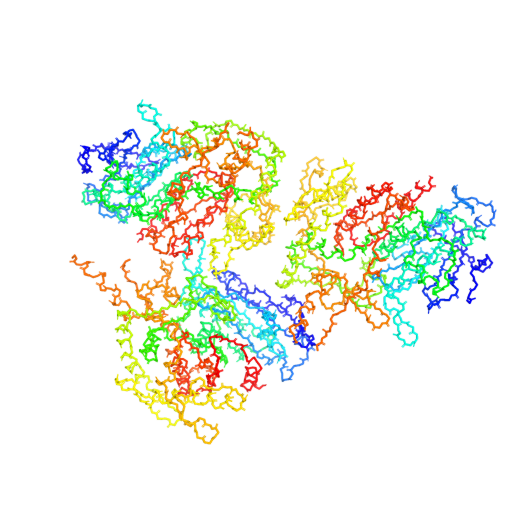N 1
ATOM 5209 C CA . GLU B 1 195 ? -13.417 -17.485 -58.443 1.00 61.37 195 GLU B CA 1
ATOM 5210 C C . GLU B 1 195 ? -13.728 -18.151 -59.778 1.00 55.55 195 GLU B C 1
ATOM 5211 O O . GLU B 1 195 ? -13.228 -17.769 -60.837 1.00 52.08 195 GLU B O 1
ATOM 5217 N N . THR B 1 196 ? -14.604 -19.161 -59.714 1.00 54.27 196 THR B N 1
ATOM 5218 C CA . THR B 1 196 ? -14.905 -20.003 -60.864 1.00 52.00 196 THR B CA 1
ATOM 5219 C C . THR B 1 196 ? -16.416 -19.985 -61.074 1.00 48.37 196 THR B C 1
ATOM 5220 O O . THR B 1 196 ? -16.989 -18.920 -61.285 1.00 47.32 196 THR B O 1
ATOM 5224 N N . ARG B 1 197 ? -17.061 -21.139 -61.049 1.00 47.26 197 ARG B N 1
ATOM 5225 C CA . ARG B 1 197 ? -18.499 -21.312 -61.156 1.00 42.27 197 ARG B CA 1
ATOM 5226 C C . ARG B 1 197 ? -18.958 -22.096 -59.933 1.00 42.35 197 ARG B C 1
ATOM 5227 O O . ARG B 1 197 ? -18.201 -22.916 -59.397 1.00 34.08 197 ARG B O 1
ATOM 5235 N N . ASP B 1 198 ? -20.195 -21.871 -59.491 1.00 35.07 198 ASP B N 1
ATOM 5236 C CA . ASP B 1 198 ? -20.735 -22.743 -58.455 1.00 35.66 198 ASP B CA 1
ATOM 5237 C C . ASP B 1 198 ? -22.074 -23.345 -58.855 1.00 41.68 198 ASP B C 1
ATOM 5238 O O . ASP B 1 198 ? -22.748 -23.948 -58.007 1.00 39.10 198 ASP B O 1
ATOM 5243 N N . ASP B 1 199 ? -22.454 -23.221 -60.126 1.00 40.20 199 ASP B N 1
ATOM 5244 C CA . ASP B 1 199 ? -23.654 -23.848 -60.655 1.00 33.01 199 ASP B CA 1
ATOM 5245 C C . ASP B 1 199 ? -23.433 -25.344 -60.886 1.00 33.24 199 ASP B C 1
ATOM 5246 O O . ASP B 1 199 ? -22.326 -25.785 -61.208 1.00 31.26 199 ASP B O 1
ATOM 5251 N N . ILE B 1 200 ? -24.506 -26.128 -60.731 1.00 26.57 200 ILE B N 1
ATOM 5252 C CA . ILE B 1 200 ? -24.415 -27.577 -60.864 1.00 30.71 200 ILE B CA 1
ATOM 5253 C C . ILE B 1 200 ? -25.404 -28.110 -61.898 1.00 29.14 200 ILE B C 1
ATOM 5254 O O . ILE B 1 200 ? -26.366 -27.450 -62.297 1.00 29.95 200 ILE B O 1
ATOM 5259 N N . PHE B 1 201 ? -25.163 -29.365 -62.280 1.00 28.03 201 PHE B N 1
ATOM 5260 C CA . PHE B 1 201 ? -25.888 -30.052 -63.337 1.00 33.90 201 PHE B CA 1
ATOM 5261 C C . PHE B 1 201 ? -27.246 -30.586 -62.876 1.00 39.47 201 PHE B C 1
ATOM 5262 O O . PHE B 1 201 ? -28.228 -30.486 -63.624 1.00 36.43 201 PHE B O 1
ATOM 5270 N N . ALA B 1 202 ? -27.328 -31.174 -61.676 1.00 34.81 202 ALA B N 1
ATOM 5271 C CA . ALA B 1 202 ? -28.551 -31.858 -61.267 1.00 36.56 202 ALA B CA 1
ATOM 5272 C C . ALA B 1 202 ? -28.683 -31.841 -59.745 1.00 34.58 202 ALA B C 1
ATOM 5273 O O . ALA B 1 202 ? -27.682 -31.821 -59.022 1.00 30.45 202 ALA B O 1
ATOM 5275 N N . VAL B 1 203 ? -29.932 -31.880 -59.271 1.00 38.12 203 VAL B N 1
ATOM 5276 C CA . VAL B 1 203 ? -30.267 -31.828 -57.848 1.00 37.23 203 VAL B CA 1
ATOM 5277 C C . VAL B 1 203 ? -31.062 -33.072 -57.464 1.00 33.06 203 VAL B C 1
ATOM 5278 O O . VAL B 1 203 ? -32.084 -33.377 -58.079 1.00 32.87 203 VAL B O 1
ATOM 5282 N N . SER B 1 204 ? -30.602 -33.774 -56.441 1.00 32.89 204 SER B N 1
ATOM 5283 C CA . SER B 1 204 ? -31.401 -34.749 -55.715 1.00 27.16 204 SER B CA 1
ATOM 5284 C C . SER B 1 204 ? -31.676 -34.180 -54.326 1.00 29.06 204 SER B C 1
ATOM 5285 O O . SER B 1 204 ? -30.787 -33.606 -53.695 1.00 23.34 204 SER B O 1
ATOM 5288 N N . ALA B 1 205 ? -32.919 -34.306 -53.881 1.00 24.53 205 ALA B N 1
ATOM 5289 C CA . ALA B 1 205 ? -33.389 -33.645 -52.673 1.00 23.71 205 ALA B CA 1
ATOM 5290 C C . ALA B 1 205 ? -34.463 -34.524 -52.055 1.00 28.72 205 ALA B C 1
ATOM 5291 O O . ALA B 1 205 ? -35.582 -34.592 -52.576 1.00 31.65 205 ALA B O 1
ATOM 5293 N N . TYR B 1 206 ? -34.109 -35.210 -50.969 1.00 33.05 206 TYR B N 1
ATOM 5294 C CA . TYR B 1 206 ? -35.075 -35.870 -50.100 1.00 24.97 206 TYR B CA 1
ATOM 5295 C C . TYR B 1 206 ? -35.562 -34.877 -49.057 1.00 24.08 206 TYR B C 1
ATOM 5296 O O . TYR B 1 206 ? -34.780 -34.058 -48.551 1.00 22.98 206 TYR B O 1
ATOM 5305 N N . CYS B 1 207 ? -36.865 -34.935 -48.776 1.00 24.87 207 CYS B N 1
ATOM 5306 C CA . CYS B 1 207 ? -37.676 -34.087 -47.894 1.00 36.04 207 CYS B CA 1
ATOM 5307 C C . CYS B 1 207 ? -37.044 -32.739 -47.549 1.00 41.19 207 CYS B C 1
ATOM 5308 O O . CYS B 1 207 ? -36.740 -32.478 -46.375 1.00 42.94 207 CYS B O 1
ATOM 5311 N N . PRO B 1 208 ? -36.915 -31.835 -48.519 1.00 39.84 208 PRO B N 1
ATOM 5312 C CA . PRO B 1 208 ? -36.238 -30.549 -48.281 1.00 40.54 208 PRO B CA 1
ATOM 5313 C C . PRO B 1 208 ? -36.998 -29.674 -47.291 1.00 39.70 208 PRO B C 1
ATOM 5314 O O . PRO B 1 208 ? -38.098 -29.198 -47.583 1.00 34.68 208 PRO B O 1
ATOM 5318 N N . ILE B 1 209 ? -36.367 -29.401 -46.148 1.00 30.27 209 ILE B N 1
ATOM 5319 C CA . ILE B 1 209 ? -36.925 -28.466 -45.176 1.00 25.01 209 ILE B CA 1
ATOM 5320 C C . ILE B 1 209 ? -36.550 -27.053 -45.597 1.00 25.75 209 ILE B C 1
ATOM 5321 O O . ILE B 1 209 ? -35.570 -26.471 -45.105 1.00 28.41 209 ILE B O 1
ATOM 5326 N N . THR B 1 210 ? -37.322 -26.495 -46.522 1.00 28.58 210 THR B N 1
ATOM 5327 C CA . THR B 1 210 ? -36.958 -25.267 -47.213 1.00 28.46 210 THR B CA 1
ATOM 5328 C C . THR B 1 210 ? -38.154 -24.320 -47.217 1.00 34.58 210 THR B C 1
ATOM 5329 O O . THR B 1 210 ? -39.196 -24.616 -46.631 1.00 36.48 210 THR B O 1
ATOM 5333 N N . ASN B 1 211 ? -37.987 -23.160 -47.865 1.00 26.76 211 ASN B N 1
ATOM 5334 C CA . ASN B 1 211 ? -39.012 -22.119 -47.882 1.00 25.91 211 ASN B CA 1
ATOM 5335 C C . ASN B 1 211 ? -39.485 -21.814 -46.455 1.00 28.05 211 ASN B C 1
ATOM 5336 O O . ASN B 1 211 ? -40.679 -21.782 -46.158 1.00 36.37 211 ASN B O 1
ATOM 5341 N N . LEU B 1 212 ? -38.516 -21.571 -45.568 1.00 25.54 212 LEU B N 1
ATOM 5342 C CA . LEU B 1 212 ? -38.773 -21.594 -44.127 1.00 29.52 212 LEU B CA 1
ATOM 5343 C C . LEU B 1 212 ? -39.815 -20.562 -43.698 1.00 27.20 212 LEU B C 1
ATOM 5344 O O . LEU B 1 212 ? -40.734 -20.894 -42.947 1.00 31.77 212 LEU B O 1
ATOM 5349 N N . GLU B 1 213 ? -39.712 -19.317 -44.183 1.00 24.30 213 GLU B N 1
ATOM 5350 C CA . GLU B 1 213 ? -40.622 -18.242 -43.777 1.00 31.64 213 GLU B CA 1
ATOM 5351 C C . GLU B 1 213 ? -42.053 -18.433 -44.269 1.00 32.82 213 GLU B C 1
ATOM 5352 O O . GLU B 1 213 ? -42.926 -17.651 -43.885 1.00 41.11 213 GLU B O 1
ATOM 5358 N N . ASN B 1 214 ? -42.323 -19.441 -45.088 1.00 31.59 214 ASN B N 1
ATOM 5359 C CA . ASN B 1 214 ? -43.678 -19.764 -45.504 1.00 28.71 214 ASN B CA 1
ATOM 5360 C C . ASN B 1 214 ? -44.136 -21.142 -45.054 1.00 28.89 214 ASN B C 1
ATOM 5361 O O . ASN B 1 214 ? -45.311 -21.476 -45.246 1.00 33.51 214 ASN B O 1
ATOM 5366 N N . ALA B 1 215 ? -43.247 -21.957 -44.480 1.00 23.69 215 ALA B N 1
ATOM 5367 C CA . ALA B 1 215 ? -43.624 -23.313 -44.111 1.00 26.54 215 ALA B CA 1
ATOM 5368 C C . ALA B 1 215 ? -44.559 -23.341 -42.911 1.00 25.13 215 ALA B C 1
ATOM 5369 O O . ALA B 1 215 ? -45.284 -24.325 -42.732 1.00 31.22 215 ALA B O 1
ATOM 5371 N N . ASP B 1 216 ? -44.579 -22.288 -42.099 1.00 28.98 216 ASP B N 1
ATOM 5372 C CA . ASP B 1 216 ? -45.494 -22.272 -40.965 1.00 35.33 216 ASP B CA 1
ATOM 5373 C C . ASP B 1 216 ? -46.950 -22.300 -41.426 1.00 38.31 216 ASP B C 1
ATOM 5374 O O . ASP B 1 216 ? -47.740 -23.137 -40.971 1.00 35.46 216 ASP B O 1
ATOM 5379 N N . SER B 1 217 ? -47.318 -21.398 -42.347 1.00 43.91 217 SER B N 1
ATOM 5380 C CA . SER B 1 217 ? -48.695 -21.339 -42.845 1.00 31.58 217 SER B CA 1
ATOM 5381 C C . SER B 1 217 ? -49.032 -22.570 -43.680 1.00 32.75 217 SER B C 1
ATOM 5382 O O . SER B 1 217 ? -50.155 -23.088 -43.633 1.00 33.48 217 SER B O 1
ATOM 5385 N N . ALA B 1 218 ? -48.061 -23.062 -44.443 1.00 30.98 218 ALA B N 1
ATOM 5386 C CA . ALA B 1 218 ? -48.265 -24.298 -45.175 1.00 29.39 218 ALA B CA 1
ATOM 5387 C C . ALA B 1 218 ? -48.569 -25.446 -44.215 1.00 39.15 218 ALA B C 1
ATOM 5388 O O . ALA B 1 218 ? -49.549 -26.181 -44.394 1.00 41.84 218 ALA B O 1
ATOM 5390 N N . TYR B 1 219 ? -47.758 -25.588 -43.159 1.00 40.31 219 TYR B N 1
ATOM 5391 C CA . TYR B 1 219 ? -48.011 -26.618 -42.154 1.00 31.78 219 TYR B CA 1
ATOM 5392 C C . TYR B 1 219 ? -49.415 -26.497 -41.568 1.00 31.43 219 TYR B C 1
ATOM 5393 O O . TYR B 1 219 ? -50.171 -27.475 -41.546 1.00 32.12 219 TYR B O 1
ATOM 5402 N N . GLU B 1 220 ? -49.787 -25.304 -41.091 1.00 30.49 220 GLU B N 1
ATOM 5403 C CA . GLU B 1 220 ? -51.130 -25.147 -40.529 1.00 35.71 220 GLU B CA 1
ATOM 5404 C C . GLU B 1 220 ? -52.218 -25.370 -41.572 1.00 47.48 220 GLU B C 1
ATOM 5405 O O . GLU B 1 220 ? -53.284 -25.907 -41.246 1.00 55.17 220 GLU B O 1
ATOM 5411 N N . TRP B 1 221 ? -51.979 -24.986 -42.832 1.00 42.27 221 TRP B N 1
ATOM 5412 C CA . TRP B 1 221 ? -53.004 -25.223 -43.839 1.00 38.01 221 TRP B CA 1
ATOM 5413 C C . TRP B 1 221 ? -53.277 -26.711 -43.992 1.00 38.32 221 TRP B C 1
ATOM 5414 O O . TRP B 1 221 ? -54.433 -27.123 -44.123 1.00 51.35 221 TRP B O 1
ATOM 5425 N N . MET B 1 222 ? -52.232 -27.540 -43.952 1.00 36.63 222 MET B N 1
ATOM 5426 C CA . MET B 1 222 ? -52.453 -28.978 -44.075 1.00 41.36 222 MET B CA 1
ATOM 5427 C C . MET B 1 222 ? -52.994 -29.597 -42.781 1.00 46.16 222 MET B C 1
ATOM 5428 O O . MET B 1 222 ? -53.875 -30.468 -42.831 1.00 44.58 222 MET B O 1
ATOM 5433 N N . TYR B 1 223 ? -52.499 -29.165 -41.614 1.00 37.53 223 TYR B N 1
ATOM 5434 C CA . TYR B 1 223 ? -52.779 -29.866 -40.361 1.00 40.08 223 TYR B CA 1
ATOM 5435 C C . TYR B 1 223 ? -53.634 -29.082 -39.371 1.00 41.20 223 TYR B C 1
ATOM 5436 O O . TYR B 1 223 ? -53.719 -29.479 -38.206 1.00 43.46 223 TYR B O 1
ATOM 5445 N N . ASN B 1 224 ? -54.290 -28.005 -39.789 1.00 48.03 224 ASN B N 1
ATOM 5446 C CA . ASN B 1 224 ? -55.258 -27.366 -38.900 1.00 48.50 224 ASN B CA 1
ATOM 5447 C C . ASN B 1 224 ? -56.345 -28.363 -38.513 1.00 51.54 224 ASN B C 1
ATOM 5448 O O . ASN B 1 224 ? -56.731 -29.221 -39.312 1.00 50.48 224 ASN B O 1
ATOM 5453 N N . GLY B 1 225 ? -56.818 -28.272 -37.265 1.00 58.93 225 GLY B N 1
ATOM 5454 C CA . GLY B 1 225 ? -57.788 -29.215 -36.743 1.00 49.30 225 GLY B CA 1
ATOM 5455 C C . GLY B 1 225 ? -57.228 -30.553 -36.319 1.00 49.36 225 GLY B C 1
ATOM 5456 O O . GLY B 1 225 ? -57.982 -31.382 -35.800 1.00 52.31 225 GLY B O 1
ATOM 5457 N N . VAL B 1 226 ? -55.939 -30.805 -36.541 1.00 50.55 226 VAL B N 1
ATOM 5458 C CA . VAL B 1 226 ? -55.248 -31.954 -35.964 1.00 51.44 226 VAL B CA 1
ATOM 5459 C C . VAL B 1 226 ? -54.578 -31.453 -34.693 1.00 56.35 226 VAL B C 1
ATOM 5460 O O . VAL B 1 226 ? -53.488 -30.887 -34.746 1.00 59.57 226 VAL B O 1
ATOM 5464 N N . ASN B 1 227 ? -55.222 -31.679 -33.547 1.00 56.73 227 ASN B N 1
ATOM 5465 C CA . ASN B 1 227 ? -54.856 -31.013 -32.305 1.00 51.40 227 ASN B CA 1
ATOM 5466 C C . ASN B 1 227 ? -54.268 -31.950 -31.265 1.00 54.98 227 ASN B C 1
ATOM 5467 O O . ASN B 1 227 ? -54.073 -31.535 -30.115 1.00 62.53 227 ASN B O 1
ATOM 5472 N N . SER B 1 228 ? -53.974 -33.192 -31.632 1.00 52.10 228 SER B N 1
ATOM 5473 C CA . SER B 1 228 ? -53.128 -34.058 -30.824 1.00 50.94 228 SER B CA 1
ATOM 5474 C C . SER B 1 228 ? -51.847 -34.340 -31.596 1.00 49.64 228 SER B C 1
ATOM 5475 O O . SER B 1 228 ? -51.896 -34.672 -32.786 1.00 54.74 228 SER B O 1
ATOM 5478 N N . TYR B 1 229 ? -50.705 -34.192 -30.926 1.00 48.50 229 TYR B N 1
ATOM 5479 C CA . TYR B 1 229 ? -49.407 -34.435 -31.539 1.00 44.69 229 TYR B CA 1
ATOM 5480 C C . TYR B 1 229 ? -48.676 -35.565 -30.826 1.00 48.06 229 TYR B C 1
ATOM 5481 O O . TYR B 1 229 ? -48.939 -35.882 -29.659 1.00 47.05 229 TYR B O 1
ATOM 5490 N N . SER B 1 230 ? -47.769 -36.190 -31.567 1.00 44.16 230 SER B N 1
ATOM 5491 C CA . SER B 1 230 ? -46.734 -37.031 -30.994 1.00 47.48 230 SER B CA 1
ATOM 5492 C C . SER B 1 230 ? -45.489 -36.839 -31.837 1.00 43.99 230 SER B C 1
ATOM 5493 O O . SER B 1 230 ? -45.575 -36.634 -33.048 1.00 44.80 230 SER B O 1
ATOM 5496 N N . ARG B 1 231 ? -44.333 -36.869 -31.188 1.00 42.47 231 ARG B N 1
ATOM 5497 C CA . ARG B 1 231 ? -43.113 -36.549 -31.909 1.00 40.11 231 ARG B CA 1
ATOM 5498 C C . ARG B 1 231 ? -41.928 -36.902 -31.044 1.00 46.36 231 ARG B C 1
ATOM 5499 O O . ARG B 1 231 ? -42.004 -36.841 -29.813 1.00 50.03 231 ARG B O 1
ATOM 5507 N N . MET B 1 232 ? -40.846 -37.304 -31.699 1.00 40.72 232 MET B N 1
ATOM 5508 C CA . MET B 1 232 ? -39.550 -37.260 -31.054 1.00 47.58 232 MET B CA 1
ATOM 5509 C C . MET B 1 232 ? -39.238 -35.810 -30.721 1.00 47.99 232 MET B C 1
ATOM 5510 O O . MET B 1 232 ? -39.657 -34.890 -31.426 1.00 60.72 232 MET B O 1
ATOM 5515 N N . GLU B 1 233 ? -38.526 -35.587 -29.630 1.00 52.93 233 GLU B N 1
ATOM 5516 C CA . GLU B 1 233 ? -38.208 -34.219 -29.250 1.00 64.20 233 GLU B CA 1
ATOM 5517 C C . GLU B 1 233 ? -36.750 -33.931 -29.562 1.00 60.10 233 GLU B C 1
ATOM 5518 O O . GLU B 1 233 ? -35.862 -34.706 -29.195 1.00 58.54 233 GLU B O 1
ATOM 5524 N N . PHE B 1 234 ? -36.529 -32.833 -30.274 1.00 55.91 234 PHE B N 1
ATOM 5525 C CA . PHE B 1 234 ? -35.213 -32.335 -30.621 1.00 50.93 234 PHE B CA 1
ATOM 5526 C C . PHE B 1 234 ? -34.825 -31.210 -29.679 1.00 48.36 234 PHE B C 1
ATOM 5527 O O . PHE B 1 234 ? -35.679 -30.507 -29.128 1.00 50.07 234 PHE B O 1
ATOM 5535 N N . THR B 1 235 ? -33.521 -31.062 -29.488 1.00 47.94 235 THR B N 1
ATOM 5536 C CA . THR B 1 235 ? -32.945 -29.958 -28.746 1.00 38.33 235 THR B CA 1
ATOM 5537 C C . THR B 1 235 ? -32.075 -29.141 -29.689 1.00 39.21 235 THR B C 1
ATOM 5538 O O . THR B 1 235 ? -31.840 -29.517 -30.845 1.00 38.28 235 THR B O 1
ATOM 5542 N N . ARG B 1 236 ? -31.624 -27.995 -29.173 1.00 29.70 236 ARG B N 1
ATOM 5543 C CA . ARG B 1 236 ? -30.674 -27.158 -29.885 1.00 28.68 236 ARG B CA 1
ATOM 5544 C C . ARG B 1 236 ? -29.514 -27.970 -30.458 1.00 29.51 236 ARG B C 1
ATOM 5545 O O . ARG B 1 236 ? -28.999 -27.655 -31.541 1.00 33.15 236 ARG B O 1
ATOM 5553 N N . ASN B 1 237 ? -29.140 -29.059 -29.794 1.00 32.93 237 ASN B N 1
ATOM 5554 C CA . ASN B 1 237 ? -27.889 -29.758 -30.080 1.00 43.70 237 ASN B CA 1
ATOM 5555 C C . ASN B 1 237 ? -28.081 -31.149 -30.666 1.00 34.20 237 ASN B C 1
ATOM 5556 O O . ASN B 1 237 ? -27.139 -31.947 -30.669 1.00 36.36 237 ASN B O 1
ATOM 5561 N N . THR B 1 238 ? -29.279 -31.466 -31.137 1.00 32.97 238 THR B N 1
ATOM 5562 C CA . THR B 1 238 ? -29.497 -32.722 -31.836 1.00 35.42 238 THR B CA 1
ATOM 5563 C C . THR B 1 238 ? -28.533 -32.844 -33.018 1.00 37.34 238 THR B C 1
ATOM 5564 O O . THR B 1 238 ? -28.281 -31.870 -33.732 1.00 31.71 238 THR B O 1
ATOM 5568 N N . SER B 1 239 ? -27.948 -34.029 -33.186 1.00 36.14 239 SER B N 1
ATOM 5569 C CA . SER B 1 239 ? -26.939 -34.214 -34.220 1.00 47.42 239 SER B CA 1
ATOM 5570 C C . SER B 1 239 ? -27.592 -34.324 -35.600 1.00 47.69 239 SER B C 1
ATOM 5571 O O . SER B 1 239 ? -28.768 -34.679 -35.738 1.00 42.39 239 SER B O 1
ATOM 5574 N N . ALA B 1 240 ? -26.805 -34.005 -36.629 1.00 43.53 240 ALA B N 1
ATOM 5575 C CA . ALA B 1 240 ? -27.337 -34.022 -37.989 1.00 46.92 240 ALA B CA 1
ATOM 5576 C C . ALA B 1 240 ? -27.934 -35.385 -38.331 1.00 46.31 240 ALA B C 1
ATOM 5577 O O . ALA B 1 240 ? -29.046 -35.471 -38.865 1.00 39.23 240 ALA B O 1
ATOM 5579 N N . GLN B 1 241 ? -27.239 -36.461 -37.969 1.00 47.30 241 GLN B N 1
ATOM 5580 C CA . GLN B 1 241 ? -27.700 -37.802 -38.290 1.00 48.16 241 GLN B CA 1
ATOM 5581 C C . GLN B 1 241 ? -28.930 -38.236 -37.493 1.00 53.46 241 GLN B C 1
ATOM 5582 O O . GLN B 1 241 ? -29.608 -39.181 -37.904 1.00 59.17 241 GLN B O 1
ATOM 5588 N N . GLU B 1 242 ? -29.257 -37.575 -36.383 1.00 55.36 242 GLU B N 1
ATOM 5589 C CA . GLU B 1 242 ? -30.518 -37.895 -35.723 1.00 52.36 242 GLU B CA 1
ATOM 5590 C C . GLU B 1 242 ? -31.694 -37.156 -36.350 1.00 44.48 242 GLU B C 1
ATOM 5591 O O . GLU B 1 242 ? -32.832 -37.639 -36.293 1.00 41.59 242 GLU B O 1
ATOM 5597 N N . TYR B 1 243 ? -31.449 -35.986 -36.938 1.00 42.79 243 TYR B N 1
ATOM 5598 C CA . TYR B 1 243 ? -32.479 -35.348 -37.753 1.00 42.41 243 TYR B CA 1
ATOM 5599 C C . TYR B 1 243 ? -32.853 -36.185 -38.973 1.00 44.85 243 TYR B C 1
ATOM 5600 O O . TYR B 1 243 ? -34.002 -36.130 -39.425 1.00 55.55 243 TYR B O 1
ATOM 5609 N N . ASN B 1 244 ? -31.905 -36.951 -39.533 1.00 34.86 244 ASN B N 1
ATOM 5610 C CA . ASN B 1 244 ? -32.059 -37.506 -40.877 1.00 42.36 244 ASN B CA 1
ATOM 5611 C C . ASN B 1 244 ? -32.251 -39.015 -40.923 1.00 44.94 244 ASN B C 1
ATOM 5612 O O . ASN B 1 244 ? -32.719 -39.533 -41.946 1.00 44.85 244 ASN B O 1
ATOM 5617 N N . ASP B 1 245 ? -31.903 -39.727 -39.862 1.00 53.13 245 ASP B N 1
ATOM 5618 C CA . ASP B 1 245 ? -31.974 -41.188 -39.809 1.00 57.83 245 ASP B CA 1
ATOM 5619 C C . ASP B 1 245 ? -32.995 -41.526 -38.725 1.00 61.06 245 ASP B C 1
ATOM 5620 O O . ASP B 1 245 ? -32.672 -41.527 -37.533 1.00 65.20 245 ASP B O 1
ATOM 5625 N N .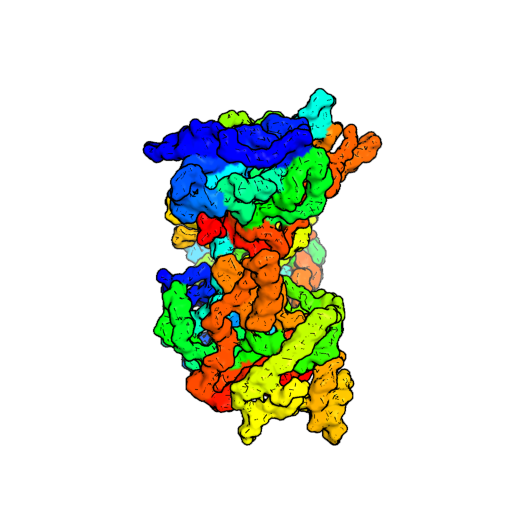 ARG B 1 246 ? -34.236 -41.785 -39.137 1.00 62.99 246 ARG B N 1
ATOM 5626 C CA . ARG B 1 246 ? -35.325 -41.928 -38.180 1.00 62.66 246 ARG B CA 1
ATOM 5627 C C . ARG B 1 246 ? -35.423 -43.327 -37.590 1.00 74.15 246 ARG B C 1
ATOM 5628 O O . ARG B 1 246 ? -36.113 -43.505 -36.578 1.00 81.70 246 ARG B O 1
ATOM 5636 N N . SER B 1 247 ? -34.728 -44.306 -38.172 1.00 75.37 247 SER B N 1
ATOM 5637 C CA . SER B 1 247 ? -34.783 -45.697 -37.734 1.00 75.66 247 SER B CA 1
ATOM 5638 C C . SER B 1 247 ? -34.262 -45.883 -36.310 1.00 86.61 247 SER B C 1
ATOM 5639 O O . SER B 1 247 ? -34.324 -46.991 -35.765 1.00 85.70 247 SER B O 1
ATOM 5642 N N . LEU B 1 248 ? -33.759 -44.809 -35.695 1.00 93.06 248 LEU B N 1
ATOM 5643 C CA . LEU B 1 248 ? -33.148 -44.864 -34.371 1.00 105.74 248 LEU B CA 1
ATOM 5644 C C . LEU B 1 248 ? -34.153 -44.746 -33.224 1.00 121.84 248 LEU B C 1
ATOM 5645 O O . LEU B 1 248 ? -33.738 -44.484 -32.089 1.00 128.43 248 LEU B O 1
ATOM 5650 N N . THR B 1 249 ? -35.451 -44.950 -33.488 1.00 127.56 249 THR B N 1
ATOM 5651 C CA . THR B 1 249 ? -36.516 -45.128 -32.478 1.00 130.17 249 THR B CA 1
ATOM 5652 C C . THR B 1 249 ? -36.436 -44.139 -31.304 1.00 130.13 249 THR B C 1
ATOM 5653 O O . THR B 1 249 ? -37.015 -44.389 -30.241 1.00 131.81 249 THR B O 1
ATOM 5657 N N . ARG B 1 250 ? -35.789 -42.987 -31.480 1.00 122.31 250 ARG B N 1
ATOM 5658 C CA . ARG B 1 250 ? -35.374 -42.150 -30.350 1.00 122.80 250 ARG B CA 1
ATOM 5659 C C . ARG B 1 250 ? -36.548 -41.347 -29.784 1.00 124.72 250 ARG B C 1
ATOM 5660 O O . ARG B 1 250 ? -36.828 -40.224 -30.212 1.00 127.76 250 ARG B O 1
ATOM 5668 N N . SER B 1 251 ? -37.230 -41.938 -28.794 1.00 120.34 251 SER B N 1
ATOM 5669 C CA . SER B 1 251 ? -38.172 -41.265 -27.893 1.00 112.17 251 SER B CA 1
ATOM 5670 C C . SER B 1 251 ? -39.422 -40.702 -28.570 1.00 103.50 251 SER B C 1
ATOM 5671 O O . SER B 1 251 ? -39.485 -40.590 -29.799 1.00 106.78 251 SER B O 1
ATOM 5674 N N . THR B 1 252 ? -40.427 -40.346 -27.769 1.00 91.23 252 THR B N 1
ATOM 5675 C CA . THR B 1 252 ? -41.656 -39.769 -28.307 1.00 78.83 252 THR B CA 1
ATOM 5676 C C . THR B 1 252 ? -42.423 -39.107 -27.173 1.00 78.13 252 THR B C 1
ATOM 5677 O O . THR B 1 252 ? -42.803 -39.776 -26.206 1.00 79.04 252 THR B O 1
ATOM 5681 N N . VAL B 1 253 ? -42.632 -37.793 -27.285 1.00 75.75 253 VAL B N 1
ATOM 5682 C CA . VAL B 1 253 ? -43.483 -37.031 -26.376 1.00 79.27 253 VAL B CA 1
ATOM 5683 C C . VAL B 1 253 ? -44.847 -36.847 -27.026 1.00 80.56 253 VAL B C 1
ATOM 5684 O O . VAL B 1 253 ? -44.940 -36.512 -28.214 1.00 84.98 253 VAL B O 1
ATOM 5688 N N . GLN B 1 254 ? -45.909 -37.058 -26.253 1.00 73.72 254 GLN B N 1
ATOM 5689 C CA . GLN B 1 254 ? -47.273 -36.918 -26.735 1.00 64.31 254 GLN B CA 1
ATOM 5690 C C . GLN B 1 254 ? -47.946 -35.740 -26.040 1.00 60.93 254 GLN B C 1
ATOM 5691 O O . GLN B 1 254 ? -47.551 -35.335 -24.942 1.00 70.42 254 GLN B O 1
ATOM 5697 N N . GLY B 1 255 ? -48.977 -35.196 -26.676 1.00 49.64 255 GLY B N 1
ATOM 5698 C CA . GLY B 1 255 ? -49.687 -34.075 -26.084 1.00 52.80 255 GLY B CA 1
ATOM 5699 C C . GLY B 1 255 ? -50.801 -33.556 -26.976 1.00 56.16 255 GLY B C 1
ATOM 5700 O O . GLY B 1 255 ? -51.052 -34.067 -28.076 1.00 53.78 255 GLY B O 1
ATOM 5701 N N . ASN B 1 256 ? -51.481 -32.526 -26.458 1.00 54.66 256 ASN B N 1
ATOM 5702 C CA . ASN B 1 256 ? -52.567 -31.823 -27.128 1.00 51.53 256 ASN B CA 1
ATOM 5703 C C . ASN B 1 256 ? -52.218 -30.346 -27.245 1.00 51.58 256 ASN B C 1
ATOM 5704 O O . ASN B 1 256 ? -51.537 -29.784 -26.385 1.00 52.59 256 ASN B O 1
ATOM 5709 N N . LEU B 1 257 ? -52.688 -29.714 -28.314 1.00 54.07 257 LEU B N 1
ATOM 5710 C CA . LEU B 1 257 ? -52.468 -28.283 -28.466 1.00 50.52 257 LEU B CA 1
ATOM 5711 C C . LEU B 1 257 ? -53.247 -27.510 -27.412 1.00 48.78 257 LEU B C 1
ATOM 5712 O O . LEU B 1 257 ? -54.343 -27.905 -27.014 1.00 48.14 257 LEU B O 1
ATOM 5717 N N . THR B 1 258 ? -52.668 -26.411 -26.948 1.00 49.14 258 THR B N 1
ATOM 5718 C CA . THR B 1 258 ? -53.405 -25.522 -26.071 1.00 57.25 258 THR B CA 1
ATOM 5719 C C . THR B 1 258 ? -54.341 -24.654 -26.899 1.00 63.26 258 THR B C 1
ATOM 5720 O O . THR B 1 258 ? -54.316 -24.673 -28.133 1.00 68.40 258 THR B O 1
ATOM 5724 N N . ASN B 1 259 ? -55.174 -23.878 -26.206 1.00 59.74 259 ASN B N 1
ATOM 5725 C CA . ASN B 1 259 ? -56.128 -23.029 -26.909 1.00 62.59 259 ASN B CA 1
ATOM 5726 C C . ASN B 1 259 ? -55.421 -21.922 -27.669 1.00 59.40 259 ASN B C 1
ATOM 5727 O O . ASN B 1 259 ? -55.769 -21.622 -28.817 1.00 61.57 259 ASN B O 1
ATOM 5732 N N . ASP B 1 260 ? -54.439 -21.286 -27.032 1.00 48.70 260 ASP B N 1
ATOM 5733 C CA . ASP B 1 260 ? -53.613 -20.325 -27.744 1.00 52.00 260 ASP B CA 1
ATOM 5734 C C . ASP B 1 260 ? -53.029 -20.960 -28.999 1.00 55.33 260 ASP B C 1
ATOM 5735 O O . ASP B 1 260 ? -53.007 -20.338 -30.066 1.00 55.89 260 ASP B O 1
ATOM 5740 N N . GLU B 1 261 ? -52.612 -22.228 -28.897 1.00 48.09 261 GLU B N 1
ATOM 5741 C CA . GLU B 1 261 ? -52.003 -22.911 -30.030 1.00 49.90 261 GLU B CA 1
ATOM 5742 C C . GLU B 1 261 ? -53.009 -23.143 -31.149 1.00 50.80 261 GLU B C 1
ATOM 5743 O O . GLU B 1 261 ? -52.679 -22.966 -32.326 1.00 47.78 261 GLU B O 1
ATOM 5749 N N . ILE B 1 262 ? -54.239 -23.535 -30.805 1.00 54.02 262 ILE B N 1
ATOM 5750 C CA . ILE B 1 262 ? -55.267 -23.757 -31.824 1.00 50.24 262 ILE B CA 1
ATOM 5751 C C . ILE B 1 262 ? -55.557 -22.467 -32.587 1.00 52.53 262 ILE B C 1
ATOM 5752 O O . ILE B 1 262 ? -55.525 -22.439 -33.824 1.00 59.33 262 ILE B O 1
ATOM 5757 N N . ASN B 1 263 ? -55.848 -21.381 -31.860 1.00 44.97 263 ASN B N 1
ATOM 5758 C CA . ASN B 1 263 ? -56.077 -20.085 -32.498 1.00 59.82 263 ASN B CA 1
ATOM 5759 C C . ASN B 1 263 ? -54.895 -19.681 -33.374 1.00 51.84 263 ASN B C 1
ATOM 5760 O O . ASN B 1 263 ? -55.081 -19.146 -34.473 1.00 51.85 263 ASN B O 1
ATOM 5765 N N . ILE B 1 264 ? -53.671 -19.905 -32.887 1.00 43.04 264 ILE B N 1
ATOM 5766 C CA . ILE B 1 264 ? -52.469 -19.650 -33.679 1.00 41.81 264 ILE B CA 1
ATOM 5767 C C . ILE B 1 264 ? -52.504 -20.465 -34.967 1.00 43.38 264 ILE B C 1
ATOM 5768 O O . ILE B 1 264 ? -52.177 -19.966 -36.054 1.00 43.73 264 ILE B O 1
ATOM 5773 N N . SER B 1 265 ? -52.911 -21.729 -34.865 1.00 36.99 265 SER B N 1
ATOM 5774 C CA . SER B 1 265 ? -53.074 -22.561 -36.046 1.00 46.40 265 SER B CA 1
ATOM 5775 C C . SER B 1 265 ? -54.123 -21.970 -36.985 1.00 49.24 265 SER B C 1
ATOM 5776 O O . SER B 1 265 ? -53.908 -21.875 -38.200 1.00 48.55 265 SER B O 1
ATOM 5779 N N . ASN B 1 266 ? -55.259 -21.545 -36.433 1.00 51.20 266 ASN B N 1
ATOM 5780 C CA . ASN B 1 266 ? -56.303 -20.963 -37.269 1.00 43.85 266 ASN B CA 1
ATOM 5781 C C . ASN B 1 266 ? -55.768 -19.780 -38.069 1.00 55.06 266 ASN B C 1
ATOM 5782 O O . ASN B 1 266 ? -55.845 -19.773 -39.304 1.00 62.14 266 ASN B O 1
ATOM 5787 N N . LYS B 1 267 ? -55.180 -18.788 -37.389 1.00 51.80 267 LYS B N 1
ATOM 5788 C CA . LYS B 1 267 ? -54.679 -17.611 -38.098 1.00 55.30 267 LYS B CA 1
ATOM 5789 C C . LYS B 1 267 ? -53.584 -17.967 -39.101 1.00 51.80 267 LYS B C 1
ATOM 5790 O O . LYS B 1 267 ? -53.501 -17.358 -40.170 1.00 59.98 267 LYS B O 1
ATOM 5796 N N . LEU B 1 268 ? -52.744 -18.946 -38.793 1.00 54.25 268 LEU B N 1
ATOM 5797 C CA . LEU B 1 268 ? -51.680 -19.282 -39.726 1.00 49.00 268 LEU B CA 1
ATOM 5798 C C . LEU B 1 268 ? -52.245 -19.932 -40.977 1.00 54.09 268 LEU B C 1
ATOM 5799 O O . LEU B 1 268 ? -51.781 -19.655 -42.090 1.00 54.11 268 LEU B O 1
ATOM 5804 N N . LYS B 1 269 ? -53.262 -20.781 -40.815 1.00 50.06 269 LYS B N 1
ATOM 5805 C CA . LYS B 1 269 ? -53.883 -21.421 -41.968 1.00 45.26 269 LYS B CA 1
ATOM 5806 C C . LYS B 1 269 ? -54.436 -20.385 -42.947 1.00 50.46 269 LYS B C 1
ATOM 5807 O O . LYS B 1 269 ? -54.247 -20.506 -44.167 1.00 40.83 269 LYS B O 1
ATOM 5813 N N . THR B 1 270 ? -55.107 -19.349 -42.430 1.00 50.04 270 THR B N 1
ATOM 5814 C CA . THR B 1 270 ? -55.680 -18.331 -43.305 1.00 53.29 270 THR B CA 1
ATOM 5815 C C . THR B 1 270 ? -54.615 -17.627 -44.133 1.00 55.40 270 THR B C 1
ATOM 5816 O O . THR B 1 270 ? -54.894 -17.189 -45.252 1.00 61.52 270 THR B O 1
ATOM 5820 N N . LEU B 1 271 ? -53.390 -17.521 -43.620 1.00 51.08 271 LEU B N 1
ATOM 5821 C CA . LEU B 1 271 ? -52.356 -16.796 -44.354 1.00 46.51 271 LEU B CA 1
ATOM 5822 C C . LEU B 1 271 ? -51.888 -17.541 -45.598 1.00 47.14 271 LEU B C 1
ATOM 5823 O O . LEU B 1 271 ? -51.347 -16.907 -46.514 1.00 53.80 271 LEU B O 1
ATOM 5828 N N . PHE B 1 272 ? -52.084 -18.869 -45.658 1.00 41.51 272 PHE B N 1
ATOM 5829 C CA . PHE B 1 272 ? -51.483 -19.641 -46.745 1.00 41.71 272 PHE B CA 1
ATOM 5830 C C . PHE B 1 272 ? -52.108 -19.325 -48.100 1.00 41.62 272 PHE B C 1
ATOM 5831 O O . PHE B 1 272 ? -51.351 -19.058 -49.050 1.00 40.02 272 PHE B O 1
ATOM 5839 N N . PRO B 1 273 ? -53.438 -19.321 -48.276 1.00 47.51 273 PRO B N 1
ATOM 5840 C CA . PRO B 1 273 ? -53.969 -19.010 -49.618 1.00 50.33 273 PRO B CA 1
ATOM 5841 C C . PRO B 1 273 ? -53.405 -17.726 -50.210 1.00 51.04 273 PRO B C 1
ATOM 5842 O O . PRO B 1 273 ? -53.073 -17.692 -51.402 1.00 50.84 273 PRO B O 1
ATOM 5846 N N . ILE B 1 274 ? -53.241 -16.682 -49.396 1.00 46.38 274 ILE B N 1
ATOM 5847 C CA . ILE B 1 274 ? -52.675 -15.433 -49.897 1.00 47.35 274 ILE B CA 1
ATOM 5848 C C . ILE B 1 274 ? -51.273 -15.667 -50.452 1.00 44.83 274 ILE B C 1
ATOM 5849 O O . ILE B 1 274 ? -50.948 -15.239 -51.567 1.00 46.22 274 ILE B O 1
ATOM 5854 N N . TYR B 1 275 ? -50.424 -16.368 -49.689 1.00 42.68 275 TYR B N 1
ATOM 5855 C CA . TYR B 1 275 ? -49.088 -16.687 -50.184 1.00 39.21 275 TYR B CA 1
ATOM 5856 C C . TYR B 1 275 ? -49.163 -17.558 -51.435 1.00 39.91 275 TYR B C 1
ATOM 5857 O O . TYR B 1 275 ? -48.531 -17.259 -52.454 1.00 40.52 275 TYR B O 1
ATOM 5866 N N . LEU B 1 276 ? -49.964 -18.623 -51.385 1.00 45.16 276 LEU B N 1
ATOM 5867 C CA . LEU B 1 276 ? -50.003 -19.568 -52.492 1.00 41.03 276 LEU B CA 1
ATOM 5868 C C . LEU B 1 276 ? -50.521 -18.926 -53.774 1.00 44.39 276 LEU B C 1
ATOM 5869 O O . LEU B 1 276 ? -49.939 -19.115 -54.844 1.00 44.85 276 LEU B O 1
ATOM 5874 N N . ASN B 1 277 ? -51.598 -18.151 -53.691 1.00 50.55 277 ASN B N 1
ATOM 5875 C CA . ASN B 1 277 ? -52.137 -17.539 -54.901 1.00 50.81 277 ASN B CA 1
ATOM 5876 C C . ASN B 1 277 ? -51.171 -16.519 -55.501 1.00 51.04 277 ASN B C 1
ATOM 5877 O O . ASN B 1 277 ? -51.172 -16.302 -56.721 1.00 57.20 277 ASN B O 1
ATOM 5882 N N . SER B 1 278 ? -50.341 -15.884 -54.676 1.00 48.83 278 SER B N 1
ATOM 5883 C CA . SER B 1 278 ? -49.367 -14.941 -55.203 1.00 49.24 278 SER B CA 1
ATOM 5884 C C . SER B 1 278 ? -48.317 -15.620 -56.067 1.00 47.93 278 SER B C 1
ATOM 5885 O O . SER B 1 278 ? -47.612 -14.934 -56.810 1.00 53.12 278 SER B O 1
ATOM 5888 N N . LEU B 1 279 ? -48.179 -16.942 -55.970 1.00 45.84 279 LEU B N 1
ATOM 5889 C CA . LEU B 1 279 ? -47.135 -17.636 -56.705 1.00 44.70 279 LEU B CA 1
ATOM 5890 C C . LEU B 1 279 ? -47.506 -17.847 -58.167 1.00 62.21 279 LEU B C 1
ATOM 5891 O O . LEU B 1 279 ? -46.613 -18.107 -58.978 1.00 61.62 279 LEU B O 1
ATOM 5896 N N . LYS B 1 280 ? -48.788 -17.692 -58.516 1.00 47.97 280 LYS B N 1
ATOM 5897 C CA . LYS B 1 280 ? -49.311 -17.924 -59.864 1.00 50.53 280 LYS B CA 1
ATOM 5898 C C . LYS B 1 280 ? -48.702 -19.178 -60.492 1.00 46.28 280 LYS B C 1
ATOM 5899 O O . LYS B 1 280 ? -48.169 -19.154 -61.606 1.00 45.27 280 LYS B O 1
ATOM 5905 N N . LEU B 1 281 ? -48.785 -20.283 -59.745 1.00 41.30 281 LEU B N 1
ATOM 5906 C CA . LEU B 1 281 ? -48.314 -21.594 -60.178 1.00 41.17 281 LEU B CA 1
ATOM 5907 C C . LEU B 1 281 ? -49.379 -22.303 -61.012 1.00 49.12 281 LEU B C 1
ATOM 5908 O O . LEU B 1 281 ? -50.576 -22.221 -60.715 1.00 49.74 281 LEU B O 1
ATOM 5913 N N . THR B 1 282 ? -48.938 -23.010 -62.054 1.00 41.19 282 THR B N 1
ATOM 5914 C CA . THR B 1 282 ? -49.835 -23.779 -62.904 1.00 43.74 282 THR B CA 1
ATOM 5915 C C . THR B 1 282 ? -49.422 -25.246 -62.913 1.00 46.88 282 THR B C 1
ATOM 5916 O O . THR B 1 282 ? -48.261 -25.595 -62.676 1.00 40.62 282 THR B O 1
ATOM 5920 N N . ASP B 1 283 ? -50.393 -26.108 -63.217 1.00 44.13 283 ASP B N 1
ATOM 5921 C CA . ASP B 1 283 ? -50.089 -27.515 -63.419 1.00 53.43 283 ASP B CA 1
ATOM 5922 C C . ASP B 1 283 ? -49.577 -27.768 -64.841 1.00 60.49 283 ASP B C 1
ATOM 5923 O O . ASP B 1 283 ? -49.183 -26.833 -65.549 1.00 44.68 283 ASP B O 1
ATOM 5928 N N . ASP B 1 284 ? -49.602 -29.039 -65.264 1.00 67.93 284 ASP B N 1
ATOM 5929 C CA . ASP B 1 284 ? -49.031 -29.439 -66.552 1.00 67.04 284 ASP B CA 1
ATOM 5930 C C . ASP B 1 284 ? -49.731 -28.782 -67.729 1.00 56.04 284 ASP B C 1
ATOM 5931 O O . ASP B 1 284 ? -49.112 -28.581 -68.777 1.00 48.63 284 ASP B O 1
ATOM 5936 N N . GLY B 1 285 ? -51.011 -28.456 -67.588 1.00 57.95 285 GLY B N 1
ATOM 5937 C CA . GLY B 1 285 ? -51.762 -27.910 -68.699 1.00 59.16 285 GLY B CA 1
ATOM 5938 C C . GLY B 1 285 ? -51.981 -26.417 -68.602 1.00 52.21 285 GLY B C 1
ATOM 5939 O O . GLY B 1 285 ? -52.864 -25.876 -69.266 1.00 54.44 285 GLY B O 1
ATOM 5940 N N . GLY B 1 286 ? -51.185 -25.741 -67.776 1.00 53.96 286 GLY B N 1
ATOM 5941 C CA . GLY B 1 286 ? -51.371 -24.317 -67.573 1.00 54.71 286 GLY B CA 1
ATOM 5942 C C . GLY B 1 286 ? -52.655 -23.933 -66.871 1.00 54.36 286 GLY B C 1
ATOM 5943 O O . GLY B 1 286 ? -53.128 -22.807 -67.029 1.00 54.16 286 GLY B O 1
ATOM 5944 N N . ASN B 1 287 ? -53.246 -24.843 -66.110 1.00 55.87 287 ASN B N 1
ATOM 5945 C CA . ASN B 1 287 ? -54.329 -24.477 -65.211 1.00 55.37 287 ASN B CA 1
ATOM 5946 C C . ASN B 1 287 ? -53.756 -23.927 -63.916 1.00 50.31 287 ASN B C 1
ATOM 5947 O O . ASN B 1 287 ? -52.833 -24.512 -63.343 1.00 54.60 287 ASN B O 1
ATOM 5952 N N . LEU B 1 288 ? -54.303 -22.804 -63.461 1.00 51.02 288 LEU B N 1
ATOM 5953 C CA . LEU B 1 288 ? -53.797 -22.122 -62.276 1.00 56.19 288 LEU B CA 1
ATOM 5954 C C . LEU B 1 288 ? -54.231 -22.865 -61.019 1.00 55.29 288 LEU B C 1
ATOM 5955 O O . LEU B 1 288 ? -55.427 -23.084 -60.804 1.00 61.00 288 LEU B O 1
ATOM 5960 N N . LEU B 1 289 ? -53.259 -23.258 -60.197 1.00 55.88 289 LEU B N 1
ATOM 5961 C CA . LEU B 1 289 ? -53.526 -23.929 -58.926 1.00 55.37 289 LEU B CA 1
ATOM 5962 C C . LEU B 1 289 ? -53.736 -22.860 -57.860 1.00 58.62 289 LEU B C 1
ATOM 5963 O O . LEU B 1 289 ? -52.816 -22.103 -57.540 1.00 43.75 289 LEU B O 1
ATOM 5968 N N . THR B 1 290 ? -54.957 -22.792 -57.333 1.00 60.74 290 THR B N 1
ATOM 5969 C CA . THR B 1 290 ? -55.430 -21.689 -56.515 1.00 59.10 290 THR B CA 1
ATOM 5970 C C . THR B 1 290 ? -56.005 -22.238 -55.217 1.00 56.34 290 THR B C 1
ATOM 5971 O O . THR B 1 290 ? -56.212 -23.447 -55.067 1.00 56.92 290 THR B O 1
ATOM 5975 N N . LEU B 1 291 ? -56.274 -21.329 -54.277 1.00 52.65 291 LEU B N 1
ATOM 5976 C CA . LEU B 1 291 ? -57.111 -21.627 -53.121 1.00 52.10 291 LEU B CA 1
ATOM 5977 C C . LEU B 1 291 ? -57.901 -20.386 -52.730 1.00 54.35 291 LEU B C 1
ATOM 5978 O O . LEU B 1 291 ? -57.450 -19.253 -52.918 1.00 58.82 291 LEU B O 1
ATOM 5983 N N . ASP B 1 292 ? -59.080 -20.614 -52.173 1.00 52.88 292 ASP B N 1
ATOM 5984 C CA . ASP B 1 292 ? -59.909 -19.538 -51.655 1.00 58.04 292 ASP B CA 1
ATOM 5985 C C . ASP B 1 292 ? -59.581 -19.330 -50.180 1.00 57.46 292 ASP B C 1
ATOM 5986 O O . ASP B 1 292 ? -58.578 -19.840 -49.669 1.00 58.23 292 ASP B O 1
ATOM 5991 N N . LYS B 1 293 ? -60.433 -18.590 -49.468 1.00 62.83 293 LYS B N 1
ATOM 5992 C CA . LYS B 1 293 ? -60.141 -18.306 -48.067 1.00 66.51 293 LYS B CA 1
ATOM 5993 C C . LYS B 1 293 ? -60.506 -19.474 -47.161 1.00 64.80 293 LYS B C 1
ATOM 5994 O O . LYS B 1 293 ? -59.904 -19.631 -46.096 1.00 63.06 293 LYS B O 1
ATOM 6000 N N . SER B 1 294 ? -61.473 -20.300 -47.573 1.00 62.79 294 SER B N 1
ATOM 6001 C CA . SER B 1 294 ? -61.711 -21.593 -46.936 1.00 60.76 294 SER B CA 1
ATOM 6002 C C . SER B 1 294 ? -60.471 -22.490 -46.943 1.00 56.36 294 SER B C 1
ATOM 6003 O O . SER B 1 294 ? -60.377 -23.418 -46.132 1.00 59.12 294 SER B O 1
ATOM 6006 N N . GLY B 1 295 ? -59.522 -22.246 -47.840 1.00 51.74 295 GLY B N 1
ATOM 6007 C CA . GLY B 1 295 ? -58.391 -23.126 -48.006 1.00 49.27 295 GLY B CA 1
ATOM 6008 C C . GLY B 1 295 ? -58.556 -24.246 -49.012 1.00 59.67 295 GLY B C 1
ATOM 6009 O O . GLY B 1 295 ? -57.707 -25.142 -49.034 1.00 59.60 295 GLY B O 1
ATOM 6010 N N . ASN B 1 296 ? -59.615 -24.231 -49.837 1.00 60.54 296 ASN B N 1
ATOM 6011 C CA . ASN B 1 296 ? -59.852 -25.221 -50.889 1.00 64.30 296 ASN B CA 1
ATOM 6012 C C . ASN B 1 296 ? -59.638 -24.624 -52.280 1.00 60.13 296 ASN B C 1
ATOM 6013 O O . ASN B 1 296 ? -59.593 -23.403 -52.453 1.00 58.47 296 ASN B O 1
ATOM 6018 N N . GLY B 1 297 ? -59.504 -25.505 -53.274 1.00 57.03 297 GLY B N 1
ATOM 6019 C CA . GLY B 1 297 ? -59.334 -25.099 -54.663 1.00 54.39 297 GLY B CA 1
ATOM 6020 C C . GLY B 1 297 ? -58.437 -26.065 -55.429 1.00 54.40 297 GLY B C 1
ATOM 6021 O O . GLY B 1 297 ? -58.168 -27.186 -54.997 1.00 54.05 297 GLY B O 1
ATOM 6022 N N . SER B 1 298 ? -57.962 -25.592 -56.586 1.00 55.61 298 SER B N 1
ATOM 6023 C CA . SER B 1 298 ? -57.116 -26.416 -57.449 1.00 51.15 298 SER B CA 1
ATOM 6024 C C . SER B 1 298 ? -55.903 -26.962 -56.705 1.00 52.48 298 SER B C 1
ATOM 6025 O O . SER B 1 298 ? -55.547 -28.137 -56.843 1.00 55.59 298 SER B O 1
ATOM 6028 N N . PHE B 1 299 ? -55.223 -26.114 -55.939 1.00 50.48 299 PHE B N 1
ATOM 6029 C CA . PHE B 1 299 ? -53.987 -26.577 -55.321 1.00 47.21 299 PHE B CA 1
ATOM 6030 C C . PHE B 1 299 ? -54.229 -27.772 -54.410 1.00 44.09 299 PHE B C 1
ATOM 6031 O O . PHE B 1 299 ? -53.439 -28.722 -54.401 1.00 50.96 299 PHE B O 1
ATOM 6039 N N . LYS B 1 300 ? -55.316 -27.751 -53.639 1.00 47.55 300 LYS B N 1
ATOM 6040 C CA . LYS B 1 300 ? -55.623 -28.915 -52.817 1.00 49.59 300 LYS B CA 1
ATOM 6041 C C . LYS B 1 300 ? -55.871 -30.132 -53.694 1.00 54.26 300 LYS B C 1
ATOM 6042 O O . LYS B 1 300 ? -55.364 -31.224 -53.412 1.00 55.31 300 LYS B O 1
ATOM 6048 N N . THR B 1 301 ? -56.625 -29.954 -54.782 1.00 56.70 301 THR B N 1
ATOM 6049 C CA . THR B 1 301 ? -56.863 -31.059 -55.704 1.00 50.63 301 THR B CA 1
ATOM 6050 C C . THR B 1 301 ? -55.557 -31.559 -56.319 1.00 48.74 301 THR B C 1
ATOM 6051 O O . THR B 1 301 ? -55.383 -32.767 -56.523 1.00 49.13 301 THR B O 1
ATOM 6055 N N . TYR B 1 302 ? -54.610 -30.652 -56.588 1.00 46.83 302 TYR B N 1
ATOM 6056 C CA . TYR B 1 302 ? -53.325 -31.090 -57.123 1.00 45.12 302 TYR B CA 1
ATOM 6057 C C . TYR B 1 302 ? -52.612 -32.001 -56.124 1.00 49.36 302 TYR B C 1
ATOM 6058 O O . TYR B 1 302 ? -52.191 -33.108 -56.474 1.00 55.69 302 TYR B O 1
ATOM 6067 N N . LEU B 1 303 ? -52.512 -31.572 -54.861 1.00 47.54 303 LEU B N 1
ATOM 6068 C CA . LEU B 1 303 ? -51.964 -32.445 -53.823 1.00 46.05 303 LEU B CA 1
ATOM 6069 C C . LEU B 1 303 ? -52.804 -33.708 -53.665 1.00 51.18 303 LEU B C 1
ATOM 6070 O O . LEU B 1 303 ? -52.265 -34.809 -53.502 1.00 51.27 303 LEU B O 1
ATOM 6075 N N . SER B 1 304 ? -54.127 -33.566 -53.706 1.00 55.16 304 SER B N 1
ATOM 6076 C CA . SER B 1 304 ? -55.020 -34.721 -53.787 1.00 58.84 304 SER B CA 1
ATOM 6077 C C . SER B 1 304 ? -54.554 -35.750 -54.815 1.00 56.81 304 SER B C 1
ATOM 6078 O O . SER B 1 304 ? -54.724 -36.956 -54.601 1.00 55.03 304 SER B O 1
ATOM 6081 N N . ILE B 1 305 ? -53.923 -35.308 -55.905 1.00 51.91 305 ILE B N 1
ATOM 6082 C CA . ILE B 1 305 ? -53.537 -36.258 -56.943 1.00 48.61 305 ILE B CA 1
ATOM 6083 C C . ILE B 1 305 ? -52.157 -36.869 -56.692 1.00 47.22 305 ILE B C 1
ATOM 6084 O O . ILE B 1 305 ? -51.914 -38.019 -57.080 1.00 48.01 305 ILE B O 1
ATOM 6089 N N . ILE B 1 306 ? -51.253 -36.143 -56.026 1.00 44.13 306 ILE B N 1
ATOM 6090 C CA . ILE B 1 306 ? -49.957 -36.719 -55.685 1.00 44.38 306 ILE B CA 1
ATOM 6091 C C . ILE B 1 306 ? -50.136 -37.923 -54.767 1.00 50.22 306 ILE B C 1
ATOM 6092 O O . ILE B 1 306 ? -49.498 -38.969 -54.951 1.00 56.51 306 ILE B O 1
ATOM 6097 N N . ILE B 1 307 ? -51.027 -37.806 -53.780 1.00 46.77 307 ILE B N 1
ATOM 6098 C CA . ILE B 1 307 ? -51.354 -38.942 -52.923 1.00 47.57 307 ILE B CA 1
ATOM 6099 C C . ILE B 1 307 ? -52.057 -40.049 -53.719 1.00 50.33 307 ILE B C 1
ATOM 6100 O O . ILE B 1 307 ? -51.825 -41.247 -53.492 1.00 48.59 307 ILE B O 1
ATOM 6105 N N . ARG B 1 308 ? -52.938 -39.679 -54.650 1.00 49.21 308 ARG B N 1
ATOM 6106 C CA . ARG B 1 308 ? -53.586 -40.710 -55.455 1.00 55.25 308 ARG B CA 1
ATOM 6107 C C . ARG B 1 308 ? -52.551 -41.534 -56.204 1.00 51.86 308 ARG B C 1
ATOM 6108 O O . ARG B 1 308 ? -52.624 -42.768 -56.228 1.00 53.06 308 ARG B O 1
ATOM 6116 N N . ASN B 1 309 ? -51.554 -40.866 -56.782 1.00 49.48 309 ASN B N 1
ATOM 6117 C CA . ASN B 1 309 ? -50.524 -41.578 -57.525 1.00 51.12 309 ASN B CA 1
ATOM 6118 C C . ASN B 1 309 ? -49.694 -42.466 -56.608 1.00 53.68 309 ASN B C 1
ATOM 6119 O O . ASN B 1 309 ? -49.349 -43.601 -56.973 1.00 50.62 309 ASN B O 1
ATOM 6124 N N . SER B 1 310 ? -49.385 -41.978 -55.403 1.00 54.32 310 SER B N 1
ATOM 6125 C CA . SER B 1 310 ? -48.579 -42.765 -54.478 1.00 51.96 310 SER B CA 1
ATOM 6126 C C . SER B 1 310 ? -49.323 -44.003 -53.999 1.00 49.03 310 SER B C 1
ATOM 6127 O O . SER B 1 310 ? -48.742 -45.089 -53.927 1.00 51.51 310 SER B O 1
ATOM 6130 N N . ALA B 1 311 ? -50.601 -43.859 -53.658 1.00 50.08 311 ALA B N 1
ATOM 6131 C CA . ALA B 1 311 ? -51.382 -45.019 -53.243 1.00 58.11 311 ALA B CA 1
ATOM 6132 C C . ALA B 1 311 ? -51.472 -46.053 -54.362 1.00 68.76 311 ALA B C 1
ATOM 6133 O O . ALA B 1 311 ? -51.276 -47.255 -54.135 1.00 68.31 311 ALA B O 1
ATOM 6135 N N . ASN B 1 312 ? -51.770 -45.602 -55.584 1.00 68.71 312 ASN B N 1
ATOM 6136 C CA . ASN B 1 312 ? -51.969 -46.549 -56.676 1.00 71.99 312 ASN B CA 1
ATOM 6137 C C . ASN B 1 312 ? -50.687 -47.303 -56.982 1.00 72.67 312 ASN B C 1
ATOM 6138 O O . ASN B 1 312 ? -50.714 -48.517 -57.225 1.00 84.04 312 ASN B O 1
ATOM 6143 N N . ARG B 1 313 ? -49.552 -46.603 -56.967 1.00 61.20 313 ARG B N 1
ATOM 6144 C CA . ARG B 1 313 ? -48.274 -47.283 -57.115 1.00 59.35 313 ARG B CA 1
ATOM 6145 C C . ARG B 1 313 ? -48.115 -48.366 -56.055 1.00 64.15 313 ARG B C 1
ATOM 6146 O O . ARG B 1 313 ? -47.793 -49.519 -56.366 1.00 64.43 313 ARG B O 1
ATOM 6154 N N . ALA B 1 314 ? -48.356 -48.009 -54.793 1.00 64.51 314 ALA B N 1
ATOM 6155 C CA . ALA B 1 314 ? -48.246 -48.968 -53.699 1.00 61.73 314 ALA B CA 1
ATOM 6156 C C . ALA B 1 314 ? -49.098 -50.206 -53.956 1.00 68.81 314 ALA B C 1
ATOM 6157 O O . ALA B 1 314 ? -48.625 -51.339 -53.797 1.00 75.06 314 ALA B O 1
ATOM 6159 N N . LEU B 1 315 ? -50.363 -50.008 -54.352 1.00 64.11 315 LEU B N 1
ATOM 6160 C CA . LEU B 1 315 ? -51.198 -51.148 -54.735 1.00 70.97 315 LEU B CA 1
ATOM 6161 C C . LEU B 1 315 ? -50.568 -51.925 -55.877 1.00 73.38 315 LEU B C 1
ATOM 6162 O O . LEU B 1 315 ? -50.655 -53.157 -55.925 1.00 75.69 315 LEU B O 1
ATOM 6167 N N . ARG B 1 316 ? -49.941 -51.222 -56.817 1.00 69.68 316 ARG B N 1
ATOM 6168 C CA . ARG B 1 316 ? -49.337 -51.908 -57.949 1.00 71.94 316 ARG B CA 1
ATOM 6169 C C . ARG B 1 316 ? -48.217 -52.841 -57.503 1.00 76.50 316 ARG B C 1
ATOM 6170 O O . ARG B 1 316 ? -47.954 -53.846 -58.170 1.00 80.23 316 ARG B O 1
ATOM 6178 N N . GLU B 1 317 ? -47.565 -52.552 -56.369 1.00 74.19 317 GLU B N 1
ATOM 6179 C CA . GLU B 1 317 ? -46.565 -53.456 -55.806 1.00 77.17 317 GLU B CA 1
ATOM 6180 C C . GLU B 1 317 ? -47.070 -54.193 -54.567 1.00 73.89 317 GLU B C 1
ATOM 6181 O O . GLU B 1 317 ? -46.273 -54.602 -53.723 1.00 76.37 317 GLU B O 1
ATOM 6187 N N . GLY B 1 318 ? -48.385 -54.376 -54.453 1.00 72.87 318 GLY B N 1
ATOM 6188 C CA . GLY B 1 318 ? -48.957 -55.273 -53.466 1.00 67.59 318 GLY B CA 1
ATOM 6189 C C . GLY B 1 318 ? -48.859 -54.827 -52.026 1.00 78.31 318 GLY B C 1
ATOM 6190 O O . GLY B 1 318 ? -48.910 -55.668 -51.120 1.00 81.25 318 GLY B O 1
ATOM 6191 N N . LYS B 1 319 ? -48.723 -53.533 -51.774 1.00 70.64 319 LYS B N 1
ATOM 6192 C CA . LYS B 1 319 ? -48.639 -53.058 -50.404 1.00 70.48 319 LYS B CA 1
ATOM 6193 C C . LYS B 1 319 ? -50.033 -52.852 -49.832 1.00 83.06 319 LYS B C 1
ATOM 6194 O O . LYS B 1 319 ? -50.994 -52.590 -50.559 1.00 81.74 319 LYS B O 1
ATOM 6200 N N . ASP B 1 320 ? -50.132 -52.982 -48.511 1.00 90.78 320 ASP B N 1
ATOM 6201 C CA . ASP B 1 320 ? -51.377 -52.692 -47.817 1.00 93.39 320 ASP B CA 1
ATOM 6202 C C . ASP B 1 320 ? -51.599 -51.181 -47.761 1.00 85.22 320 ASP B C 1
ATOM 6203 O O . ASP B 1 320 ? -50.679 -50.417 -47.456 1.00 80.92 320 ASP B O 1
ATOM 6208 N N . ILE B 1 321 ? -52.823 -50.755 -48.079 1.00 80.69 321 ILE B N 1
ATOM 6209 C CA . ILE B 1 321 ? -53.206 -49.354 -48.204 1.00 71.83 321 ILE B CA 1
ATOM 6210 C C . ILE B 1 321 ? -54.287 -48.981 -47.192 1.00 74.29 321 ILE B C 1
ATOM 6211 O O . ILE B 1 321 ? -54.689 -47.816 -47.110 1.00 70.16 321 ILE B O 1
ATOM 6216 N N . SER B 1 322 ? -54.615 -49.920 -46.292 1.00 81.45 322 SER B N 1
ATOM 6217 C CA . SER B 1 322 ? -55.885 -49.953 -45.567 1.00 81.17 322 SER B CA 1
ATOM 6218 C C . SER B 1 322 ? -56.112 -48.772 -44.626 1.00 73.77 322 SER B C 1
ATOM 6219 O O . SER B 1 322 ? -57.267 -48.398 -44.408 1.00 74.07 322 SER B O 1
ATOM 6222 N N . GLN B 1 323 ? -55.070 -48.207 -44.004 1.00 70.97 323 GLN B N 1
ATOM 6223 C CA . GLN B 1 323 ? -55.345 -47.187 -42.985 1.00 75.37 323 GLN B CA 1
ATOM 6224 C C . GLN B 1 323 ? -56.155 -46.041 -43.572 1.00 76.71 323 GLN B C 1
ATOM 6225 O O . GLN B 1 323 ? -57.242 -45.712 -43.082 1.00 77.00 323 GLN B O 1
ATOM 6231 N N . PHE B 1 324 ? -55.669 -45.463 -44.664 1.00 75.14 324 PHE B N 1
ATOM 6232 C CA . PHE B 1 324 ? -56.215 -44.219 -45.192 1.00 71.30 324 PHE B CA 1
ATOM 6233 C C . PHE B 1 324 ? -57.423 -44.444 -46.089 1.00 69.37 324 PHE B C 1
ATOM 6234 O O . PHE B 1 324 ? -57.657 -43.684 -47.033 1.00 76.49 324 PHE B O 1
ATOM 6242 N N . LYS B 1 325 ? -58.239 -45.451 -45.769 1.00 69.87 325 LYS B N 1
ATOM 6243 C CA . LYS B 1 325 ? -59.330 -45.869 -46.647 1.00 66.06 325 LYS B CA 1
ATOM 6244 C C . LYS B 1 325 ? -60.428 -44.826 -46.798 1.00 70.41 325 LYS B C 1
ATOM 6245 O O . LYS B 1 325 ? -60.926 -44.643 -47.912 1.00 78.51 325 LYS B O 1
ATOM 6251 N N . LYS B 1 326 ? -60.841 -44.140 -45.727 1.00 69.47 326 LYS B N 1
ATOM 6252 C CA . LYS B 1 326 ? -61.957 -43.214 -45.905 1.00 76.29 326 LYS B CA 1
ATOM 6253 C C . LYS B 1 326 ? -61.563 -41.986 -46.715 1.00 73.54 326 LYS B C 1
ATOM 6254 O O . LYS B 1 326 ? -62.438 -41.307 -47.263 1.00 83.82 326 LYS B O 1
ATOM 6260 N N . ALA B 1 327 ? -60.277 -41.695 -46.836 1.00 64.09 327 ALA B N 1
ATOM 6261 C CA . ALA B 1 327 ? -59.889 -40.662 -47.784 1.00 67.30 327 ALA B CA 1
ATOM 6262 C C . ALA B 1 327 ? -59.828 -41.161 -49.231 1.00 69.34 327 ALA B C 1
ATOM 6263 O O . ALA B 1 327 ? -59.460 -40.379 -50.116 1.00 67.10 327 ALA B O 1
ATOM 6265 N N . PHE B 1 328 ? -60.159 -42.427 -49.496 1.00 63.81 328 PHE B N 1
ATOM 6266 C CA . PHE B 1 328 ? -59.974 -43.038 -50.814 1.00 68.90 328 PHE B CA 1
ATOM 6267 C C . PHE B 1 328 ? -61.315 -43.433 -51.419 1.00 68.25 328 PHE B C 1
ATOM 6268 O O . PHE B 1 328 ? -62.062 -44.213 -50.819 1.00 70.74 328 PHE B O 1
ATOM 6276 N N . THR B 1 329 ? -61.604 -42.924 -52.613 1.00 78.27 329 THR B N 1
ATOM 6277 C CA . THR B 1 329 ? -62.608 -43.531 -53.485 1.00 84.08 329 THR B CA 1
ATOM 6278 C C . THR B 1 329 ? -61.906 -44.587 -54.336 1.00 86.91 329 THR B C 1
ATOM 6279 O O . THR B 1 329 ? -60.967 -44.269 -55.076 1.00 89.76 329 THR B O 1
ATOM 6283 N N . ILE B 1 330 ? -62.341 -45.837 -54.222 1.00 75.09 330 ILE B N 1
ATOM 6284 C CA . ILE B 1 330 ? -61.669 -46.967 -54.853 1.00 75.56 330 ILE B CA 1
ATOM 6285 C C . ILE B 1 330 ? -62.623 -47.566 -55.876 1.00 92.63 330 ILE B C 1
ATOM 6286 O O . ILE B 1 330 ? -63.670 -48.119 -55.511 1.00 90.00 330 ILE B O 1
ATOM 6291 N N . GLU B 1 331 ? -62.271 -47.447 -57.159 1.00 94.14 331 GLU B N 1
ATOM 6292 C CA . GLU B 1 331 ? -63.080 -48.030 -58.221 1.00 97.67 331 GLU B CA 1
ATOM 6293 C C . GLU B 1 331 ? -62.533 -49.400 -58.585 1.00 98.81 331 GLU B C 1
ATOM 6294 O O . GLU B 1 331 ? -62.139 -50.170 -57.704 1.00 109.78 331 GLU B O 1
ATOM 6300 N N . ASN B 1 332 ? -62.510 -49.720 -59.871 1.00 92.33 332 ASN B N 1
ATOM 6301 C CA . ASN B 1 332 ? -61.919 -50.977 -60.302 1.00 86.25 332 ASN B CA 1
ATOM 6302 C C . ASN B 1 332 ? -60.461 -50.988 -59.880 1.00 93.58 332 ASN B C 1
ATOM 6303 O O . ASN B 1 332 ? -59.684 -50.141 -60.333 1.00 92.17 332 ASN B O 1
ATOM 6308 N N . ASN B 1 333 ? -60.108 -51.890 -58.957 1.00 96.02 333 ASN B N 1
ATOM 6309 C CA . ASN B 1 333 ? -58.729 -52.113 -58.526 1.00 99.23 333 ASN B CA 1
ATOM 6310 C C . ASN B 1 333 ? -58.116 -50.933 -57.773 1.00 88.57 333 ASN B C 1
ATOM 6311 O O . ASN B 1 333 ? -57.349 -51.133 -56.827 1.00 79.61 333 ASN B O 1
ATOM 6316 N N . LYS B 1 334 ? -58.428 -49.707 -58.192 1.00 87.03 334 LYS B N 1
ATOM 6317 C CA . LYS B 1 334 ? -57.527 -48.582 -58.014 1.00 80.53 334 LYS B CA 1
ATOM 6318 C C . LYS B 1 334 ? -58.211 -47.406 -57.326 1.00 80.33 334 LYS B C 1
ATOM 6319 O O . LYS B 1 334 ? -59.434 -47.236 -57.391 1.00 72.56 334 LYS B O 1
ATOM 6325 N N . VAL B 1 335 ? -57.380 -46.601 -56.654 1.00 72.51 335 VAL B N 1
ATOM 6326 C CA . VAL B 1 335 ? -57.800 -45.318 -56.100 1.00 71.16 335 VAL B CA 1
ATOM 6327 C C . VAL B 1 335 ? -58.064 -44.353 -57.246 1.00 69.51 335 VAL B C 1
ATOM 6328 O O . VAL B 1 335 ? -57.177 -44.088 -58.067 1.00 68.97 335 VAL B O 1
ATOM 6332 N N . VAL B 1 336 ? -59.276 -43.806 -57.300 1.00 70.15 336 VAL B N 1
ATOM 6333 C CA . VAL B 1 336 ? -59.626 -42.856 -58.346 1.00 67.53 336 VAL B CA 1
ATOM 6334 C C . VAL B 1 336 ? -59.705 -41.420 -57.839 1.00 65.67 336 VAL B C 1
ATOM 6335 O O . VAL B 1 336 ? -59.547 -40.494 -58.646 1.00 65.46 336 VAL B O 1
ATOM 6339 N N . ALA B 1 337 ? -59.921 -41.197 -56.544 1.00 65.06 337 ALA B N 1
ATOM 6340 C CA . ALA B 1 337 ? -59.887 -39.843 -55.997 1.00 68.36 337 ALA B CA 1
ATOM 6341 C C . ALA B 1 337 ? -59.453 -39.899 -54.536 1.00 71.26 337 ALA B C 1
ATOM 6342 O O . ALA B 1 337 ? -59.516 -40.949 -53.889 1.00 76.58 337 ALA B O 1
ATOM 6344 N N . VAL B 1 338 ? -58.996 -38.760 -54.015 1.00 67.84 338 VAL B N 1
ATOM 6345 C CA . VAL B 1 338 ? -58.493 -38.690 -52.643 1.00 60.89 338 VAL B CA 1
ATOM 6346 C C . VAL B 1 338 ? -59.042 -37.440 -51.971 1.00 57.33 338 VAL B C 1
ATOM 6347 O O . VAL B 1 338 ? -58.898 -36.329 -52.490 1.00 61.02 338 VAL B O 1
ATOM 6351 N N . ASN B 1 339 ? -59.646 -37.619 -50.808 1.00 58.11 339 ASN B N 1
ATOM 6352 C CA . ASN B 1 339 ? -60.047 -36.503 -49.959 1.00 64.14 339 ASN B CA 1
ATOM 6353 C C . ASN B 1 339 ? -58.847 -36.131 -49.100 1.00 59.16 339 ASN B C 1
ATOM 6354 O O . ASN B 1 339 ? -58.560 -36.800 -48.109 1.00 61.84 339 ASN B O 1
ATOM 6359 N N . LEU B 1 340 ? -58.136 -35.062 -49.478 1.00 59.51 340 LEU B N 1
ATOM 6360 C CA . LEU B 1 340 ? -56.911 -34.699 -48.761 1.00 55.54 340 LEU B CA 1
ATOM 6361 C C . LEU B 1 340 ? -57.212 -34.341 -47.314 1.00 58.85 340 LEU B C 1
ATOM 6362 O O . LEU B 1 340 ? -56.489 -34.752 -46.405 1.00 48.38 340 LEU B O 1
ATOM 6367 N N . ASP B 1 341 ? -58.302 -33.612 -47.078 1.00 70.57 341 ASP B N 1
ATOM 6368 C CA . ASP B 1 341 ? -58.637 -33.178 -45.729 1.00 76.70 341 ASP B CA 1
ATOM 6369 C C . ASP B 1 341 ? -59.048 -34.326 -44.812 1.00 79.54 341 ASP B C 1
ATOM 6370 O O . ASP B 1 341 ? -59.139 -34.123 -43.595 1.00 83.63 341 ASP B O 1
ATOM 6375 N N . VAL B 1 342 ? -59.294 -35.512 -45.355 1.00 73.99 342 VAL B N 1
ATOM 6376 C CA . VAL B 1 342 ? -59.436 -36.706 -44.533 1.00 65.05 342 VAL B CA 1
ATOM 6377 C C . VAL B 1 342 ? -58.110 -37.446 -44.414 1.00 63.99 342 VAL B C 1
ATOM 6378 O O . VAL B 1 342 ? -57.750 -37.914 -43.332 1.00 71.45 342 VAL B O 1
ATOM 6382 N N . TYR B 1 343 ? -57.359 -37.539 -45.515 1.00 58.05 343 TYR B N 1
ATOM 6383 C CA . TYR B 1 343 ? -56.026 -38.132 -45.462 1.00 56.85 343 TYR B CA 1
ATOM 6384 C C . TYR B 1 343 ? -55.122 -37.384 -44.487 1.00 49.04 343 TYR B C 1
ATOM 6385 O O . TYR B 1 343 ? -54.304 -38.000 -43.796 1.00 46.84 343 TYR B O 1
ATOM 6394 N N . THR B 1 344 ? -55.243 -36.054 -44.441 1.00 52.79 344 THR B N 1
ATOM 6395 C CA . THR B 1 344 ? -54.470 -35.229 -43.511 1.00 59.07 344 THR B CA 1
ATOM 6396 C C . THR B 1 344 ? -54.684 -35.677 -42.067 1.00 60.58 344 THR B C 1
ATOM 6397 O O . THR B 1 344 ? -53.730 -35.847 -41.300 1.00 60.95 344 THR B O 1
ATOM 6401 N N . HIS B 1 345 ? -55.946 -35.877 -41.695 1.00 58.85 345 HIS B N 1
ATOM 6402 C CA . HIS B 1 345 ? -56.396 -35.951 -40.316 1.00 58.82 345 HIS B CA 1
ATOM 6403 C C . HIS B 1 345 ? -56.371 -37.354 -39.745 1.00 62.94 345 HIS B C 1
ATOM 6404 O O . HIS B 1 345 ? -57.140 -37.633 -38.817 1.00 66.75 345 HIS B O 1
ATOM 6411 N N . ILE B 1 346 ? -55.547 -38.254 -40.271 1.00 66.44 346 ILE B N 1
ATOM 6412 C CA . ILE B 1 346 ? -55.634 -39.652 -39.868 1.00 73.62 346 ILE B CA 1
ATOM 6413 C C . ILE B 1 346 ? -54.551 -40.022 -38.861 1.00 84.96 346 ILE B C 1
ATOM 6414 O O . ILE B 1 346 ? -54.827 -40.719 -37.881 1.00 94.73 346 ILE B O 1
ATOM 6419 N N . GLY B 1 347 ? -53.330 -39.523 -39.043 1.00 75.55 347 GLY B N 1
ATOM 6420 C CA . GLY B 1 347 ? -52.296 -39.712 -38.053 1.00 64.42 347 GLY B CA 1
ATOM 6421 C C . GLY B 1 347 ? -52.276 -38.600 -37.015 1.00 58.83 347 GLY B C 1
ATOM 6422 O O . GLY B 1 347 ? -53.065 -37.653 -37.051 1.00 53.03 347 GLY B O 1
ATOM 6423 N N . ASP B 1 348 ? -51.357 -38.748 -36.059 1.00 53.40 348 ASP B N 1
ATOM 6424 C CA . ASP B 1 348 ? -50.971 -37.649 -35.188 1.00 54.34 348 ASP B CA 1
ATOM 6425 C C . ASP B 1 348 ? -50.242 -36.562 -35.974 1.00 57.30 348 ASP B C 1
ATOM 6426 O O . ASP B 1 348 ? -49.557 -36.832 -36.967 1.00 61.44 348 ASP B O 1
ATOM 6431 N N . ARG B 1 349 ? -50.395 -35.323 -35.517 1.00 55.53 349 ARG B N 1
ATOM 6432 C CA . ARG B 1 349 ? -49.581 -34.206 -35.980 1.00 49.66 349 ARG B CA 1
ATOM 6433 C C . ARG B 1 349 ? -48.182 -34.314 -35.373 1.00 48.19 349 ARG B C 1
ATOM 6434 O O . ARG B 1 349 ? -48.010 -34.879 -34.296 1.00 41.41 349 ARG B O 1
ATOM 6442 N N . MET B 1 350 ? -47.163 -33.810 -36.078 1.00 45.83 350 MET B N 1
ATOM 6443 C CA . MET B 1 350 ? -45.830 -33.864 -35.471 1.00 39.85 350 MET B CA 1
ATOM 6444 C C . MET B 1 350 ? -45.473 -32.578 -34.734 1.00 42.20 350 MET B C 1
ATOM 6445 O O . MET B 1 350 ? -45.176 -32.600 -33.533 1.00 37.44 350 MET B O 1
ATOM 6450 N N . LYS B 1 351 ? -45.464 -31.462 -35.445 1.00 43.26 351 LYS B N 1
ATOM 6451 C CA . LYS B 1 351 ? -44.982 -30.206 -34.898 1.00 39.38 351 LYS B CA 1
ATOM 6452 C C . LYS B 1 351 ? -46.155 -29.332 -34.485 1.00 36.89 351 LYS B C 1
ATOM 6453 O O . LYS B 1 351 ? -47.210 -29.354 -35.120 1.00 42.62 351 LYS B O 1
ATOM 6459 N N . SER B 1 352 ? -45.972 -28.597 -33.439 1.00 35.31 352 SER B N 1
ATOM 6460 C CA . SER B 1 352 ? -46.896 -27.645 -32.839 1.00 36.61 352 SER B CA 1
ATOM 6461 C C . SER B 1 352 ? -46.692 -26.244 -33.421 1.00 41.50 352 SER B C 1
ATOM 6462 O O . SER B 1 352 ? -45.575 -25.897 -33.844 1.00 30.16 352 SER B O 1
ATOM 6465 N N . PRO B 1 353 ? -47.738 -25.412 -33.426 1.00 39.51 353 PRO B N 1
ATOM 6466 C CA . PRO B 1 353 ? -47.677 -24.135 -34.157 1.00 40.09 353 PRO B CA 1
ATOM 6467 C C . PRO B 1 353 ? -46.982 -23.052 -33.352 1.00 43.61 353 PRO B C 1
ATOM 6468 O O . PRO B 1 353 ? -47.201 -22.920 -32.139 1.00 43.00 353 PRO B O 1
ATOM 6472 N N . PRO B 1 354 ? -46.142 -22.230 -34.000 1.00 45.77 354 PRO B N 1
ATOM 6473 C CA . PRO B 1 354 ? -45.806 -22.388 -35.423 1.00 43.26 354 PRO B CA 1
ATOM 6474 C C . PRO B 1 354 ? -44.702 -23.433 -35.567 1.00 40.49 354 PRO B C 1
ATOM 6475 O O . PRO B 1 354 ? -43.863 -23.537 -34.679 1.00 36.18 354 PRO B O 1
ATOM 6479 N N . ALA B 1 355 ? -44.702 -24.226 -36.634 1.00 35.92 355 ALA B N 1
ATOM 6480 C CA . ALA B 1 355 ? -43.805 -25.371 -36.632 1.00 36.07 355 ALA B CA 1
ATOM 6481 C C . ALA B 1 355 ? -42.338 -24.993 -36.857 1.00 34.35 355 ALA B C 1
ATOM 6482 O O . ALA B 1 355 ? -41.444 -25.806 -36.575 1.00 29.42 355 ALA B O 1
ATOM 6484 N N . PHE B 1 356 ? -42.053 -23.785 -37.330 1.00 29.30 356 PHE B N 1
ATOM 6485 C CA . PHE B 1 356 ? -40.674 -23.483 -37.700 1.00 27.51 356 PHE B CA 1
ATOM 6486 C C . PHE B 1 356 ? -40.157 -22.220 -37.029 1.00 25.66 356 PHE B C 1
ATOM 6487 O O . PHE B 1 356 ? -39.062 -22.226 -36.476 1.00 24.01 356 PHE B O 1
ATOM 6495 N N . ASP B 1 357 ? -40.930 -21.142 -37.053 1.00 25.25 357 ASP B N 1
ATOM 6496 C CA . ASP B 1 357 ? -40.543 -19.922 -36.357 1.00 33.37 357 ASP B CA 1
ATOM 6497 C C . ASP B 1 357 ? -41.213 -19.941 -34.984 1.00 35.81 357 ASP B C 1
ATOM 6498 O O . ASP B 1 357 ? -42.290 -19.378 -34.788 1.00 30.11 357 ASP B O 1
ATOM 6503 N N . SER B 1 358 ? -40.553 -20.585 -34.016 1.00 42.91 358 SER B N 1
ATOM 6504 C CA . SER B 1 358 ? -41.125 -20.760 -32.681 1.00 40.73 358 SER B CA 1
ATOM 6505 C C . SER B 1 358 ? -41.363 -19.421 -32.005 1.00 41.72 358 SER B C 1
ATOM 6506 O O . SER B 1 358 ? -40.562 -18.493 -32.135 1.00 42.76 358 SER B O 1
ATOM 6509 N N . LEU B 1 359 ? -42.464 -19.330 -31.253 1.00 46.21 359 LEU B N 1
ATOM 6510 C CA . LEU B 1 359 ? -42.768 -18.077 -30.566 1.00 40.72 359 LEU B CA 1
ATOM 6511 C C . LEU B 1 359 ? -41.657 -17.675 -29.615 1.00 42.16 359 LEU B C 1
ATOM 6512 O O . LEU B 1 359 ? -41.410 -16.476 -29.428 1.00 47.44 359 LEU B O 1
ATOM 6517 N N . ASP B 1 360 ? -40.970 -18.656 -29.021 1.00 45.37 360 ASP B N 1
ATOM 6518 C CA . ASP B 1 360 ? -39.799 -18.418 -28.179 1.00 51.56 360 ASP B CA 1
ATOM 6519 C C . ASP B 1 360 ? -38.487 -18.644 -28.926 1.00 51.71 360 ASP B C 1
ATOM 6520 O O . ASP B 1 360 ? -37.444 -18.814 -28.281 1.00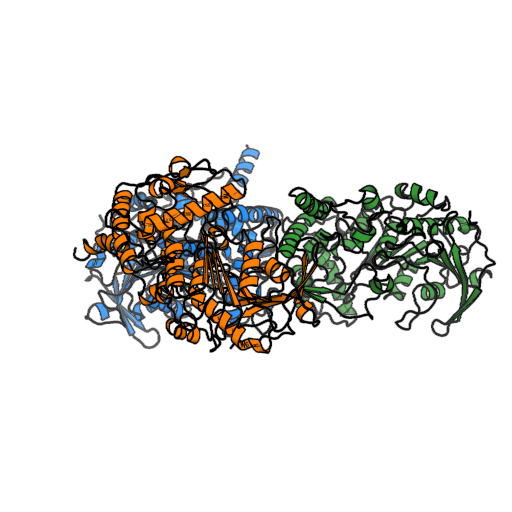 44.25 360 ASP B O 1
ATOM 6525 N N . ALA B 1 361 ? -38.536 -18.712 -30.264 1.00 43.74 361 ALA B N 1
ATOM 6526 C CA . ALA B 1 361 ? -37.352 -18.753 -31.131 1.00 33.89 361 ALA B CA 1
ATOM 6527 C C . ALA B 1 361 ? -36.341 -19.825 -30.710 1.00 33.89 361 ALA B C 1
ATOM 6528 O O . ALA B 1 361 ? -35.122 -19.602 -30.709 1.00 29.24 361 ALA B O 1
ATOM 6530 N N . SER B 1 362 ? -36.848 -21.016 -30.389 1.00 30.85 362 SER B N 1
ATOM 6531 C CA . SER B 1 362 ? -36.015 -22.130 -29.944 1.00 33.61 362 SER B CA 1
ATOM 6532 C C . SER B 1 362 ? -35.988 -23.284 -30.931 1.00 37.35 362 SER B C 1
ATOM 6533 O O . SER B 1 362 ? -35.499 -24.361 -30.580 1.00 40.80 362 SER B O 1
ATOM 6536 N N . SER B 1 363 ? -36.543 -23.113 -32.126 1.00 27.04 363 SER B N 1
ATOM 6537 C CA . SER B 1 363 ? -36.396 -24.152 -33.122 1.00 26.36 363 SER B CA 1
ATOM 6538 C C . SER B 1 363 ? -35.015 -24.085 -33.741 1.00 23.14 363 SER B C 1
ATOM 6539 O O . SER B 1 363 ? -34.331 -23.056 -33.698 1.00 27.39 363 SER B O 1
ATOM 6542 N N . GLY B 1 364 ? -34.618 -25.204 -34.342 1.00 26.03 364 GLY B N 1
ATOM 6543 C CA . GLY B 1 364 ? -33.370 -25.245 -35.075 1.00 28.13 364 GLY B CA 1
ATOM 6544 C C . GLY B 1 364 ? -33.327 -24.236 -36.200 1.00 27.56 364 GLY B C 1
ATOM 6545 O O . GLY B 1 364 ? -32.261 -23.714 -36.527 1.00 27.90 364 GLY B O 1
ATOM 6546 N N . GLU B 1 365 ? -34.483 -23.924 -36.789 1.00 30.72 365 GLU B N 1
ATOM 6547 C CA . GLU B 1 365 ? -34.520 -22.911 -37.841 1.00 32.51 365 GLU B CA 1
ATOM 6548 C C . GLU B 1 365 ? -34.378 -21.513 -37.259 1.00 30.60 365 GLU B C 1
ATOM 6549 O O . GLU B 1 365 ? -33.737 -20.650 -37.868 1.00 32.91 365 GLU B O 1
ATOM 6555 N N . ASN B 1 366 ? -34.968 -21.269 -36.086 1.00 22.52 366 ASN B N 1
ATOM 6556 C CA . ASN B 1 366 ? -34.621 -20.064 -35.335 1.00 29.34 366 ASN B CA 1
ATOM 6557 C C . ASN B 1 366 ? -33.115 -19.995 -35.096 1.00 22.76 366 ASN B C 1
ATOM 6558 O O . ASN B 1 366 ? -32.499 -18.936 -35.241 1.00 26.64 366 ASN B O 1
ATOM 6563 N N . ASN B 1 367 ? -32.504 -21.127 -34.753 1.00 28.18 367 ASN B N 1
ATOM 6564 C CA . ASN B 1 367 ? -31.084 -21.140 -34.414 1.00 26.35 367 ASN B CA 1
ATOM 6565 C C . ASN B 1 367 ? -30.240 -20.917 -35.669 1.00 27.67 367 ASN B C 1
ATOM 6566 O O . ASN B 1 367 ? -29.229 -20.207 -35.616 1.00 34.70 367 ASN B O 1
ATOM 6571 N N . LEU B 1 368 ? -30.693 -21.420 -36.823 1.00 34.39 368 LEU B N 1
ATOM 6572 C CA . LEU B 1 368 ? -29.972 -21.200 -38.083 1.00 22.84 368 LEU B CA 1
ATOM 6573 C C . LEU B 1 368 ? -29.878 -19.721 -38.426 1.00 27.50 368 LEU B C 1
ATOM 6574 O O . LEU B 1 368 ? -28.854 -19.255 -38.954 1.00 24.18 368 LEU B O 1
ATOM 6579 N N . PHE B 1 369 ? -30.934 -18.965 -38.117 1.00 23.92 369 PHE B N 1
ATOM 6580 C CA . PHE B 1 369 ? -31.001 -17.543 -38.409 1.00 32.58 369 PHE B CA 1
ATOM 6581 C C . PHE B 1 369 ? -30.466 -16.674 -37.271 1.00 34.36 369 PHE B C 1
ATOM 6582 O O . PHE B 1 369 ? -30.714 -15.460 -37.253 1.00 37.59 369 PHE B O 1
ATOM 6590 N N . GLY B 1 370 ? -29.713 -17.254 -36.348 1.00 31.33 370 GLY B N 1
ATOM 6591 C CA . GLY B 1 370 ? -28.880 -16.450 -35.476 1.00 28.54 370 GLY B CA 1
ATOM 6592 C C . GLY B 1 370 ? -27.802 -15.732 -36.264 1.00 29.67 370 GLY B C 1
ATOM 6593 O O . GLY B 1 370 ? -27.794 -15.779 -37.501 1.00 30.74 370 GLY B O 1
ATOM 6594 N N . ASP B 1 371 ? -26.904 -15.036 -35.574 1.00 36.32 371 ASP B N 1
ATOM 6595 C CA . ASP B 1 371 ? -25.769 -14.407 -36.244 1.00 36.20 371 ASP B CA 1
ATOM 6596 C C . ASP B 1 371 ? -24.585 -14.472 -35.295 1.00 35.46 371 ASP B C 1
ATOM 6597 O O . ASP B 1 371 ? -24.576 -15.283 -34.366 1.00 35.41 371 ASP B O 1
ATOM 6602 N N . LYS B 1 372 ? -23.575 -13.633 -35.549 1.00 39.16 372 LYS B N 1
ATOM 6603 C CA . LYS B 1 372 ? -22.307 -13.748 -34.836 1.00 36.54 372 LYS B CA 1
ATOM 6604 C C . LYS B 1 372 ? -22.516 -13.598 -33.342 1.00 31.54 372 LYS B C 1
ATOM 6605 O O . LYS B 1 372 ? -21.896 -14.310 -32.543 1.00 29.53 372 LYS B O 1
ATOM 6611 N N . LYS B 1 373 ? -23.441 -12.721 -32.959 1.00 29.48 373 LYS B N 1
ATOM 6612 C CA . LYS B 1 373 ? -23.653 -12.319 -31.581 1.00 32.34 373 LYS B CA 1
ATOM 6613 C C . LYS B 1 373 ? -24.899 -12.943 -30.953 1.00 35.88 373 LYS B C 1
ATOM 6614 O O . LYS B 1 373 ? -25.006 -12.937 -29.723 1.00 43.66 373 LYS B O 1
ATOM 6620 N N . SER B 1 374 ? -25.822 -13.504 -31.754 1.00 31.04 374 SER B N 1
ATOM 6621 C CA . SER B 1 374 ? -27.114 -14.006 -31.269 1.00 28.25 374 SER B CA 1
ATOM 6622 C C . SER B 1 374 ? -27.355 -15.437 -31.725 1.00 28.39 374 SER B C 1
ATOM 6623 O O . SER B 1 374 ? -27.201 -15.754 -32.907 1.00 36.07 374 SER B O 1
ATOM 6626 N N . ASP B 1 375 ? -27.797 -16.276 -30.790 1.00 29.24 375 ASP B N 1
ATOM 6627 C CA . ASP B 1 375 ? -27.950 -17.700 -31.058 1.00 29.86 375 ASP B CA 1
ATOM 6628 C C . ASP B 1 375 ? -29.140 -17.983 -31.972 1.00 29.26 375 ASP B C 1
ATOM 6629 O O . ASP B 1 375 ? -29.105 -18.966 -32.719 1.00 27.97 375 ASP B O 1
ATOM 6634 N N . SER B 1 376 ? -30.184 -17.146 -31.940 1.00 27.48 376 SER B N 1
ATOM 6635 C CA . SER B 1 376 ? -31.421 -17.449 -32.661 1.00 30.45 376 SER B CA 1
ATOM 6636 C C . SER B 1 376 ? -32.216 -16.179 -32.923 1.00 28.53 376 SER B C 1
ATOM 6637 O O . SER B 1 376 ? -32.148 -15.223 -32.145 1.00 36.28 376 SER B O 1
ATOM 6640 N N . LYS B 1 377 ? -32.999 -16.193 -34.007 1.00 27.09 377 LYS B N 1
ATOM 6641 C CA . LYS B 1 377 ? -33.847 -15.056 -34.345 1.00 25.36 377 LYS B CA 1
ATOM 6642 C C . LYS B 1 377 ? -35.162 -15.529 -34.965 1.00 27.20 377 LYS B C 1
ATOM 6643 O O . LYS B 1 377 ? -35.297 -16.670 -35.408 1.00 24.45 377 LYS B O 1
ATOM 6649 N N . HIS B 1 378 ? -36.140 -14.635 -34.978 1.00 26.07 378 HIS B N 1
ATOM 6650 C CA . HIS B 1 378 ? -37.313 -14.886 -35.784 1.00 33.39 378 HIS B CA 1
ATOM 6651 C C . HIS B 1 378 ? -37.008 -14.635 -37.253 1.00 34.98 378 HIS B C 1
ATOM 6652 O O . HIS B 1 378 ? -36.068 -13.926 -37.615 1.00 36.72 378 HIS B O 1
ATOM 6659 N N . PHE B 1 379 ? -37.816 -15.236 -38.105 1.00 30.73 379 PHE B N 1
ATOM 6660 C CA . PHE B 1 379 ? -37.666 -14.989 -39.532 1.00 30.60 379 PHE B CA 1
ATOM 6661 C C . PHE B 1 379 ? -39.013 -14.820 -40.215 1.00 37.76 379 PHE B C 1
ATOM 6662 O O . PHE B 1 379 ? -39.075 -14.905 -41.446 1.00 43.59 379 PHE B O 1
ATOM 6670 N N . THR B 1 380 ? -40.087 -14.617 -39.456 1.00 37.53 380 THR B N 1
ATOM 6671 C CA . THR B 1 380 ? -41.403 -14.322 -39.997 1.00 35.66 380 THR B CA 1
ATOM 6672 C C . THR B 1 380 ? -41.980 -13.140 -39.233 1.00 39.32 380 THR B C 1
ATOM 6673 O O . THR B 1 380 ? -41.714 -12.961 -38.041 1.00 44.89 380 THR B O 1
ATOM 6677 N N . LYS B 1 381 ? -42.749 -12.314 -39.940 1.00 35.04 381 LYS B N 1
ATOM 6678 C CA . LYS B 1 381 ? -43.456 -11.232 -39.276 1.00 32.87 381 LYS B CA 1
ATOM 6679 C C . LYS B 1 381 ? -44.432 -11.780 -38.239 1.00 35.80 381 LYS B C 1
ATOM 6680 O O . LYS B 1 381 ? -44.545 -11.237 -37.132 1.00 34.01 381 LYS B O 1
ATOM 6686 N N . PHE B 1 382 ? -45.116 -12.880 -38.571 1.00 32.92 382 PHE B N 1
ATOM 6687 C CA . PHE B 1 382 ? -46.152 -13.439 -37.708 1.00 33.75 382 PHE B CA 1
ATOM 6688 C C . PHE B 1 382 ? -45.625 -13.729 -36.309 1.00 40.35 382 PHE B C 1
ATOM 6689 O O . PHE B 1 382 ? -46.248 -13.362 -35.308 1.00 43.92 382 PHE B O 1
ATOM 6697 N N . SER B 1 383 ? -44.482 -14.412 -36.231 1.00 40.45 383 SER B N 1
ATOM 6698 C CA . SER B 1 383 ? -43.901 -14.825 -34.964 1.00 36.76 383 SER B CA 1
ATOM 6699 C C . SER B 1 383 ? -43.215 -13.662 -34.263 1.00 39.41 383 SER B C 1
ATOM 6700 O O . SER B 1 383 ? -43.298 -13.540 -33.033 1.00 36.13 383 SER B O 1
ATOM 6703 N N . PHE B 1 384 ? -42.517 -12.814 -35.025 1.00 34.57 384 PHE B N 1
ATOM 6704 C CA . PHE B 1 384 ? -41.887 -11.639 -34.430 1.00 39.80 384 PHE B CA 1
ATOM 6705 C C . PHE B 1 384 ? -42.917 -10.723 -33.768 1.00 47.63 384 PHE B C 1
ATOM 6706 O O . PHE B 1 384 ? -42.666 -10.185 -32.679 1.00 39.92 384 PHE B O 1
ATOM 6714 N N . ASP B 1 385 ? -44.082 -10.529 -34.407 1.00 47.03 385 ASP B N 1
ATOM 6715 C CA . ASP B 1 385 ? -45.055 -9.564 -33.889 1.00 44.60 385 ASP B CA 1
ATOM 6716 C C . ASP B 1 385 ? -45.758 -10.077 -32.635 1.00 44.86 385 ASP B C 1
ATOM 6717 O O . ASP B 1 385 ? -46.089 -9.290 -31.736 1.00 52.34 385 ASP B O 1
ATOM 6722 N N . ILE B 1 386 ? -46.031 -11.381 -32.566 1.00 41.55 386 ILE B N 1
ATOM 6723 C CA . ILE B 1 386 ? -46.595 -11.944 -31.340 1.00 51.66 386 ILE B CA 1
ATOM 6724 C C . ILE B 1 386 ? -45.598 -11.818 -30.194 1.00 48.88 386 ILE B C 1
ATOM 6725 O O . ILE B 1 386 ? -45.949 -11.417 -29.080 1.00 45.60 386 ILE B O 1
ATOM 6730 N N . ASN B 1 387 ? -44.338 -12.161 -30.458 1.00 51.86 387 ASN B N 1
ATOM 6731 C CA . ASN B 1 387 ? -43.272 -12.003 -29.473 1.00 55.27 387 ASN B CA 1
ATOM 6732 C C . ASN B 1 387 ? -43.129 -10.546 -29.048 1.00 52.95 387 ASN B C 1
ATOM 6733 O O . ASN B 1 387 ? -42.787 -10.263 -27.892 1.00 46.85 387 ASN B O 1
ATOM 6738 N N . ASN B 1 388 ? -43.406 -9.610 -29.961 1.00 56.17 388 ASN B N 1
ATOM 6739 C CA . ASN B 1 388 ? -43.167 -8.203 -29.677 1.00 63.68 388 ASN B CA 1
ATOM 6740 C C . ASN B 1 388 ? -44.297 -7.569 -28.881 1.00 76.60 388 ASN B C 1
ATOM 6741 O O . ASN B 1 388 ? -44.110 -6.477 -28.326 1.00 73.67 388 ASN B O 1
ATOM 6746 N N . LYS B 1 389 ? -45.460 -8.228 -28.816 1.00 81.63 389 LYS B N 1
ATOM 6747 C CA . LYS B 1 389 ? -46.557 -7.705 -28.013 1.00 80.47 389 LYS B CA 1
ATOM 6748 C C . LYS B 1 389 ? -46.141 -7.539 -26.558 1.00 78.81 389 LYS B C 1
ATOM 6749 O O . LYS B 1 389 ? -46.560 -6.582 -25.900 1.00 83.48 389 LYS B O 1
ATOM 6755 N N . ALA B 1 390 ? -45.290 -8.428 -26.048 1.00 70.58 390 ALA B N 1
ATOM 6756 C CA . ALA B 1 390 ? -44.803 -8.265 -24.685 1.00 66.84 390 ALA B CA 1
ATOM 6757 C C . ALA B 1 390 ? -43.790 -7.131 -24.601 1.00 66.50 390 ALA B C 1
ATOM 6758 O O . ALA B 1 390 ? -43.851 -6.292 -23.695 1.00 69.40 390 ALA B O 1
ATOM 6760 N N . ALA B 1 391 ? -42.862 -7.077 -25.555 1.00 62.47 391 ALA B N 1
ATOM 6761 C CA . ALA B 1 391 ? -41.756 -6.129 -25.501 1.00 58.90 391 ALA B CA 1
ATOM 6762 C C . ALA B 1 391 ? -42.200 -4.708 -25.817 1.00 62.46 391 ALA B C 1
ATOM 6763 O O . ALA B 1 391 ? -41.368 -3.848 -26.114 1.00 68.09 391 ALA B O 1
ATOM 6765 N N . ILE B 1 392 ? -43.500 -4.443 -25.759 1.00 60.91 392 ILE B N 1
ATOM 6766 C CA . ILE B 1 392 ? -44.008 -3.129 -26.126 1.00 61.98 392 ILE B CA 1
ATOM 6767 C C . ILE B 1 392 ? -44.836 -2.582 -24.978 1.00 73.60 392 ILE B C 1
ATOM 6768 O O . ILE B 1 392 ? -44.720 -1.403 -24.627 1.00 77.66 392 ILE B O 1
ATOM 6773 N N . ASP B 1 393 ? -45.669 -3.442 -24.381 1.00 88.00 393 ASP B N 1
ATOM 6774 C CA . ASP B 1 393 ? -46.666 -2.986 -23.418 1.00 99.24 393 ASP B CA 1
ATOM 6775 C C . ASP B 1 393 ? -46.057 -2.646 -22.066 1.00 101.56 393 ASP B C 1
ATOM 6776 O O . ASP B 1 393 ? -46.687 -1.922 -21.288 1.00 105.96 393 ASP B O 1
ATOM 6781 N N . TYR B 1 394 ? -44.843 -3.112 -21.775 1.00 102.21 394 TYR B N 1
ATOM 6782 C CA . TYR B 1 394 ? -43.893 -2.301 -21.014 1.00 106.26 394 TYR B CA 1
ATOM 6783 C C . TYR B 1 394 ? -42.664 -2.108 -21.892 1.00 98.28 394 TYR B C 1
ATOM 6784 O O . TYR B 1 394 ? -41.932 -3.065 -22.176 1.00 93.18 394 TYR B O 1
ATOM 6793 N N . PHE B 1 395 ? -42.452 -0.851 -22.282 1.00 94.24 395 PHE B N 1
ATOM 6794 C CA . PHE B 1 395 ? -41.411 -0.331 -23.163 1.00 90.57 395 PHE B CA 1
ATOM 6795 C C . PHE B 1 395 ? -41.867 1.090 -23.463 1.00 87.13 395 PHE B C 1
ATOM 6796 O O . PHE B 1 395 ? -41.086 1.951 -23.876 1.00 85.15 395 PHE B O 1
ATOM 6804 N N . ARG B 1 396 ? -43.167 1.318 -23.272 1.00 84.67 396 ARG B N 1
ATOM 6805 C CA . ARG B 1 396 ? -43.728 2.635 -23.004 1.00 85.04 396 ARG B CA 1
ATOM 6806 C C . ARG B 1 396 ? -44.296 2.708 -21.585 1.00 88.43 396 ARG B C 1
ATOM 6807 O O . ARG B 1 396 ? -45.158 3.548 -21.302 1.00 88.92 396 ARG B O 1
ATOM 6815 N N . ASN B 1 397 ? -43.838 1.812 -20.705 1.00 88.83 397 ASN B N 1
ATOM 6816 C CA . ASN B 1 397 ? -44.248 1.697 -19.300 1.00 93.05 397 ASN B CA 1
ATOM 6817 C C . ASN B 1 397 ? -45.680 1.207 -19.117 1.00 94.99 397 ASN B C 1
ATOM 6818 O O . ASN B 1 397 ? -45.924 0.273 -18.345 1.00 94.68 397 ASN B O 1
ATOM 6823 N N . SER B 1 408 ? -35.174 -10.736 -24.005 1.00 73.56 408 SER B N 1
ATOM 6824 C CA . SER B 1 408 ? -36.584 -10.439 -23.790 1.00 72.26 408 SER B CA 1
ATOM 6825 C C . SER B 1 408 ? -37.111 -9.574 -24.920 1.00 65.50 408 SER B C 1
ATOM 6826 O O . SER B 1 408 ? -38.314 -9.388 -25.056 1.00 69.47 408 SER B O 1
ATOM 6829 N N . ILE B 1 409 ? -36.205 -9.052 -25.734 1.00 62.51 409 ILE B N 1
ATOM 6830 C CA . ILE B 1 409 ? -36.543 -8.191 -26.864 1.00 59.87 409 ILE B CA 1
ATOM 6831 C C . ILE B 1 409 ? -36.295 -8.975 -28.149 1.00 51.77 409 ILE B C 1
ATOM 6832 O O . ILE B 1 409 ? -35.157 -9.393 -28.396 1.00 52.63 409 ILE B O 1
ATOM 6837 N N . PRO B 1 410 ? -37.302 -9.180 -28.995 1.00 44.95 410 PRO B N 1
ATOM 6838 C CA . PRO B 1 410 ? -37.134 -10.099 -30.128 1.00 42.45 410 PRO B CA 1
ATOM 6839 C C . PRO B 1 410 ? -36.260 -9.522 -31.226 1.00 43.40 410 PRO B C 1
ATOM 6840 O O . PRO B 1 410 ? -36.272 -8.319 -31.501 1.00 44.38 410 PRO B O 1
ATOM 6844 N N . LYS B 1 411 ? -35.537 -10.413 -31.897 1.00 41.28 411 LYS B N 1
ATOM 6845 C CA . LYS B 1 411 ? -34.755 -10.062 -33.071 1.00 41.93 411 LYS B CA 1
ATOM 6846 C C . LYS B 1 411 ? -35.371 -10.648 -34.342 1.00 41.22 411 LYS B C 1
ATOM 6847 O O . LYS B 1 411 ? -36.031 -11.690 -34.315 1.00 41.17 411 LYS B O 1
ATOM 6853 N N . MET B 1 412 ? -35.131 -9.967 -35.463 1.00 40.44 412 MET B N 1
ATOM 6854 C CA . MET B 1 412 ? -35.558 -10.408 -36.787 1.00 35.10 412 MET B CA 1
ATOM 6855 C C . MET B 1 412 ? -34.343 -10.550 -37.698 1.00 34.80 412 MET B C 1
ATOM 6856 O O . MET B 1 412 ? -33.559 -9.609 -37.846 1.00 41.97 412 MET B O 1
ATOM 6861 N N . ALA B 1 413 ? -34.190 -11.719 -38.309 1.00 28.76 413 ALA B N 1
ATOM 6862 C CA . ALA B 1 413 ? -33.088 -11.931 -39.234 1.00 31.06 413 ALA B CA 1
ATOM 6863 C C . ALA B 1 413 ? -33.186 -10.984 -40.429 1.00 35.01 413 ALA B C 1
ATOM 6864 O O . ALA B 1 413 ? -34.273 -10.638 -40.893 1.00 34.76 413 ALA B O 1
ATOM 6866 N N . ASP B 1 414 ? -32.023 -10.549 -40.906 1.00 34.28 414 ASP B N 1
ATOM 6867 C CA . ASP B 1 414 ? -31.919 -9.760 -42.125 1.00 30.07 414 ASP B CA 1
ATOM 6868 C C . ASP B 1 414 ? -32.672 -10.435 -43.273 1.00 27.69 414 ASP B C 1
ATOM 6869 O O . ASP B 1 414 ? -32.467 -11.622 -43.558 1.00 34.91 414 ASP B O 1
ATOM 6874 N N . LYS B 1 415 ? -33.582 -9.685 -43.899 1.00 28.33 415 LYS B N 1
ATOM 6875 C CA . LYS B 1 415 ? -34.342 -10.203 -45.032 1.00 39.34 415 LYS B CA 1
ATOM 6876 C C . LYS B 1 415 ? -33.434 -10.734 -46.140 1.00 37.01 415 LYS B C 1
ATOM 6877 O O . LYS B 1 415 ? -33.790 -11.706 -46.815 1.00 39.05 415 LYS B O 1
ATOM 6883 N N . ASN B 1 416 ? -32.261 -10.125 -46.347 1.00 33.19 416 ASN B N 1
ATOM 6884 C CA . ASN B 1 416 ? -31.357 -10.659 -47.360 1.00 32.28 416 ASN B CA 1
ATOM 6885 C C . ASN B 1 416 ? -30.738 -11.980 -46.932 1.00 33.76 416 ASN B C 1
ATOM 6886 O O . ASN B 1 416 ? -30.290 -12.750 -47.791 1.00 33.13 416 ASN B O 1
ATOM 6891 N N . ILE B 1 417 ? -30.709 -12.265 -45.626 1.00 30.60 417 ILE B N 1
ATOM 6892 C CA . ILE B 1 417 ? -30.239 -13.565 -45.161 1.00 34.18 417 ILE B CA 1
ATOM 6893 C C . ILE B 1 417 ? -31.326 -14.617 -45.327 1.00 34.15 417 ILE B C 1
ATOM 6894 O O . ILE B 1 417 ? -31.044 -15.774 -45.664 1.00 33.87 417 ILE B O 1
ATOM 6899 N N . ILE B 1 418 ? -32.578 -14.244 -45.054 1.00 24.29 418 ILE B N 1
ATOM 6900 C CA . ILE B 1 418 ? -33.688 -15.155 -45.302 1.00 27.81 418 ILE B CA 1
ATOM 6901 C C . ILE B 1 418 ? -33.748 -15.505 -46.790 1.00 40.24 418 ILE B C 1
ATOM 6902 O O . ILE B 1 418 ? -33.842 -16.681 -47.165 1.00 39.79 418 ILE B O 1
ATOM 6907 N N . LYS B 1 419 ? -33.690 -14.482 -47.655 1.00 37.75 419 LYS B N 1
ATOM 6908 C CA . LYS B 1 419 ? -33.715 -14.693 -49.103 1.00 35.68 419 LYS B CA 1
ATOM 6909 C C . LYS B 1 419 ? -32.671 -15.719 -49.543 1.00 34.10 419 LYS B C 1
ATOM 6910 O O . LYS B 1 419 ? -32.997 -16.702 -50.213 1.00 34.70 419 LYS B O 1
ATOM 6916 N N . MET B 1 420 ? -31.412 -15.524 -49.131 1.00 32.16 420 MET B N 1
ATOM 6917 C CA . MET B 1 420 ? -30.316 -16.410 -49.531 1.00 33.71 420 MET B CA 1
ATOM 6918 C C . MET B 1 420 ? -30.503 -17.842 -49.064 1.00 31.18 420 MET B C 1
ATOM 6919 O O . MET B 1 420 ? -29.800 -18.742 -49.544 1.00 35.02 420 MET B O 1
ATOM 6924 N N . MET B 1 421 ? -31.385 -18.075 -48.108 1.00 26.63 421 MET B N 1
ATOM 6925 C CA . MET B 1 421 ? -31.601 -19.429 -47.648 1.00 28.75 421 MET B CA 1
ATOM 6926 C C . MET B 1 421 ? -32.691 -20.149 -48.418 1.00 26.59 421 MET B C 1
ATOM 6927 O O . MET B 1 421 ? -32.846 -21.355 -48.230 1.00 26.87 421 MET B O 1
ATOM 6932 N N . ASN B 1 422 ? -33.433 -19.442 -49.274 1.00 29.47 422 ASN B N 1
ATOM 6933 C CA . ASN B 1 422 ? -34.677 -19.925 -49.870 1.00 27.86 422 ASN B CA 1
ATOM 6934 C C . ASN B 1 422 ? -34.553 -20.045 -51.390 1.00 35.62 422 ASN B C 1
ATOM 6935 O O . ASN B 1 422 ? -34.353 -19.029 -52.076 1.00 32.28 422 ASN B O 1
ATOM 6940 N N . PRO B 1 423 ? -34.694 -21.238 -51.970 1.00 32.72 423 PRO B N 1
ATOM 6941 C CA . PRO B 1 423 ? -34.547 -21.355 -53.435 1.00 28.53 423 PRO B CA 1
ATOM 6942 C C . PRO B 1 423 ? -35.629 -20.615 -54.205 1.00 31.35 423 PRO B C 1
ATOM 6943 O O . PRO B 1 423 ? -35.382 -20.183 -55.344 1.00 26.99 423 PRO B O 1
ATOM 6947 N N . MET B 1 424 ? -36.808 -20.432 -53.607 1.00 24.90 424 MET B N 1
ATOM 6948 C CA . MET B 1 424 ? -37.918 -19.785 -54.309 1.00 38.06 424 MET B CA 1
ATOM 6949 C C . MET B 1 424 ? -37.550 -18.428 -54.903 1.00 33.65 424 MET B C 1
ATOM 6950 O O . MET B 1 424 ? -38.158 -18.000 -55.886 1.00 33.03 424 MET B O 1
ATOM 6955 N N . TYR B 1 425 ? -36.571 -17.732 -54.338 1.00 40.27 425 TYR B N 1
ATOM 6956 C CA . TYR B 1 425 ? -36.262 -16.397 -54.834 1.00 38.26 425 TYR B CA 1
ATOM 6957 C C . TYR B 1 425 ? -35.323 -16.414 -56.031 1.00 32.93 425 TYR B C 1
ATOM 6958 O O . TYR B 1 425 ? -35.073 -15.360 -56.608 1.00 39.69 425 TYR B O 1
ATOM 6967 N N . TYR B 1 426 ? -34.804 -17.578 -56.414 1.00 31.31 426 TYR B N 1
ATOM 6968 C CA . TYR B 1 426 ? -33.795 -17.697 -57.449 1.00 27.41 426 TYR B CA 1
ATOM 6969 C C . TYR B 1 426 ? -34.230 -18.541 -58.647 1.00 35.82 426 TYR B C 1
ATOM 6970 O O . TYR B 1 426 ? -33.528 -18.544 -59.669 1.00 33.03 426 TYR B O 1
ATOM 6979 N N . ILE B 1 427 ? -35.353 -19.247 -58.562 1.00 27.60 427 ILE B N 1
ATOM 6980 C CA . ILE B 1 427 ? -35.768 -20.147 -59.632 1.00 40.59 427 ILE B CA 1
ATOM 6981 C C . ILE B 1 427 ? -36.445 -19.332 -60.731 1.00 29.63 427 ILE B C 1
ATOM 6982 O O . ILE B 1 427 ? -37.360 -18.549 -60.459 1.00 39.46 427 ILE B O 1
ATOM 6987 N N . ASP B 1 428 ? -35.973 -19.478 -61.964 1.00 33.91 428 ASP B N 1
ATOM 6988 C CA . ASP B 1 428 ? -36.668 -18.921 -63.130 1.00 35.84 428 ASP B CA 1
ATOM 6989 C C . ASP B 1 428 ? -36.210 -19.685 -64.370 1.00 32.55 428 ASP B C 1
ATOM 6990 O O . ASP B 1 428 ? -35.406 -20.615 -64.281 1.00 40.61 428 ASP B O 1
ATOM 6995 N N . SER B 1 429 ? -36.725 -19.294 -65.537 1.00 38.91 429 SER B N 1
ATOM 6996 C CA . SER B 1 429 ? -36.275 -19.964 -66.757 1.00 44.32 429 SER B CA 1
ATOM 6997 C C . SER B 1 429 ? -34.758 -19.869 -66.924 1.00 45.04 429 SER B C 1
ATOM 6998 O O . SER B 1 429 ? -34.125 -20.820 -67.399 1.00 39.21 429 SER B O 1
ATOM 7001 N N . ASN B 1 430 ? -34.145 -18.766 -66.481 1.00 49.19 430 ASN B N 1
ATOM 7002 C CA . ASN B 1 430 ? -32.699 -18.629 -66.616 1.00 42.94 430 ASN B CA 1
ATOM 7003 C C . ASN B 1 430 ? -31.912 -19.552 -65.691 1.00 41.86 430 ASN B C 1
ATOM 7004 O O . ASN B 1 430 ? -30.717 -19.750 -65.938 1.00 47.46 430 ASN B O 1
ATOM 7009 N N . THR B 1 431 ? -32.538 -20.123 -64.652 1.00 36.32 431 THR B N 1
ATOM 7010 C CA . THR B 1 431 ? -31.820 -20.985 -63.723 1.00 30.26 431 THR B CA 1
ATOM 7011 C C . THR B 1 431 ? -31.075 -22.064 -64.487 1.00 41.06 431 THR B C 1
ATOM 7012 O O . THR B 1 431 ? -31.650 -22.757 -65.332 1.00 40.48 431 THR B O 1
ATOM 7016 N N . SER B 1 432 ? -29.776 -22.171 -64.213 1.00 42.65 432 SER B N 1
ATOM 7017 C CA . SER B 1 432 ? -28.908 -22.992 -65.052 1.00 45.09 432 SER B CA 1
ATOM 7018 C C . SER B 1 432 ? -29.141 -24.485 -64.842 1.00 38.46 432 SER B C 1
ATOM 7019 O O . SER B 1 432 ? -28.878 -25.283 -65.751 1.00 38.49 432 SER B O 1
ATOM 7022 N N . THR B 1 433 ? -29.610 -24.888 -63.664 1.00 29.58 433 THR B N 1
ATOM 7023 C CA . THR B 1 433 ? -29.656 -26.298 -63.306 1.00 29.33 433 THR B CA 1
ATOM 7024 C C . THR B 1 433 ? -30.962 -26.871 -63.823 1.00 29.85 433 THR B C 1
ATOM 7025 O O . THR B 1 433 ? -32.036 -26.438 -63.400 1.00 29.58 433 THR B O 1
ATOM 7029 N N . LYS B 1 434 ? -30.859 -27.853 -64.724 1.00 30.83 434 LYS B N 1
ATOM 7030 C CA . LYS B 1 434 ? -31.987 -28.320 -65.517 1.00 34.21 434 LYS B CA 1
ATOM 7031 C C . LYS B 1 434 ? -32.722 -29.500 -64.894 1.00 35.09 434 LYS B C 1
ATOM 7032 O O . LYS B 1 434 ? -33.940 -29.611 -65.059 1.00 33.42 434 LYS B O 1
ATOM 7038 N N . TYR B 1 435 ? -32.026 -30.391 -64.189 1.00 36.07 435 TYR B N 1
ATOM 7039 C CA . TYR B 1 435 ? -32.611 -31.647 -63.736 1.00 31.39 435 TYR B CA 1
ATOM 7040 C C . TYR B 1 435 ? -32.846 -31.610 -62.235 1.00 34.91 435 TYR B C 1
ATOM 7041 O O . TYR B 1 435 ? -31.977 -31.174 -61.464 1.00 33.62 435 TYR B O 1
ATOM 7050 N N . TRP B 1 436 ? -34.034 -32.036 -61.829 1.00 30.28 436 TRP B N 1
ATOM 7051 C CA . TRP B 1 436 ? -34.444 -31.971 -60.443 1.00 29.30 436 TRP B CA 1
ATOM 7052 C C . TRP B 1 436 ? -35.199 -33.245 -60.089 1.00 35.08 436 TRP B C 1
ATOM 7053 O O . TRP B 1 436 ? -36.141 -33.619 -60.789 1.00 34.04 436 TRP B O 1
ATOM 7064 N N . ARG B 1 437 ? -34.767 -33.912 -59.015 1.00 36.07 437 ARG B N 1
ATOM 7065 C CA . ARG B 1 437 ? -35.474 -35.044 -58.423 1.00 32.44 437 ARG B CA 1
ATOM 7066 C C . ARG B 1 437 ? -35.820 -34.707 -56.977 1.00 35.12 437 ARG B C 1
ATOM 7067 O O . ARG B 1 437 ? -34.927 -34.411 -56.176 1.00 34.21 437 ARG B O 1
ATOM 7075 N N . ILE B 1 438 ? -37.112 -34.717 -56.648 1.00 29.47 438 ILE B N 1
ATOM 7076 C CA . ILE B 1 438 ? -37.583 -34.356 -55.318 1.00 28.73 438 ILE B CA 1
ATOM 7077 C C . ILE B 1 438 ? -38.472 -35.469 -54.784 1.00 39.19 438 ILE B C 1
ATOM 7078 O O . ILE B 1 438 ? -39.378 -35.938 -55.482 1.00 38.99 438 ILE B O 1
ATOM 7083 N N . ARG B 1 439 ? -38.208 -35.885 -53.551 1.00 40.86 439 ARG B N 1
ATOM 7084 C CA . ARG B 1 439 ? -38.964 -36.925 -52.877 1.00 37.71 439 ARG B CA 1
ATOM 7085 C C . ARG B 1 439 ? -39.435 -36.386 -51.534 1.00 39.43 439 ARG B C 1
ATOM 7086 O O . ARG B 1 439 ? -38.705 -35.657 -50.850 1.00 28.43 439 ARG B O 1
ATOM 7094 N N . HIS B 1 440 ? -40.674 -36.695 -51.177 1.00 40.06 440 HIS B N 1
ATOM 7095 C CA . HIS B 1 440 ? -41.169 -36.364 -49.844 1.00 34.76 440 HIS B CA 1
ATOM 7096 C C . HIS B 1 440 ? -42.226 -37.399 -49.495 1.00 34.52 440 HIS B C 1
ATOM 7097 O O . HIS B 1 440 ? -43.270 -37.455 -50.141 1.00 36.19 440 HIS B O 1
ATOM 7104 N N . GLY B 1 441 ? -41.943 -38.221 -48.493 1.00 41.18 441 GLY B N 1
ATOM 7105 C CA . GLY B 1 441 ? -42.795 -39.339 -48.135 1.00 41.65 441 GLY B CA 1
ATOM 7106 C C . GLY B 1 441 ? -44.265 -39.020 -47.956 1.00 37.44 441 GLY B C 1
ATOM 7107 O O . GLY B 1 441 ? -44.644 -37.911 -47.565 1.00 39.27 441 GLY B O 1
ATOM 7108 N N . ALA B 1 442 ? -45.111 -40.007 -48.231 1.00 38.01 442 ALA B N 1
ATOM 7109 C CA . ALA B 1 442 ? -46.541 -39.786 -48.102 1.00 43.49 442 ALA B CA 1
ATOM 7110 C C . ALA B 1 442 ? -46.965 -39.601 -46.647 1.00 39.99 442 ALA B C 1
ATOM 7111 O O . ALA B 1 442 ? -48.058 -39.087 -46.396 1.00 49.96 442 ALA B O 1
ATOM 7113 N N . ILE B 1 443 ? -46.132 -39.987 -45.686 1.00 44.22 443 ILE B N 1
ATOM 7114 C CA . ILE B 1 443 ? -46.429 -39.689 -44.286 1.00 48.00 443 ILE B CA 1
ATOM 7115 C C . ILE B 1 443 ? -45.274 -38.923 -43.639 1.00 45.59 443 ILE B C 1
ATOM 7116 O O . ILE B 1 443 ? -45.001 -39.091 -42.448 1.00 42.96 443 ILE B O 1
ATOM 7121 N N . ASP B 1 444 ? -44.602 -38.053 -44.398 1.00 46.64 444 ASP B N 1
ATOM 7122 C CA . ASP B 1 444 ? -43.623 -37.153 -43.793 1.00 41.46 444 ASP B CA 1
ATOM 7123 C C . ASP B 1 444 ? -44.353 -35.928 -43.259 1.00 31.78 444 ASP B C 1
ATOM 7124 O O . ASP B 1 444 ? -44.992 -35.193 -44.018 1.00 33.54 444 ASP B O 1
ATOM 7129 N N . LYS B 1 445 ? -44.271 -35.719 -41.947 1.00 31.58 445 LYS B N 1
ATOM 7130 C CA . LYS B 1 445 ? -44.886 -34.570 -41.303 1.00 31.35 445 LYS B CA 1
ATOM 7131 C C . LYS B 1 445 ? -43.839 -33.666 -40.649 1.00 29.79 445 LYS B C 1
ATOM 7132 O O . LYS B 1 445 ? -44.178 -32.816 -39.815 1.00 29.68 445 LYS B O 1
ATOM 7138 N N . ASP B 1 446 ? -42.568 -33.841 -41.006 1.00 28.76 446 ASP B N 1
ATOM 7139 C CA . ASP B 1 446 ? -41.547 -32.906 -40.559 1.00 35.19 446 ASP B CA 1
ATOM 7140 C C . ASP B 1 446 ? -41.734 -31.576 -41.243 1.00 37.37 446 ASP B C 1
ATOM 7141 O O . ASP B 1 446 ? -41.354 -30.534 -40.695 1.00 30.81 446 ASP B O 1
ATOM 7146 N N . THR B 1 447 ? -42.269 -31.614 -42.465 1.00 37.02 447 THR B N 1
ATOM 7147 C CA . THR B 1 447 ? -42.786 -30.443 -43.137 1.00 31.31 447 THR B CA 1
ATOM 7148 C C . THR B 1 447 ? -43.952 -30.882 -44.003 1.00 31.91 447 THR B C 1
ATOM 7149 O O . THR B 1 447 ? -44.149 -32.075 -44.249 1.00 37.43 447 THR B O 1
ATOM 7153 N N . SER B 1 448 ? -44.755 -29.909 -44.418 1.00 32.67 448 SER B N 1
ATOM 7154 C CA . SER B 1 448 ? -45.944 -30.212 -45.199 1.00 30.06 448 SER B CA 1
ATOM 7155 C C . SER B 1 448 ? -45.558 -30.643 -46.605 1.00 30.67 448 SER B C 1
ATOM 7156 O O . SER B 1 448 ? -44.600 -30.115 -47.178 1.00 28.90 448 SER B O 1
ATOM 7159 N N . LEU B 1 449 ? -46.319 -31.601 -47.163 1.00 31.38 449 LEU B N 1
ATOM 7160 C CA . LEU B 1 449 ? -46.180 -31.942 -48.579 1.00 37.37 449 LEU B CA 1
ATOM 7161 C C . LEU B 1 449 ? -46.305 -30.712 -49.481 1.00 39.78 449 LEU B C 1
ATOM 7162 O O . LEU B 1 449 ? -45.756 -30.709 -50.590 1.00 37.60 449 LEU B O 1
ATOM 7167 N N . ALA B 1 450 ? -46.993 -29.657 -49.019 1.00 36.02 450 ALA B N 1
ATOM 7168 C CA . ALA B 1 450 ? -47.186 -28.462 -49.836 1.00 38.62 450 ALA B CA 1
ATOM 7169 C C . ALA B 1 450 ? -45.859 -27.813 -50.247 1.00 43.93 450 ALA B C 1
ATOM 7170 O O . ALA B 1 450 ? -45.748 -27.269 -51.354 1.00 45.63 450 ALA B O 1
ATOM 7172 N N . ILE B 1 451 ? -44.852 -27.848 -49.373 1.00 39.22 451 ILE B N 1
ATOM 7173 C CA . ILE B 1 451 ? -43.602 -27.106 -49.565 1.00 33.69 451 ILE B CA 1
ATOM 7174 C C . ILE B 1 451 ? -42.749 -27.750 -50.658 1.00 32.64 451 ILE B C 1
ATOM 7175 O O . ILE B 1 451 ? -42.355 -27.041 -51.596 1.00 32.26 451 ILE B O 1
ATOM 7180 N N . PRO B 1 452 ? -42.410 -29.053 -50.591 1.00 28.55 452 PRO B N 1
ATOM 7181 C CA . PRO B 1 452 ? -41.786 -29.685 -51.771 1.00 32.45 452 PRO B CA 1
ATOM 7182 C C . PRO B 1 452 ? -42.622 -29.554 -53.027 1.00 35.79 452 PRO B C 1
ATOM 7183 O O . PRO B 1 452 ? -42.060 -29.401 -54.122 1.00 38.73 452 PRO B O 1
ATOM 7187 N N . ALA B 1 453 ? -43.951 -29.626 -52.905 1.00 36.30 453 ALA B N 1
ATOM 7188 C CA . ALA B 1 453 ? -44.808 -29.500 -54.083 1.00 38.65 453 ALA B CA 1
ATOM 7189 C C . ALA B 1 453 ? -44.637 -28.135 -54.736 1.00 41.11 453 ALA B C 1
ATOM 7190 O O . ALA B 1 453 ? -44.462 -28.035 -55.957 1.00 45.98 453 ALA B O 1
ATOM 7192 N N . ILE B 1 454 ? -44.678 -27.069 -53.929 1.00 40.90 454 ILE B N 1
ATOM 7193 C CA . ILE B 1 454 ? -44.505 -25.719 -54.459 1.00 39.33 454 ILE B CA 1
ATOM 7194 C C . ILE B 1 454 ? -43.161 -25.603 -55.163 1.00 40.32 454 ILE B C 1
ATOM 7195 O O . ILE B 1 454 ? -43.050 -24.993 -56.236 1.00 43.68 454 ILE B O 1
ATOM 7200 N N . LEU B 1 455 ? -42.124 -26.196 -54.576 1.00 28.26 455 LEU B N 1
ATOM 7201 C CA . LEU B 1 455 ? -40.813 -26.222 -55.209 1.00 32.06 455 LEU B CA 1
ATOM 7202 C C . LEU B 1 455 ? -40.880 -26.889 -56.583 1.00 33.92 455 LEU B C 1
ATOM 7203 O O . LEU B 1 455 ? -40.380 -26.344 -57.574 1.00 44.95 455 LEU B O 1
ATOM 7208 N N . ALA B 1 456 ? -41.501 -28.073 -56.655 1.00 36.66 456 ALA B N 1
ATOM 7209 C CA . ALA B 1 456 ? -41.598 -28.809 -57.914 1.00 38.40 456 ALA B CA 1
ATOM 7210 C C . ALA B 1 456 ? -42.367 -28.012 -58.966 1.00 34.53 456 ALA B C 1
ATOM 7211 O O . ALA B 1 456 ? -41.941 -27.926 -60.129 1.00 31.89 456 ALA B O 1
ATOM 7213 N N . LEU B 1 457 ? -43.478 -27.389 -58.560 1.00 32.04 457 LEU B N 1
ATOM 7214 C CA . LEU B 1 457 ? -44.284 -26.602 -59.488 1.00 34.89 457 LEU B CA 1
ATOM 7215 C C . LEU B 1 457 ? -43.497 -25.426 -60.061 1.00 36.74 457 LEU B C 1
ATOM 7216 O O . LEU B 1 457 ? -43.407 -25.262 -61.283 1.00 33.85 457 LEU B O 1
ATOM 7221 N N . LYS B 1 458 ? -42.908 -24.601 -59.190 1.00 35.54 458 LYS B N 1
ATOM 7222 C CA . LYS B 1 458 ? -42.137 -23.456 -59.660 1.00 32.13 458 LYS B CA 1
ATOM 7223 C C . LYS B 1 458 ? -41.033 -23.895 -60.611 1.00 31.29 458 LYS B C 1
ATOM 7224 O O . LYS B 1 458 ? -40.723 -23.193 -61.581 1.00 37.76 458 LYS B O 1
ATOM 7230 N N . LEU B 1 459 ? -40.450 -25.070 -60.377 1.00 30.61 459 LEU B N 1
ATOM 7231 C CA . LEU B 1 459 ? -39.411 -25.537 -61.285 1.00 33.37 459 LEU B CA 1
ATOM 7232 C C . LEU B 1 459 ? -40.000 -25.976 -62.616 1.00 43.52 459 LEU B C 1
ATOM 7233 O O . LEU B 1 459 ? -39.419 -25.709 -63.678 1.00 44.66 459 LEU B O 1
ATOM 7238 N N . LYS B 1 460 ? -41.144 -26.667 -62.575 1.00 41.09 460 LYS B N 1
ATOM 7239 C CA . LYS B 1 460 ? -41.779 -27.102 -63.801 1.00 34.69 460 LYS B CA 1
ATOM 7240 C C . LYS B 1 460 ? -42.209 -25.902 -64.620 1.00 43.18 460 LYS B C 1
ATOM 7241 O O . LYS B 1 460 ? -42.001 -25.865 -65.843 1.00 43.59 460 LYS B O 1
ATOM 7247 N N . ASN B 1 461 ? -42.798 -24.902 -63.954 1.00 37.53 461 ASN B N 1
ATOM 7248 C CA . ASN B 1 461 ? -43.262 -23.702 -64.651 1.00 40.36 461 ASN B CA 1
ATOM 7249 C C . ASN B 1 461 ? -42.105 -22.902 -65.245 1.00 36.44 461 ASN B C 1
ATOM 7250 O O . ASN B 1 461 ? -42.302 -22.157 -66.215 1.00 37.75 461 ASN B O 1
ATOM 7255 N N . SER B 1 462 ? -40.904 -23.031 -64.667 1.00 34.84 462 SER B N 1
ATOM 7256 C CA . SER B 1 462 ? -39.706 -22.371 -65.164 1.00 41.38 462 SER B CA 1
ATOM 7257 C C . SER B 1 462 ? -39.083 -23.112 -66.339 1.00 44.38 462 SER B C 1
ATOM 7258 O O . SER B 1 462 ? -38.144 -22.587 -66.960 1.00 38.85 462 SER B O 1
ATOM 7261 N N . GLY B 1 463 ? -39.582 -24.302 -66.657 1.00 37.44 463 GLY B N 1
ATOM 7262 C CA . GLY B 1 463 ? -39.113 -25.053 -67.796 1.00 38.53 463 GLY B CA 1
ATOM 7263 C C . GLY B 1 463 ? -38.039 -26.075 -67.502 1.00 38.54 463 GLY B C 1
ATOM 7264 O O . GLY B 1 463 ? -37.205 -26.339 -68.384 1.00 36.12 463 GLY B O 1
ATOM 7265 N N . LYS B 1 464 ? -38.025 -26.653 -66.301 1.00 34.38 464 LYS B N 1
ATOM 7266 C CA . LYS B 1 464 ? -36.975 -27.572 -65.871 1.00 41.15 464 LYS B CA 1
ATOM 7267 C C . LYS B 1 464 ? -37.538 -28.980 -65.742 1.00 43.29 464 LYS B C 1
ATOM 7268 O O . LYS B 1 464 ? -38.709 -29.162 -65.397 1.00 52.27 464 LYS B O 1
ATOM 7274 N N . ILE B 1 465 ? -36.696 -29.976 -66.009 1.00 34.12 465 ILE B N 1
ATOM 7275 C CA . ILE B 1 465 ? -37.114 -31.377 -65.933 1.00 36.55 465 ILE B CA 1
ATOM 7276 C C . ILE B 1 465 ? -37.194 -31.791 -64.461 1.00 40.28 465 ILE B C 1
ATOM 7277 O O . ILE B 1 465 ? -36.172 -31.919 -63.782 1.00 42.59 465 ILE B O 1
ATOM 7282 N N . VAL B 1 466 ? -38.407 -32.019 -63.968 1.00 41.44 466 VAL B N 1
ATOM 7283 C CA . VAL B 1 466 ? -38.646 -32.256 -62.551 1.00 35.69 466 VAL B CA 1
ATOM 7284 C C . VAL B 1 466 ? -39.242 -33.645 -62.367 1.00 33.94 466 VAL B C 1
ATOM 7285 O O . VAL B 1 466 ? -40.280 -33.968 -62.956 1.00 35.35 466 VAL B O 1
ATOM 7289 N N . ASN B 1 467 ? -38.602 -34.447 -61.523 1.00 33.38 467 ASN B N 1
ATOM 7290 C CA . ASN B 1 467 ? -39.077 -35.774 -61.137 1.00 34.42 467 ASN B CA 1
ATOM 7291 C C . ASN B 1 467 ? -39.413 -35.708 -59.643 1.00 34.03 467 ASN B C 1
ATOM 7292 O O . ASN B 1 467 ? -38.514 -35.694 -58.799 1.00 37.19 467 ASN B O 1
ATOM 7297 N N . PHE B 1 468 ? -40.706 -35.677 -59.322 1.00 34.02 468 PHE B N 1
ATOM 7298 C CA . PHE B 1 468 ? -41.209 -35.443 -57.973 1.00 33.32 468 PHE B CA 1
ATOM 7299 C C . PHE B 1 468 ? -42.260 -36.489 -57.655 1.00 38.00 468 PHE B C 1
ATOM 7300 O O . PHE B 1 468 ? -43.199 -36.665 -58.429 1.00 42.16 468 PHE B O 1
ATOM 7308 N N . ALA B 1 469 ? -42.110 -37.174 -56.521 1.00 38.00 469 ALA B N 1
ATOM 7309 C CA . ALA B 1 469 ? -43.107 -38.134 -56.067 1.00 39.18 469 ALA B CA 1
ATOM 7310 C C . ALA B 1 469 ? -43.170 -38.127 -54.540 1.00 43.72 469 ALA B C 1
ATOM 7311 O O . ALA B 1 469 ? -42.310 -37.560 -53.862 1.00 33.71 469 ALA B O 1
ATOM 7313 N N . ALA B 1 470 ? -44.209 -38.782 -54.012 1.00 39.80 470 ALA B N 1
ATOM 7314 C CA . ALA B 1 470 ? -44.462 -38.916 -52.579 1.00 42.65 470 ALA B CA 1
ATOM 7315 C C . ALA B 1 470 ? -44.528 -40.397 -52.224 1.00 49.15 470 ALA B C 1
ATOM 7316 O O . ALA B 1 470 ? -45.619 -40.977 -52.161 1.00 52.97 470 ALA B O 1
ATOM 7318 N N . PRO B 1 471 ? -43.388 -41.045 -51.979 1.00 50.21 471 PRO B N 1
ATOM 7319 C CA . PRO B 1 471 ? -43.382 -42.505 -51.790 1.00 47.18 471 PRO B CA 1
ATOM 7320 C C . PRO B 1 471 ? -44.302 -42.961 -50.669 1.00 45.95 471 PRO B C 1
ATOM 7321 O O . PRO B 1 471 ? -44.381 -42.334 -49.610 1.00 42.32 471 PRO B O 1
ATOM 7325 N N . TRP B 1 472 ? -44.978 -44.087 -50.905 1.00 42.50 472 TRP B N 1
ATOM 7326 C CA . TRP B 1 472 ? -46.027 -44.536 -50.002 1.00 45.06 472 TRP B CA 1
ATOM 7327 C C . TRP B 1 472 ? -45.445 -45.060 -48.693 1.00 52.89 472 TRP B C 1
ATOM 7328 O O . TRP B 1 472 ? -44.456 -45.799 -48.682 1.00 57.95 472 TRP B O 1
ATOM 7339 N N . GLY B 1 473 ? -46.072 -44.675 -47.583 1.00 55.25 473 GLY B N 1
ATOM 7340 C CA . GLY B 1 473 ? -45.666 -45.146 -46.272 1.00 43.69 473 GLY B CA 1
ATOM 7341 C C . GLY B 1 473 ? -44.275 -44.718 -45.862 1.00 53.24 473 GLY B C 1
ATOM 7342 O O . GLY B 1 473 ? -43.720 -45.260 -44.902 1.00 58.91 473 GLY B O 1
ATOM 7343 N N . GLN B 1 474 ? -43.699 -43.744 -46.569 1.00 48.62 474 GLN B N 1
ATOM 7344 C CA . GLN B 1 474 ? -42.342 -43.278 -46.303 1.00 40.96 474 GLN B CA 1
ATOM 7345 C C . GLN B 1 474 ? -42.405 -42.042 -45.413 1.00 42.11 474 GLN B C 1
ATOM 7346 O O . GLN B 1 474 ? -43.225 -41.149 -45.642 1.00 39.92 474 GLN B O 1
ATOM 7352 N N . GLY B 1 475 ? -41.578 -42.023 -44.369 1.00 41.87 475 GLY B N 1
ATOM 7353 C CA . GLY B 1 475 ? -41.469 -40.888 -43.482 1.00 44.13 475 GLY B CA 1
ATOM 7354 C C . GLY B 1 475 ? -40.282 -40.013 -43.838 1.00 49.95 475 GLY B C 1
ATOM 7355 O O . GLY B 1 475 ? -39.725 -40.086 -44.940 1.00 55.73 475 GLY B O 1
ATOM 7356 N N . HIS B 1 476 ? -39.879 -39.182 -42.882 1.00 41.86 476 HIS B N 1
ATOM 7357 C CA . HIS B 1 476 ? -38.702 -38.342 -43.054 1.00 29.73 476 HIS B CA 1
ATOM 7358 C C . HIS B 1 476 ? -37.447 -39.197 -43.222 1.00 33.30 476 HIS B C 1
ATOM 7359 O O . HIS B 1 476 ? -37.213 -40.134 -42.456 1.00 35.57 476 HIS B O 1
ATOM 7366 N N . GLY B 1 477 ? -36.654 -38.891 -44.238 1.00 34.87 477 GLY B N 1
ATOM 7367 C CA . GLY B 1 477 ? -35.479 -39.687 -44.538 1.00 36.42 477 GLY B CA 1
ATOM 7368 C C . GLY B 1 477 ? -35.014 -39.492 -45.968 1.00 37.07 477 GLY B C 1
ATOM 7369 O O . GLY B 1 477 ? -35.523 -38.659 -46.720 1.00 34.46 477 GLY B O 1
ATOM 7370 N N . GLY B 1 478 ? -34.014 -40.285 -46.326 1.00 31.01 478 GLY B N 1
ATOM 7371 C CA . GLY B 1 478 ? -33.382 -40.156 -47.618 1.00 30.07 478 GLY B CA 1
ATOM 7372 C C . GLY B 1 478 ? -32.544 -41.373 -47.919 1.00 36.08 478 GLY B C 1
ATOM 7373 O O . GLY B 1 478 ? -32.193 -42.143 -47.019 1.00 36.78 478 GLY B O 1
ATOM 7374 N N . ASP B 1 479 ? -32.237 -41.543 -49.214 1.00 34.87 479 ASP B N 1
ATOM 7375 C CA . ASP B 1 479 ? -31.341 -42.594 -49.687 1.00 33.24 479 ASP B CA 1
ATOM 7376 C C . ASP B 1 479 ? -31.916 -43.991 -49.439 1.00 39.50 479 ASP B C 1
ATOM 7377 O O . ASP B 1 479 ? -31.166 -44.962 -49.293 1.00 44.84 479 ASP B O 1
ATOM 7382 N N . TYR B 1 480 ? -33.241 -44.127 -49.393 1.00 38.66 480 TYR B N 1
ATOM 7383 C CA . TYR B 1 480 ? -33.871 -45.442 -49.273 1.00 40.18 480 TYR B CA 1
ATOM 7384 C C . TYR B 1 480 ? -34.089 -46.121 -50.624 1.00 46.74 480 TYR B C 1
ATOM 7385 O O . TYR B 1 480 ? -34.732 -47.176 -50.680 1.00 51.92 480 TYR B O 1
ATOM 7394 N N . ASP B 1 481 ? -33.574 -45.542 -51.701 1.00 48.02 481 ASP B N 1
ATOM 7395 C CA . ASP B 1 481 ? -33.958 -45.926 -53.051 1.00 45.50 481 ASP B CA 1
ATOM 7396 C C . ASP B 1 481 ? -32.784 -45.676 -53.994 1.00 45.69 481 ASP B C 1
ATOM 7397 O O . ASP B 1 481 ? -32.935 -45.110 -55.076 1.00 45.71 481 ASP B O 1
ATOM 7402 N N . LEU B 1 482 ? -31.585 -46.091 -53.587 1.00 49.04 482 LEU B N 1
ATOM 7403 C CA . LEU B 1 482 ? -30.395 -45.656 -54.305 1.00 46.94 482 LEU B CA 1
ATOM 7404 C C . LEU B 1 482 ? -30.334 -46.223 -55.722 1.00 47.85 482 LEU B C 1
ATOM 7405 O O . LEU B 1 482 ? -29.745 -45.592 -56.608 1.00 40.05 482 LEU B O 1
ATOM 7410 N N . GLU B 1 483 ? -30.937 -47.388 -55.972 1.00 48.46 483 GLU B N 1
ATOM 7411 C CA . GLU B 1 483 ? -30.896 -47.916 -57.330 1.00 50.34 483 GLU B CA 1
ATOM 7412 C C . GLU B 1 483 ? -31.813 -47.126 -58.254 1.00 60.82 483 GLU B C 1
ATOM 7413 O O . GLU B 1 483 ? -31.493 -46.924 -59.435 1.00 64.20 483 GLU B O 1
ATOM 7419 N N . GLU B 1 484 ? -32.962 -46.679 -57.742 1.00 51.24 484 GLU B N 1
ATOM 7420 C CA . GLU B 1 484 ? -33.801 -45.790 -58.532 1.00 42.42 484 GLU B CA 1
ATOM 7421 C C . GLU B 1 484 ? -33.156 -44.414 -58.650 1.00 47.44 484 GLU B C 1
ATOM 7422 O O . GLU B 1 484 ? -33.194 -43.797 -59.723 1.00 51.50 484 GLU B O 1
ATOM 7428 N N . LEU B 1 485 ? -32.523 -43.930 -57.572 1.00 40.34 485 LEU B N 1
ATOM 7429 C CA . LEU B 1 485 ? -31.793 -42.666 -57.654 1.00 37.03 485 LEU B CA 1
ATOM 7430 C C . LEU B 1 485 ? -30.792 -42.691 -58.800 1.00 41.65 485 LEU B C 1
ATOM 7431 O O . LEU B 1 485 ? -30.820 -41.826 -59.680 1.00 45.18 485 LEU B O 1
ATOM 7436 N N . PHE B 1 486 ? -29.928 -43.703 -58.829 1.00 38.61 486 PHE B N 1
ATOM 7437 C CA . PHE B 1 486 ? -28.842 -43.732 -59.792 1.00 39.39 486 PHE B CA 1
ATOM 7438 C C . PHE B 1 486 ? -29.288 -44.187 -61.181 1.00 47.80 486 PHE B C 1
ATOM 7439 O O . PHE B 1 486 ? -28.607 -43.875 -62.166 1.00 41.30 486 PHE B O 1
ATOM 7447 N N . ASN B 1 487 ? -30.433 -44.865 -61.292 1.00 48.45 487 ASN B N 1
ATOM 7448 C CA . ASN B 1 487 ? -31.054 -45.040 -62.602 1.00 43.06 487 ASN B CA 1
ATOM 7449 C C . ASN B 1 487 ? -31.449 -43.694 -63.202 1.00 41.69 487 ASN B C 1
ATOM 7450 O O . ASN B 1 487 ? -31.238 -43.453 -64.399 1.00 42.37 487 ASN B O 1
ATOM 7455 N N . TRP B 1 488 ? -32.034 -42.816 -62.379 1.00 39.93 488 TRP B N 1
ATOM 7456 C CA . TRP B 1 488 ? -32.407 -41.473 -62.815 1.00 40.43 488 TRP B CA 1
ATOM 7457 C C . TRP B 1 488 ? -31.181 -40.628 -63.134 1.00 43.30 488 TRP B C 1
ATOM 7458 O O . TRP B 1 488 ? -31.128 -39.971 -64.182 1.00 45.58 488 TRP B O 1
ATOM 7469 N N . ILE B 1 489 ? -30.195 -40.606 -62.233 1.00 40.74 489 ILE B N 1
ATOM 7470 C CA . ILE B 1 489 ? -28.985 -39.840 -62.518 1.00 41.56 489 ILE B CA 1
ATOM 7471 C C . ILE B 1 489 ? -28.352 -40.315 -63.819 1.00 49.16 489 ILE B C 1
ATOM 7472 O O . ILE B 1 489 ? -27.819 -39.508 -64.590 1.00 38.22 489 ILE B O 1
ATOM 7477 N N . ASP B 1 490 ? -28.402 -41.633 -64.082 1.00 51.70 490 ASP B N 1
ATOM 7478 C CA . ASP B 1 490 ? -27.833 -42.191 -65.311 1.00 50.14 490 ASP B CA 1
ATOM 7479 C C . ASP B 1 490 ? -28.662 -41.804 -66.521 1.00 48.31 490 ASP B C 1
ATOM 7480 O O . ASP B 1 490 ? -28.127 -41.693 -67.630 1.00 47.10 490 ASP B O 1
ATOM 7485 N N . ASN B 1 491 ? -29.964 -41.603 -66.337 1.00 46.72 491 ASN B N 1
ATOM 7486 C CA . ASN B 1 491 ? -30.787 -41.181 -67.463 1.00 50.84 491 ASN B CA 1
ATOM 7487 C C . ASN B 1 491 ? -30.494 -39.736 -67.835 1.00 51.44 491 ASN B C 1
ATOM 7488 O O . ASN B 1 491 ? -30.200 -39.433 -68.997 1.00 62.81 491 ASN B O 1
ATOM 7493 N N . VAL B 1 492 ? -30.546 -38.825 -66.863 1.00 45.00 492 VAL B N 1
ATOM 7494 C CA . VAL B 1 492 ? -30.289 -37.426 -67.184 1.00 48.45 492 VAL B CA 1
ATOM 7495 C C . VAL B 1 492 ? -28.840 -37.183 -67.569 1.00 48.01 492 VAL B C 1
ATOM 7496 O O . VAL B 1 492 ? -28.534 -36.135 -68.142 1.00 46.87 492 VAL B O 1
ATOM 7500 N N . VAL B 1 493 ? -27.939 -38.121 -67.286 1.00 49.28 493 VAL B N 1
ATOM 7501 C CA . VAL B 1 493 ? -26.560 -37.983 -67.743 1.00 55.63 493 VAL B CA 1
ATOM 7502 C C . VAL B 1 493 ? -26.337 -38.694 -69.072 1.00 67.28 493 VAL B C 1
ATOM 7503 O O . VAL B 1 493 ? -25.633 -38.171 -69.935 1.00 61.10 493 VAL B O 1
ATOM 7507 N N . LYS B 1 494 ? -26.977 -39.853 -69.251 1.00 88.97 494 LYS B N 1
ATOM 7508 C CA . LYS B 1 494 ? -26.553 -40.944 -70.155 1.00 104.25 494 LYS B CA 1
ATOM 7509 C C . LYS B 1 494 ? -25.210 -41.532 -69.724 1.00 110.68 494 LYS B C 1
ATOM 7510 O O . LYS B 1 494 ? -25.137 -42.694 -69.316 1.00 113.32 494 LYS B O 1
ATOM 7516 N N . ASP C 1 5 ? 5.806 -97.808 -46.046 1.00 88.59 5 ASP C N 1
ATOM 7517 C CA . ASP C 1 5 ? 6.468 -98.096 -47.311 1.00 84.50 5 ASP C CA 1
ATOM 7518 C C . ASP C 1 5 ? 7.971 -97.811 -47.219 1.00 74.63 5 ASP C C 1
ATOM 7519 O O . ASP C 1 5 ? 8.759 -98.735 -47.067 1.00 75.81 5 ASP C O 1
ATOM 7524 N N . TYR C 1 6 ? 8.352 -96.533 -47.292 1.00 70.63 6 TYR C N 1
ATOM 7525 C CA . TYR C 1 6 ? 9.763 -96.145 -47.293 1.00 68.62 6 TYR C CA 1
ATOM 7526 C C . TYR C 1 6 ? 10.483 -96.624 -46.032 1.00 64.65 6 TYR C C 1
ATOM 7527 O O . TYR C 1 6 ? 9.919 -96.661 -44.933 1.00 66.12 6 TYR C O 1
ATOM 7536 N N . ASP C 1 7 ? 11.755 -96.978 -46.206 1.00 58.41 7 ASP C N 1
ATOM 7537 C CA . ASP C 1 7 ? 12.594 -97.506 -45.139 1.00 60.29 7 ASP C CA 1
ATOM 7538 C C . ASP C 1 7 ? 13.258 -96.360 -44.388 1.00 58.79 7 ASP C C 1
ATOM 7539 O O . ASP C 1 7 ? 13.842 -95.463 -45.004 1.00 66.61 7 ASP C O 1
ATOM 7544 N N . LEU C 1 8 ? 13.174 -96.388 -43.061 1.00 52.82 8 LEU C N 1
ATOM 7545 C CA . LEU C 1 8 ? 13.634 -95.270 -42.252 1.00 44.82 8 LEU C CA 1
ATOM 7546 C C . LEU C 1 8 ? 15.024 -95.477 -41.663 1.00 44.90 8 LEU C C 1
ATOM 7547 O O . LEU C 1 8 ? 15.539 -94.577 -40.989 1.00 42.90 8 LEU C O 1
ATOM 7552 N N . LYS C 1 9 ? 15.643 -96.628 -41.903 1.00 47.43 9 LYS C N 1
ATOM 7553 C CA . LYS C 1 9 ? 17.010 -96.847 -41.460 1.00 47.91 9 LYS C CA 1
ATOM 7554 C C . LYS C 1 9 ? 17.947 -95.873 -42.170 1.00 53.82 9 LYS C C 1
ATOM 7555 O O . LYS C 1 9 ? 17.764 -95.557 -43.348 1.00 57.16 9 LYS C O 1
ATOM 7561 N N . PHE C 1 10 ? 18.932 -95.356 -41.438 1.00 53.30 10 PHE C N 1
ATOM 7562 C CA . PHE C 1 10 ? 19.866 -94.385 -42.002 1.00 48.21 10 PHE C CA 1
ATOM 7563 C C . PHE C 1 10 ? 20.969 -95.127 -42.744 1.00 48.40 10 PHE C C 1
ATOM 7564 O O . PHE C 1 10 ? 21.624 -96.005 -42.175 1.00 54.33 10 PHE C O 1
ATOM 7572 N N . ASN C 1 11 ? 21.150 -94.791 -44.022 1.00 50.81 11 ASN C N 1
ATOM 7573 C CA . ASN C 1 11 ? 22.211 -95.327 -44.865 1.00 48.76 11 ASN C CA 1
ATOM 7574 C C . ASN C 1 11 ? 23.414 -94.405 -44.746 1.00 50.57 11 ASN C C 1
ATOM 7575 O O . ASN C 1 11 ? 23.431 -93.320 -45.340 1.00 53.10 11 ASN C O 1
ATOM 7580 N N . PRO C 1 12 ? 24.438 -94.786 -43.985 1.00 58.49 12 PRO C N 1
ATOM 7581 C CA . PRO C 1 12 ? 25.596 -93.903 -43.817 1.00 61.37 12 PRO C CA 1
ATOM 7582 C C . PRO C 1 12 ? 26.495 -93.847 -45.041 1.00 66.12 12 PRO C C 1
ATOM 7583 O O . PRO C 1 12 ? 27.481 -93.100 -45.031 1.00 59.64 12 PRO C O 1
ATOM 7587 N N . ASP C 1 13 ? 26.175 -94.616 -46.087 1.00 74.09 13 ASP C N 1
ATOM 7588 C CA . ASP C 1 13 ? 26.980 -94.680 -47.304 1.00 76.09 13 ASP C CA 1
ATOM 7589 C C . ASP C 1 13 ? 26.391 -93.896 -48.473 1.00 70.83 13 ASP C C 1
ATOM 7590 O O . ASP C 1 13 ? 27.092 -93.698 -49.471 1.00 75.53 13 ASP C O 1
ATOM 7595 N N . LYS C 1 14 ? 25.137 -93.437 -48.379 1.00 67.98 14 LYS C N 1
ATOM 7596 C CA . LYS C 1 14 ? 24.533 -92.612 -49.434 1.00 60.86 14 LYS C CA 1
ATOM 7597 C C . LYS C 1 14 ? 24.722 -91.135 -49.090 1.00 55.69 14 LYS C C 1
ATOM 7598 O O . LYS C 1 14 ? 23.807 -90.429 -48.654 1.00 52.24 14 LYS C O 1
ATOM 7604 N N . TYR C 1 15 ? 25.944 -90.664 -49.320 1.00 49.72 15 TYR C N 1
ATOM 7605 C CA . TYR C 1 15 ? 26.298 -89.265 -49.134 1.00 48.35 15 TYR C CA 1
ATOM 7606 C C . TYR C 1 15 ? 27.164 -88.808 -50.300 1.00 52.74 15 TYR C C 1
ATOM 7607 O O . TYR C 1 15 ? 27.833 -89.614 -50.941 1.00 53.27 15 TYR C O 1
ATOM 7616 N N . ILE C 1 16 ? 27.160 -87.506 -50.555 1.00 54.37 16 ILE C N 1
ATOM 7617 C CA . ILE C 1 16 ? 28.166 -86.864 -51.391 1.00 57.07 16 ILE C CA 1
ATOM 7618 C C . ILE C 1 16 ? 29.154 -86.153 -50.474 1.00 56.09 16 ILE C C 1
ATOM 7619 O O . ILE C 1 16 ? 28.746 -85.408 -49.579 1.00 56.67 16 ILE C O 1
ATOM 7624 N N . SER C 1 17 ? 30.446 -86.388 -50.676 1.00 60.33 17 SER C N 1
ATOM 7625 C CA . SER C 1 17 ? 31.453 -85.639 -49.937 1.00 71.57 17 SER C CA 1
ATOM 7626 C C . SER C 1 17 ? 31.538 -84.209 -50.465 1.00 75.56 17 SER C C 1
ATOM 7627 O O . SER C 1 17 ? 31.412 -83.970 -51.669 1.00 79.79 17 SER C O 1
ATOM 7630 N N . LYS C 1 18 ? 31.748 -83.251 -49.556 1.00 68.71 18 LYS C N 1
ATOM 7631 C CA . LYS C 1 18 ? 31.699 -81.842 -49.923 1.00 59.02 18 LYS C CA 1
ATOM 7632 C C . LYS C 1 18 ? 32.574 -81.018 -48.992 1.00 61.42 18 LYS C C 1
ATOM 7633 O O . LYS C 1 18 ? 32.756 -81.358 -47.818 1.00 67.27 18 LYS C O 1
ATOM 7639 N N . GLU C 1 19 ? 33.102 -79.918 -49.527 1.00 58.68 19 GLU C N 1
ATOM 7640 C CA . GLU C 1 19 ? 33.908 -78.980 -48.759 1.00 64.37 19 GLU C CA 1
ATOM 7641 C C . GLU C 1 19 ? 33.418 -77.560 -49.002 1.00 64.68 19 GLU C C 1
ATOM 7642 O O . GLU C 1 19 ? 33.039 -77.210 -50.123 1.00 63.65 19 GLU C O 1
ATOM 7648 N N . ILE C 1 20 ? 33.434 -76.744 -47.949 1.00 59.92 20 ILE C N 1
ATOM 7649 C CA . ILE C 1 20 ? 33.247 -75.303 -48.073 1.00 64.14 20 ILE C CA 1
ATOM 7650 C C . ILE C 1 20 ? 34.275 -74.613 -47.185 1.00 74.27 20 ILE C C 1
ATOM 7651 O O . ILE C 1 20 ? 34.665 -75.132 -46.134 1.00 80.96 20 ILE C O 1
ATOM 7656 N N . LYS C 1 21 ? 34.737 -73.448 -47.629 1.00 79.99 21 LYS C N 1
ATOM 7657 C CA . LYS C 1 21 ? 35.677 -72.628 -46.872 1.00 88.99 21 LYS C CA 1
ATOM 7658 C C . LYS C 1 21 ? 34.928 -71.400 -46.358 1.00 101.35 21 LYS C C 1
ATOM 7659 O O . LYS C 1 21 ? 34.495 -70.554 -47.148 1.00 103.81 21 LYS C O 1
ATOM 7665 N N . ILE C 1 22 ? 34.765 -71.317 -45.034 1.00 106.01 22 ILE C N 1
ATOM 7666 C CA . ILE C 1 22 ? 34.063 -70.189 -44.427 1.00 110.83 22 ILE C CA 1
ATOM 7667 C C . ILE C 1 22 ? 34.857 -68.900 -44.604 1.00 112.12 22 ILE C C 1
ATOM 7668 O O . ILE C 1 22 ? 34.283 -67.806 -44.638 1.00 115.34 22 ILE C O 1
ATOM 7673 N N . ASN C 1 23 ? 36.179 -69.004 -44.725 1.00 108.04 23 ASN C N 1
ATOM 7674 C CA . ASN C 1 23 ? 37.043 -67.853 -44.950 1.00 107.39 23 ASN C CA 1
ATOM 7675 C C . ASN C 1 23 ? 38.341 -68.335 -45.578 1.00 109.87 23 ASN C C 1
ATOM 7676 O O . ASN C 1 23 ? 38.952 -67.642 -46.396 1.00 116.18 23 ASN C O 1
ATOM 7681 N N . GLY C 1 24 ? 38.753 -69.535 -45.189 1.00 105.08 24 GLY C N 1
ATOM 7682 C CA . GLY C 1 24 ? 39.998 -70.138 -45.607 1.00 103.50 24 GLY C CA 1
ATOM 7683 C C . GLY C 1 24 ? 40.131 -71.460 -44.886 1.00 99.07 24 GLY C C 1
ATOM 7684 O O . GLY C 1 24 ? 40.787 -72.390 -45.367 1.00 98.57 24 GLY C O 1
ATOM 7685 N N . LYS C 1 25 ? 39.485 -71.546 -43.724 1.00 93.25 25 LYS C N 1
ATOM 7686 C CA . LYS C 1 25 ? 39.403 -72.796 -42.977 1.00 92.60 25 LYS C CA 1
ATOM 7687 C C . LYS C 1 25 ? 38.552 -73.790 -43.759 1.00 90.23 25 LYS C C 1
ATOM 7688 O O . LYS C 1 25 ? 37.337 -73.610 -43.886 1.00 90.09 25 LYS C O 1
ATOM 7694 N N . LYS C 1 26 ? 39.191 -74.830 -44.295 1.00 93.29 26 LYS C N 1
ATOM 7695 C CA . LYS C 1 26 ? 38.465 -75.893 -44.975 1.00 84.97 26 LYS C CA 1
ATOM 7696 C C . LYS C 1 26 ? 37.499 -76.562 -44.007 1.00 81.28 26 LYS C C 1
ATOM 7697 O O . LYS C 1 26 ? 37.856 -76.876 -42.866 1.00 71.34 26 LYS C O 1
ATOM 7703 N N . ILE C 1 27 ? 36.264 -76.756 -44.460 1.00 82.47 27 ILE C N 1
ATOM 7704 C CA . ILE C 1 27 ? 35.230 -77.432 -43.688 1.00 74.36 27 ILE C CA 1
ATOM 7705 C C . ILE C 1 27 ? 34.749 -78.595 -44.542 1.00 69.78 27 ILE C C 1
ATOM 7706 O O . ILE C 1 27 ? 33.934 -78.414 -45.457 1.00 72.50 27 ILE C O 1
ATOM 7711 N N . LYS C 1 28 ? 35.273 -79.784 -44.260 1.00 60.58 28 LYS C N 1
ATOM 7712 C CA . LYS C 1 28 ? 34.860 -80.999 -44.940 1.00 53.87 28 LYS C CA 1
ATOM 7713 C C . LYS C 1 28 ? 33.637 -81.577 -44.245 1.00 54.77 28 LYS C C 1
ATOM 7714 O O . LYS C 1 28 ? 33.632 -81.758 -43.022 1.00 61.06 28 LYS C O 1
ATOM 7720 N N . TYR C 1 29 ? 32.604 -81.874 -45.022 1.00 53.22 29 TYR C N 1
ATOM 7721 C CA . TYR C 1 29 ? 31.396 -82.451 -44.463 1.00 51.61 29 TYR C CA 1
ATOM 7722 C C . TYR C 1 29 ? 30.836 -83.469 -45.433 1.00 49.36 29 TYR C C 1
ATOM 7723 O O . TYR C 1 29 ? 31.204 -83.504 -46.610 1.00 53.32 29 TYR C O 1
ATOM 7732 N N . ARG C 1 30 ? 29.946 -84.311 -44.925 1.00 45.38 30 ARG C N 1
ATOM 7733 C CA . ARG C 1 30 ? 29.239 -85.268 -45.760 1.00 49.67 30 ARG C CA 1
ATOM 7734 C C . ARG C 1 30 ? 27.772 -84.871 -45.829 1.00 52.39 30 ARG C C 1
ATOM 7735 O O . ARG C 1 30 ? 27.169 -84.520 -44.806 1.00 53.92 30 ARG C O 1
ATOM 7743 N N . ALA C 1 31 ? 27.217 -84.882 -47.046 1.00 43.67 31 ALA C N 1
ATOM 7744 C CA . ALA C 1 31 ? 25.859 -84.414 -47.305 1.00 46.02 31 ALA C CA 1
ATOM 7745 C C . ALA C 1 31 ? 24.954 -85.609 -47.577 1.00 49.69 31 ALA C C 1
ATOM 7746 O O . ALA C 1 31 ? 25.107 -86.294 -48.594 1.00 54.49 31 ALA C O 1
ATOM 7748 N N . TYR C 1 32 ? 24.010 -85.852 -46.669 1.00 47.92 32 TYR C N 1
ATOM 7749 C CA . TYR C 1 32 ? 22.971 -86.876 -46.826 1.00 45.73 32 TYR C CA 1
ATOM 7750 C C . TYR C 1 32 ? 21.675 -86.152 -47.173 1.00 43.26 32 TYR C C 1
ATOM 7751 O O . TYR C 1 32 ? 20.916 -85.750 -46.291 1.00 46.36 32 TYR C O 1
ATOM 7760 N N . GLU C 1 33 ? 21.421 -85.977 -48.463 1.00 43.39 33 GLU C N 1
ATOM 7761 C CA . GLU C 1 33 ? 20.408 -85.035 -48.907 1.00 47.24 33 GLU C CA 1
ATOM 7762 C C . GLU C 1 33 ? 19.143 -85.754 -49.348 1.00 44.52 33 GLU C C 1
ATOM 7763 O O . GLU C 1 33 ? 19.193 -86.887 -49.828 1.00 44.37 33 GLU C O 1
ATOM 7769 N N . ASN C 1 34 ? 17.994 -85.101 -49.115 1.00 38.84 34 ASN C N 1
ATOM 7770 C CA . ASN C 1 34 ? 16.705 -85.552 -49.634 1.00 48.21 34 ASN C CA 1
ATOM 7771 C C . ASN C 1 34 ? 16.199 -86.801 -48.907 1.00 50.54 34 ASN C C 1
ATOM 7772 O O . ASN C 1 34 ? 15.490 -87.626 -49.488 1.00 51.41 34 ASN C O 1
ATOM 7777 N N . ILE C 1 35 ? 16.533 -86.954 -47.627 1.00 43.97 35 ILE C N 1
ATOM 7778 C CA . ILE C 1 35 ? 16.167 -88.154 -46.879 1.00 37.74 35 ILE C CA 1
ATOM 7779 C C . ILE C 1 35 ? 14.701 -88.072 -46.487 1.00 37.06 35 ILE C C 1
ATOM 7780 O O . ILE C 1 35 ? 14.310 -87.205 -45.700 1.00 41.03 35 ILE C O 1
ATOM 7785 N N . ILE C 1 36 ? 13.892 -88.992 -47.007 1.00 38.67 36 ILE C N 1
ATOM 7786 C CA . ILE C 1 36 ? 12.491 -89.081 -46.609 1.00 38.50 36 ILE C CA 1
ATOM 7787 C C . ILE C 1 36 ? 12.402 -89.677 -45.207 1.00 51.79 36 ILE C C 1
ATOM 7788 O O . ILE C 1 36 ? 12.937 -90.762 -44.938 1.00 52.98 36 ILE C O 1
ATOM 7793 N N . TYR C 1 37 ? 11.723 -88.973 -44.300 1.00 47.10 37 TYR C N 1
ATOM 7794 C CA . TYR C 1 37 ? 11.789 -89.294 -42.878 1.00 40.75 37 TYR C CA 1
ATOM 7795 C C . TYR C 1 37 ? 10.475 -89.831 -42.313 1.00 40.40 37 TYR C C 1
ATOM 7796 O O . TYR C 1 37 ? 10.262 -89.774 -41.100 1.00 40.39 37 TYR C O 1
ATOM 7805 N N . ILE C 1 38 ? 9.598 -90.369 -43.159 1.00 43.04 38 ILE C N 1
ATOM 7806 C CA . ILE C 1 38 ? 8.386 -91.051 -42.718 1.00 44.05 38 ILE C CA 1
ATOM 7807 C C . ILE C 1 38 ? 8.167 -92.240 -43.633 1.00 44.74 38 ILE C C 1
ATOM 7808 O O . ILE C 1 38 ? 8.735 -92.321 -44.723 1.00 45.59 38 ILE C O 1
ATOM 7813 N N . LYS C 1 39 ? 7.319 -93.167 -43.180 1.00 47.95 39 LYS C N 1
ATOM 7814 C CA . LYS C 1 39 ? 7.071 -94.371 -43.967 1.00 54.00 39 LYS C CA 1
ATOM 7815 C C . LYS C 1 39 ? 6.057 -94.133 -45.083 1.00 54.60 39 LYS C C 1
ATOM 7816 O O . LYS C 1 39 ? 6.204 -94.686 -46.179 1.00 56.08 39 LYS C O 1
ATOM 7822 N N . ASN C 1 40 ? 5.028 -93.321 -44.832 1.00 54.17 40 ASN C N 1
ATOM 7823 C CA . ASN C 1 40 ? 3.962 -93.059 -45.796 1.00 49.08 40 ASN C CA 1
ATOM 7824 C C . ASN C 1 40 ? 3.833 -91.563 -46.046 1.00 46.90 40 ASN C C 1
ATOM 7825 O O . ASN C 1 40 ? 2.837 -90.948 -45.647 1.00 46.62 40 ASN C O 1
ATOM 7830 N N . PRO C 1 41 ? 4.806 -90.948 -46.719 1.00 46.36 41 PRO C N 1
ATOM 7831 C CA . PRO C 1 41 ? 4.703 -89.510 -47.008 1.00 47.09 41 PRO C CA 1
ATOM 7832 C C . PRO C 1 41 ? 3.531 -89.171 -47.914 1.00 52.75 41 PRO C C 1
ATOM 7833 O O . PRO C 1 41 ? 3.086 -89.982 -48.729 1.00 57.45 41 PRO C O 1
ATOM 7837 N N . ILE C 1 42 ? 3.041 -87.938 -47.774 1.00 55.20 42 ILE C N 1
ATOM 7838 C CA . ILE C 1 42 ? 2.014 -87.434 -48.682 1.00 56.42 42 ILE C CA 1
ATOM 7839 C C . ILE C 1 42 ? 2.658 -86.489 -49.694 1.00 53.08 42 ILE C C 1
ATOM 7840 O O . ILE C 1 42 ? 2.212 -86.403 -50.843 1.00 51.45 42 ILE C O 1
ATOM 7845 N N . ASP C 1 43 ? 3.731 -85.796 -49.294 1.00 48.21 43 ASP C N 1
ATOM 7846 C CA . ASP C 1 43 ? 4.522 -84.995 -50.228 1.00 54.52 43 ASP C CA 1
ATOM 7847 C C . ASP C 1 43 ? 6.003 -85.263 -50.004 1.00 52.97 43 ASP C C 1
ATOM 7848 O O . ASP C 1 43 ? 6.587 -84.778 -49.029 1.00 62.45 43 ASP C O 1
ATOM 7853 N N . LYS C 1 44 ? 6.612 -86.012 -50.922 1.00 44.59 44 LYS C N 1
ATOM 7854 C CA . LYS C 1 44 ? 8.019 -86.361 -50.791 1.00 49.59 44 LYS C CA 1
ATOM 7855 C C . LYS C 1 44 ? 8.932 -85.162 -51.008 1.00 52.37 44 LYS C C 1
ATOM 7856 O O . LYS C 1 44 ? 10.099 -85.220 -50.606 1.00 53.32 44 LYS C O 1
ATOM 7862 N N . ASP C 1 45 ? 8.426 -84.067 -51.594 1.00 43.37 45 ASP C N 1
ATOM 7863 C CA . ASP C 1 45 ? 9.256 -82.884 -51.833 1.00 47.61 45 ASP C CA 1
ATOM 7864 C C . ASP C 1 45 ? 9.479 -82.047 -50.574 1.00 50.58 45 ASP C C 1
ATOM 7865 O O . ASP C 1 45 ? 10.495 -81.352 -50.457 1.00 47.83 45 ASP C O 1
ATOM 7870 N N . TYR C 1 46 ? 8.536 -82.062 -49.646 1.00 44.47 46 TYR C N 1
ATOM 7871 C CA . TYR C 1 46 ? 8.668 -81.252 -48.459 1.00 43.38 46 TYR C CA 1
ATOM 7872 C C . TYR C 1 46 ? 8.903 -82.086 -47.222 1.00 45.83 46 TYR C C 1
ATOM 7873 O O . TYR C 1 46 ? 9.664 -81.673 -46.356 1.00 45.90 46 TYR C O 1
ATOM 7882 N N . GLN C 1 47 ? 8.307 -83.269 -47.148 1.00 47.49 47 GLN C N 1
ATOM 7883 C CA . GLN C 1 47 ? 8.585 -84.183 -46.054 1.00 36.47 47 GLN C CA 1
ATOM 7884 C C . GLN C 1 47 ? 9.874 -84.954 -46.305 1.00 40.47 47 GLN C C 1
ATOM 7885 O O . GLN C 1 47 ? 9.880 -86.183 -46.207 1.00 47.63 47 GLN C O 1
ATOM 7891 N N . ASN C 1 48 ? 10.966 -84.262 -46.632 1.00 37.52 48 ASN C N 1
ATOM 7892 C CA . ASN C 1 48 ? 12.285 -84.884 -46.618 1.00 37.23 48 ASN C CA 1
ATOM 7893 C C . ASN C 1 48 ? 13.269 -83.973 -45.886 1.00 35.46 48 ASN C C 1
ATOM 7894 O O . ASN C 1 48 ? 12.928 -82.876 -45.430 1.00 32.27 48 ASN C O 1
ATOM 7899 N N . MET C 1 49 ? 14.516 -84.422 -45.800 1.00 33.40 49 MET C N 1
ATOM 7900 C CA . MET C 1 49 ? 15.454 -83.813 -44.874 1.00 33.30 49 MET C CA 1
ATOM 7901 C C . MET C 1 49 ? 16.873 -83.931 -45.411 1.00 33.16 49 MET C C 1
ATOM 7902 O O . MET C 1 49 ? 17.260 -84.992 -45.905 1.00 34.64 49 MET C O 1
ATOM 7907 N N . ASN C 1 50 ? 17.641 -82.850 -45.303 1.00 32.89 50 ASN C N 1
ATOM 7908 C CA . ASN C 1 50 ? 19.078 -82.871 -45.552 1.00 38.62 50 ASN C CA 1
ATOM 7909 C C . ASN C 1 50 ? 19.833 -83.001 -44.234 1.00 39.47 50 ASN C C 1
ATOM 7910 O O . ASN C 1 50 ? 19.530 -82.285 -43.274 1.00 34.74 50 ASN C O 1
ATOM 7915 N N . ILE C 1 51 ? 20.827 -83.886 -44.200 1.00 44.34 51 ILE C N 1
ATOM 7916 C CA . ILE C 1 51 ? 21.680 -84.082 -43.027 1.00 43.02 51 ILE C CA 1
ATOM 7917 C C . ILE C 1 51 ? 23.130 -83.891 -43.457 1.00 41.66 51 ILE C C 1
ATOM 7918 O O . ILE C 1 51 ? 23.598 -84.563 -44.383 1.00 48.90 51 ILE C O 1
ATOM 7923 N N . TYR C 1 52 ? 23.833 -82.974 -42.791 1.00 41.34 52 TYR C N 1
ATOM 7924 C CA . TYR C 1 52 ? 25.238 -82.686 -43.066 1.00 46.44 52 TYR C CA 1
ATOM 7925 C C . TYR C 1 52 ? 26.066 -82.962 -41.813 1.00 49.41 52 TYR C C 1
ATOM 7926 O O . TYR C 1 52 ? 25.801 -82.384 -40.749 1.00 44.02 52 TYR C O 1
ATOM 7935 N N . ILE C 1 53 ? 27.070 -83.825 -41.953 1.00 43.77 53 ILE C N 1
ATOM 7936 C CA . ILE C 1 53 ? 27.883 -84.309 -40.844 1.00 45.07 53 ILE C CA 1
ATOM 7937 C C . ILE C 1 53 ? 29.348 -84.077 -41.185 1.00 50.46 53 ILE C C 1
ATOM 7938 O O . ILE C 1 53 ? 29.804 -84.529 -42.237 1.00 49.57 53 ILE C O 1
ATOM 7943 N N . PRO C 1 54 ? 30.126 -83.427 -40.319 1.00 52.67 54 PRO C N 1
ATOM 7944 C CA . PRO C 1 54 ? 31.540 -83.183 -40.639 1.00 51.18 54 PRO C CA 1
ATOM 7945 C C . PRO C 1 54 ? 32.300 -84.492 -40.783 1.00 46.75 54 PRO C C 1
ATOM 7946 O O . PRO C 1 54 ? 31.985 -85.495 -40.138 1.00 46.50 54 PRO C O 1
ATOM 7950 N N . GLU C 1 55 ? 33.315 -84.473 -41.648 1.00 50.76 55 GLU C N 1
ATOM 7951 C CA . GLU C 1 55 ? 34.030 -85.707 -41.967 1.00 56.93 55 GLU C CA 1
ATOM 7952 C C . GLU C 1 55 ? 34.738 -86.284 -40.750 1.00 57.38 55 GLU C C 1
ATOM 7953 O O . GLU C 1 55 ? 34.820 -87.510 -40.600 1.00 56.67 55 GLU C O 1
ATOM 7959 N N . GLU C 1 56 ? 35.250 -85.417 -39.876 1.00 59.06 56 GLU C N 1
ATOM 7960 C CA . GLU C 1 56 ? 35.985 -85.858 -38.699 1.00 67.22 56 GLU C CA 1
ATOM 7961 C C . GLU C 1 56 ? 35.202 -86.886 -37.887 1.00 69.08 56 GLU C C 1
ATOM 7962 O O . GLU C 1 56 ? 35.798 -87.795 -37.293 1.00 65.70 56 GLU C O 1
ATOM 7968 N N . TYR C 1 57 ? 33.871 -86.783 -37.877 1.00 67.38 57 TYR C N 1
ATOM 7969 C CA . TYR C 1 57 ? 33.040 -87.669 -37.069 1.00 64.71 57 TYR C CA 1
ATOM 7970 C C . TYR C 1 57 ? 32.866 -89.052 -37.684 1.00 59.51 57 TYR C C 1
ATOM 7971 O O . TYR C 1 57 ? 32.121 -89.868 -37.131 1.00 62.70 57 TYR C O 1
ATOM 7980 N N . PHE C 1 58 ? 33.527 -89.335 -38.804 1.00 53.15 58 PHE C N 1
ATOM 7981 C CA . PHE C 1 58 ? 33.607 -90.685 -39.349 1.00 56.54 58 PHE C CA 1
ATOM 7982 C C . PHE C 1 58 ? 35.000 -91.273 -39.223 1.00 60.18 58 PHE C C 1
ATOM 7983 O O . PHE C 1 58 ? 35.243 -92.367 -39.736 1.00 65.56 58 PHE C O 1
ATOM 7991 N N . ASN C 1 59 ? 35.917 -90.575 -38.544 1.00 66.87 59 ASN C N 1
ATOM 7992 C CA . ASN C 1 59 ? 37.326 -90.951 -38.504 1.00 73.77 59 ASN C CA 1
ATOM 7993 C C . ASN C 1 59 ? 37.878 -90.979 -37.084 1.00 79.33 59 ASN C C 1
ATOM 7994 O O . ASN C 1 59 ? 39.099 -90.972 -36.905 1.00 84.65 59 ASN C O 1
ATOM 7999 N N . ASN C 1 60 ? 37.007 -91.027 -36.079 1.00 75.67 60 ASN C N 1
ATOM 8000 C CA . ASN C 1 60 ? 37.402 -90.922 -34.677 1.00 75.79 60 ASN C CA 1
ATOM 8001 C C . ASN C 1 60 ? 38.270 -89.683 -34.468 1.00 73.73 60 ASN C C 1
ATOM 8002 O O . ASN C 1 60 ? 39.402 -89.745 -33.983 1.00 76.44 60 ASN C O 1
ATOM 8007 N N . LEU C 1 61 ? 37.717 -88.551 -34.893 1.00 69.11 61 LEU C N 1
ATOM 8008 C CA . LEU C 1 61 ? 38.314 -87.241 -34.706 1.00 67.65 61 LEU C CA 1
ATOM 8009 C C . LEU C 1 61 ? 37.335 -86.344 -33.956 1.00 68.46 61 LEU C C 1
ATOM 8010 O O . LEU C 1 61 ? 36.109 -86.487 -34.075 1.00 56.65 61 LEU C O 1
ATOM 8015 N N . SER C 1 62 ? 37.890 -85.427 -33.170 1.00 66.75 62 SER C N 1
ATOM 8016 C CA . SER C 1 62 ? 37.111 -84.405 -32.493 1.00 61.83 62 SER C CA 1
ATOM 8017 C C . SER C 1 62 ? 37.228 -83.073 -33.226 1.00 61.20 62 SER C C 1
ATOM 8018 O O . SER C 1 62 ? 38.171 -82.836 -33.987 1.00 59.76 62 SER C O 1
ATOM 8021 N N . ILE C 1 63 ? 36.231 -82.215 -33.010 1.00 58.46 63 ILE C N 1
ATOM 8022 C CA . ILE C 1 63 ? 36.245 -80.829 -33.479 1.00 64.11 63 ILE C CA 1
ATOM 8023 C C . ILE C 1 63 ? 35.903 -79.950 -32.290 1.00 64.66 63 ILE C C 1
ATOM 8024 O O . ILE C 1 63 ? 34.795 -80.045 -31.743 1.00 60.86 63 ILE C O 1
ATOM 8029 N N . GLY C 1 64 ? 36.843 -79.093 -31.903 1.00 68.69 64 GLY C N 1
ATOM 8030 C CA . GLY C 1 64 ? 36.683 -78.328 -30.688 1.00 68.39 64 GLY C CA 1
ATOM 8031 C C . GLY C 1 64 ? 36.532 -79.266 -29.513 1.00 71.49 64 GLY C C 1
ATOM 8032 O O . GLY C 1 64 ? 37.510 -79.845 -29.043 1.00 69.60 64 GLY C O 1
ATOM 8033 N N . SER C 1 65 ? 35.299 -79.445 -29.051 1.00 74.26 65 SER C N 1
ATOM 8034 C CA . SER C 1 65 ? 35.005 -80.344 -27.946 1.00 70.15 65 SER C CA 1
ATOM 8035 C C . SER C 1 65 ? 33.925 -81.360 -28.290 1.00 59.62 65 SER C C 1
ATOM 8036 O O . SER C 1 65 ? 33.433 -82.050 -27.391 1.00 57.41 65 SER C O 1
ATOM 8039 N N . TYR C 1 66 ? 33.529 -81.459 -29.551 1.00 54.96 66 TYR C N 1
ATOM 8040 C CA . TYR C 1 66 ? 32.473 -82.370 -29.952 1.00 57.24 66 TYR C CA 1
ATOM 8041 C C . TYR C 1 66 ? 33.060 -83.537 -30.729 1.00 56.74 66 TYR C C 1
ATOM 8042 O O . TYR C 1 66 ? 34.209 -83.491 -31.184 1.00 56.64 66 TYR C O 1
ATOM 8051 N N . ASN C 1 67 ? 32.245 -84.579 -30.884 1.00 50.93 67 ASN C N 1
ATOM 8052 C CA . ASN C 1 67 ? 32.639 -85.784 -31.605 1.00 51.83 67 ASN C CA 1
ATOM 8053 C C . ASN C 1 67 ? 31.377 -86.551 -31.995 1.00 53.51 67 ASN C C 1
ATOM 8054 O O . ASN C 1 67 ? 30.251 -86.078 -31.802 1.00 56.20 67 ASN C O 1
ATOM 8059 N N . SER C 1 68 ? 31.575 -87.755 -32.531 1.00 56.57 68 SER C N 1
ATOM 8060 C CA . SER C 1 68 ? 30.478 -88.527 -33.097 1.00 54.05 68 SER C CA 1
ATOM 8061 C C . SER C 1 68 ? 29.417 -88.866 -32.063 1.00 49.53 68 SER C C 1
ATOM 8062 O O . SER C 1 68 ? 28.242 -89.030 -32.411 1.00 49.37 68 SER C O 1
ATOM 8065 N N . ASN C 1 69 ? 29.803 -88.994 -30.798 1.00 51.35 69 ASN C N 1
ATOM 8066 C CA . ASN C 1 69 ? 28.875 -89.471 -29.787 1.00 52.51 69 ASN C CA 1
ATOM 8067 C C . ASN C 1 69 ? 28.187 -88.358 -29.021 1.00 53.34 69 ASN C C 1
ATOM 8068 O O . ASN C 1 69 ? 27.125 -88.606 -28.445 1.00 51.37 69 ASN C O 1
ATOM 8073 N N . ASN C 1 70 ? 28.742 -87.141 -29.013 1.00 54.48 70 ASN C N 1
ATOM 8074 C CA . ASN C 1 70 ? 28.222 -86.077 -28.161 1.00 56.50 70 ASN C CA 1
ATOM 8075 C C . ASN C 1 70 ? 27.788 -84.822 -28.901 1.00 54.28 70 ASN C C 1
ATOM 8076 O O . ASN C 1 70 ? 27.158 -83.960 -28.275 1.00 44.45 70 ASN C O 1
ATOM 8081 N N . ALA C 1 71 ? 28.125 -84.685 -30.186 1.00 50.17 71 ALA C N 1
ATOM 8082 C CA . ALA C 1 71 ? 27.950 -83.418 -30.888 1.00 45.84 71 ALA C CA 1
ATOM 8083 C C . ALA C 1 71 ? 26.472 -83.053 -30.985 1.00 44.10 71 ALA C C 1
ATOM 8084 O O . ALA C 1 71 ? 25.665 -83.872 -31.448 1.00 38.92 71 ALA C O 1
ATOM 8086 N N . PRO C 1 72 ? 26.088 -81.843 -30.585 1.00 44.41 72 PRO C N 1
ATOM 8087 C CA . PRO C 1 72 ? 24.690 -81.405 -30.737 1.00 42.26 72 PRO C CA 1
ATOM 8088 C C . PRO C 1 72 ? 24.292 -81.297 -32.195 1.00 37.75 72 PRO C C 1
ATOM 8089 O O . PRO C 1 72 ? 25.132 -81.128 -33.078 1.00 40.54 72 PRO C O 1
ATOM 8093 N N . ILE C 1 73 ? 22.974 -81.367 -32.429 1.00 49.58 73 ILE C N 1
ATOM 8094 C CA . ILE C 1 73 ? 22.367 -81.388 -33.761 1.00 32.67 73 ILE C CA 1
ATOM 8095 C C . ILE C 1 73 ? 21.631 -80.072 -33.979 1.00 34.04 73 ILE C C 1
ATOM 8096 O O . ILE C 1 73 ? 20.619 -79.801 -33.323 1.00 36.92 73 ILE C O 1
ATOM 8101 N N . PHE C 1 74 ? 22.103 -79.267 -34.927 1.00 34.77 74 PHE C N 1
ATOM 8102 C CA . PHE C 1 74 ? 21.409 -78.037 -35.297 1.00 31.08 74 PHE C CA 1
ATOM 8103 C C . PHE C 1 74 ? 20.267 -78.369 -36.250 1.00 41.48 74 PHE C C 1
ATOM 8104 O O . PHE C 1 74 ? 20.463 -79.087 -37.233 1.00 40.82 74 PHE C O 1
ATOM 8112 N N . PHE C 1 75 ? 19.077 -77.840 -35.959 1.00 38.49 75 PHE C N 1
ATOM 8113 C CA . PHE C 1 75 ? 17.822 -78.328 -36.534 1.00 31.38 75 PHE C CA 1
ATOM 8114 C C . PHE C 1 75 ? 17.005 -77.157 -37.089 1.00 35.49 75 PHE C C 1
ATOM 8115 O O . PHE C 1 75 ? 15.918 -76.856 -36.594 1.00 32.27 75 PHE C O 1
ATOM 8123 N N . PRO C 1 76 ? 17.500 -76.475 -38.130 1.00 38.14 76 PRO C N 1
ATOM 8124 C CA . PRO C 1 76 ? 16.809 -75.274 -38.627 1.00 29.03 76 PRO C CA 1
ATOM 8125 C C . PRO C 1 76 ? 15.727 -75.593 -39.645 1.00 38.62 76 PRO C C 1
ATOM 8126 O O . PRO C 1 76 ? 15.901 -76.435 -40.526 1.00 39.83 76 PRO C O 1
ATOM 8130 N N . ASN C 1 77 ? 14.601 -74.887 -39.533 1.00 39.44 77 ASN C N 1
ATOM 8131 C CA . ASN C 1 77 ? 13.525 -74.982 -40.503 1.00 29.00 77 ASN C CA 1
ATOM 8132 C C . ASN C 1 77 ? 13.427 -73.675 -41.279 1.00 35.95 77 ASN C C 1
ATOM 8133 O O . ASN C 1 77 ? 13.856 -72.622 -40.801 1.00 34.16 77 ASN C O 1
ATOM 8138 N N . THR C 1 78 ? 12.903 -73.766 -42.505 1.00 31.09 78 THR C N 1
ATOM 8139 C CA . THR C 1 78 ? 12.856 -72.649 -43.438 1.00 35.99 78 THR C CA 1
ATOM 8140 C C . THR C 1 78 ? 11.455 -72.065 -43.585 1.00 33.52 78 THR C C 1
ATOM 8141 O O . THR C 1 78 ? 11.246 -71.205 -44.435 1.00 35.32 78 THR C O 1
ATOM 8145 N N . VAL C 1 79 ? 10.499 -72.493 -42.760 1.00 40.58 79 VAL C N 1
ATOM 8146 C CA . VAL C 1 79 ? 9.133 -72.021 -42.911 1.00 33.31 79 VAL C CA 1
ATOM 8147 C C . VAL C 1 79 ? 9.074 -70.517 -42.717 1.00 45.08 79 VAL C C 1
ATOM 8148 O O . VAL C 1 79 ? 9.692 -69.970 -41.793 1.00 34.37 79 VAL C O 1
ATOM 8152 N N . GLY C 1 80 ? 8.381 -69.845 -43.629 1.00 36.58 80 GLY C N 1
ATOM 8153 C CA . GLY C 1 80 ? 7.910 -68.495 -43.401 1.00 38.88 80 GLY C CA 1
ATOM 8154 C C . GLY C 1 80 ? 6.479 -68.382 -43.883 1.00 39.54 80 GLY C C 1
ATOM 8155 O O . GLY C 1 80 ? 6.040 -69.132 -44.748 1.00 39.79 80 GLY C O 1
ATOM 8156 N N . GLY C 1 81 ? 5.738 -67.465 -43.282 1.00 40.58 81 GLY C N 1
ATOM 8157 C CA . GLY C 1 81 ? 4.343 -67.259 -43.646 1.00 42.15 81 GLY C CA 1
ATOM 8158 C C . GLY C 1 81 ? 3.426 -68.466 -43.504 1.00 40.99 81 GLY C C 1
ATOM 8159 O O . GLY C 1 81 ? 2.311 -68.467 -44.017 1.00 46.31 81 GLY C O 1
ATOM 8160 N N . TYR C 1 82 ? 3.874 -69.485 -42.784 1.00 27.73 82 TYR C N 1
ATOM 8161 C CA . TYR C 1 82 ? 3.230 -70.796 -42.702 1.00 27.53 82 TYR C CA 1
ATOM 8162 C C . TYR C 1 82 ? 3.148 -71.457 -44.063 1.00 32.02 82 TYR C C 1
ATOM 8163 O O . TYR C 1 82 ? 2.293 -72.316 -44.301 1.00 32.40 82 TYR C O 1
ATOM 8172 N N . MET C 1 83 ? 4.047 -71.085 -44.932 1.00 30.02 83 MET C N 1
ATOM 8173 C CA . MET C 1 83 ? 4.132 -71.606 -46.280 1.00 34.37 83 MET C CA 1
ATOM 8174 C C . MET C 1 83 ? 5.040 -72.819 -46.295 1.00 36.12 83 MET C C 1
ATOM 8175 O O . MET C 1 83 ? 5.837 -73.008 -45.372 1.00 34.83 83 MET C O 1
ATOM 8180 N N . PRO C 1 84 ? 4.893 -73.685 -47.302 1.00 40.98 84 PRO C N 1
ATOM 8181 C CA . PRO C 1 84 ? 5.792 -74.834 -47.438 1.00 37.47 84 PRO C CA 1
ATOM 8182 C C . PRO C 1 84 ? 7.245 -74.409 -47.317 1.00 39.29 84 PRO C C 1
ATOM 8183 O O . PRO C 1 84 ? 7.642 -73.358 -47.826 1.00 40.24 84 PRO C O 1
ATOM 8187 N N . GLY C 1 85 ? 8.048 -75.244 -46.663 1.00 30.35 85 GLY C N 1
ATOM 8188 C CA . GLY C 1 85 ? 9.456 -74.917 -46.549 1.00 35.84 85 GLY C CA 1
ATOM 8189 C C . GLY C 1 85 ? 10.397 -76.048 -46.895 1.00 42.54 85 GLY C C 1
ATOM 8190 O O . GLY C 1 85 ? 10.562 -76.971 -46.102 1.00 48.28 85 GLY C O 1
ATOM 8191 N N . LYS C 1 86 ? 11.033 -75.989 -48.060 1.00 51.71 86 LYS C N 1
ATOM 8192 C CA . LYS C 1 86 ? 11.950 -77.049 -48.446 1.00 52.85 86 LYS C CA 1
ATOM 8193 C C . LYS C 1 86 ? 13.121 -77.113 -47.462 1.00 45.77 86 LYS C C 1
ATOM 8194 O O . LYS C 1 86 ? 13.440 -76.150 -46.760 1.00 40.00 86 LYS C O 1
ATOM 8200 N N . ALA C 1 87 ? 13.750 -78.285 -47.397 1.00 48.86 87 ALA C N 1
ATOM 8201 C CA . ALA C 1 87 ? 14.888 -78.485 -46.508 1.00 42.26 87 ALA C CA 1
ATOM 8202 C C . ALA C 1 87 ? 16.047 -77.568 -46.889 1.00 42.16 87 ALA C C 1
ATOM 8203 O O . ALA C 1 87 ? 16.430 -77.479 -48.056 1.00 52.99 87 ALA C O 1
ATOM 8205 N N . ASP C 1 88 ? 16.612 -76.892 -45.897 1.00 36.85 88 ASP C N 1
ATOM 8206 C CA . ASP C 1 88 ? 17.674 -75.930 -46.154 1.00 41.69 88 ASP C CA 1
ATOM 8207 C C . ASP C 1 88 ? 18.958 -76.633 -46.598 1.00 39.23 88 ASP C C 1
ATOM 8208 O O . ASP C 1 88 ? 19.117 -77.848 -46.455 1.00 36.56 88 ASP C O 1
ATOM 8213 N N . THR C 1 89 ? 19.897 -75.831 -47.117 1.00 28.35 89 THR C N 1
ATOM 8214 C CA . THR C 1 89 ? 21.154 -76.329 -47.657 1.00 34.11 89 THR C CA 1
ATOM 8215 C C . THR C 1 89 ? 22.322 -75.532 -47.100 1.00 39.47 89 THR C C 1
ATOM 8216 O O . THR C 1 89 ? 22.190 -74.366 -46.721 1.00 43.95 89 THR C O 1
ATOM 8220 N N . VAL C 1 90 ? 23.484 -76.181 -47.088 1.00 40.94 90 VAL C N 1
ATOM 8221 C CA . VAL C 1 90 ? 24.708 -75.559 -46.607 1.00 38.94 90 VAL C CA 1
ATOM 8222 C C . VAL C 1 90 ? 25.210 -74.565 -47.640 1.00 43.05 90 VAL C C 1
ATOM 8223 O O . VAL C 1 90 ? 25.298 -74.882 -48.831 1.00 48.98 90 VAL C O 1
ATOM 8227 N N . GLY C 1 91 ? 25.552 -73.364 -47.191 1.00 47.46 91 GLY C N 1
ATOM 8228 C CA . GLY C 1 91 ? 26.141 -72.392 -48.084 1.00 43.83 91 GLY C CA 1
ATOM 8229 C C . GLY C 1 91 ? 26.140 -70.992 -47.516 1.00 53.00 91 GLY C C 1
ATOM 8230 O O . GLY C 1 91 ? 26.351 -70.794 -46.316 1.00 55.91 91 GLY C O 1
ATOM 8231 N N . LEU C 1 92 ? 25.897 -70.014 -48.379 1.00 57.32 92 LEU C N 1
ATOM 8232 C CA . LEU C 1 92 ? 25.928 -68.606 -48.030 1.00 58.63 92 LEU C CA 1
ATOM 8233 C C . LEU C 1 92 ? 24.528 -68.009 -48.087 1.00 73.48 92 LEU C C 1
ATOM 8234 O O . LEU C 1 92 ? 23.631 -68.515 -48.771 1.00 74.76 92 LEU C O 1
ATOM 8239 N N . GLY C 1 93 ? 24.351 -66.916 -47.342 1.00 79.39 93 GLY C N 1
ATOM 8240 C CA . GLY C 1 93 ? 23.211 -66.056 -47.552 1.00 81.29 93 GLY C CA 1
ATOM 8241 C C . GLY C 1 93 ? 23.499 -65.032 -48.635 1.00 86.96 93 GLY C C 1
ATOM 8242 O O . GLY C 1 93 ? 24.614 -64.917 -49.138 1.00 87.64 93 GLY C O 1
ATOM 8243 N N . ARG C 1 94 ? 22.460 -64.282 -49.001 1.00 89.63 94 ARG C N 1
ATOM 8244 C CA . ARG C 1 94 ? 22.667 -63.152 -49.900 1.00 91.91 94 ARG C CA 1
ATOM 8245 C C . ARG C 1 94 ? 23.555 -62.087 -49.272 1.00 93.80 94 ARG C C 1
ATOM 8246 O O . ARG C 1 94 ? 24.163 -61.289 -49.998 1.00 88.68 94 ARG C O 1
ATOM 8254 N N . ASP C 1 95 ? 23.646 -62.072 -47.938 1.00 99.12 95 ASP C N 1
ATOM 8255 C CA . ASP C 1 95 ? 24.482 -61.140 -47.191 1.00 101.03 95 ASP C CA 1
ATOM 8256 C C . ASP C 1 95 ? 25.939 -61.579 -47.221 1.00 94.34 95 ASP C C 1
ATOM 8257 O O . ASP C 1 95 ? 26.682 -61.350 -46.262 1.00 102.50 95 ASP C O 1
ATOM 8262 N N . GLY C 1 96 ? 26.347 -62.221 -48.316 1.00 80.33 96 GLY C N 1
ATOM 8263 C CA . GLY C 1 96 ? 27.725 -62.614 -48.524 1.00 71.24 96 GLY C CA 1
ATOM 8264 C C . GLY C 1 96 ? 28.220 -63.760 -47.662 1.00 69.64 96 GLY C C 1
ATOM 8265 O O . GLY C 1 96 ? 28.938 -64.643 -48.142 1.00 64.15 96 GLY C O 1
ATOM 8266 N N . LYS C 1 97 ? 27.833 -63.770 -46.392 1.00 68.93 97 LYS C N 1
ATOM 8267 C CA . LYS C 1 97 ? 28.512 -64.570 -45.388 1.00 65.87 97 LYS C CA 1
ATOM 8268 C C . LYS C 1 97 ? 27.835 -65.920 -45.182 1.00 56.85 97 LYS C C 1
ATOM 8269 O O . LYS C 1 97 ? 26.715 -66.174 -45.637 1.00 58.50 97 LYS C O 1
ATOM 8275 N N . ALA C 1 98 ? 28.565 -66.799 -44.500 1.00 46.38 98 ALA C N 1
ATOM 8276 C CA . ALA C 1 98 ? 28.107 -68.156 -44.255 1.00 43.02 98 ALA C CA 1
ATOM 8277 C C . ALA C 1 98 ? 26.780 -68.156 -43.521 1.00 43.16 98 ALA C C 1
ATOM 8278 O O . ALA C 1 98 ? 26.572 -67.369 -42.597 1.00 47.30 98 ALA C O 1
ATOM 8280 N N . ASN C 1 99 ? 25.879 -69.056 -43.928 1.00 41.24 99 ASN C N 1
ATOM 8281 C CA . ASN C 1 99 ? 24.569 -69.151 -43.294 1.00 37.00 99 ASN C CA 1
ATOM 8282 C C . ASN C 1 99 ? 24.657 -69.977 -42.001 1.00 39.12 99 ASN C C 1
ATOM 8283 O O . ASN C 1 99 ? 25.741 -70.338 -41.516 1.00 35.17 99 ASN C O 1
ATOM 8288 N N . SER C 1 100 ? 23.490 -70.277 -41.419 1.00 35.39 100 SER C N 1
ATOM 8289 C CA . SER C 1 100 ? 23.468 -70.919 -40.106 1.00 34.33 100 SER C CA 1
ATOM 8290 C C . SER C 1 100 ? 24.023 -72.330 -40.177 1.00 41.25 100 SER C C 1
ATOM 8291 O O . SER C 1 100 ? 24.815 -72.732 -39.318 1.00 42.92 100 SER C O 1
ATOM 8294 N N . LEU C 1 101 ? 23.623 -73.085 -41.207 1.00 42.29 101 LEU C N 1
ATOM 8295 C CA . LEU C 1 101 ? 24.100 -74.451 -41.381 1.00 41.39 101 LEU C CA 1
ATOM 8296 C C . LEU C 1 101 ? 25.616 -74.492 -41.551 1.00 51.77 101 LEU C C 1
ATOM 8297 O O . LEU C 1 101 ? 26.298 -75.326 -40.941 1.00 53.60 101 LEU C O 1
ATOM 8302 N N . THR C 1 102 ? 26.165 -73.605 -42.380 1.00 52.73 102 THR C N 1
ATOM 8303 C CA . THR C 1 102 ? 27.616 -73.545 -42.516 1.00 48.59 102 THR C CA 1
ATOM 8304 C C . THR C 1 102 ? 28.262 -73.124 -41.202 1.00 46.88 102 THR C C 1
ATOM 8305 O O . THR C 1 102 ? 29.238 -73.737 -40.761 1.00 44.04 102 THR C O 1
ATOM 8309 N N . TYR C 1 103 ? 27.731 -72.069 -40.570 1.00 47.61 103 TYR C N 1
ATOM 8310 C CA . TYR C 1 103 ? 28.197 -71.683 -39.244 1.00 41.16 103 TYR C CA 1
ATOM 8311 C C . TYR C 1 103 ? 28.140 -72.864 -38.277 1.00 45.13 103 TYR C C 1
ATOM 8312 O O . TYR C 1 103 ? 29.083 -73.087 -37.507 1.00 48.22 103 TYR C O 1
ATOM 8321 N N . ALA C 1 104 ? 27.062 -73.656 -38.324 1.00 41.21 104 ALA C N 1
ATOM 8322 C CA . ALA C 1 104 ? 26.966 -74.811 -37.435 1.00 35.12 104 ALA C CA 1
ATOM 8323 C C . ALA C 1 104 ? 28.100 -75.801 -37.687 1.00 38.60 104 ALA C C 1
ATOM 8324 O O . ALA C 1 104 ? 28.727 -76.298 -36.740 1.00 40.92 104 ALA C O 1
ATOM 8326 N N . LEU C 1 105 ? 28.367 -76.110 -38.959 1.00 35.00 105 LEU C N 1
ATOM 8327 C CA . LEU C 1 105 ? 29.415 -77.069 -39.295 1.00 40.81 105 LEU C CA 1
ATOM 8328 C C . LEU C 1 105 ? 30.789 -76.551 -38.896 1.00 48.78 105 LEU C C 1
ATOM 8329 O O . LEU C 1 105 ? 31.598 -77.300 -38.336 1.00 49.32 105 LEU C O 1
ATOM 8334 N N . SER C 1 106 ? 31.067 -75.275 -39.165 1.00 51.36 106 SER C N 1
ATOM 8335 C CA . SER C 1 106 ? 32.273 -74.607 -38.685 1.00 46.72 106 SER C CA 1
ATOM 8336 C C . SER C 1 106 ? 32.601 -74.990 -37.245 1.00 47.88 106 SER C C 1
ATOM 8337 O O . SER C 1 106 ? 33.765 -75.220 -36.901 1.00 46.18 106 SER C O 1
ATOM 8340 N N . LYS C 1 107 ? 31.578 -75.075 -36.398 1.00 49.07 107 LYS C N 1
ATOM 8341 C CA . LYS C 1 107 ? 31.772 -75.261 -34.969 1.00 56.71 107 LYS C CA 1
ATOM 8342 C C . LYS C 1 107 ? 31.643 -76.714 -34.526 1.00 60.11 107 LYS C C 1
ATOM 8343 O O . LYS C 1 107 ? 31.849 -77.005 -33.346 1.00 67.24 107 LYS C O 1
ATOM 8349 N N . GLY C 1 108 ? 31.325 -77.633 -35.430 1.00 57.74 108 GLY C N 1
ATOM 8350 C CA . GLY C 1 108 ? 31.279 -79.042 -35.097 1.00 59.18 108 GLY C CA 1
ATOM 8351 C C . GLY C 1 108 ? 29.903 -79.635 -34.885 1.00 57.63 108 GLY C C 1
ATOM 8352 O O . GLY C 1 108 ? 29.801 -80.749 -34.361 1.00 65.67 108 GLY C O 1
ATOM 8353 N N . TYR C 1 109 ? 28.848 -78.941 -35.272 1.00 50.06 109 TYR C N 1
ATOM 8354 C CA . TYR C 1 109 ? 27.506 -79.472 -35.129 1.00 45.25 109 TYR C CA 1
ATOM 8355 C C . TYR C 1 109 ? 27.168 -80.409 -36.285 1.00 45.55 109 TYR C C 1
ATOM 8356 O O . TYR C 1 109 ? 27.670 -80.272 -37.409 1.00 35.86 109 TYR C O 1
ATOM 8365 N N . VAL C 1 110 ? 26.309 -81.366 -35.991 1.00 43.93 110 VAL C N 1
ATOM 8366 C CA . VAL C 1 110 ? 25.573 -82.080 -37.020 1.00 34.95 110 VAL C CA 1
ATOM 8367 C C . VAL C 1 110 ? 24.366 -81.235 -37.409 1.00 39.84 110 VAL C C 1
ATOM 8368 O O . VAL C 1 110 ? 23.721 -80.607 -36.554 1.00 33.13 110 VAL C O 1
ATOM 8372 N N . VAL C 1 111 ? 24.064 -81.176 -38.701 1.00 32.18 111 VAL C N 1
ATOM 8373 C CA . VAL C 1 111 ? 22.943 -80.385 -39.192 1.00 32.96 111 VAL C CA 1
ATOM 8374 C C . VAL C 1 111 ? 21.900 -81.336 -39.755 1.00 39.31 111 VAL C C 1
ATOM 8375 O O . VAL C 1 111 ? 22.214 -82.203 -40.585 1.00 41.24 111 VAL C O 1
ATOM 8379 N N . ALA C 1 112 ? 20.666 -81.176 -39.292 1.00 33.74 112 ALA C N 1
ATOM 8380 C CA . ALA C 1 112 ? 19.509 -81.888 -39.821 1.00 28.33 112 ALA C CA 1
ATOM 8381 C C . ALA C 1 112 ? 18.488 -80.805 -40.159 1.00 33.53 112 ALA C C 1
ATOM 8382 O O . ALA C 1 112 ? 17.830 -80.269 -39.264 1.00 34.98 112 ALA C O 1
ATOM 8384 N N . ALA C 1 113 ? 18.393 -80.450 -41.452 1.00 37.00 113 ALA C N 1
ATOM 8385 C CA . ALA C 1 113 ? 17.482 -79.416 -41.933 1.00 40.47 113 ALA C CA 1
ATOM 8386 C C . ALA C 1 113 ? 16.237 -80.073 -42.497 1.00 38.84 113 ALA C C 1
ATOM 8387 O O . ALA C 1 113 ? 16.270 -80.589 -43.625 1.00 42.86 113 ALA C O 1
ATOM 8389 N N . PRO C 1 114 ? 15.134 -80.104 -41.764 1.00 30.91 114 PRO C N 1
ATOM 8390 C CA . PRO C 1 114 ? 13.910 -80.704 -42.297 1.00 28.62 114 PRO C CA 1
ATOM 8391 C C . PRO C 1 114 ? 13.191 -79.752 -43.238 1.00 33.53 114 PRO C C 1
ATOM 8392 O O . PRO C 1 114 ? 13.198 -78.531 -43.044 1.00 30.77 114 PRO C O 1
ATOM 8396 N N . GLY C 1 115 ? 12.600 -80.329 -44.302 1.00 43.93 115 GLY C N 1
ATOM 8397 C CA . GLY C 1 115 ? 11.518 -79.672 -44.992 1.00 34.15 115 GLY C CA 1
ATOM 8398 C C . GLY C 1 115 ? 10.229 -79.844 -44.208 1.00 32.95 115 GLY C C 1
ATOM 8399 O O . GLY C 1 115 ? 10.146 -80.636 -43.273 1.00 33.98 115 GLY C O 1
ATOM 8400 N N . ALA C 1 116 ? 9.199 -79.100 -44.602 1.00 35.32 116 ALA C N 1
ATOM 8401 C CA . ALA C 1 116 ? 7.910 -79.221 -43.932 1.00 36.15 116 ALA C CA 1
ATOM 8402 C C . ALA C 1 116 ? 6.807 -78.741 -44.868 1.00 33.39 116 ALA C C 1
ATOM 8403 O O . ALA C 1 116 ? 6.986 -77.749 -45.580 1.00 44.15 116 ALA C O 1
ATOM 8405 N N . ARG C 1 117 ? 5.673 -79.447 -44.868 1.00 37.12 117 ARG C N 1
ATOM 8406 C CA . ARG C 1 117 ? 4.530 -79.009 -45.662 1.00 35.84 117 ARG C CA 1
ATOM 8407 C C . ARG C 1 117 ? 4.057 -77.639 -45.177 1.00 39.97 117 ARG C C 1
ATOM 8408 O O . ARG C 1 117 ? 4.380 -77.204 -44.065 1.00 34.92 117 ARG C O 1
ATOM 8416 N N . GLY C 1 118 ? 3.281 -76.955 -46.029 1.00 40.16 118 GLY C N 1
ATOM 8417 C CA . GLY C 1 118 ? 2.772 -75.630 -45.731 1.00 33.40 118 GLY C CA 1
ATOM 8418 C C . GLY C 1 118 ? 1.406 -75.394 -46.342 1.00 33.88 118 GLY C C 1
ATOM 8419 O O . GLY C 1 118 ? 0.893 -76.229 -47.089 1.00 32.86 118 GLY C O 1
ATOM 8420 N N . ARG C 1 119 ? 0.841 -74.208 -46.058 1.00 35.12 119 ARG C N 1
ATOM 8421 C CA . ARG C 1 119 ? -0.611 -74.006 -46.128 1.00 31.96 119 ARG C CA 1
ATOM 8422 C C . ARG C 1 119 ? -1.172 -74.088 -47.549 1.00 38.90 119 ARG C C 1
ATOM 8423 O O . ARG C 1 119 ? -2.355 -74.406 -47.726 1.00 35.15 119 ARG C O 1
ATOM 8431 N N . THR C 1 120 ? -0.366 -73.816 -48.569 1.00 36.61 120 THR C N 1
ATOM 8432 C CA . THR C 1 120 ? -0.859 -73.822 -49.942 1.00 36.88 120 THR C CA 1
ATOM 8433 C C . THR C 1 120 ? -0.618 -75.140 -50.682 1.00 45.84 120 THR C C 1
ATOM 8434 O O . THR C 1 120 ? -0.979 -75.248 -51.863 1.00 49.95 120 THR C O 1
ATOM 8438 N N . LEU C 1 121 ? -0.007 -76.135 -50.043 1.00 45.19 121 LEU C N 1
ATOM 8439 C CA . LEU C 1 121 ? 0.297 -77.378 -50.740 1.00 47.15 121 LEU C CA 1
ATOM 8440 C C . LEU C 1 121 ? -0.983 -78.125 -51.105 1.00 54.14 121 LEU C C 1
ATOM 8441 O O . LEU C 1 121 ? -1.937 -78.165 -50.321 1.00 53.18 121 LEU C O 1
ATOM 8446 N N . THR C 1 122 ? -1.013 -78.707 -52.312 1.00 50.71 122 THR C N 1
ATOM 8447 C CA . THR C 1 122 ? -2.078 -79.631 -52.673 1.00 43.83 122 THR C CA 1
ATOM 8448 C C . THR C 1 122 ? -1.487 -80.966 -53.103 1.00 46.33 122 THR C C 1
ATOM 8449 O O . THR C 1 122 ? -0.291 -81.078 -53.399 1.00 46.31 122 THR C O 1
ATOM 8453 N N . ASP C 1 123 ? -2.338 -81.994 -53.086 1.00 46.03 123 ASP C N 1
ATOM 8454 C CA . ASP C 1 123 ? -2.009 -83.257 -53.719 1.00 51.72 123 ASP C CA 1
ATOM 8455 C C . ASP C 1 123 ? -2.390 -83.174 -55.201 1.00 55.58 123 ASP C C 1
ATOM 8456 O O . ASP C 1 123 ? -2.910 -82.160 -55.678 1.00 59.61 123 ASP C O 1
ATOM 8461 N N . ASP C 1 124 ? -2.135 -84.248 -55.950 1.00 57.68 124 ASP C N 1
ATOM 8462 C CA . ASP C 1 124 ? -2.358 -84.180 -57.394 1.00 63.44 124 ASP C CA 1
ATOM 8463 C C . ASP C 1 124 ? -3.837 -84.116 -57.767 1.00 66.76 124 ASP C C 1
ATOM 8464 O O . ASP C 1 124 ? -4.158 -83.836 -58.932 1.00 69.50 124 ASP C O 1
ATOM 8469 N N . LYS C 1 125 ? -4.738 -84.374 -56.819 1.00 66.89 125 LYS C N 1
ATOM 8470 C CA . LYS C 1 125 ? -6.167 -84.195 -57.032 1.00 57.85 125 LYS C CA 1
ATOM 8471 C C . LYS C 1 125 ? -6.630 -82.791 -56.668 1.00 56.72 125 LYS C C 1
ATOM 8472 O O . LYS C 1 125 ? -7.790 -82.448 -56.933 1.00 58.34 125 LYS C O 1
ATOM 8478 N N . GLY C 1 126 ? -5.743 -81.983 -56.078 1.00 54.17 126 GLY C N 1
ATOM 8479 C CA . GLY C 1 126 ? -6.041 -80.621 -55.691 1.00 53.00 126 GLY C CA 1
ATOM 8480 C C . GLY C 1 126 ? -6.399 -80.396 -54.233 1.00 58.52 126 GLY C C 1
ATOM 8481 O O . GLY C 1 126 ? -6.783 -79.278 -53.872 1.00 57.54 126 GLY C O 1
ATOM 8482 N N . ASN C 1 127 ? -6.264 -81.398 -53.380 1.00 60.52 127 ASN C N 1
ATOM 8483 C CA . ASN C 1 127 ? -6.712 -81.257 -52.005 1.00 54.05 127 ASN C CA 1
ATOM 8484 C C . ASN C 1 127 ? -5.614 -80.707 -51.110 1.00 47.94 127 ASN C C 1
ATOM 8485 O O . ASN C 1 127 ? -4.428 -80.967 -51.309 1.00 48.28 127 ASN C O 1
ATOM 8490 N N . TYR C 1 128 ? -6.026 -79.927 -50.119 1.00 47.27 128 TYR C N 1
ATOM 8491 C CA . TYR C 1 128 ? -5.079 -79.255 -49.243 1.00 45.33 128 TYR C CA 1
ATOM 8492 C C . TYR C 1 128 ? -4.477 -80.253 -48.257 1.00 48.55 128 TYR C C 1
ATOM 8493 O O . TYR C 1 128 ? -5.201 -80.984 -47.579 1.00 55.91 128 TYR C O 1
ATOM 8502 N N . ILE C 1 129 ? -3.149 -80.300 -48.194 1.00 38.97 129 ILE C N 1
ATOM 8503 C CA . ILE C 1 129 ? -2.463 -81.348 -47.451 1.00 38.18 129 ILE C CA 1
ATOM 8504 C C . ILE C 1 129 ? -1.422 -80.698 -46.547 1.00 43.08 129 ILE C C 1
ATOM 8505 O O . ILE C 1 129 ? -0.511 -81.365 -46.044 1.00 40.19 129 ILE C O 1
ATOM 8510 N N . GLY C 1 130 ? -1.567 -79.395 -46.314 1.00 46.54 130 GLY C N 1
ATOM 8511 C CA . GLY C 1 130 ? -0.529 -78.642 -45.647 1.00 33.18 130 GLY C CA 1
ATOM 8512 C C . GLY C 1 130 ? -1.060 -77.660 -44.630 1.00 37.06 130 GLY C C 1
ATOM 8513 O O . GLY C 1 130 ? -0.290 -76.870 -44.081 1.00 30.61 130 GLY C O 1
ATOM 8514 N N . LYS C 1 131 ? -2.371 -77.697 -44.379 1.00 32.71 131 LYS C N 1
ATOM 8515 C CA . LYS C 1 131 ? -2.974 -76.846 -43.360 1.00 36.25 131 LYS C CA 1
ATOM 8516 C C . LYS C 1 131 ? -2.549 -77.305 -41.963 1.00 36.81 131 LYS C C 1
ATOM 8517 O O . LYS C 1 131 ? -1.935 -78.361 -41.784 1.00 33.34 131 LYS C O 1
ATOM 8523 N N . ALA C 1 132 ? -2.878 -76.494 -40.965 1.00 38.59 132 ALA C N 1
ATOM 8524 C CA . ALA C 1 132 ? -2.512 -76.850 -39.603 1.00 35.06 132 ALA C CA 1
ATOM 8525 C C . ALA C 1 132 ? -3.111 -78.214 -39.266 1.00 36.82 132 ALA C C 1
ATOM 8526 O O . ALA C 1 132 ? -4.222 -78.528 -39.705 1.00 35.77 132 ALA C O 1
ATOM 8528 N N . PRO C 1 133 ? -2.395 -79.068 -38.524 1.00 38.43 133 PRO C N 1
ATOM 8529 C CA . PRO C 1 133 ? -1.047 -78.898 -37.976 1.00 39.67 133 PRO C CA 1
ATOM 8530 C C . PRO C 1 133 ? 0.042 -79.615 -38.776 1.00 42.93 133 PRO C C 1
ATOM 8531 O O . PRO C 1 133 ? 0.994 -80.116 -38.168 1.00 45.77 133 PRO C O 1
ATOM 8535 N N . ALA C 1 134 ? -0.101 -79.657 -40.106 1.00 40.55 134 ALA C N 1
ATOM 8536 C CA . ALA C 1 134 ? 0.807 -80.443 -40.934 1.00 31.77 134 ALA C CA 1
ATOM 8537 C C . ALA C 1 134 ? 2.264 -80.091 -40.678 1.00 32.77 134 ALA C C 1
ATOM 8538 O O . ALA C 1 134 ? 3.109 -80.985 -40.582 1.00 42.04 134 ALA C O 1
ATOM 8540 N N . ALA C 1 135 ? 2.584 -78.803 -40.541 1.00 36.23 135 ALA C N 1
ATOM 8541 C CA . ALA C 1 135 ? 3.995 -78.417 -40.453 1.00 39.90 135 ALA C CA 1
ATOM 8542 C C . ALA C 1 135 ? 4.635 -78.856 -39.134 1.00 38.45 135 ALA C C 1
ATOM 8543 O O . ALA C 1 135 ? 5.786 -79.320 -39.127 1.00 37.03 135 ALA C O 1
ATOM 8545 N N . ILE C 1 136 ? 3.929 -78.708 -38.006 1.00 34.26 136 ILE C N 1
ATOM 8546 C CA . ILE C 1 136 ? 4.518 -79.163 -36.742 1.00 27.38 136 ILE C CA 1
ATOM 8547 C C . ILE C 1 136 ? 4.567 -80.676 -36.709 1.00 26.35 136 ILE C C 1
ATOM 8548 O O . ILE C 1 136 ? 5.507 -81.260 -36.154 1.00 31.86 136 ILE C O 1
ATOM 8553 N N . VAL C 1 137 ? 3.588 -81.337 -37.351 1.00 30.83 137 VAL C N 1
ATOM 8554 C CA . VAL C 1 137 ? 3.604 -82.793 -37.465 1.00 28.18 137 VAL C CA 1
ATOM 8555 C C . VAL C 1 137 ? 4.813 -83.255 -38.272 1.00 29.76 137 VAL C C 1
ATOM 8556 O O . VAL C 1 137 ? 5.407 -84.300 -37.986 1.00 41.40 137 VAL C O 1
ATOM 8560 N N . ASP C 1 138 ? 5.219 -82.479 -39.271 1.00 37.26 138 ASP C N 1
ATOM 8561 C CA . ASP C 1 138 ? 6.411 -82.858 -40.031 1.00 39.28 138 ASP C CA 1
ATOM 8562 C C . ASP C 1 138 ? 7.674 -82.648 -39.195 1.00 30.90 138 ASP C C 1
ATOM 8563 O O . ASP C 1 138 ? 8.550 -83.519 -39.152 1.00 30.77 138 ASP C O 1
ATOM 8568 N N . LEU C 1 139 ? 7.777 -81.513 -38.501 1.00 27.44 139 LEU C N 1
ATOM 8569 C CA . LEU C 1 139 ? 8.956 -81.254 -37.672 1.00 29.46 139 LEU C CA 1
ATOM 8570 C C . LEU C 1 139 ? 9.107 -82.296 -36.559 1.00 34.82 139 LEU C C 1
ATOM 8571 O O . LEU C 1 139 ? 10.234 -82.709 -36.236 1.00 29.67 139 LEU C O 1
ATOM 8576 N N . LYS C 1 140 ? 7.983 -82.740 -35.970 1.00 30.03 140 LYS C N 1
ATOM 8577 C CA . LYS C 1 140 ? 8.035 -83.812 -34.972 1.00 31.88 140 LYS C CA 1
ATOM 8578 C C . LYS C 1 140 ? 8.400 -85.151 -35.605 1.00 40.00 140 LYS C C 1
ATOM 8579 O O . LYS C 1 140 ? 9.234 -85.892 -35.063 1.00 33.09 140 LYS C O 1
ATOM 8585 N N . ALA C 1 141 ? 7.802 -85.475 -36.764 1.00 39.44 141 ALA C N 1
ATOM 8586 C CA . ALA C 1 141 ? 8.171 -86.709 -37.450 1.00 29.96 141 ALA C CA 1
ATOM 8587 C C . ALA C 1 141 ? 9.664 -86.751 -37.746 1.00 33.31 141 ALA C C 1
ATOM 8588 O O . ALA C 1 141 ? 10.303 -87.804 -37.636 1.00 40.35 141 ALA C O 1
ATOM 8590 N N . ALA C 1 142 ? 10.238 -85.607 -38.107 1.00 36.95 142 ALA C N 1
ATOM 8591 C CA . ALA C 1 142 ? 11.652 -85.553 -38.437 1.00 29.23 142 ALA C CA 1
ATOM 8592 C C . ALA C 1 142 ? 12.506 -85.774 -37.205 1.00 32.63 142 ALA C C 1
ATOM 8593 O O . ALA C 1 142 ? 13.502 -86.503 -37.267 1.00 38.94 142 ALA C O 1
ATOM 8595 N N . VAL C 1 143 ? 12.140 -85.149 -36.078 1.00 32.16 143 VAL C N 1
ATOM 8596 C CA . VAL C 1 143 ? 12.853 -85.421 -34.832 1.00 30.29 143 VAL C CA 1
ATOM 8597 C C . VAL C 1 143 ? 12.814 -86.914 -34.539 1.00 30.53 143 VAL C C 1
ATOM 8598 O O . VAL C 1 143 ? 13.841 -87.535 -34.231 1.00 36.83 143 VAL C O 1
ATOM 8602 N N . ARG C 1 144 ? 11.630 -87.522 -34.673 1.00 34.61 144 ARG C N 1
ATOM 8603 C CA . ARG C 1 144 ? 11.500 -88.957 -34.416 1.00 39.21 144 ARG C CA 1
ATOM 8604 C C . ARG C 1 144 ? 12.463 -89.773 -35.271 1.00 37.12 144 ARG C C 1
ATOM 8605 O O . ARG C 1 144 ? 13.006 -90.785 -34.808 1.00 37.63 144 ARG C O 1
ATOM 8613 N N . TYR C 1 145 ? 12.705 -89.333 -36.514 1.00 35.27 145 TYR C N 1
ATOM 8614 C CA . TYR C 1 145 ? 13.696 -89.990 -37.366 1.00 33.50 145 TYR C CA 1
ATOM 8615 C C . TYR C 1 145 ? 15.104 -89.861 -36.788 1.00 35.21 145 TYR C C 1
ATOM 8616 O O . TYR C 1 145 ? 15.922 -90.780 -36.912 1.00 34.85 145 TYR C O 1
ATOM 8625 N N . LEU C 1 146 ? 15.414 -88.715 -36.174 1.00 38.18 146 LEU C N 1
ATOM 8626 C CA . LEU C 1 146 ? 16.732 -88.528 -35.577 1.00 36.90 146 LEU C CA 1
ATOM 8627 C C . LEU C 1 146 ? 16.911 -89.425 -34.365 1.00 42.94 146 LEU C C 1
ATOM 8628 O O . LEU C 1 146 ? 17.967 -90.040 -34.189 1.00 34.45 146 LEU C O 1
ATOM 8633 N N . TYR C 1 147 ? 15.884 -89.523 -33.525 1.00 42.68 147 TYR C N 1
ATOM 8634 C CA . TYR C 1 147 ? 15.962 -90.409 -32.372 1.00 34.02 147 TYR C CA 1
ATOM 8635 C C . TYR C 1 147 ? 16.066 -91.858 -32.796 1.00 42.47 147 TYR C C 1
ATOM 8636 O O . TYR C 1 147 ? 16.722 -92.656 -32.121 1.00 51.43 147 TYR C O 1
ATOM 8645 N N . LEU C 1 148 ? 15.424 -92.219 -33.906 1.00 40.95 148 LEU C N 1
ATOM 8646 C CA . LEU C 1 148 ? 15.484 -93.596 -34.371 1.00 38.70 148 LEU C CA 1
ATOM 8647 C C . LEU C 1 148 ? 16.913 -93.994 -34.723 1.00 46.14 148 LEU C C 1
ATOM 8648 O O . LEU C 1 148 ? 17.373 -95.084 -34.365 1.00 54.56 148 LEU C O 1
ATOM 8653 N N . ASN C 1 149 ? 17.641 -93.116 -35.403 1.00 42.84 149 ASN C N 1
ATOM 8654 C CA . ASN C 1 149 ? 18.953 -93.454 -35.920 1.00 43.40 149 ASN C CA 1
ATOM 8655 C C . ASN C 1 149 ? 20.092 -92.902 -35.081 1.00 49.37 149 ASN C C 1
ATOM 8656 O O . ASN C 1 149 ? 21.241 -92.940 -35.528 1.00 58.84 149 ASN C O 1
ATOM 8661 N N . ASP C 1 150 ? 19.800 -92.398 -33.878 1.00 46.19 150 ASP C N 1
ATOM 8662 C CA . ASP C 1 150 ? 20.845 -92.056 -32.914 1.00 43.39 150 ASP C CA 1
ATOM 8663 C C . ASP C 1 150 ? 21.881 -93.174 -32.810 1.00 52.43 150 ASP C C 1
ATOM 8664 O O . ASP C 1 150 ? 23.088 -92.918 -32.751 1.00 57.60 150 ASP C O 1
ATOM 8669 N N . GLU C 1 151 ? 21.412 -94.423 -32.790 1.00 55.18 151 GLU C N 1
ATOM 8670 C CA . GLU C 1 151 ? 22.281 -95.592 -32.860 1.00 66.89 151 GLU C CA 1
ATOM 8671 C C . GLU C 1 151 ? 23.331 -95.464 -33.962 1.00 63.88 151 GLU C C 1
ATOM 8672 O O . GLU C 1 151 ? 24.532 -95.620 -33.720 1.00 69.80 151 GLU C O 1
ATOM 8678 N N . VAL C 1 152 ? 22.888 -95.181 -35.185 1.00 55.62 152 VAL C N 1
ATOM 8679 C CA . VAL C 1 152 ? 23.651 -95.483 -36.388 1.00 49.24 152 VAL C CA 1
ATOM 8680 C C . VAL C 1 152 ? 24.257 -94.253 -37.031 1.00 49.98 152 VAL C C 1
ATOM 8681 O O . VAL C 1 152 ? 24.920 -94.379 -38.070 1.00 53.67 152 VAL C O 1
ATOM 8685 N N . MET C 1 153 ? 24.076 -93.070 -36.444 1.00 50.95 153 MET C N 1
ATOM 8686 C CA . MET C 1 153 ? 24.400 -91.812 -37.091 1.00 52.33 153 MET C CA 1
ATOM 8687 C C . MET C 1 153 ? 25.120 -90.906 -36.100 1.00 51.92 153 MET C C 1
ATOM 8688 O O . MET C 1 153 ? 24.728 -90.839 -34.925 1.00 53.41 153 MET C O 1
ATOM 8693 N N . PRO C 1 154 ? 26.177 -90.217 -36.533 1.00 51.00 154 PRO C N 1
ATOM 8694 C CA . PRO C 1 154 ? 26.891 -89.316 -35.624 1.00 51.19 154 PRO C CA 1
ATOM 8695 C C . PRO C 1 154 ? 25.978 -88.239 -35.067 1.00 56.71 154 PRO C C 1
ATOM 8696 O O . PRO C 1 154 ? 24.989 -87.840 -35.690 1.00 56.07 154 PRO C O 1
ATOM 8700 N N . GLY C 1 155 ? 26.327 -87.766 -33.876 1.00 59.16 155 GLY C N 1
ATOM 8701 C CA . GLY C 1 155 ? 25.571 -86.738 -33.191 1.00 51.34 155 GLY C CA 1
ATOM 8702 C C . GLY C 1 155 ? 24.729 -87.312 -32.070 1.00 48.73 155 GLY C C 1
ATOM 8703 O O . GLY C 1 155 ? 24.587 -88.526 -31.906 1.00 56.91 155 GLY C O 1
ATOM 8704 N N . ASP C 1 156 ? 24.154 -86.408 -31.288 1.00 45.84 156 ASP C N 1
ATOM 8705 C CA . ASP C 1 156 ? 23.366 -86.759 -30.109 1.00 47.79 156 ASP C CA 1
ATOM 8706 C C . ASP C 1 156 ? 21.940 -86.258 -30.322 1.00 38.33 156 ASP C C 1
ATOM 8707 O O . ASP C 1 156 ? 21.671 -85.056 -30.211 1.00 34.40 156 ASP C O 1
ATOM 8712 N N . ALA C 1 157 ? 21.015 -87.178 -30.598 1.00 34.46 157 ALA C N 1
ATOM 8713 C CA . ALA C 1 157 ? 19.626 -86.755 -30.726 1.00 44.93 157 ALA C CA 1
ATOM 8714 C C . ALA C 1 157 ? 19.074 -86.177 -29.424 1.00 44.04 157 ALA C C 1
ATOM 8715 O O . ALA C 1 157 ? 18.028 -85.523 -29.446 1.00 47.17 157 ALA C O 1
ATOM 8717 N N . ASN C 1 158 ? 19.749 -86.382 -28.301 1.00 41.13 158 ASN C N 1
ATOM 8718 C CA . ASN C 1 158 ? 19.340 -85.742 -27.058 1.00 41.33 158 ASN C CA 1
ATOM 8719 C C . ASN C 1 158 ? 19.740 -84.277 -26.994 1.00 35.34 158 ASN C C 1
ATOM 8720 O O . ASN C 1 158 ? 19.304 -83.581 -26.078 1.00 39.05 158 ASN C O 1
ATOM 8725 N N . LYS C 1 159 ? 20.538 -83.797 -27.943 1.00 34.04 159 LYS C N 1
ATOM 8726 C CA . LYS C 1 159 ? 20.912 -82.390 -28.018 1.00 30.09 159 LYS C CA 1
ATOM 8727 C C . LYS C 1 159 ? 20.465 -81.812 -29.354 1.00 39.70 159 LYS C C 1
ATOM 8728 O O . LYS C 1 159 ? 21.304 -81.400 -30.162 1.00 45.54 159 LYS C O 1
ATOM 8734 N N . ILE C 1 160 ? 19.157 -81.801 -29.613 1.00 31.28 160 ILE C N 1
ATOM 8735 C CA . ILE C 1 160 ? 18.612 -81.207 -30.830 1.00 33.20 160 ILE C CA 1
ATOM 8736 C C . ILE C 1 160 ? 18.233 -79.756 -30.548 1.00 31.51 160 ILE C C 1
ATOM 8737 O O . ILE C 1 160 ? 17.473 -79.477 -29.615 1.00 34.97 160 ILE C O 1
ATOM 8742 N N . ILE C 1 161 ? 18.767 -78.826 -31.337 1.00 33.19 161 ILE C N 1
ATOM 8743 C CA . ILE C 1 161 ? 18.527 -77.399 -31.121 1.00 36.50 161 ILE C CA 1
ATOM 8744 C C . ILE C 1 161 ? 17.743 -76.874 -32.315 1.00 36.38 161 ILE C C 1
ATOM 8745 O O . ILE C 1 161 ? 18.281 -76.752 -33.423 1.00 36.44 161 ILE C O 1
ATOM 8750 N N . SER C 1 162 ? 16.468 -76.582 -32.082 1.00 34.60 162 SER C N 1
ATOM 8751 C CA . SER C 1 162 ? 15.592 -76.003 -33.087 1.00 28.73 162 SER C CA 1
ATOM 8752 C C . SER C 1 162 ? 15.916 -74.539 -33.363 1.00 28.20 162 SER C C 1
ATOM 8753 O O . SER C 1 162 ? 16.118 -73.741 -32.444 1.00 33.94 162 SER C O 1
ATOM 8756 N N . ASN C 1 163 ? 15.917 -74.175 -34.639 1.00 35.01 163 ASN C N 1
ATOM 8757 C CA . ASN C 1 163 ? 15.972 -72.776 -35.043 1.00 37.81 163 ASN C CA 1
ATOM 8758 C C . ASN C 1 163 ? 14.904 -72.505 -36.092 1.00 39.13 163 ASN C C 1
ATOM 8759 O O . ASN C 1 163 ? 14.543 -73.385 -36.890 1.00 33.64 163 ASN C O 1
ATOM 8764 N N . GLY C 1 164 ? 14.413 -71.272 -36.086 1.00 37.41 164 GLY C N 1
ATOM 8765 C CA . GLY C 1 164 ? 13.436 -70.853 -37.074 1.00 32.82 164 GLY C CA 1
ATOM 8766 C C . GLY C 1 164 ? 13.058 -69.410 -36.824 1.00 28.63 164 GLY C C 1
ATOM 8767 O O . GLY C 1 164 ? 13.233 -68.887 -35.715 1.00 31.25 164 GLY C O 1
ATOM 8768 N N . THR C 1 165 ? 12.563 -68.764 -37.889 1.00 23.44 165 THR C N 1
ATOM 8769 C CA . THR C 1 165 ? 12.198 -67.356 -37.820 1.00 22.43 165 THR C CA 1
ATOM 8770 C C . THR C 1 165 ? 10.769 -67.154 -38.292 1.00 31.85 165 THR C C 1
ATOM 8771 O O . THR C 1 165 ? 10.286 -67.842 -39.203 1.00 30.43 165 THR C O 1
ATOM 8775 N N . SER C 1 166 ? 10.094 -66.220 -37.621 1.00 34.99 166 SER C N 1
ATOM 8776 C CA . SER C 1 166 ? 8.744 -65.807 -37.966 1.00 29.17 166 SER C CA 1
ATOM 8777 C C . SER C 1 166 ? 7.777 -66.960 -37.746 1.00 32.70 166 SER C C 1
ATOM 8778 O O . SER C 1 166 ? 7.594 -67.429 -36.614 1.00 30.44 166 SER C O 1
ATOM 8781 N N . ALA C 1 167 ? 7.146 -67.422 -38.820 1.00 36.58 167 ALA C N 1
ATOM 8782 C CA . ALA C 1 167 ? 6.324 -68.616 -38.709 1.00 33.73 167 ALA C CA 1
ATOM 8783 C C . ALA C 1 167 ? 7.167 -69.819 -38.321 1.00 32.12 167 ALA C C 1
ATOM 8784 O O . ALA C 1 167 ? 6.698 -70.686 -37.574 1.00 34.90 167 ALA C O 1
ATOM 8786 N N . GLY C 1 168 ? 8.411 -69.888 -38.806 1.00 27.53 168 GLY C N 1
ATOM 8787 C CA . GLY C 1 168 ? 9.303 -70.951 -38.382 1.00 31.81 168 GLY C CA 1
ATOM 8788 C C . GLY C 1 168 ? 9.788 -70.816 -36.947 1.00 33.36 168 GLY C C 1
ATOM 8789 O O . GLY C 1 168 ? 10.268 -71.798 -36.374 1.00 40.92 168 GLY C O 1
ATOM 8790 N N . GLY C 1 169 ? 9.694 -69.627 -36.362 1.00 33.30 169 GLY C N 1
ATOM 8791 C CA . GLY C 1 169 ? 10.048 -69.441 -34.961 1.00 33.14 169 GLY C CA 1
ATOM 8792 C C . GLY C 1 169 ? 8.919 -69.873 -34.048 1.00 22.43 169 GLY C C 1
ATOM 8793 O O . GLY C 1 169 ? 9.138 -70.473 -33.002 1.00 28.87 169 GLY C O 1
ATOM 8794 N N . ALA C 1 170 ? 7.688 -69.600 -34.475 1.00 24.93 170 ALA C N 1
ATOM 8795 C CA . ALA C 1 170 ? 6.523 -70.227 -33.866 1.00 25.15 170 ALA C CA 1
ATOM 8796 C C . ALA C 1 170 ? 6.655 -71.748 -33.840 1.00 28.15 170 ALA C C 1
ATOM 8797 O O . ALA C 1 170 ? 6.503 -72.381 -32.785 1.00 24.63 170 ALA C O 1
ATOM 8799 N N . LEU C 1 171 ? 6.915 -72.353 -35.001 1.00 21.16 171 LEU C N 1
ATOM 8800 C CA . LEU C 1 171 ? 7.037 -73.809 -35.070 1.00 21.07 171 LEU C CA 1
ATOM 8801 C C . LEU C 1 171 ? 8.169 -74.292 -34.189 1.00 23.23 171 LEU C C 1
ATOM 8802 O O . LEU C 1 171 ? 8.084 -75.358 -33.575 1.00 34.73 171 LEU C O 1
ATOM 8807 N N . SER C 1 172 ? 9.256 -73.531 -34.159 1.00 26.45 172 SER C N 1
ATOM 8808 C CA . SER C 1 172 ? 10.411 -73.906 -33.364 1.00 29.63 172 SER C CA 1
ATOM 8809 C C . SER C 1 172 ? 10.051 -73.940 -31.882 1.00 32.62 172 SER C C 1
ATOM 8810 O O . SER C 1 172 ? 10.233 -74.961 -31.216 1.00 32.86 172 SER C O 1
ATOM 8813 N N . ALA C 1 173 ? 9.476 -72.844 -31.369 1.00 33.18 173 ALA C N 1
ATOM 8814 C CA . ALA C 1 173 ? 8.995 -72.792 -29.987 1.00 24.99 173 ALA C CA 1
ATOM 8815 C C . ALA C 1 173 ? 7.950 -73.870 -29.701 1.00 28.76 173 ALA C C 1
ATOM 8816 O O . ALA C 1 173 ? 7.880 -74.386 -28.576 1.00 26.10 173 ALA C O 1
ATOM 8818 N N . LEU C 1 174 ? 7.129 -74.226 -30.702 1.00 29.26 174 LEU C N 1
ATOM 8819 C CA . LEU C 1 174 ? 6.091 -75.238 -30.497 1.00 29.38 174 LEU C CA 1
ATOM 8820 C C . LEU C 1 174 ? 6.703 -76.626 -30.340 1.00 34.42 174 LEU C C 1
ATOM 8821 O O . LEU C 1 174 ? 6.305 -77.399 -29.454 1.00 32.21 174 LEU C O 1
ATOM 8826 N N . LEU C 1 175 ? 7.687 -76.945 -31.180 1.00 27.56 175 LEU C N 1
ATOM 8827 C CA . LEU C 1 175 ? 8.470 -78.157 -31.003 1.00 24.18 175 LEU C CA 1
ATOM 8828 C C . LEU C 1 175 ? 8.971 -78.278 -29.568 1.00 33.75 175 LEU C C 1
ATOM 8829 O O . LEU C 1 175 ? 8.864 -79.339 -28.940 1.00 36.74 175 LEU C O 1
ATOM 8834 N N . GLY C 1 176 ? 9.522 -77.194 -29.028 1.00 36.14 176 GLY C N 1
ATOM 8835 C CA . GLY C 1 176 ? 10.062 -77.259 -27.679 1.00 33.91 176 GLY C CA 1
ATOM 8836 C C . GLY C 1 176 ? 8.993 -77.454 -26.623 1.00 29.50 176 GLY C C 1
ATOM 8837 O O . GLY C 1 176 ? 9.216 -78.140 -25.629 1.00 29.32 176 GLY C O 1
ATOM 8838 N N . ALA C 1 177 ? 7.809 -76.884 -26.842 1.00 34.18 177 ALA C N 1
ATOM 8839 C CA . ALA C 1 177 ? 6.781 -76.808 -25.811 1.00 28.73 177 ALA C CA 1
ATOM 8840 C C . ALA C 1 177 ? 5.908 -78.051 -25.734 1.00 36.38 177 ALA C C 1
ATOM 8841 O O . ALA C 1 177 ? 5.402 -78.371 -24.652 1.00 38.82 177 ALA C O 1
ATOM 8843 N N . SER C 1 178 ? 5.685 -78.746 -26.851 1.00 39.29 178 SER C N 1
ATOM 8844 C CA . SER C 1 178 ? 4.711 -79.833 -26.903 1.00 35.65 178 SER C CA 1
ATOM 8845 C C . SER C 1 178 ? 5.361 -81.205 -27.053 1.00 36.98 178 SER C C 1
ATOM 8846 O O . SER C 1 178 ? 4.693 -82.162 -27.465 1.00 34.39 178 SER C O 1
ATOM 8849 N N . GLY C 1 179 ? 6.649 -81.317 -26.726 1.00 36.00 179 GLY C N 1
ATOM 8850 C CA . GLY C 1 179 ? 7.361 -82.583 -26.761 1.00 27.68 179 GLY C CA 1
ATOM 8851 C C . GLY C 1 179 ? 6.528 -83.747 -26.257 1.00 35.44 179 GLY C C 1
ATOM 8852 O O . GLY C 1 179 ? 6.158 -83.796 -25.077 1.00 37.43 179 GLY C O 1
ATOM 8853 N N . ASN C 1 180 ? 6.173 -84.643 -27.183 1.00 31.21 180 ASN C N 1
ATOM 8854 C CA . ASN C 1 180 ? 5.485 -85.906 -26.935 1.00 39.71 180 ASN C CA 1
ATOM 8855 C C . ASN C 1 180 ? 4.035 -85.745 -26.491 1.00 44.26 180 ASN C C 1
ATOM 8856 O O . ASN C 1 180 ? 3.472 -86.667 -25.893 1.00 40.27 180 ASN C O 1
ATOM 8861 N N . SER C 1 181 ? 3.398 -84.614 -26.789 1.00 39.78 181 SER C N 1
ATOM 8862 C CA . SER C 1 181 ? 1.951 -84.530 -26.625 1.00 35.26 181 SER C CA 1
ATOM 8863 C C . SER C 1 181 ? 1.251 -85.554 -27.509 1.00 40.00 181 SER C C 1
ATOM 8864 O O . SER C 1 181 ? 1.630 -85.753 -28.669 1.00 44.64 181 SER C O 1
ATOM 8867 N N . GLN C 1 182 ? 0.205 -86.197 -26.967 1.00 37.57 182 GLN C N 1
ATOM 8868 C CA . GLN C 1 182 ? -0.532 -87.182 -27.758 1.00 39.67 182 GLN C CA 1
ATOM 8869 C C . GLN C 1 182 ? -1.427 -86.546 -28.814 1.00 47.74 182 GLN C C 1
ATOM 8870 O O . GLN C 1 182 ? -1.849 -87.243 -29.747 1.00 46.57 182 GLN C O 1
ATOM 8876 N N . ASP C 1 183 ? -1.737 -85.251 -28.668 1.00 50.64 183 ASP C N 1
ATOM 8877 C CA . ASP C 1 183 ? -2.552 -84.525 -29.642 1.00 43.63 183 ASP C CA 1
ATOM 8878 C C . ASP C 1 183 ? -2.082 -84.768 -31.073 1.00 41.98 183 ASP C C 1
ATOM 8879 O O . ASP C 1 183 ? -2.897 -84.896 -31.988 1.00 47.98 183 ASP C O 1
ATOM 8884 N N . TYR C 1 184 ? -0.771 -84.832 -31.278 1.00 39.20 184 TYR C N 1
ATOM 8885 C CA . TYR C 1 184 ? -0.161 -84.945 -32.593 1.00 41.25 184 TYR C CA 1
ATOM 8886 C C . TYR C 1 184 ? -0.073 -86.383 -33.087 1.00 50.87 184 TYR C C 1
ATOM 8887 O O . TYR C 1 184 ? 0.079 -86.597 -34.299 1.00 45.33 184 TYR C O 1
ATOM 8896 N N . LEU C 1 185 ? -0.230 -87.358 -32.185 1.00 52.45 185 LEU C N 1
ATOM 8897 C CA . LEU C 1 185 ? 0.040 -88.757 -32.513 1.00 54.35 185 LEU C CA 1
ATOM 8898 C C . LEU C 1 185 ? -0.837 -89.346 -33.615 1.00 54.11 185 LEU C C 1
ATOM 8899 O O . LEU C 1 185 ? -0.324 -90.179 -34.386 1.00 55.64 185 LEU C O 1
ATOM 8904 N N . PRO C 1 186 ? -2.131 -89.016 -33.738 1.00 49.33 186 PRO C N 1
ATOM 8905 C CA . PRO C 1 186 ? -2.887 -89.558 -34.885 1.00 49.85 186 PRO C CA 1
ATOM 8906 C C . PRO C 1 186 ? -2.331 -89.114 -36.223 1.00 55.98 186 PRO C C 1
ATOM 8907 O O . PRO C 1 186 ? -2.200 -89.934 -37.143 1.00 63.95 186 PRO C O 1
ATOM 8911 N N . TYR C 1 187 ? -1.994 -87.830 -36.353 1.00 56.91 187 TYR C N 1
ATOM 8912 C CA . TYR C 1 187 ? -1.404 -87.343 -37.596 1.00 55.84 187 TYR C CA 1
ATOM 8913 C C . TYR C 1 187 ? -0.097 -88.053 -37.891 1.00 48.35 187 TYR C C 1
ATOM 8914 O O . TYR C 1 187 ? 0.195 -88.374 -39.049 1.00 53.49 187 TYR C O 1
ATOM 8923 N N . LEU C 1 188 ? 0.707 -88.293 -36.855 1.00 35.70 188 LEU C N 1
ATOM 8924 C CA . LEU C 1 188 ? 2.007 -88.916 -37.058 1.00 34.25 188 LEU C CA 1
ATOM 8925 C C . LEU C 1 188 ? 1.852 -90.370 -37.485 1.00 46.65 188 LEU C C 1
ATOM 8926 O O . LEU C 1 188 ? 2.637 -90.864 -38.308 1.00 42.07 188 LEU C O 1
ATOM 8931 N N . LYS C 1 189 ? 0.830 -91.063 -36.957 1.00 49.60 189 LYS C N 1
ATOM 8932 C CA . LYS C 1 189 ? 0.564 -92.439 -37.375 1.00 49.24 189 LYS C CA 1
ATOM 8933 C C . LYS C 1 189 ? 0.079 -92.491 -38.808 1.00 54.21 189 LYS C C 1
ATOM 8934 O O . LYS C 1 189 ? 0.401 -93.431 -39.543 1.00 54.62 189 LYS C O 1
ATOM 8940 N N . GLU C 1 190 ? -0.727 -91.509 -39.209 1.00 55.79 190 GLU C N 1
ATOM 8941 C CA . GLU C 1 190 ? -1.193 -91.446 -40.588 1.00 55.13 190 GLU C CA 1
ATOM 8942 C C . GLU C 1 190 ? -0.019 -91.522 -41.556 1.00 47.93 190 GLU C C 1
ATOM 8943 O O . GLU C 1 190 ? 0.003 -92.355 -42.467 1.00 54.57 190 GLU C O 1
ATOM 8949 N N . ILE C 1 191 ? 0.982 -90.661 -41.358 1.00 39.00 191 ILE C N 1
ATOM 8950 C CA . ILE C 1 191 ? 2.093 -90.574 -42.294 1.00 39.71 191 ILE C CA 1
ATOM 8951 C C . ILE C 1 191 ? 3.198 -91.562 -41.973 1.00 41.56 191 ILE C C 1
ATOM 8952 O O . ILE C 1 191 ? 4.219 -91.578 -42.672 1.00 39.18 191 ILE C O 1
ATOM 8957 N N . GLY C 1 192 ? 3.032 -92.380 -40.934 1.00 45.87 192 GLY C N 1
ATOM 8958 C CA . GLY C 1 192 ? 4.001 -93.409 -40.595 1.00 41.89 192 GLY C CA 1
ATOM 8959 C C . GLY C 1 192 ? 5.305 -92.925 -39.994 1.00 39.74 192 GLY C C 1
ATOM 8960 O O . GLY C 1 192 ? 6.358 -93.522 -40.259 1.00 39.56 192 GLY C O 1
ATOM 8961 N N . ALA C 1 193 ? 5.272 -91.861 -39.190 1.00 40.12 193 ALA C N 1
ATOM 8962 C CA . ALA C 1 193 ? 6.476 -91.430 -38.488 1.00 41.76 193 ALA C CA 1
ATOM 8963 C C . ALA C 1 193 ? 7.001 -92.536 -37.578 1.00 41.81 193 ALA C C 1
ATOM 8964 O O . ALA C 1 193 ? 6.265 -93.420 -37.127 1.00 50.31 193 ALA C O 1
ATOM 8966 N N . ALA C 1 194 ? 8.301 -92.484 -37.320 1.00 39.17 194 ALA C N 1
ATOM 8967 C CA . ALA C 1 194 ? 8.929 -93.453 -36.435 1.00 37.37 194 ALA C CA 1
ATOM 8968 C C . ALA C 1 194 ? 8.427 -93.289 -35.001 1.00 47.40 194 ALA C C 1
ATOM 8969 O O . ALA C 1 194 ? 8.272 -92.172 -34.499 1.00 51.53 194 ALA C O 1
ATOM 8971 N N . GLU C 1 195 ? 8.180 -94.416 -34.335 1.00 57.12 195 GLU C N 1
ATOM 8972 C CA . GLU C 1 195 ? 7.584 -94.413 -32.997 1.00 63.09 195 GLU C CA 1
ATOM 8973 C C . GLU C 1 195 ? 8.683 -94.291 -31.949 1.00 57.98 195 GLU C C 1
ATOM 8974 O O . GLU C 1 195 ? 9.047 -95.248 -31.264 1.00 55.88 195 GLU C O 1
ATOM 8980 N N . THR C 1 196 ? 9.216 -93.076 -31.817 1.00 55.04 196 THR C N 1
ATOM 8981 C CA . THR C 1 196 ? 10.261 -92.842 -30.825 1.00 52.82 196 THR C CA 1
ATOM 8982 C C . THR C 1 196 ? 9.950 -91.658 -29.914 1.00 52.16 196 THR C C 1
ATOM 8983 O O . THR C 1 196 ? 9.261 -91.810 -28.904 1.00 58.72 196 THR C O 1
ATOM 8987 N N . ARG C 1 197 ? 10.465 -90.481 -30.260 1.00 48.63 197 ARG C N 1
ATOM 8988 C CA . ARG C 1 197 ? 10.440 -89.306 -29.404 1.00 42.66 197 ARG C CA 1
ATOM 8989 C C . ARG C 1 197 ? 10.527 -88.083 -30.293 1.00 35.15 197 ARG C C 1
ATOM 8990 O O . ARG C 1 197 ? 11.332 -88.076 -31.223 1.00 41.21 197 ARG C O 1
ATOM 8998 N N . ASP C 1 198 ? 9.749 -87.036 -29.989 1.00 34.06 198 ASP C N 1
ATOM 8999 C CA . ASP C 1 198 ? 9.864 -85.772 -30.722 1.00 34.84 198 ASP C CA 1
ATOM 9000 C C . ASP C 1 198 ? 10.213 -84.594 -29.818 1.00 33.56 198 ASP C C 1
ATOM 9001 O O . ASP C 1 198 ? 10.154 -83.439 -30.265 1.00 27.68 198 ASP C O 1
ATOM 9006 N N . ASP C 1 199 ? 10.577 -84.850 -28.566 1.00 37.69 199 ASP C N 1
ATOM 9007 C CA . ASP C 1 199 ? 10.982 -83.780 -27.670 1.00 32.22 199 ASP C CA 1
ATOM 9008 C C . ASP C 1 199 ? 12.401 -83.355 -28.010 1.00 26.96 199 ASP C C 1
ATOM 9009 O O . ASP C 1 199 ? 13.232 -84.192 -28.390 1.00 30.60 199 ASP C O 1
ATOM 9014 N N . ILE C 1 200 ? 12.676 -82.051 -27.874 1.00 25.65 200 ILE C N 1
ATOM 9015 C CA . ILE C 1 200 ? 13.991 -81.486 -28.195 1.00 35.26 200 ILE C CA 1
ATOM 9016 C C . ILE C 1 200 ? 14.655 -80.807 -26.990 1.00 38.29 200 ILE C C 1
ATOM 9017 O O . ILE C 1 200 ? 14.084 -80.729 -25.894 1.00 35.04 200 ILE C O 1
ATOM 9022 N N . PHE C 1 201 ? 15.869 -80.294 -27.196 1.00 37.07 201 PHE C N 1
ATOM 9023 C CA . PHE C 1 201 ? 16.755 -79.898 -26.108 1.00 33.03 201 PHE C CA 1
ATOM 9024 C C . PHE C 1 201 ? 16.816 -78.389 -25.897 1.00 33.27 201 PHE C C 1
ATOM 9025 O O . PHE C 1 201 ? 16.816 -77.935 -24.745 1.00 37.83 201 PHE C O 1
ATOM 9033 N N . ALA C 1 202 ? 16.900 -77.609 -26.971 1.00 24.79 202 ALA C N 1
ATOM 9034 C CA . ALA C 1 202 ? 16.908 -76.152 -26.897 1.00 24.23 202 ALA C CA 1
ATOM 9035 C C . ALA C 1 202 ? 16.098 -75.571 -28.055 1.00 35.27 202 ALA C C 1
ATOM 9036 O O . ALA C 1 202 ? 16.044 -76.151 -29.141 1.00 31.73 202 ALA C O 1
ATOM 9038 N N . VAL C 1 203 ? 15.495 -74.404 -27.818 1.00 34.73 203 VAL C N 1
ATOM 9039 C CA . VAL C 1 203 ? 14.711 -73.681 -28.809 1.00 21.75 203 VAL C CA 1
ATOM 9040 C C . VAL C 1 203 ? 15.355 -72.330 -29.083 1.00 28.47 203 VAL C C 1
ATOM 9041 O O . VAL C 1 203 ? 15.490 -71.513 -28.162 1.00 28.53 203 VAL C O 1
ATOM 9045 N N . SER C 1 204 ? 15.679 -72.072 -30.358 1.00 22.00 204 SER C N 1
ATOM 9046 C CA . SER C 1 204 ? 15.921 -70.737 -30.908 1.00 27.43 204 SER C CA 1
ATOM 9047 C C . SER C 1 204 ? 14.715 -70.276 -31.731 1.00 29.20 204 SER C C 1
ATOM 9048 O O . SER C 1 204 ? 14.303 -70.964 -32.674 1.00 28.46 204 SER C O 1
ATOM 9051 N N . ALA C 1 205 ? 14.184 -69.092 -31.421 1.00 31.91 205 ALA C N 1
ATOM 9052 C CA . ALA C 1 205 ? 12.981 -68.589 -32.096 1.00 26.80 205 ALA C CA 1
ATOM 9053 C C . ALA C 1 205 ? 13.129 -67.095 -32.346 1.00 23.31 205 ALA C C 1
ATOM 9054 O O . ALA C 1 205 ? 12.950 -66.295 -31.432 1.00 31.02 205 ALA C O 1
ATOM 9056 N N . TYR C 1 206 ? 13.438 -66.717 -33.581 1.00 35.85 206 TYR C N 1
ATOM 9057 C CA . TYR C 1 206 ? 13.413 -65.311 -33.957 1.00 33.35 206 TYR C CA 1
ATOM 9058 C C . TYR C 1 206 ? 11.989 -64.913 -34.320 1.00 31.17 206 TYR C C 1
ATOM 9059 O O . TYR C 1 206 ? 11.278 -65.667 -34.989 1.00 33.13 206 TYR C O 1
ATOM 9068 N N . CYS C 1 207 ? 11.572 -63.725 -33.844 1.00 33.29 207 CYS C N 1
ATOM 9069 C CA . CYS C 1 207 ? 10.278 -63.055 -34.047 1.00 23.72 207 CYS C CA 1
ATOM 9070 C C . CYS C 1 207 ? 9.148 -64.047 -34.281 1.00 26.50 207 CYS C C 1
ATOM 9071 O O . CYS C 1 207 ? 8.514 -64.035 -35.349 1.00 29.51 207 CYS C O 1
ATOM 9074 N N . PRO C 1 208 ? 8.874 -64.913 -33.301 1.00 26.36 208 PRO C N 1
ATOM 9075 C CA . PRO C 1 208 ? 7.856 -65.959 -33.472 1.00 23.00 208 PRO C CA 1
ATOM 9076 C C . PRO C 1 208 ? 6.476 -65.369 -33.695 1.00 31.67 208 PRO C C 1
ATOM 9077 O O . PRO C 1 208 ? 5.961 -64.630 -32.856 1.00 27.47 208 PRO C O 1
ATOM 9081 N N . ILE C 1 209 ? 5.855 -65.752 -34.807 1.00 36.63 209 ILE C N 1
ATOM 9082 C CA . ILE C 1 209 ? 4.470 -65.332 -35.112 1.00 34.44 209 ILE C CA 1
ATOM 9083 C C . ILE C 1 209 ? 3.547 -66.375 -34.482 1.00 34.61 209 ILE C C 1
ATOM 9084 O O . ILE C 1 209 ? 3.038 -67.291 -35.134 1.00 29.40 209 ILE C O 1
ATOM 9089 N N . THR C 1 210 ? 3.285 -66.204 -33.179 1.00 22.98 210 THR C N 1
ATOM 9090 C CA . THR C 1 210 ? 2.648 -67.226 -32.362 1.00 20.03 210 THR C CA 1
ATOM 9091 C C . THR C 1 210 ? 1.409 -66.680 -31.671 1.00 23.13 210 THR C C 1
ATOM 9092 O O . THR C 1 210 ? 1.057 -65.508 -31.816 1.00 25.19 210 THR C O 1
ATOM 9096 N N . ASN C 1 211 ? 0.788 -67.548 -30.855 1.00 30.62 211 ASN C N 1
ATOM 9097 C CA . ASN C 1 211 ? -0.330 -67.195 -29.982 1.00 28.12 211 ASN C CA 1
ATOM 9098 C C . ASN C 1 211 ? -1.411 -66.509 -30.797 1.00 26.86 211 ASN C C 1
ATOM 9099 O O . ASN C 1 211 ? -1.969 -65.486 -30.399 1.00 31.72 211 ASN C O 1
ATOM 9104 N N . LEU C 1 212 ? -1.706 -67.117 -31.954 1.00 34.11 212 LEU C N 1
ATOM 9105 C CA . LEU C 1 212 ? -2.407 -66.420 -33.036 1.00 31.82 212 LEU C CA 1
ATOM 9106 C C . LEU C 1 212 ? -3.779 -65.927 -32.604 1.00 30.35 212 LEU C C 1
ATOM 9107 O O . LEU C 1 212 ? -4.132 -64.777 -32.888 1.00 31.57 212 LEU C O 1
ATOM 9112 N N . GLU C 1 213 ? -4.564 -66.767 -31.903 1.00 30.78 213 GLU C N 1
ATOM 9113 C CA . GLU C 1 213 ? -5.920 -66.366 -31.514 1.00 29.57 213 GLU C CA 1
ATOM 9114 C C . GLU C 1 213 ? -5.925 -65.246 -30.484 1.00 33.05 213 GLU C C 1
ATOM 9115 O O . GLU C 1 213 ? -6.990 -64.675 -30.221 1.00 34.02 213 GLU C O 1
ATOM 9121 N N . ASN C 1 214 ? -4.768 -64.916 -29.902 1.00 31.75 214 ASN C N 1
ATOM 9122 C CA . ASN C 1 214 ? -4.654 -63.774 -29.008 1.00 34.46 214 ASN C CA 1
ATOM 9123 C C . ASN C 1 214 ? -3.776 -62.679 -29.573 1.00 34.32 214 ASN C C 1
ATOM 9124 O O . ASN C 1 214 ? -3.586 -61.660 -28.908 1.00 45.44 214 ASN C O 1
ATOM 9129 N N . ALA C 1 215 ? -3.237 -62.861 -30.779 1.00 28.21 215 ALA C N 1
ATOM 9130 C CA . ALA C 1 215 ? -2.354 -61.854 -31.359 1.00 27.93 215 ALA C CA 1
ATOM 9131 C C . ALA C 1 215 ? -3.121 -60.600 -31.760 1.00 27.95 215 ALA C C 1
ATOM 9132 O O . ALA C 1 215 ? -2.552 -59.501 -31.760 1.00 34.93 215 ALA C O 1
ATOM 9134 N N . ASP C 1 216 ? -4.407 -60.737 -32.079 1.00 24.20 216 ASP C N 1
ATOM 9135 C CA . ASP C 1 216 ? -5.180 -59.591 -32.559 1.00 28.26 216 ASP C CA 1
ATOM 9136 C C . ASP C 1 216 ? -5.355 -58.548 -31.466 1.00 29.71 216 ASP C C 1
ATOM 9137 O O . ASP C 1 216 ? -5.184 -57.348 -31.712 1.00 31.13 216 ASP C O 1
ATOM 9142 N N . SER C 1 217 ? -5.682 -58.991 -30.237 1.00 28.57 217 SER C N 1
ATOM 9143 C CA . SER C 1 217 ? -5.896 -58.051 -29.135 1.00 29.90 217 SER C CA 1
ATOM 9144 C C . SER C 1 217 ? -4.573 -57.519 -28.590 1.00 25.59 217 SER C C 1
ATOM 9145 O O . SER C 1 217 ? -4.491 -56.355 -28.173 1.00 30.70 217 SER C O 1
ATOM 9148 N N . ALA C 1 218 ? -3.531 -58.356 -28.568 1.00 23.62 218 ALA C N 1
ATOM 9149 C CA . ALA C 1 218 ? -2.206 -57.850 -28.228 1.00 27.48 218 ALA C CA 1
ATOM 9150 C C . ALA C 1 218 ? -1.780 -56.751 -29.205 1.00 34.37 218 ALA C C 1
ATOM 9151 O O . ALA C 1 218 ? -1.178 -55.748 -28.807 1.00 40.48 218 ALA C O 1
ATOM 9153 N N . TYR C 1 219 ? -2.131 -56.898 -30.483 1.00 37.66 219 TYR C N 1
ATOM 9154 C CA . TYR C 1 219 ? -1.703 -55.912 -31.470 1.00 35.70 219 TYR C CA 1
ATOM 9155 C C . TYR C 1 219 ? -2.455 -54.594 -31.297 1.00 25.62 219 TYR C C 1
ATOM 9156 O O . TYR C 1 219 ? -1.873 -53.509 -31.403 1.00 26.12 219 TYR C O 1
ATOM 9165 N N . GLU C 1 220 ? -3.748 -54.660 -31.031 1.00 26.17 220 GLU C N 1
ATOM 9166 C CA . GLU C 1 220 ? -4.489 -53.425 -30.838 1.00 27.82 220 GLU C CA 1
ATOM 9167 C C . GLU C 1 220 ? -4.239 -52.802 -29.476 1.00 35.83 220 GLU C C 1
ATOM 9168 O O . GLU C 1 220 ? -4.564 -51.627 -29.288 1.00 37.74 220 GLU C O 1
ATOM 9174 N N . TRP C 1 221 ? -3.671 -53.544 -28.521 1.00 37.64 221 TRP C N 1
ATOM 9175 C CA . TRP C 1 221 ? -3.346 -52.917 -27.245 1.00 32.18 221 TRP C CA 1
ATOM 9176 C C . TRP C 1 221 ? -2.062 -52.102 -27.326 1.00 35.88 221 TRP C C 1
ATOM 9177 O O . TRP C 1 221 ? -1.925 -51.107 -26.607 1.00 43.23 221 TRP C O 1
ATOM 9188 N N . MET C 1 222 ? -1.123 -52.490 -28.194 1.00 34.98 222 MET C N 1
ATOM 9189 C CA . MET C 1 222 ? 0.059 -51.660 -28.415 1.00 33.94 222 MET C CA 1
ATOM 9190 C C . MET C 1 222 ? -0.190 -50.524 -29.403 1.00 35.15 222 MET C C 1
ATOM 9191 O O . MET C 1 222 ? 0.428 -49.461 -29.271 1.00 38.07 222 MET C O 1
ATOM 9196 N N . TYR C 1 223 ? -1.089 -50.700 -30.379 1.00 33.17 223 TYR C N 1
ATOM 9197 C CA . TYR C 1 223 ? -1.138 -49.788 -31.526 1.00 34.78 223 TYR C CA 1
ATOM 9198 C C . TYR C 1 223 ? -2.471 -49.078 -31.703 1.00 37.98 223 TYR C C 1
ATOM 9199 O O . TYR C 1 223 ? -2.645 -48.359 -32.691 1.00 49.06 223 TYR C O 1
ATOM 9208 N N . ASN C 1 224 ? -3.404 -49.232 -30.767 1.00 45.91 224 ASN C N 1
ATOM 9209 C CA . ASN C 1 224 ? -4.637 -48.453 -30.800 1.00 47.35 224 ASN C CA 1
ATOM 9210 C C . ASN C 1 224 ? -4.319 -46.960 -30.830 1.00 41.16 224 ASN C C 1
ATOM 9211 O O . ASN C 1 224 ? -3.491 -46.470 -30.057 1.00 42.43 224 ASN C O 1
ATOM 9216 N N . GLY C 1 225 ? -4.974 -46.235 -31.729 1.00 41.81 225 GLY C N 1
ATOM 9217 C CA . GLY C 1 225 ? -4.676 -44.837 -31.910 1.00 37.48 225 GLY C CA 1
ATOM 9218 C C . GLY C 1 225 ? -3.516 -44.556 -32.834 1.00 40.69 225 GLY C C 1
ATOM 9219 O O . GLY C 1 225 ? -3.253 -43.387 -33.127 1.00 43.92 225 GLY C O 1
ATOM 9220 N N . VAL C 1 226 ? -2.800 -45.580 -33.294 1.00 38.15 226 VAL C N 1
ATOM 9221 C CA . VAL C 1 226 ? -1.822 -45.422 -34.370 1.00 36.77 226 VAL C CA 1
ATOM 9222 C C . VAL C 1 226 ? -2.579 -45.745 -35.655 1.00 44.02 226 VAL C C 1
ATOM 9223 O O . VAL C 1 226 ? -2.692 -46.900 -36.056 1.00 48.45 226 VAL C O 1
ATOM 9227 N N . ASN C 1 227 ? -3.119 -44.708 -36.302 1.00 41.65 227 ASN C N 1
ATOM 9228 C CA . ASN C 1 227 ? -4.061 -44.874 -37.405 1.00 50.65 227 ASN C CA 1
ATOM 9229 C C . ASN C 1 227 ? -3.420 -44.769 -38.783 1.00 57.19 227 ASN C C 1
ATOM 9230 O O . ASN C 1 227 ? -4.136 -44.690 -39.782 1.00 53.92 227 ASN C O 1
ATOM 9235 N N . SER C 1 228 ? -2.094 -44.765 -38.861 1.00 59.48 228 SER C N 1
ATOM 9236 C CA . SER C 1 228 ? -1.381 -44.707 -40.128 1.00 56.44 228 SER C CA 1
ATOM 9237 C C . SER C 1 228 ? -0.526 -45.957 -40.247 1.00 48.92 228 SER C C 1
ATOM 9238 O O . SER C 1 228 ? 0.136 -46.357 -39.285 1.00 53.40 228 SER C O 1
ATOM 9241 N N . TYR C 1 229 ? -0.570 -46.592 -41.411 1.00 44.09 229 TYR C N 1
ATOM 9242 C CA . TYR C 1 229 ? 0.137 -47.842 -41.605 1.00 42.89 229 TYR C CA 1
ATOM 9243 C C . TYR C 1 229 ? 1.012 -47.760 -42.847 1.00 41.82 229 TYR C C 1
ATOM 9244 O O . TYR C 1 229 ? 0.799 -46.934 -43.741 1.00 47.15 229 TYR C O 1
ATOM 9253 N N . SER C 1 230 ? 2.025 -48.620 -42.856 1.00 38.15 230 SER C N 1
ATOM 9254 C CA . SER C 1 230 ? 2.909 -48.865 -43.984 1.00 39.08 230 SER C CA 1
ATOM 9255 C C . SER C 1 230 ? 3.315 -50.318 -43.891 1.00 42.67 230 SER C C 1
ATOM 9256 O O . SER C 1 230 ? 3.637 -50.796 -42.798 1.00 43.06 230 SER C O 1
ATOM 9259 N N . ARG C 1 231 ? 3.275 -51.027 -45.020 1.00 45.64 231 ARG C N 1
ATOM 9260 C CA . ARG C 1 231 ? 3.460 -52.478 -44.977 1.00 47.63 231 ARG C CA 1
ATOM 9261 C C . ARG C 1 231 ? 3.609 -53.002 -46.394 1.00 50.11 231 ARG C C 1
ATOM 9262 O O . ARG C 1 231 ? 3.271 -52.330 -47.361 1.00 46.91 231 ARG C O 1
ATOM 9270 N N . MET C 1 232 ? 4.064 -54.239 -46.494 1.00 62.07 232 MET C N 1
ATOM 9271 C CA . MET C 1 232 ? 4.446 -54.822 -47.763 1.00 68.82 232 MET C CA 1
ATOM 9272 C C . MET C 1 232 ? 3.319 -55.653 -48.351 1.00 82.95 232 MET C C 1
ATOM 9273 O O . MET C 1 232 ? 2.636 -56.399 -47.642 1.00 83.46 232 MET C O 1
ATOM 9278 N N . GLU C 1 233 ? 3.122 -55.474 -49.655 1.00 95.02 233 GLU C N 1
ATOM 9279 C CA . GLU C 1 233 ? 2.372 -56.338 -50.554 1.00 97.55 233 GLU C CA 1
ATOM 9280 C C . GLU C 1 233 ? 2.520 -57.815 -50.221 1.00 86.75 233 GLU C C 1
ATOM 9281 O O . GLU C 1 233 ? 3.307 -58.509 -50.872 1.00 94.91 233 GLU C O 1
ATOM 9287 N N . PHE C 1 234 ? 1.786 -58.326 -49.242 1.00 74.67 234 PHE C N 1
ATOM 9288 C CA . PHE C 1 234 ? 1.799 -59.759 -48.974 1.00 65.35 234 PHE C CA 1
ATOM 9289 C C . PHE C 1 234 ? 0.484 -60.385 -49.427 1.00 59.97 234 PHE C C 1
ATOM 9290 O O . PHE C 1 234 ? -0.601 -59.917 -49.061 1.00 62.32 234 PHE C O 1
ATOM 9298 N N . THR C 1 235 ? 0.595 -61.416 -50.259 1.00 53.45 235 THR C N 1
ATOM 9299 C CA . THR C 1 235 ? -0.525 -62.120 -50.864 1.00 41.38 235 THR C CA 1
ATOM 9300 C C . THR C 1 235 ? -0.554 -63.550 -50.352 1.00 38.09 235 THR C C 1
ATOM 9301 O O . THR C 1 235 ? 0.349 -64.010 -49.646 1.00 46.71 235 THR C O 1
ATOM 9305 N N . ARG C 1 236 ? -1.609 -64.253 -50.743 1.00 43.70 236 ARG C N 1
ATOM 9306 C CA . ARG C 1 236 ? -1.751 -65.667 -50.426 1.00 38.28 236 ARG C CA 1
ATOM 9307 C C . ARG C 1 236 ? -0.590 -66.500 -50.955 1.00 38.20 236 ARG C C 1
ATOM 9308 O O . ARG C 1 236 ? -0.318 -67.581 -50.426 1.00 39.50 236 ARG C O 1
ATOM 9316 N N . ASN C 1 237 ? 0.094 -66.043 -52.006 1.00 39.57 237 ASN C N 1
ATOM 9317 C CA . ASN C 1 237 ? 1.072 -66.888 -52.682 1.00 49.69 237 ASN C CA 1
ATOM 9318 C C . ASN C 1 237 ? 2.502 -66.423 -52.468 1.00 51.95 237 ASN C C 1
ATOM 9319 O O . ASN C 1 237 ? 3.405 -66.878 -53.180 1.00 52.10 237 ASN C O 1
ATOM 9324 N N . THR C 1 238 ? 2.716 -65.523 -51.510 1.00 57.03 238 THR C N 1
ATOM 9325 C CA . THR C 1 238 ? 4.048 -65.090 -51.119 1.00 36.87 238 THR C CA 1
ATOM 9326 C C . THR C 1 238 ? 4.845 -66.280 -50.604 1.00 41.84 238 THR C C 1
ATOM 9327 O O . THR C 1 238 ? 4.387 -67.000 -49.706 1.00 42.34 238 THR C O 1
ATOM 9331 N N . SER C 1 239 ? 6.043 -66.481 -51.158 1.00 40.27 239 SER C N 1
ATOM 9332 C CA . SER C 1 239 ? 6.892 -67.593 -50.730 1.00 40.42 239 SER C CA 1
ATOM 9333 C C . SER C 1 239 ? 7.470 -67.355 -49.326 1.00 33.09 239 SER C C 1
ATOM 9334 O O . SER C 1 239 ? 7.408 -66.261 -48.761 1.00 32.59 239 SER C O 1
ATOM 9337 N N . ALA C 1 240 ? 8.073 -68.411 -48.780 1.00 44.19 240 ALA C N 1
ATOM 9338 C CA . ALA C 1 240 ? 8.566 -68.383 -47.400 1.00 40.50 240 ALA C CA 1
ATOM 9339 C C . ALA C 1 240 ? 9.712 -67.385 -47.226 1.00 45.91 240 ALA C C 1
ATOM 9340 O O . ALA C 1 240 ? 9.736 -66.617 -46.257 1.00 43.74 240 ALA C O 1
ATOM 9342 N N . GLN C 1 241 ? 10.670 -67.377 -48.161 1.00 55.87 241 GLN C N 1
ATOM 9343 C CA . GLN C 1 241 ? 11.810 -66.466 -48.084 1.00 53.08 241 GLN C CA 1
ATOM 9344 C C . GLN C 1 241 ? 11.385 -65.006 -48.148 1.00 53.86 241 GLN C C 1
ATOM 9345 O O . GLN C 1 241 ? 12.052 -64.142 -47.569 1.00 59.45 241 GLN C O 1
ATOM 9351 N N . GLU C 1 242 ? 10.292 -64.705 -48.856 1.00 48.58 242 GLU C N 1
ATOM 9352 C CA . GLU C 1 242 ? 9.824 -63.324 -48.948 1.00 45.20 242 GLU C CA 1
ATOM 9353 C C . GLU C 1 242 ? 9.252 -62.833 -47.623 1.00 46.99 242 GLU C C 1
ATOM 9354 O O . GLU C 1 242 ? 9.387 -61.652 -47.279 1.00 45.05 242 GLU C O 1
ATOM 9360 N N . TYR C 1 243 ? 8.552 -63.715 -46.899 1.00 51.74 243 TYR C N 1
ATOM 9361 C CA . TYR C 1 243 ? 8.070 -63.377 -45.563 1.00 51.78 243 TYR C CA 1
ATOM 9362 C C . TYR C 1 243 ? 9.212 -63.056 -44.608 1.00 48.52 243 TYR C C 1
ATOM 9363 O O . TYR C 1 243 ? 9.057 -62.204 -43.731 1.00 51.16 243 TYR C O 1
ATOM 9372 N N . ASN C 1 244 ? 10.347 -63.746 -44.734 1.00 48.87 244 ASN C N 1
ATOM 9373 C CA . ASN C 1 244 ? 11.362 -63.719 -43.683 1.00 45.07 244 ASN C CA 1
ATOM 9374 C C . ASN C 1 244 ? 12.562 -62.837 -43.990 1.00 57.04 244 ASN C C 1
ATOM 9375 O O . ASN C 1 244 ? 13.269 -62.451 -43.053 1.00 61.75 244 ASN C O 1
ATOM 9380 N N . ASP C 1 245 ? 12.834 -62.528 -45.260 1.00 63.37 245 ASP C N 1
ATOM 9381 C CA . ASP C 1 245 ? 14.089 -61.850 -45.569 1.00 62.67 245 ASP C CA 1
ATOM 9382 C C . ASP C 1 245 ? 13.992 -60.339 -45.413 1.00 62.36 245 ASP C C 1
ATOM 9383 O O . ASP C 1 245 ? 14.880 -59.728 -44.815 1.00 73.09 245 ASP C O 1
ATOM 9388 N N . ARG C 1 246 ? 12.926 -59.725 -45.909 1.00 59.67 246 ARG C N 1
ATOM 9389 C CA . ARG C 1 246 ? 12.705 -58.285 -45.766 1.00 67.15 246 ARG C CA 1
ATOM 9390 C C . ARG C 1 246 ? 13.958 -57.491 -46.158 1.00 74.74 246 ARG C C 1
ATOM 9391 O O . ARG C 1 246 ? 14.587 -56.796 -45.352 1.00 62.45 246 ARG C O 1
ATOM 9399 N N . SER C 1 247 ? 14.320 -57.628 -47.432 1.00 82.45 247 SER C N 1
ATOM 9400 C CA . SER C 1 247 ? 15.385 -56.831 -48.025 1.00 84.25 247 SER C CA 1
ATOM 9401 C C . SER C 1 247 ? 15.026 -56.510 -49.472 1.00 86.55 247 SER C C 1
ATOM 9402 O O . SER C 1 247 ? 14.612 -55.386 -49.774 1.00 82.14 247 SER C O 1
ATOM 9405 N N . LEU C 1 248 ? 15.149 -57.476 -50.378 1.00 93.66 248 LEU C N 1
ATOM 9406 C CA . LEU C 1 248 ? 14.701 -57.189 -51.730 1.00 107.19 248 LEU C CA 1
ATOM 9407 C C . LEU C 1 248 ? 13.191 -57.385 -51.847 1.00 107.00 248 LEU C C 1
ATOM 9408 O O . LEU C 1 248 ? 12.498 -57.739 -50.884 1.00 101.15 248 LEU C O 1
ATOM 9413 N N . THR C 1 249 ? 12.694 -57.135 -53.065 1.00 106.95 249 THR C N 1
ATOM 9414 C CA . THR C 1 249 ? 11.345 -57.435 -53.547 1.00 98.47 249 THR C CA 1
ATOM 9415 C C . THR C 1 249 ? 10.304 -56.399 -53.127 1.00 98.40 249 THR C C 1
ATOM 9416 O O . THR C 1 249 ? 9.598 -56.550 -52.120 1.00 82.22 249 THR C O 1
ATOM 9420 N N . ARG C 1 250 ? 10.254 -55.321 -53.914 1.00 115.51 250 ARG C N 1
ATOM 9421 C CA . ARG C 1 250 ? 9.082 -54.480 -54.159 1.00 115.79 250 ARG C CA 1
ATOM 9422 C C . ARG C 1 250 ? 8.743 -53.547 -52.997 1.00 108.77 250 ARG C C 1
ATOM 9423 O O . ARG C 1 250 ? 9.385 -53.583 -51.940 1.00 108.59 250 ARG C O 1
ATOM 9431 N N . SER C 1 251 ? 7.725 -52.708 -53.203 1.00 101.26 251 SER C N 1
ATOM 9432 C CA . SER C 1 251 ? 7.528 -51.472 -52.451 1.00 90.62 251 SER C CA 1
ATOM 9433 C C . SER C 1 251 ? 6.768 -51.666 -51.140 1.00 87.21 251 SER C C 1
ATOM 9434 O O . SER C 1 251 ? 6.834 -52.737 -50.526 1.00 84.38 251 SER C O 1
ATOM 9437 N N . THR C 1 252 ? 6.061 -50.620 -50.697 1.00 83.03 252 THR C N 1
ATOM 9438 C CA . THR C 1 252 ? 5.156 -50.684 -49.553 1.00 79.70 252 THR C CA 1
ATOM 9439 C C . THR C 1 252 ? 3.877 -49.921 -49.878 1.00 76.74 252 THR C C 1
ATOM 9440 O O . THR C 1 252 ? 3.884 -48.988 -50.687 1.00 82.49 252 THR C O 1
ATOM 9444 N N . VAL C 1 253 ? 2.780 -50.318 -49.229 1.00 64.76 253 VAL C N 1
ATOM 9445 C CA . VAL C 1 253 ? 1.503 -49.621 -49.335 1.00 64.03 253 VAL C CA 1
ATOM 9446 C C . VAL C 1 253 ? 1.313 -48.766 -48.086 1.00 62.76 253 VAL C C 1
ATOM 9447 O O . VAL C 1 253 ? 1.509 -49.241 -46.960 1.00 65.12 253 VAL C O 1
ATOM 9451 N N . GLN C 1 254 ? 0.963 -47.499 -48.277 1.00 58.84 254 GLN C N 1
ATOM 9452 C CA . GLN C 1 254 ? 0.805 -46.557 -47.177 1.00 63.58 254 GLN C CA 1
ATOM 9453 C C . GLN C 1 254 ? -0.645 -46.105 -47.110 1.00 62.10 254 GLN C C 1
ATOM 9454 O O . GLN C 1 254 ? -1.235 -45.763 -48.136 1.00 66.87 254 GLN C O 1
ATOM 9460 N N . GLY C 1 255 ? -1.216 -46.110 -45.910 1.00 62.96 255 GLY C N 1
ATOM 9461 C CA . GLY C 1 255 ? -2.629 -45.828 -45.793 1.00 62.54 255 GLY C CA 1
ATOM 9462 C C . GLY C 1 255 ? -3.047 -45.344 -44.421 1.00 56.60 255 GLY C C 1
ATOM 9463 O O . GLY C 1 255 ? -2.217 -45.043 -43.561 1.00 58.65 255 GLY C O 1
ATOM 9464 N N . ASN C 1 256 ? -4.365 -45.273 -44.239 1.00 54.47 256 ASN C N 1
ATOM 9465 C CA . ASN C 1 256 ? -4.998 -44.784 -43.024 1.00 57.75 256 ASN C CA 1
ATOM 9466 C C . ASN C 1 256 ? -6.200 -45.657 -42.716 1.00 58.21 256 ASN C C 1
ATOM 9467 O O . ASN C 1 256 ? -6.926 -46.066 -43.621 1.00 52.06 256 ASN C O 1
ATOM 9472 N N . LEU C 1 257 ? -6.388 -45.965 -41.438 1.00 63.68 257 LEU C N 1
ATOM 9473 C CA . LEU C 1 257 ? -7.509 -46.804 -41.051 1.00 57.45 257 LEU C CA 1
ATOM 9474 C C . LEU C 1 257 ? -8.832 -46.093 -41.344 1.00 52.54 257 LEU C C 1
ATOM 9475 O O . LEU C 1 257 ? -8.990 -44.900 -41.078 1.00 47.15 257 LEU C O 1
ATOM 9480 N N . THR C 1 258 ? -9.775 -46.828 -41.922 1.00 45.77 258 THR C N 1
ATOM 9481 C CA . THR C 1 258 ? -11.136 -46.330 -41.963 1.00 51.77 258 THR C CA 1
ATOM 9482 C C . THR C 1 258 ? -11.692 -46.237 -40.544 1.00 54.01 258 THR C C 1
ATOM 9483 O O . THR C 1 258 ? -11.160 -46.823 -39.597 1.00 56.54 258 THR C O 1
ATOM 9487 N N . ASN C 1 259 ? -12.780 -45.476 -40.407 1.00 55.18 259 ASN C N 1
ATOM 9488 C CA . ASN C 1 259 ? -13.420 -45.309 -39.106 1.00 53.93 259 ASN C CA 1
ATOM 9489 C C . ASN C 1 259 ? -13.950 -46.632 -38.565 1.00 57.54 259 ASN C C 1
ATOM 9490 O O . ASN C 1 259 ? -13.990 -46.833 -37.344 1.00 63.50 259 ASN C O 1
ATOM 9495 N N . ASP C 1 260 ? -14.340 -47.561 -39.437 1.00 57.35 260 ASP C N 1
ATOM 9496 C CA . ASP C 1 260 ? -14.722 -48.859 -38.903 1.00 61.47 260 ASP C CA 1
ATOM 9497 C C . ASP C 1 260 ? -13.519 -49.670 -38.427 1.00 53.95 260 ASP C C 1
ATOM 9498 O O . ASP C 1 260 ? -13.664 -50.498 -37.524 1.00 51.70 260 ASP C O 1
ATOM 9503 N N . GLU C 1 261 ? -12.337 -49.471 -39.016 1.00 48.46 261 GLU C N 1
ATOM 9504 C CA . GLU C 1 261 ? -11.166 -50.163 -38.490 1.00 45.25 261 GLU C CA 1
ATOM 9505 C C . GLU C 1 261 ? -10.808 -49.629 -37.110 1.00 51.65 261 GLU C C 1
ATOM 9506 O O . GLU C 1 261 ? -10.325 -50.383 -36.259 1.00 50.01 261 GLU C O 1
ATOM 9512 N N . ILE C 1 262 ? -11.068 -48.341 -36.864 1.00 52.09 262 ILE C N 1
ATOM 9513 C CA . ILE C 1 262 ? -10.795 -47.757 -35.555 1.00 47.95 262 ILE C CA 1
ATOM 9514 C C . ILE C 1 262 ? -11.726 -48.342 -34.505 1.00 45.43 262 ILE C C 1
ATOM 9515 O O . ILE C 1 262 ? -11.302 -48.653 -33.385 1.00 44.55 262 ILE C O 1
ATOM 9520 N N . ASN C 1 263 ? -13.009 -48.500 -34.843 1.00 46.77 263 ASN C N 1
ATOM 9521 C CA . ASN C 1 263 ? -13.933 -49.144 -33.915 1.00 42.98 263 ASN C CA 1
ATOM 9522 C C . ASN C 1 263 ? -13.490 -50.560 -33.603 1.00 39.19 263 ASN C C 1
ATOM 9523 O O . ASN C 1 263 ? -13.595 -51.013 -32.463 1.00 39.53 263 ASN C O 1
ATOM 9528 N N . ILE C 1 264 ? -13.025 -51.290 -34.616 1.00 40.90 264 ILE C N 1
ATOM 9529 C CA . ILE C 1 264 ? -12.577 -52.652 -34.378 1.00 36.94 264 ILE C CA 1
ATOM 9530 C C . ILE C 1 264 ? -11.366 -52.641 -33.468 1.00 39.39 264 ILE C C 1
ATOM 9531 O O . ILE C 1 264 ? -11.278 -53.428 -32.519 1.00 45.77 264 ILE C O 1
ATOM 9536 N N . SER C 1 265 ? -10.424 -51.731 -33.734 1.00 39.62 265 SER C N 1
ATOM 9537 C CA . SER C 1 265 ? -9.225 -51.616 -32.912 1.00 47.52 265 SER C CA 1
ATOM 9538 C C . SER C 1 265 ? -9.589 -51.262 -31.476 1.00 43.13 265 SER C C 1
ATOM 9539 O O . SER C 1 265 ? -9.119 -51.906 -30.528 1.00 34.89 265 SER C O 1
ATOM 9542 N N . ASN C 1 266 ? -10.441 -50.248 -31.310 1.00 42.78 266 ASN C N 1
ATOM 9543 C CA . ASN C 1 266 ? -11.005 -49.915 -30.005 1.00 41.67 266 ASN C CA 1
ATOM 9544 C C . ASN C 1 266 ? -11.541 -51.160 -29.306 1.00 43.95 266 ASN C C 1
ATOM 9545 O O . ASN C 1 266 ? -11.292 -51.375 -28.116 1.00 49.28 266 ASN C O 1
ATOM 9550 N N . LYS C 1 267 ? -12.268 -52.007 -30.039 1.00 41.23 267 LYS C N 1
ATOM 9551 C CA . LYS C 1 267 ? -12.842 -53.202 -29.425 1.00 40.67 267 LYS C CA 1
ATOM 9552 C C . LYS C 1 267 ? -11.765 -54.219 -29.051 1.00 38.02 267 LYS C C 1
ATOM 9553 O O . LYS C 1 267 ? -11.748 -54.733 -27.926 1.00 42.66 267 LYS C O 1
ATOM 9559 N N . LEU C 1 268 ? -10.869 -54.540 -29.984 1.00 31.54 268 LEU C N 1
ATOM 9560 C CA . LEU C 1 268 ? -9.875 -55.569 -29.711 1.00 32.79 268 LEU C CA 1
ATOM 9561 C C . LEU C 1 268 ? -8.989 -55.170 -28.535 1.00 40.93 268 LEU C C 1
ATOM 9562 O O . LEU C 1 268 ? -8.662 -56.004 -27.685 1.00 42.98 268 LEU C O 1
ATOM 9567 N N . LYS C 1 269 ? -8.603 -53.890 -28.471 1.00 46.70 269 LYS C N 1
ATOM 9568 C CA . LYS C 1 269 ? -7.855 -53.361 -27.333 1.00 43.45 269 LYS C CA 1
ATOM 9569 C C . LYS C 1 269 ? -8.504 -53.747 -26.007 1.00 37.17 269 LYS C C 1
ATOM 9570 O O . LYS C 1 269 ? -7.819 -54.167 -25.071 1.00 36.95 269 LYS C O 1
ATOM 9576 N N . THR C 1 270 ? -9.832 -53.645 -25.928 1.00 37.59 270 THR C N 1
ATOM 9577 C CA . THR C 1 270 ? -10.559 -53.942 -24.696 1.00 44.25 270 THR C CA 1
ATOM 9578 C C . THR C 1 270 ? -10.385 -55.394 -24.244 1.00 47.53 270 THR C C 1
ATOM 9579 O O . THR C 1 270 ? -10.459 -55.685 -23.043 1.00 49.29 270 THR C O 1
ATOM 9583 N N . LEU C 1 271 ? -10.121 -56.313 -25.177 1.00 44.23 271 LEU C N 1
ATOM 9584 C CA . LEU C 1 271 ? -10.071 -57.730 -24.837 1.00 38.14 271 LEU C CA 1
ATOM 9585 C C . LEU C 1 271 ? -8.740 -58.160 -24.244 1.00 39.71 271 LEU C C 1
ATOM 9586 O O . LEU C 1 271 ? -8.688 -59.192 -23.564 1.00 45.87 271 LEU C O 1
ATOM 9591 N N . PHE C 1 272 ? -7.664 -57.421 -24.498 1.00 38.18 272 PHE C N 1
ATOM 9592 C CA . PHE C 1 272 ? -6.331 -57.863 -24.094 1.00 34.02 272 PHE C CA 1
ATOM 9593 C C . PHE C 1 272 ? -6.106 -57.881 -22.580 1.00 33.04 272 PHE C C 1
ATOM 9594 O O . PHE C 1 272 ? -5.411 -58.788 -22.093 1.00 31.74 272 PHE C O 1
ATOM 9602 N N . PRO C 1 273 ? -6.579 -56.889 -21.807 1.00 28.01 273 PRO C N 1
ATOM 9603 C CA . PRO C 1 273 ? -6.322 -56.966 -20.357 1.00 34.38 273 PRO C CA 1
ATOM 9604 C C . PRO C 1 273 ? -6.940 -58.207 -19.742 1.00 39.94 273 PRO C C 1
ATOM 9605 O O . PRO C 1 273 ? -6.265 -58.924 -18.983 1.00 26.98 273 PRO C O 1
ATOM 9609 N N . ILE C 1 274 ? -8.183 -58.519 -20.134 1.00 36.93 274 ILE C N 1
ATOM 9610 C CA . ILE C 1 274 ? -8.855 -59.737 -19.680 1.00 36.07 274 ILE C CA 1
ATOM 9611 C C . ILE C 1 274 ? -7.989 -60.961 -19.943 1.00 32.33 274 ILE C C 1
ATOM 9612 O O . ILE C 1 274 ? -7.816 -61.823 -19.074 1.00 34.10 274 ILE C O 1
ATOM 9617 N N . TYR C 1 275 ? -7.443 -61.065 -21.154 1.00 30.38 275 TYR C N 1
ATOM 9618 C CA . TYR C 1 275 ? -6.622 -62.228 -21.469 1.00 28.69 275 TYR C CA 1
ATOM 9619 C C . TYR C 1 275 ? -5.362 -62.247 -20.614 1.00 34.51 275 TYR C C 1
ATOM 9620 O O . TYR C 1 275 ? -5.070 -63.246 -19.949 1.00 47.60 275 TYR C O 1
ATOM 9629 N N . LEU C 1 276 ? -4.617 -61.135 -20.593 1.00 34.99 276 LEU C N 1
ATOM 9630 C CA . LEU C 1 276 ? -3.300 -61.122 -19.946 1.00 29.72 276 LEU C CA 1
ATOM 9631 C C . LEU C 1 276 ? -3.409 -61.413 -18.459 1.00 28.64 276 LEU C C 1
ATOM 9632 O O . LEU C 1 276 ? -2.652 -62.232 -17.924 1.00 34.25 276 LEU C O 1
ATOM 9637 N N . ASN C 1 277 ? -4.331 -60.725 -17.772 1.00 27.92 277 ASN C N 1
ATOM 9638 C CA . ASN C 1 277 ? -4.536 -60.938 -16.340 1.00 35.93 277 ASN C CA 1
ATOM 9639 C C . ASN C 1 277 ? -4.903 -62.386 -16.029 1.00 47.49 277 ASN C C 1
ATOM 9640 O O . ASN C 1 277 ? -4.586 -62.882 -14.943 1.00 53.68 277 ASN C O 1
ATOM 9645 N N . SER C 1 278 ? -5.548 -63.091 -16.966 1.00 42.15 278 SER C N 1
ATOM 9646 C CA . SER C 1 278 ? -5.864 -64.494 -16.715 1.00 38.81 278 SER C CA 1
ATOM 9647 C C . SER C 1 278 ? -4.633 -65.389 -16.746 1.00 39.75 278 SER C C 1
ATOM 9648 O O . SER C 1 278 ? -4.712 -66.540 -16.298 1.00 41.51 278 SER C O 1
ATOM 9651 N N . LEU C 1 279 ? -3.506 -64.904 -17.253 1.00 35.00 279 LEU C N 1
ATOM 9652 C CA . LEU C 1 279 ? -2.337 -65.762 -17.376 1.00 34.16 279 LEU C CA 1
ATOM 9653 C C . LEU C 1 279 ? -1.529 -65.838 -16.093 1.00 38.85 279 LEU C C 1
ATOM 9654 O O . LEU C 1 279 ? -0.653 -66.707 -15.989 1.00 38.14 279 LEU C O 1
ATOM 9659 N N . LYS C 1 280 ? -1.795 -64.943 -15.137 1.00 35.88 280 LYS C N 1
ATOM 9660 C CA . LYS C 1 280 ? -1.130 -64.949 -13.839 1.00 39.96 280 LYS C CA 1
ATOM 9661 C C . LYS C 1 280 ? 0.386 -64.964 -13.999 1.00 38.77 280 LYS C C 1
ATOM 9662 O O . LYS C 1 280 ? 1.097 -65.688 -13.303 1.00 36.76 280 LYS C O 1
ATOM 9668 N N . LEU C 1 281 ? 0.874 -64.159 -14.938 1.00 35.87 281 LEU C N 1
ATOM 9669 C CA . LEU C 1 281 ? 2.300 -64.015 -15.193 1.00 31.96 281 LEU C CA 1
ATOM 9670 C C . LEU C 1 281 ? 2.936 -63.098 -14.165 1.00 30.85 281 LEU C C 1
ATOM 9671 O O . LEU C 1 281 ? 2.387 -62.043 -13.839 1.00 30.09 281 LEU C O 1
ATOM 9676 N N . THR C 1 282 ? 4.116 -63.481 -13.682 1.00 29.58 282 THR C N 1
ATOM 9677 C CA . THR C 1 282 ? 4.870 -62.659 -12.753 1.00 30.22 282 THR C CA 1
ATOM 9678 C C . THR C 1 282 ? 6.219 -62.319 -13.356 1.00 28.40 282 THR C C 1
ATOM 9679 O O . THR C 1 282 ? 6.818 -63.131 -14.058 1.00 33.69 282 THR C O 1
ATOM 9683 N N . ASP C 1 283 ? 6.739 -61.150 -13.000 1.00 28.87 283 ASP C N 1
ATOM 9684 C CA . ASP C 1 283 ? 8.091 -60.805 -13.412 1.00 32.15 283 ASP C CA 1
ATOM 9685 C C . ASP C 1 283 ? 9.130 -61.548 -12.550 1.00 41.30 283 ASP C C 1
ATOM 9686 O O . ASP C 1 283 ? 8.832 -62.500 -11.816 1.00 40.86 283 ASP C O 1
ATOM 9691 N N . ASP C 1 284 ? 10.383 -61.104 -12.660 1.00 48.58 284 ASP C N 1
ATOM 9692 C CA . ASP C 1 284 ? 11.525 -61.729 -12.000 1.00 48.17 284 ASP C CA 1
ATOM 9693 C C . ASP C 1 284 ? 11.448 -61.697 -10.480 1.00 45.48 284 ASP C C 1
ATOM 9694 O O . ASP C 1 284 ? 12.212 -62.409 -9.814 1.00 41.11 284 ASP C O 1
ATOM 9699 N N . GLY C 1 285 ? 10.611 -60.841 -9.916 1.00 33.33 285 GLY C N 1
ATOM 9700 C CA . GLY C 1 285 ? 10.517 -60.707 -8.481 1.00 35.22 285 GLY C CA 1
ATOM 9701 C C . GLY C 1 285 ? 9.288 -61.346 -7.895 1.00 41.67 285 GLY C C 1
ATOM 9702 O O . GLY C 1 285 ? 9.050 -61.201 -6.690 1.00 37.34 285 GLY C O 1
ATOM 9703 N N . GLY C 1 286 ? 8.493 -62.048 -8.711 1.00 39.18 286 GLY C N 1
ATOM 9704 C CA . GLY C 1 286 ? 7.209 -62.556 -8.274 1.00 35.68 286 GLY C CA 1
ATOM 9705 C C . GLY C 1 286 ? 6.094 -61.529 -8.229 1.00 41.86 286 GLY C C 1
ATOM 9706 O O . GLY C 1 286 ? 5.053 -61.797 -7.619 1.00 48.45 286 GLY C O 1
ATOM 9707 N N . ASN C 1 287 ? 6.279 -60.362 -8.842 1.00 41.27 287 ASN C N 1
ATOM 9708 C CA . ASN C 1 287 ? 5.210 -59.378 -8.942 1.00 42.20 287 ASN C CA 1
ATOM 9709 C C . ASN C 1 287 ? 4.307 -59.717 -10.124 1.00 40.21 287 ASN C C 1
ATOM 9710 O O . ASN C 1 287 ? 4.795 -59.945 -11.234 1.00 42.29 287 ASN C O 1
ATOM 9715 N N . LEU C 1 288 ? 2.998 -59.773 -9.879 1.00 34.45 288 LEU C N 1
ATOM 9716 C CA . LEU C 1 288 ? 2.049 -60.024 -10.957 1.00 38.48 288 LEU C CA 1
ATOM 9717 C C . LEU C 1 288 ? 2.191 -58.972 -12.047 1.00 36.79 288 LEU C C 1
ATOM 9718 O O . LEU C 1 288 ? 2.323 -57.781 -11.763 1.00 40.83 288 LEU C O 1
ATOM 9723 N N . LEU C 1 289 ? 2.174 -59.406 -13.295 1.00 28.76 289 LEU C N 1
ATOM 9724 C CA . LEU C 1 289 ? 2.089 -58.483 -14.421 1.00 31.58 289 LEU C CA 1
ATOM 9725 C C . LEU C 1 289 ? 0.638 -58.449 -14.894 1.00 37.09 289 LEU C C 1
ATOM 9726 O O . LEU C 1 289 ? 0.109 -59.461 -15.364 1.00 42.93 289 LEU C O 1
ATOM 9731 N N . THR C 1 290 ? -0.023 -57.302 -14.729 1.00 37.73 290 THR C N 1
ATOM 9732 C CA . THR C 1 290 ? -1.431 -57.170 -15.083 1.00 29.99 290 THR C CA 1
ATOM 9733 C C . THR C 1 290 ? -1.664 -55.861 -15.822 1.00 33.54 290 THR C C 1
ATOM 9734 O O . THR C 1 290 ? -0.732 -55.083 -16.059 1.00 36.93 290 THR C O 1
ATOM 9738 N N . LEU C 1 291 ? -2.942 -55.615 -16.163 1.00 35.76 291 LEU C N 1
ATOM 9739 C CA . LEU C 1 291 ? -3.375 -54.418 -16.871 1.00 34.82 291 LEU C CA 1
ATOM 9740 C C . LEU C 1 291 ? -4.752 -53.957 -16.406 1.00 35.56 291 LEU C C 1
ATOM 9741 O O . LEU C 1 291 ? -5.667 -54.763 -16.218 1.00 38.68 291 LEU C O 1
ATOM 9746 N N . ASP C 1 292 ? -4.856 -52.641 -16.219 1.00 34.58 292 ASP C N 1
ATOM 9747 C CA . ASP C 1 292 ? -6.037 -51.779 -16.175 1.00 38.68 292 ASP C CA 1
ATOM 9748 C C . ASP C 1 292 ? -7.105 -52.037 -17.244 1.00 39.50 292 ASP C C 1
ATOM 9749 O O . ASP C 1 292 ? -6.802 -52.516 -18.339 1.00 39.32 292 ASP C O 1
ATOM 9754 N N . LYS C 1 293 ? -8.347 -51.626 -16.965 1.00 36.51 293 LYS C N 1
ATOM 9755 C CA . LYS C 1 293 ? -9.345 -51.543 -18.014 1.00 40.21 293 LYS C CA 1
ATOM 9756 C C . LYS C 1 293 ? -8.945 -50.527 -19.071 1.00 41.59 293 LYS C C 1
ATOM 9757 O O . LYS C 1 293 ? -9.450 -50.586 -20.197 1.00 39.67 293 LYS C O 1
ATOM 9763 N N . SER C 1 294 ? -8.036 -49.621 -18.737 1.00 36.77 294 SER C N 1
ATOM 9764 C CA . SER C 1 294 ? -7.424 -48.717 -19.696 1.00 30.75 294 SER C CA 1
ATOM 9765 C C . SER C 1 294 ? -6.287 -49.347 -20.483 1.00 29.41 294 SER C C 1
ATOM 9766 O O . SER C 1 294 ? -5.725 -48.671 -21.344 1.00 29.21 294 SER C O 1
ATOM 9769 N N . GLY C 1 295 ? -5.898 -50.591 -20.193 1.00 28.65 295 GLY C N 1
ATOM 9770 C CA . GLY C 1 295 ? -4.651 -51.085 -20.738 1.00 27.58 295 GLY C CA 1
ATOM 9771 C C . GLY C 1 295 ? -3.397 -50.457 -20.155 1.00 37.06 295 GLY C C 1
ATOM 9772 O O . GLY C 1 295 ? -2.352 -50.464 -20.813 1.00 38.44 295 GLY C O 1
ATOM 9773 N N . ASN C 1 296 ? -3.466 -49.911 -18.938 1.00 38.03 296 ASN C N 1
ATOM 9774 C CA . ASN C 1 296 ? -2.286 -49.514 -18.177 1.00 39.87 296 ASN C CA 1
ATOM 9775 C C . ASN C 1 296 ? -1.990 -50.518 -17.067 1.00 36.81 296 ASN C C 1
ATOM 9776 O O . ASN C 1 296 ? -2.867 -51.272 -16.644 1.00 29.67 296 ASN C O 1
ATOM 9781 N N . GLY C 1 297 ? -0.732 -50.513 -16.582 1.00 33.82 297 GLY C N 1
ATOM 9782 C CA . GLY C 1 297 ? -0.386 -51.273 -15.398 1.00 34.45 297 GLY C CA 1
ATOM 9783 C C . GLY C 1 297 ? 0.998 -51.894 -15.488 1.00 41.01 297 GLY C C 1
ATOM 9784 O O . GLY C 1 297 ? 1.811 -51.547 -16.345 1.00 42.16 297 GLY C O 1
ATOM 9785 N N . SER C 1 298 ? 1.259 -52.847 -14.583 1.00 36.63 298 SER C N 1
ATOM 9786 C CA . SER C 1 298 ? 2.618 -53.346 -14.418 1.00 41.30 298 SER C CA 1
ATOM 9787 C C . SER C 1 298 ? 3.117 -54.145 -15.623 1.00 32.85 298 SER C C 1
ATOM 9788 O O . SER C 1 298 ? 4.330 -54.346 -15.739 1.00 39.38 298 SER C O 1
ATOM 9791 N N . PHE C 1 299 ? 2.237 -54.590 -16.522 1.00 28.62 299 PHE C N 1
ATOM 9792 C CA . PHE C 1 299 ? 2.719 -55.309 -17.711 1.00 35.43 299 PHE C CA 1
ATOM 9793 C C . PHE C 1 299 ? 3.222 -54.363 -18.793 1.00 34.10 299 PHE C C 1
ATOM 9794 O O . PHE C 1 299 ? 4.133 -54.717 -19.555 1.00 33.14 299 PHE C O 1
ATOM 9802 N N . LYS C 1 300 ? 2.612 -53.186 -18.899 1.00 30.84 300 LYS C N 1
ATOM 9803 C CA . LYS C 1 300 ? 3.149 -52.141 -19.757 1.00 34.06 300 LYS C CA 1
ATOM 9804 C C . LYS C 1 300 ? 4.463 -51.576 -19.206 1.00 35.91 300 LYS C C 1
ATOM 9805 O O . LYS C 1 300 ? 5.339 -51.183 -19.988 1.00 32.07 300 LYS C O 1
ATOM 9811 N N . THR C 1 301 ? 4.629 -51.533 -17.875 1.00 33.07 301 THR C N 1
ATOM 9812 C CA . THR C 1 301 ? 5.917 -51.124 -17.315 1.00 31.19 301 THR C CA 1
ATOM 9813 C C . THR C 1 301 ? 7.015 -52.122 -17.679 1.00 36.12 301 THR C C 1
ATOM 9814 O O . THR C 1 301 ? 8.135 -51.720 -18.026 1.00 37.15 301 THR C O 1
ATOM 9818 N N . TYR C 1 302 ? 6.708 -53.430 -17.599 1.00 35.58 302 TYR C N 1
ATOM 9819 C CA . TYR C 1 302 ? 7.677 -54.481 -17.928 1.00 34.46 302 TYR C CA 1
ATOM 9820 C C . TYR C 1 302 ? 8.116 -54.407 -19.386 1.00 40.21 302 TYR C C 1
ATOM 9821 O O . TYR C 1 302 ? 9.302 -54.549 -19.691 1.00 44.71 302 TYR C O 1
ATOM 9830 N N . LEU C 1 303 ? 7.174 -54.187 -20.304 1.00 43.23 303 LEU C N 1
ATOM 9831 C CA . LEU C 1 303 ? 7.540 -54.027 -21.711 1.00 44.53 303 LEU C CA 1
ATOM 9832 C C . LEU C 1 303 ? 8.427 -52.805 -21.922 1.00 40.67 303 LEU C C 1
ATOM 9833 O O . LEU C 1 303 ? 9.395 -52.853 -22.690 1.00 45.37 303 LEU C O 1
ATOM 9838 N N . SER C 1 304 ? 8.107 -51.697 -21.257 1.00 33.04 304 SER C N 1
ATOM 9839 C CA . SER C 1 304 ? 8.943 -50.503 -21.359 1.00 39.02 304 SER C CA 1
ATOM 9840 C C . SER C 1 304 ? 10.375 -50.768 -20.901 1.00 43.29 304 SER C C 1
ATOM 9841 O O . SER C 1 304 ? 11.302 -50.108 -21.388 1.00 44.57 304 SER C O 1
ATOM 9844 N N . ILE C 1 305 ? 10.578 -51.717 -19.971 1.00 43.82 305 ILE C N 1
ATOM 9845 C CA . ILE C 1 305 ? 11.923 -52.031 -19.483 1.00 38.94 305 ILE C CA 1
ATOM 9846 C C . ILE C 1 305 ? 12.701 -52.838 -20.527 1.00 34.66 305 ILE C C 1
ATOM 9847 O O . ILE C 1 305 ? 13.927 -52.685 -20.671 1.00 33.42 305 ILE C O 1
ATOM 9852 N N . ILE C 1 306 ? 12.011 -53.706 -21.267 1.00 28.05 306 ILE C N 1
ATOM 9853 C CA . ILE C 1 306 ? 12.648 -54.410 -22.375 1.00 28.50 306 ILE C CA 1
ATOM 9854 C C . ILE C 1 306 ? 13.239 -53.407 -23.355 1.00 34.61 306 ILE C C 1
ATOM 9855 O O . ILE C 1 306 ? 14.419 -53.512 -23.728 1.00 26.82 306 ILE C O 1
ATOM 9860 N N . ILE C 1 307 ? 12.438 -52.388 -23.741 1.00 30.48 307 ILE C N 1
ATOM 9861 C CA . ILE C 1 307 ? 12.882 -51.351 -24.684 1.00 34.89 307 ILE C CA 1
ATOM 9862 C C . ILE C 1 307 ? 14.017 -50.524 -24.082 1.00 42.93 307 ILE C C 1
ATOM 9863 O O . ILE C 1 307 ? 14.997 -50.196 -24.764 1.00 49.77 307 ILE C O 1
ATOM 9868 N N . ARG C 1 308 ? 13.886 -50.151 -22.806 1.00 37.89 308 ARG C N 1
ATOM 9869 C CA . ARG C 1 308 ? 14.971 -49.491 -22.096 1.00 39.25 308 ARG C CA 1
ATOM 9870 C C . ARG C 1 308 ? 16.258 -50.299 -22.196 1.00 44.33 308 ARG C C 1
ATOM 9871 O O . ARG C 1 308 ? 17.306 -49.772 -22.585 1.00 48.07 308 ARG C O 1
ATOM 9879 N N . ASN C 1 309 ? 16.197 -51.592 -21.857 1.00 40.32 309 ASN C N 1
ATOM 9880 C CA . ASN C 1 309 ? 17.404 -52.414 -21.928 1.00 35.48 309 ASN C CA 1
ATOM 9881 C C . ASN C 1 309 ? 17.932 -52.482 -23.356 1.00 38.57 309 ASN C C 1
ATOM 9882 O O . ASN C 1 309 ? 19.149 -52.488 -23.583 1.00 39.77 309 ASN C O 1
ATOM 9887 N N . SER C 1 310 ? 17.029 -52.509 -24.341 1.00 36.46 310 SER C N 1
ATOM 9888 C CA . SER C 1 310 ? 17.483 -52.625 -25.721 1.00 34.33 310 SER C CA 1
ATOM 9889 C C . SER C 1 310 ? 18.219 -51.364 -26.167 1.00 32.47 310 SER C C 1
ATOM 9890 O O . SER C 1 310 ? 19.226 -51.451 -26.880 1.00 35.91 310 SER C O 1
ATOM 9893 N N . ALA C 1 311 ? 17.748 -50.185 -25.736 1.00 31.25 311 ALA C N 1
ATOM 9894 C CA . ALA C 1 311 ? 18.349 -48.921 -26.161 1.00 39.69 311 ALA C CA 1
ATOM 9895 C C . ALA C 1 311 ? 19.645 -48.605 -25.410 1.00 44.72 311 ALA C C 1
ATOM 9896 O O . ALA C 1 311 ? 20.570 -48.024 -25.991 1.00 51.66 311 ALA C O 1
ATOM 9898 N N . ASN C 1 312 ? 19.733 -48.974 -24.131 1.00 39.97 312 ASN C N 1
ATOM 9899 C CA . ASN C 1 312 ? 20.996 -48.843 -23.410 1.00 45.10 312 ASN C CA 1
ATOM 9900 C C . ASN C 1 312 ? 22.100 -49.668 -24.060 1.00 43.75 312 ASN C C 1
ATOM 9901 O O . ASN C 1 312 ? 23.259 -49.236 -24.120 1.00 46.55 312 ASN C O 1
ATOM 9906 N N . ARG C 1 313 ? 21.763 -50.861 -24.543 1.00 36.17 313 ARG C N 1
ATOM 9907 C CA . ARG C 1 313 ? 22.764 -51.676 -25.211 1.00 42.70 313 ARG C CA 1
ATOM 9908 C C . ARG C 1 313 ? 23.245 -50.981 -26.477 1.00 46.45 313 ARG C C 1
ATOM 9909 O O . ARG C 1 313 ? 24.457 -50.843 -26.705 1.00 40.89 313 ARG C O 1
ATOM 9917 N N . ALA C 1 314 ? 22.295 -50.511 -27.297 1.00 41.91 314 ALA C N 1
ATOM 9918 C CA . ALA C 1 314 ? 22.623 -49.728 -28.484 1.00 44.03 314 ALA C CA 1
ATOM 9919 C C . ALA C 1 314 ? 23.590 -48.592 -28.156 1.00 48.20 314 ALA C C 1
ATOM 9920 O O . ALA C 1 314 ? 24.645 -48.454 -28.787 1.00 51.57 314 ALA C O 1
ATOM 9922 N N . LEU C 1 315 ? 23.240 -47.764 -27.169 1.00 49.98 315 LEU C N 1
ATOM 9923 C CA . LEU C 1 315 ? 24.138 -46.689 -26.753 1.00 53.68 315 LEU C CA 1
ATOM 9924 C C . LEU C 1 315 ? 25.508 -47.220 -26.345 1.00 54.19 315 LEU C C 1
ATOM 9925 O O . LEU C 1 315 ? 26.520 -46.555 -26.590 1.00 59.18 315 LEU C O 1
ATOM 9930 N N . ARG C 1 316 ? 25.572 -48.418 -25.751 1.00 54.64 316 ARG C N 1
ATOM 9931 C CA . ARG C 1 316 ? 26.875 -48.989 -25.393 1.00 55.54 316 ARG C CA 1
ATOM 9932 C C . ARG C 1 316 ? 27.674 -49.413 -26.622 1.00 54.64 316 ARG C C 1
ATOM 9933 O O . ARG C 1 316 ? 28.910 -49.458 -26.564 1.00 55.80 316 ARG C O 1
ATOM 9941 N N . GLU C 1 317 ? 26.999 -49.726 -27.733 1.00 51.19 317 GLU C N 1
ATOM 9942 C CA . GLU C 1 317 ? 27.651 -50.135 -28.972 1.00 55.42 317 GLU C CA 1
ATOM 9943 C C . GLU C 1 317 ? 27.728 -49.012 -30.005 1.00 63.59 317 GLU C C 1
ATOM 9944 O O . GLU C 1 317 ? 27.936 -49.288 -31.193 1.00 73.20 317 GLU C O 1
ATOM 9950 N N . GLY C 1 318 ? 27.557 -47.760 -29.588 1.00 58.39 318 GLY C N 1
ATOM 9951 C CA . GLY C 1 318 ? 27.670 -46.656 -30.520 1.00 58.24 318 GLY C CA 1
ATOM 9952 C C . GLY C 1 318 ? 26.521 -46.502 -31.492 1.00 60.71 318 GLY C C 1
ATOM 9953 O O . GLY C 1 318 ? 26.600 -45.651 -32.384 1.00 63.39 318 GLY C O 1
ATOM 9954 N N . LYS C 1 319 ? 25.452 -47.286 -31.350 1.00 55.85 319 LYS C N 1
ATOM 9955 C CA . LYS C 1 319 ? 24.345 -47.227 -32.293 1.00 57.38 319 LYS C CA 1
ATOM 9956 C C . LYS C 1 319 ? 23.470 -45.994 -32.039 1.00 65.01 319 LYS C C 1
ATOM 9957 O O . LYS C 1 319 ? 23.443 -45.428 -30.940 1.00 67.34 319 LYS C O 1
ATOM 9963 N N . ASP C 1 320 ? 22.762 -45.573 -33.091 1.00 61.71 320 ASP C N 1
ATOM 9964 C CA . ASP C 1 320 ? 21.926 -44.376 -33.054 1.00 58.01 320 ASP C CA 1
ATOM 9965 C C . ASP C 1 320 ? 20.522 -44.753 -32.609 1.00 55.48 320 ASP C C 1
ATOM 9966 O O . ASP C 1 320 ? 19.934 -45.714 -33.113 1.00 58.05 320 ASP C O 1
ATOM 9971 N N . ILE C 1 321 ? 19.992 -43.986 -31.664 1.00 54.13 321 ILE C N 1
ATOM 9972 C CA . ILE C 1 321 ? 18.699 -44.240 -31.055 1.00 50.22 321 ILE C CA 1
ATOM 9973 C C . ILE C 1 321 ? 17.759 -43.057 -31.233 1.00 48.21 321 ILE C C 1
ATOM 9974 O O . ILE C 1 321 ? 16.711 -43.004 -30.594 1.00 43.42 321 ILE C O 1
ATOM 9979 N N . SER C 1 322 ? 18.126 -42.095 -32.084 1.00 50.52 322 SER C N 1
ATOM 9980 C CA . SER C 1 322 ? 17.384 -40.842 -32.181 1.00 51.65 322 SER C CA 1
ATOM 9981 C C . SER C 1 322 ? 15.983 -41.018 -32.735 1.00 52.53 322 SER C C 1
ATOM 9982 O O . SER C 1 322 ? 15.137 -40.152 -32.498 1.00 54.20 322 SER C O 1
ATOM 9985 N N . GLN C 1 323 ? 15.718 -42.088 -33.488 1.00 53.84 323 GLN C N 1
ATOM 9986 C CA . GLN C 1 323 ? 14.388 -42.234 -34.063 1.00 58.17 323 GLN C CA 1
ATOM 9987 C C . GLN C 1 323 ? 13.323 -42.242 -32.975 1.00 61.32 323 GLN C C 1
ATOM 9988 O O . GLN C 1 323 ? 12.181 -41.828 -33.216 1.00 59.78 323 GLN C O 1
ATOM 9994 N N . PHE C 1 324 ? 13.695 -42.664 -31.761 1.00 57.93 324 PHE C N 1
ATOM 9995 C CA . PHE C 1 324 ? 12.743 -42.916 -30.688 1.00 48.10 324 PHE C CA 1
ATOM 9996 C C . PHE C 1 324 ? 13.029 -42.105 -29.435 1.00 43.21 324 PHE C C 1
ATOM 9997 O O . PHE C 1 324 ? 12.478 -42.416 -28.379 1.00 39.21 324 PHE C O 1
ATOM 10005 N N . LYS C 1 325 ? 13.852 -41.055 -29.535 1.00 44.60 325 LYS C N 1
ATOM 10006 C CA . LYS C 1 325 ? 14.273 -40.306 -28.348 1.00 52.26 325 LYS C CA 1
ATOM 10007 C C . LYS C 1 325 ? 13.118 -39.575 -27.643 1.00 49.70 325 LYS C C 1
ATOM 10008 O O . LYS C 1 325 ? 13.185 -39.358 -26.426 1.00 48.03 325 LYS C O 1
ATOM 10014 N N . LYS C 1 326 ? 12.067 -39.181 -28.372 1.00 49.53 326 LYS C N 1
ATOM 10015 C CA . LYS C 1 326 ? 10.895 -38.566 -27.740 1.00 52.67 326 LYS C CA 1
ATOM 10016 C C . LYS C 1 326 ? 10.385 -39.382 -26.551 1.00 51.50 326 LYS C C 1
ATOM 10017 O O . LYS C 1 326 ? 9.976 -38.821 -25.526 1.00 51.67 326 LYS C O 1
ATOM 10023 N N . ALA C 1 327 ? 10.377 -40.707 -26.680 1.00 45.43 327 ALA C N 1
ATOM 10024 C CA . ALA C 1 327 ? 9.848 -41.561 -25.628 1.00 43.43 327 ALA C CA 1
ATOM 10025 C C . ALA C 1 327 ? 10.841 -41.805 -24.507 1.00 48.44 327 ALA C C 1
ATOM 10026 O O . ALA C 1 327 ? 10.468 -42.413 -23.499 1.00 54.42 327 ALA C O 1
ATOM 10028 N N . PHE C 1 328 ? 12.080 -41.345 -24.649 1.00 46.10 328 PHE C N 1
ATOM 10029 C CA . PHE C 1 328 ? 13.151 -41.686 -23.729 1.00 42.66 328 PHE C CA 1
ATOM 10030 C C . PHE C 1 328 ? 13.443 -40.515 -22.815 1.00 63.40 328 PHE C C 1
ATOM 10031 O O . PHE C 1 328 ? 13.586 -39.376 -23.278 1.00 67.81 328 PHE C O 1
ATOM 10039 N N . THR C 1 329 ? 13.517 -40.804 -21.523 1.00 70.87 329 THR C N 1
ATOM 10040 C CA . THR C 1 329 ? 14.127 -39.910 -20.550 1.00 71.73 329 THR C CA 1
ATOM 10041 C C . THR C 1 329 ? 15.574 -40.364 -20.378 1.00 68.23 329 THR C C 1
ATOM 10042 O O . THR C 1 329 ? 15.836 -41.436 -19.817 1.00 65.65 329 THR C O 1
ATOM 10046 N N . ILE C 1 330 ? 16.500 -39.571 -20.906 1.00 65.60 330 ILE C N 1
ATOM 10047 C CA . ILE C 1 330 ? 17.921 -39.888 -20.921 1.00 63.82 330 ILE C CA 1
ATOM 10048 C C . ILE C 1 330 ? 18.621 -38.971 -19.927 1.00 74.68 330 ILE C C 1
ATOM 10049 O O . ILE C 1 330 ? 18.278 -37.787 -19.821 1.00 77.78 330 ILE C O 1
ATOM 10054 N N . GLU C 1 331 ? 19.595 -39.511 -19.191 1.00 77.33 331 GLU C N 1
ATOM 10055 C CA . GLU C 1 331 ? 20.312 -38.663 -18.245 1.00 83.07 331 GLU C CA 1
ATOM 10056 C C . GLU C 1 331 ? 21.825 -38.710 -18.461 1.00 85.43 331 GLU C C 1
ATOM 10057 O O . GLU C 1 331 ? 22.378 -37.852 -19.165 1.00 85.58 331 GLU C O 1
ATOM 10063 N N . ASN C 1 332 ? 22.517 -39.682 -17.869 1.00 85.19 332 ASN C N 1
ATOM 10064 C CA . ASN C 1 332 ? 23.977 -39.738 -17.991 1.00 88.27 332 ASN C CA 1
ATOM 10065 C C . ASN C 1 332 ? 24.369 -40.552 -19.223 1.00 82.89 332 ASN C C 1
ATOM 10066 O O . ASN C 1 332 ? 25.084 -41.550 -19.148 1.00 82.38 332 ASN C O 1
ATOM 10071 N N . ASN C 1 333 ? 23.890 -40.077 -20.375 1.00 83.64 333 ASN C N 1
ATOM 10072 C CA . ASN C 1 333 ? 23.961 -40.822 -21.633 1.00 82.60 333 ASN C CA 1
ATOM 10073 C C . ASN C 1 333 ? 23.387 -42.226 -21.456 1.00 75.38 333 ASN C C 1
ATOM 10074 O O . ASN C 1 333 ? 23.849 -43.191 -22.066 1.00 78.04 333 ASN C O 1
ATOM 10079 N N . LYS C 1 334 ? 22.368 -42.331 -20.601 1.00 74.33 334 LYS C N 1
ATOM 10080 C CA . LYS C 1 334 ? 21.707 -43.583 -20.259 1.00 66.89 334 LYS C CA 1
ATOM 10081 C C . LYS C 1 334 ? 20.201 -43.381 -20.338 1.00 67.99 334 LYS C C 1
ATOM 10082 O O . LYS C 1 334 ? 19.693 -42.318 -19.974 1.00 66.84 334 LYS C O 1
ATOM 10088 N N . VAL C 1 335 ? 19.486 -44.401 -20.799 1.00 60.81 335 VAL C N 1
ATOM 10089 C CA . VAL C 1 335 ? 18.030 -44.374 -20.782 1.00 53.31 335 VAL C CA 1
ATOM 10090 C C . VAL C 1 335 ? 17.571 -44.890 -19.424 1.00 55.21 335 VAL C C 1
ATOM 10091 O O . VAL C 1 335 ? 17.817 -46.053 -19.080 1.00 49.90 335 VAL C O 1
ATOM 10095 N N . VAL C 1 336 ? 16.908 -44.019 -18.653 1.00 51.98 336 VAL C N 1
ATOM 10096 C CA . VAL C 1 336 ? 16.424 -44.370 -17.320 1.00 52.63 336 VAL C CA 1
ATOM 10097 C C . VAL C 1 336 ? 14.933 -44.726 -17.285 1.00 54.92 336 VAL C C 1
ATOM 10098 O O . VAL C 1 336 ? 14.502 -45.435 -16.363 1.00 59.66 336 VAL C O 1
ATOM 10102 N N . ALA C 1 337 ? 14.136 -44.263 -18.248 1.00 52.82 337 ALA C N 1
ATOM 10103 C CA . ALA C 1 337 ? 12.743 -44.693 -18.338 1.00 54.46 337 ALA C CA 1
ATOM 10104 C C . ALA C 1 337 ? 12.266 -44.581 -19.778 1.00 50.98 337 ALA C C 1
ATOM 10105 O O . ALA C 1 337 ? 12.783 -43.771 -20.556 1.00 42.96 337 ALA C O 1
ATOM 10107 N N . VAL C 1 338 ? 11.267 -45.400 -20.117 1.00 49.19 338 VAL C N 1
ATOM 10108 C CA . VAL C 1 338 ? 10.618 -45.387 -21.426 1.00 36.94 338 VAL C CA 1
ATOM 10109 C C . VAL C 1 338 ? 9.117 -45.231 -21.224 1.00 44.04 338 VAL C C 1
ATOM 10110 O O . VAL C 1 338 ? 8.500 -46.001 -20.479 1.00 39.70 338 VAL C O 1
ATOM 10114 N N . ASN C 1 339 ? 8.533 -44.237 -21.889 1.00 51.83 339 ASN C N 1
ATOM 10115 C CA . ASN C 1 339 ? 7.085 -44.111 -22.007 1.00 46.53 339 ASN C CA 1
ATOM 10116 C C . ASN C 1 339 ? 6.666 -44.918 -23.224 1.00 43.46 339 ASN C C 1
ATOM 10117 O O . ASN C 1 339 ? 6.809 -44.457 -24.362 1.00 39.26 339 ASN C O 1
ATOM 10122 N N . LEU C 1 340 ? 6.122 -46.121 -22.978 1.00 40.27 340 LEU C N 1
ATOM 10123 C CA . LEU C 1 340 ? 5.720 -47.015 -24.062 1.00 34.46 340 LEU C CA 1
ATOM 10124 C C . LEU C 1 340 ? 4.648 -46.399 -24.966 1.00 44.35 340 LEU C C 1
ATOM 10125 O O . LEU C 1 340 ? 4.564 -46.745 -26.154 1.00 49.38 340 LEU C O 1
ATOM 10130 N N . ASP C 1 341 ? 3.813 -45.503 -24.432 1.00 42.51 341 ASP C N 1
ATOM 10131 C CA . ASP C 1 341 ? 2.745 -44.924 -25.244 1.00 43.14 341 ASP C CA 1
ATOM 10132 C C . ASP C 1 341 ? 3.296 -43.982 -26.310 1.00 47.01 341 ASP C C 1
ATOM 10133 O O . ASP C 1 341 ? 2.792 -43.953 -27.439 1.00 61.41 341 ASP C O 1
ATOM 10138 N N . VAL C 1 342 ? 4.310 -43.185 -25.971 1.00 44.42 342 VAL C N 1
ATOM 10139 C CA . VAL C 1 342 ? 5.012 -42.409 -26.991 1.00 32.76 342 VAL C CA 1
ATOM 10140 C C . VAL C 1 342 ? 5.748 -43.332 -27.961 1.00 31.84 342 VAL C C 1
ATOM 10141 O O . VAL C 1 342 ? 5.759 -43.089 -29.174 1.00 47.65 342 VAL C O 1
ATOM 10145 N N . TYR C 1 343 ? 6.371 -44.400 -27.449 1.00 30.79 343 TYR C N 1
ATOM 10146 C CA . TYR C 1 343 ? 7.218 -45.258 -28.281 1.00 36.71 343 TYR C CA 1
ATOM 10147 C C . TYR C 1 343 ? 6.419 -45.920 -29.401 1.00 39.44 343 TYR C C 1
ATOM 10148 O O . TYR C 1 343 ? 6.758 -45.780 -30.582 1.00 37.28 343 TYR C O 1
ATOM 10157 N N . THR C 1 344 ? 5.354 -46.656 -29.048 1.00 34.82 344 THR C N 1
ATOM 10158 C CA . THR C 1 344 ? 4.579 -47.382 -30.057 1.00 37.94 344 THR C CA 1
ATOM 10159 C C . THR C 1 344 ? 3.871 -46.455 -31.037 1.00 37.48 344 THR C C 1
ATOM 10160 O O . THR C 1 344 ? 3.405 -46.922 -32.078 1.00 36.88 344 THR C O 1
ATOM 10164 N N . HIS C 1 345 ? 3.753 -45.174 -30.711 1.00 39.10 345 HIS C N 1
ATOM 10165 C CA . HIS C 1 345 ? 3.086 -44.193 -31.549 1.00 47.30 345 HIS C CA 1
ATOM 10166 C C . HIS C 1 345 ? 4.039 -43.443 -32.466 1.00 50.34 345 HIS C C 1
ATOM 10167 O O . HIS C 1 345 ? 3.591 -42.550 -33.196 1.00 53.48 345 HIS C O 1
ATOM 10174 N N . ILE C 1 346 ? 5.334 -43.754 -32.436 1.00 50.60 346 ILE C N 1
ATOM 10175 C CA . ILE C 1 346 ? 6.292 -42.917 -33.150 1.00 55.01 346 ILE C CA 1
ATOM 10176 C C . ILE C 1 346 ? 6.303 -43.259 -34.633 1.00 59.56 346 ILE C C 1
ATOM 10177 O O . ILE C 1 346 ? 6.089 -42.387 -35.484 1.00 74.91 346 ILE C O 1
ATOM 10182 N N . GLY C 1 347 ? 6.497 -44.525 -34.974 1.00 51.55 347 GLY C N 1
ATOM 10183 C CA . GLY C 1 347 ? 6.423 -44.882 -36.379 1.00 52.56 347 GLY C CA 1
ATOM 10184 C C . GLY C 1 347 ? 5.009 -44.940 -36.922 1.00 53.20 347 GLY C C 1
ATOM 10185 O O . GLY C 1 347 ? 4.092 -44.318 -36.375 1.00 54.88 347 GLY C O 1
ATOM 10186 N N . ASP C 1 348 ? 4.831 -45.649 -38.031 1.00 49.53 348 ASP C N 1
ATOM 10187 C CA . ASP C 1 348 ? 3.521 -46.125 -38.445 1.00 46.10 348 ASP C CA 1
ATOM 10188 C C . ASP C 1 348 ? 3.319 -47.543 -37.924 1.00 38.29 348 ASP C C 1
ATOM 10189 O O . ASP C 1 348 ? 4.270 -48.246 -37.580 1.00 42.21 348 ASP C O 1
ATOM 10194 N N . ARG C 1 349 ? 2.067 -47.961 -37.856 1.00 37.23 349 ARG C N 1
ATOM 10195 C CA A ARG C 1 349 ? 1.779 -49.364 -37.610 0.62 34.66 349 ARG C CA 1
ATOM 10196 C CA B ARG C 1 349 ? 1.806 -49.367 -37.605 0.38 35.06 349 ARG C CA 1
ATOM 10197 C C . ARG C 1 349 ? 1.960 -50.162 -38.902 1.00 40.47 349 ARG C C 1
ATOM 10198 O O . ARG C 1 349 ? 2.011 -49.609 -40.000 1.00 48.17 349 ARG C O 1
ATOM 10213 N N . MET C 1 350 ? 2.058 -51.485 -38.773 1.00 39.90 350 MET C N 1
ATOM 10214 C CA . MET C 1 350 ? 2.157 -52.309 -39.978 1.00 33.47 350 MET C CA 1
ATOM 10215 C C . MET C 1 350 ? 0.790 -52.817 -40.423 1.00 37.75 350 MET C C 1
ATOM 10216 O O . MET C 1 350 ? 0.343 -52.529 -41.536 1.00 37.48 350 MET C O 1
ATOM 10221 N N . LYS C 1 351 ? 0.128 -53.587 -39.572 1.00 35.44 351 LYS C N 1
ATOM 10222 C CA . LYS C 1 351 ? -1.031 -54.356 -39.977 1.00 33.53 351 LYS C CA 1
ATOM 10223 C C . LYS C 1 351 ? -2.309 -53.663 -39.542 1.00 41.91 351 LYS C C 1
ATOM 10224 O O . LYS C 1 351 ? -2.340 -52.963 -38.530 1.00 45.43 351 LYS C O 1
ATOM 10230 N N . SER C 1 352 ? -3.367 -53.851 -40.336 1.00 40.58 352 SER C N 1
ATOM 10231 C CA . SER C 1 352 ? -4.684 -53.289 -40.070 1.00 40.56 352 SER C CA 1
ATOM 10232 C C . SER C 1 352 ? -5.522 -54.259 -39.242 1.00 35.37 352 SER C C 1
ATOM 10233 O O . SER C 1 352 ? -5.349 -55.477 -39.350 1.00 37.22 352 SER C O 1
ATOM 10236 N N . PRO C 1 353 ? -6.445 -53.762 -38.417 1.00 32.11 353 PRO C N 1
ATOM 10237 C CA . PRO C 1 353 ? -7.180 -54.650 -37.488 1.00 40.10 353 PRO C CA 1
ATOM 10238 C C . PRO C 1 353 ? -8.300 -55.391 -38.191 1.00 39.44 353 PRO C C 1
ATOM 10239 O O . PRO C 1 353 ? -8.995 -54.809 -39.034 1.00 45.80 353 PRO C O 1
ATOM 10243 N N . PRO C 1 354 ? -8.543 -56.669 -37.846 1.00 40.10 354 PRO C N 1
ATOM 10244 C CA . PRO C 1 354 ? -7.722 -57.557 -37.014 1.00 35.12 354 PRO C CA 1
ATOM 10245 C C . PRO C 1 354 ? -6.420 -57.954 -37.701 1.00 39.67 354 PRO C C 1
ATOM 10246 O O . PRO C 1 354 ? -6.421 -58.369 -38.842 1.00 38.92 354 PRO C O 1
ATOM 10250 N N . ALA C 1 355 ? -5.304 -57.842 -36.991 1.00 51.11 355 ALA C N 1
ATOM 10251 C CA . ALA C 1 355 ? -4.032 -58.048 -37.657 1.00 42.89 355 ALA C CA 1
ATOM 10252 C C . ALA C 1 355 ? -3.823 -59.498 -38.086 1.00 37.11 355 ALA C C 1
ATOM 10253 O O . ALA C 1 355 ? -3.035 -59.737 -39.006 1.00 31.89 355 ALA C O 1
ATOM 10255 N N . PHE C 1 356 ? -4.523 -60.468 -37.478 1.00 30.83 356 PHE C N 1
ATOM 10256 C CA . PHE C 1 356 ? -4.301 -61.873 -37.818 1.00 25.19 356 PHE C CA 1
ATOM 10257 C C . PHE C 1 356 ? -5.550 -62.600 -38.299 1.00 32.45 356 PHE C C 1
ATOM 10258 O O . PHE C 1 356 ? -5.518 -63.216 -39.372 1.00 29.30 356 PHE C O 1
ATOM 10266 N N . ASP C 1 357 ? -6.664 -62.547 -37.578 1.00 30.08 357 ASP C N 1
ATOM 10267 C CA . ASP C 1 357 ? -7.898 -63.184 -38.060 1.00 29.93 357 ASP C CA 1
ATOM 10268 C C . ASP C 1 357 ? -8.734 -62.135 -38.794 1.00 28.70 357 ASP C C 1
ATOM 10269 O O . ASP C 1 357 ? -9.630 -61.517 -38.214 1.00 29.02 357 ASP C O 1
ATOM 10274 N N . SER C 1 358 ? -8.443 -61.954 -40.087 1.00 29.70 358 SER C N 1
ATOM 10275 C CA . SER C 1 358 ? -9.117 -60.954 -40.918 1.00 37.30 358 SER C CA 1
ATOM 10276 C C . SER C 1 358 ? -10.615 -61.205 -41.033 1.00 41.00 358 SER C C 1
ATOM 10277 O O . SER C 1 358 ? -11.082 -62.347 -41.007 1.00 39.76 358 SER C O 1
ATOM 10280 N N . LEU C 1 359 ? -11.366 -60.110 -41.215 1.00 42.26 359 LEU C N 1
ATOM 10281 C CA . LEU C 1 359 ? -12.819 -60.216 -41.303 1.00 42.44 359 LEU C CA 1
ATOM 10282 C C . LEU C 1 359 ? -13.265 -60.904 -42.593 1.00 47.03 359 LEU C C 1
ATOM 10283 O O . LEU C 1 359 ? -14.322 -61.550 -42.613 1.00 42.23 359 LEU C O 1
ATOM 10288 N N . ASP C 1 360 ? -12.479 -60.802 -43.668 1.00 46.56 360 ASP C N 1
ATOM 10289 C CA . ASP C 1 360 ? -12.745 -61.569 -44.883 1.00 55.53 360 ASP C CA 1
ATOM 10290 C C . ASP C 1 360 ? -11.944 -62.870 -44.935 1.00 56.61 360 ASP C C 1
ATOM 10291 O O . ASP C 1 360 ? -11.808 -63.462 -46.011 1.00 63.93 360 ASP C O 1
ATOM 10296 N N . ALA C 1 361 ? -11.399 -63.305 -43.800 1.00 48.88 361 ALA C N 1
ATOM 10297 C CA . ALA C 1 361 ? -10.716 -64.595 -43.661 1.00 46.17 361 ALA C CA 1
ATOM 10298 C C . ALA C 1 361 ? -9.569 -64.750 -44.650 1.00 45.87 361 ALA C C 1
ATOM 10299 O O . ALA C 1 361 ? -9.330 -65.834 -45.177 1.00 49.89 361 ALA C O 1
ATOM 10301 N N . SER C 1 362 ? -8.823 -63.678 -44.889 1.00 45.28 362 SER C N 1
ATOM 10302 C CA . SER C 1 362 ? -7.907 -63.684 -46.018 1.00 45.59 362 SER C CA 1
ATOM 10303 C C . SER C 1 362 ? -6.443 -63.531 -45.631 1.00 45.21 362 SER C C 1
ATOM 10304 O O . SER C 1 362 ? -5.608 -63.392 -46.532 1.00 44.91 362 SER C O 1
ATOM 10307 N N . SER C 1 363 ? -6.096 -63.573 -44.337 1.00 45.42 363 SER C N 1
ATOM 10308 C CA . SER C 1 363 ? -4.695 -63.463 -43.973 1.00 30.25 363 SER C CA 1
ATOM 10309 C C . SER C 1 363 ? -4.021 -64.802 -44.205 1.00 34.89 363 SER C C 1
ATOM 10310 O O . SER C 1 363 ? -4.674 -65.840 -44.307 1.00 30.82 363 SER C O 1
ATOM 10313 N N . GLY C 1 364 ? -2.691 -64.775 -44.240 1.00 33.23 364 GLY C N 1
ATOM 10314 C CA . GLY C 1 364 ? -1.947 -66.021 -44.229 1.00 33.22 364 GLY C CA 1
ATOM 10315 C C . GLY C 1 364 ? -2.346 -66.936 -43.087 1.00 39.67 364 GLY C C 1
ATOM 10316 O O . GLY C 1 364 ? -2.363 -68.165 -43.248 1.00 42.25 364 GLY C O 1
ATOM 10317 N N . GLU C 1 365 ? -2.694 -66.356 -41.923 1.00 29.41 365 GLU C N 1
ATOM 10318 C CA . GLU C 1 365 ? -3.041 -67.181 -40.767 1.00 28.91 365 GLU C CA 1
ATOM 10319 C C . GLU C 1 365 ? -4.459 -67.734 -40.877 1.00 31.23 365 GLU C C 1
ATOM 10320 O O . GLU C 1 365 ? -4.725 -68.850 -40.410 1.00 35.82 365 GLU C O 1
ATOM 10326 N N . ASN C 1 366 ? -5.377 -66.982 -41.483 1.00 28.99 366 ASN C N 1
ATOM 10327 C CA . ASN C 1 366 ? -6.638 -67.583 -41.907 1.00 40.18 366 ASN C CA 1
ATOM 10328 C C . ASN C 1 366 ? -6.388 -68.754 -42.846 1.00 37.98 366 ASN C C 1
ATOM 10329 O O . ASN C 1 366 ? -7.046 -69.797 -42.748 1.00 34.79 366 ASN C O 1
ATOM 10334 N N . ASN C 1 367 ? -5.441 -68.594 -43.769 1.00 41.94 367 ASN C N 1
ATOM 10335 C CA . ASN C 1 367 ? -5.166 -69.640 -44.747 1.00 39.74 367 ASN C CA 1
ATOM 10336 C C . ASN C 1 367 ? -4.559 -70.871 -44.066 1.00 38.75 367 ASN C C 1
ATOM 10337 O O . ASN C 1 367 ? -4.963 -72.003 -44.349 1.00 35.68 367 ASN C O 1
ATOM 10342 N N . LEU C 1 368 ? -3.633 -70.670 -43.110 1.00 44.94 368 LEU C N 1
ATOM 10343 C CA . LEU C 1 368 ? -3.122 -71.793 -42.310 1.00 35.70 368 LEU C CA 1
ATOM 10344 C C . LEU C 1 368 ? -4.254 -72.633 -41.728 1.00 32.87 368 LEU C C 1
ATOM 10345 O O . LEU C 1 368 ? -4.193 -73.868 -41.717 1.00 31.50 368 LEU C O 1
ATOM 10350 N N . PHE C 1 369 ? -5.302 -71.980 -41.247 1.00 30.79 369 PHE C N 1
ATOM 10351 C CA . PHE C 1 369 ? -6.346 -72.659 -40.506 1.00 33.89 369 PHE C CA 1
ATOM 10352 C C . PHE C 1 369 ? -7.479 -73.143 -41.398 1.00 43.00 369 PHE C C 1
ATOM 10353 O O . PHE C 1 369 ? -8.570 -73.438 -40.897 1.00 46.93 369 PHE C O 1
ATOM 10361 N N . GLY C 1 370 ? -7.248 -73.242 -42.703 1.00 43.02 370 GLY C N 1
ATOM 10362 C CA . GLY C 1 370 ? -8.170 -73.945 -43.560 1.00 39.07 370 GLY C CA 1
ATOM 10363 C C . GLY C 1 370 ? -8.065 -75.445 -43.319 1.00 45.24 370 GLY C C 1
ATOM 10364 O O . GLY C 1 370 ? -7.281 -75.922 -42.495 1.00 43.37 370 GLY C O 1
ATOM 10365 N N . ASP C 1 371 ? -8.886 -76.209 -44.054 1.00 43.81 371 ASP C N 1
ATOM 10366 C CA . ASP C 1 371 ? -8.753 -77.663 -44.002 1.00 40.19 371 ASP C CA 1
ATOM 10367 C C . ASP C 1 371 ? -8.570 -78.229 -45.409 1.00 54.13 371 ASP C C 1
ATOM 10368 O O . ASP C 1 371 ? -8.302 -77.477 -46.353 1.00 50.74 371 ASP C O 1
ATOM 10373 N N . LYS C 1 372 ? -8.693 -79.547 -45.581 1.00 53.05 372 LYS C N 1
ATOM 10374 C CA . LYS C 1 372 ? -8.404 -80.084 -46.905 1.00 54.22 372 LYS C CA 1
ATOM 10375 C C . LYS C 1 372 ? -9.411 -79.647 -47.960 1.00 60.20 372 LYS C C 1
ATOM 10376 O O . LYS C 1 372 ? -9.251 -80.013 -49.131 1.00 60.02 372 LYS C O 1
ATOM 10382 N N . LYS C 1 373 ? -10.419 -78.861 -47.595 1.00 59.04 373 LYS C N 1
ATOM 10383 C CA . LYS C 1 373 ? -11.394 -78.388 -48.560 1.00 60.11 373 LYS C CA 1
ATOM 10384 C C . LYS C 1 373 ? -11.703 -76.910 -48.478 1.00 58.72 373 LYS C C 1
ATOM 10385 O O . LYS C 1 373 ? -12.322 -76.382 -49.406 1.00 69.00 373 LYS C O 1
ATOM 10391 N N . SER C 1 374 ? -11.317 -76.230 -47.416 1.00 49.71 374 SER C N 1
ATOM 10392 C CA . SER C 1 374 ? -11.517 -74.800 -47.283 1.00 47.40 374 SER C CA 1
ATOM 10393 C C . SER C 1 374 ? -10.144 -74.162 -47.257 1.00 46.56 374 SER C C 1
ATOM 10394 O O . SER C 1 374 ? -9.322 -74.497 -46.401 1.00 50.45 374 SER C O 1
ATOM 10397 N N . ASP C 1 375 ? -9.891 -73.272 -48.212 1.00 47.98 375 ASP C N 1
ATOM 10398 C CA . ASP C 1 375 ? -8.608 -72.587 -48.250 1.00 44.44 375 ASP C CA 1
ATOM 10399 C C . ASP C 1 375 ? -8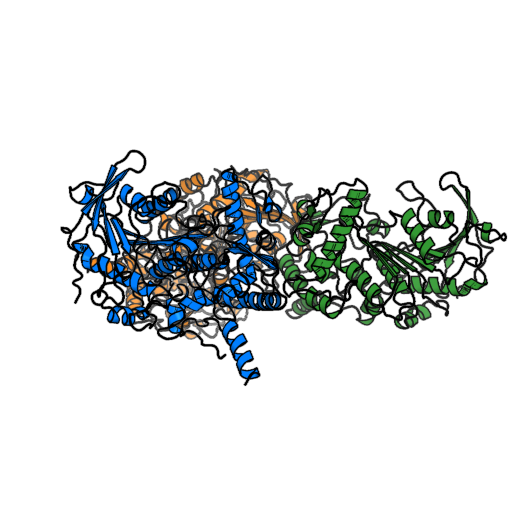.335 -71.842 -46.946 1.00 44.21 375 ASP C C 1
ATOM 10400 O O . ASP C 1 375 ? -7.200 -71.864 -46.446 1.00 42.08 375 ASP C O 1
ATOM 10405 N N . SER C 1 376 ? -9.358 -71.197 -46.362 1.00 44.11 376 SER C N 1
ATOM 10406 C CA . SER C 1 376 ? -9.153 -70.369 -45.170 1.00 40.60 376 SER C CA 1
ATOM 10407 C C . SER C 1 376 ? -10.291 -70.530 -44.164 1.00 37.77 376 SER C C 1
ATOM 10408 O O . SER C 1 376 ? -11.403 -70.936 -44.506 1.00 40.57 376 SER C O 1
ATOM 10411 N N . LYS C 1 377 ? -10.000 -70.172 -42.910 1.00 44.35 377 LYS C N 1
ATOM 10412 C CA . LYS C 1 377 ? -10.982 -70.191 -41.832 1.00 44.25 377 LYS C CA 1
ATOM 10413 C C . LYS C 1 377 ? -10.682 -69.092 -40.818 1.00 45.51 377 LYS C C 1
ATOM 10414 O O . LYS C 1 377 ? -9.568 -68.552 -40.756 1.00 37.08 377 LYS C O 1
ATOM 10420 N N . HIS C 1 378 ? -11.700 -68.772 -40.013 1.00 46.91 378 HIS C N 1
ATOM 10421 C CA . HIS C 1 378 ? -11.509 -67.958 -38.822 1.00 43.25 378 HIS C CA 1
ATOM 10422 C C . HIS C 1 378 ? -10.973 -68.816 -37.679 1.00 41.59 378 HIS C C 1
ATOM 10423 O O . HIS C 1 378 ? -11.110 -70.040 -37.663 1.00 45.04 378 HIS C O 1
ATOM 10430 N N . PHE C 1 379 ? -10.359 -68.147 -36.701 1.00 42.06 379 PHE C N 1
ATOM 10431 C CA . PHE C 1 379 ? -9.859 -68.870 -35.540 1.00 42.97 379 PHE C CA 1
ATOM 10432 C C . PHE C 1 379 ? -9.992 -68.057 -34.258 1.00 42.72 379 PHE C C 1
ATOM 10433 O O . PHE C 1 379 ? -9.311 -68.370 -33.280 1.00 28.16 379 PHE C O 1
ATOM 10441 N N . THR C 1 380 ? -10.821 -67.017 -34.242 1.00 41.08 380 THR C N 1
ATOM 10442 C CA . THR C 1 380 ? -11.065 -66.220 -33.047 1.00 46.01 380 THR C CA 1
ATOM 10443 C C . THR C 1 380 ? -12.562 -66.025 -32.898 1.00 43.88 380 THR C C 1
ATOM 10444 O O . THR C 1 380 ? -13.289 -65.950 -33.890 1.00 39.45 380 THR C O 1
ATOM 10448 N N . LYS C 1 381 ? -13.018 -65.920 -31.652 1.00 42.44 381 LYS C N 1
ATOM 10449 C CA . LYS C 1 381 ? -14.422 -65.608 -31.419 1.00 39.30 381 LYS C CA 1
ATOM 10450 C C . LYS C 1 381 ? -14.769 -64.218 -31.944 1.00 39.41 381 LYS C C 1
ATOM 10451 O O . LYS C 1 381 ? -15.861 -64.000 -32.483 1.00 41.10 381 LYS C O 1
ATOM 10457 N N . PHE C 1 382 ? -13.847 -63.265 -31.820 1.00 39.21 382 PHE C N 1
ATOM 10458 C CA . PHE C 1 382 ? -14.122 -61.915 -32.303 1.00 37.45 382 PHE C CA 1
ATOM 10459 C C . PHE C 1 382 ? -14.476 -61.911 -33.794 1.00 37.47 382 PHE C C 1
ATOM 10460 O O . PHE C 1 382 ? -15.537 -61.420 -34.195 1.00 40.61 382 PHE C O 1
ATOM 10468 N N . SER C 1 383 ? -13.590 -62.448 -34.635 1.00 31.85 383 SER C N 1
ATOM 10469 C CA . SER C 1 383 ? -13.763 -62.279 -36.072 1.00 39.37 383 SER C CA 1
ATOM 10470 C C . SER C 1 383 ? -14.830 -63.214 -36.634 1.00 43.32 383 SER C C 1
ATOM 10471 O O . SER C 1 383 ? -15.488 -62.880 -37.627 1.00 41.75 383 SER C O 1
ATOM 10474 N N . PHE C 1 384 ? -15.029 -64.369 -36.006 1.00 42.74 384 PHE C N 1
ATOM 10475 C CA . PHE C 1 384 ? -16.102 -65.256 -36.431 1.00 39.56 384 PHE C CA 1
ATOM 10476 C C . PHE C 1 384 ? -17.473 -64.681 -36.078 1.00 49.53 384 PHE C C 1
ATOM 10477 O O . PHE C 1 384 ? -18.421 -64.784 -36.873 1.00 48.58 384 PHE C O 1
ATOM 10485 N N . ASP C 1 385 ? -17.597 -64.055 -34.898 1.00 49.09 385 ASP C N 1
ATOM 10486 C CA . ASP C 1 385 ? -18.909 -63.603 -34.441 1.00 51.06 385 ASP C CA 1
ATOM 10487 C C . ASP C 1 385 ? -19.419 -62.432 -35.272 1.00 53.88 385 ASP C C 1
ATOM 10488 O O . ASP C 1 385 ? -20.620 -62.334 -35.537 1.00 59.35 385 ASP C O 1
ATOM 10493 N N . ILE C 1 386 ? -18.527 -61.532 -35.683 1.00 46.90 386 ILE C N 1
ATOM 10494 C CA . ILE C 1 386 ? -18.937 -60.419 -36.534 1.00 39.15 386 ILE C CA 1
ATOM 10495 C C . ILE C 1 386 ? -19.528 -60.945 -37.833 1.00 51.44 386 ILE C C 1
ATOM 10496 O O . ILE C 1 386 ? -20.619 -60.538 -38.254 1.00 63.70 386 ILE C O 1
ATOM 10501 N N . ASN C 1 387 ? -18.821 -61.870 -38.486 1.00 49.17 387 ASN C N 1
ATOM 10502 C CA . ASN C 1 387 ? -19.329 -62.403 -39.740 1.00 54.82 387 ASN C CA 1
ATOM 10503 C C . ASN C 1 387 ? -20.534 -63.298 -39.509 1.00 56.31 387 ASN C C 1
ATOM 10504 O O . ASN C 1 387 ? -21.402 -63.402 -40.378 1.00 50.60 387 ASN C O 1
ATOM 10509 N N . ASN C 1 388 ? -20.624 -63.922 -38.336 1.00 60.87 388 ASN C N 1
ATOM 10510 C CA . ASN C 1 388 ? -21.805 -64.723 -38.041 1.00 59.95 388 ASN C CA 1
ATOM 10511 C C . ASN C 1 388 ? -23.017 -63.844 -37.751 1.00 68.53 388 ASN C C 1
ATOM 10512 O O . ASN C 1 388 ? -24.137 -64.175 -38.157 1.00 69.50 388 ASN C O 1
ATOM 10517 N N . LYS C 1 389 ? -22.828 -62.728 -37.033 1.00 69.48 389 LYS C N 1
ATOM 10518 C CA . LYS C 1 389 ? -23.971 -61.850 -36.805 1.00 67.67 389 LYS C CA 1
ATOM 10519 C C . LYS C 1 389 ? -24.368 -61.134 -38.086 1.00 63.18 389 LYS C C 1
ATOM 10520 O O . LYS C 1 389 ? -25.539 -60.777 -38.259 1.00 60.92 389 LYS C O 1
ATOM 10526 N N . ALA C 1 390 ? -23.407 -60.921 -38.990 1.00 62.95 390 ALA C N 1
ATOM 10527 C CA . ALA C 1 390 ? -23.718 -60.363 -40.301 1.00 60.07 390 ALA C CA 1
ATOM 10528 C C . ALA C 1 390 ? -24.416 -61.385 -41.201 1.00 67.14 390 ALA C C 1
ATOM 10529 O O . ALA C 1 390 ? -25.229 -61.011 -42.053 1.00 63.08 390 ALA C O 1
ATOM 10531 N N . ALA C 1 391 ? -24.106 -62.673 -41.045 1.00 69.99 391 ALA C N 1
ATOM 10532 C CA . ALA C 1 391 ? -24.845 -63.688 -41.787 1.00 65.36 391 ALA C CA 1
ATOM 10533 C C . ALA C 1 391 ? -26.247 -63.884 -41.221 1.00 62.37 391 ALA C C 1
ATOM 10534 O O . ALA C 1 391 ? -27.164 -64.258 -41.956 1.00 64.64 391 ALA C O 1
ATOM 10536 N N . ILE C 1 392 ? -26.442 -63.614 -39.931 1.00 65.82 392 ILE C N 1
ATOM 10537 C CA . ILE C 1 392 ? -27.744 -63.868 -39.322 1.00 73.26 392 ILE C CA 1
ATOM 10538 C C . ILE C 1 392 ? -28.750 -62.803 -39.737 1.00 84.96 392 ILE C C 1
ATOM 10539 O O . ILE C 1 392 ? -29.946 -63.096 -39.876 1.00 89.66 392 ILE C O 1
ATOM 10544 N N . ASP C 1 393 ? -28.304 -61.570 -39.981 1.00 90.25 393 ASP C N 1
ATOM 10545 C CA . ASP C 1 393 ? -29.192 -60.563 -40.561 1.00 97.54 393 ASP C CA 1
ATOM 10546 C C . ASP C 1 393 ? -29.071 -60.579 -42.088 1.00 101.24 393 ASP C C 1
ATOM 10547 O O . ASP C 1 393 ? -28.681 -59.613 -42.746 1.00 98.15 393 ASP C O 1
ATOM 10552 N N . TYR C 1 394 ? -29.396 -61.750 -42.634 1.00 102.70 394 TYR C N 1
ATOM 10553 C CA . TYR C 1 394 ? -29.727 -61.921 -44.041 1.00 96.13 394 TYR C CA 1
ATOM 10554 C C . TYR C 1 394 ? -30.527 -63.213 -44.217 1.00 93.99 394 TYR C C 1
ATOM 10555 O O . TYR C 1 394 ? -31.557 -63.416 -43.567 1.00 91.93 394 TYR C O 1
ATOM 10564 N N . ILE C 1 407 ? -25.069 -65.451 -50.234 1.00 88.92 407 ILE C N 1
ATOM 10565 C CA . ILE C 1 407 ? -24.432 -65.034 -48.992 1.00 96.81 407 ILE C CA 1
ATOM 10566 C C . ILE C 1 407 ? -23.438 -66.114 -48.526 1.00 97.84 407 ILE C C 1
ATOM 10567 O O . ILE C 1 407 ? -23.659 -67.309 -48.746 1.00 102.51 407 ILE C O 1
ATOM 10572 N N . SER C 1 408 ? -22.328 -65.690 -47.918 1.00 87.77 408 SER C N 1
ATOM 10573 C CA . SER C 1 408 ? -21.248 -66.589 -47.527 1.00 91.09 408 SER C CA 1
ATOM 10574 C C . SER C 1 408 ? -21.268 -66.836 -46.022 1.00 91.13 408 SER C C 1
ATOM 10575 O O . SER C 1 408 ? -21.440 -65.901 -45.232 1.00 90.29 408 SER C O 1
ATOM 10578 N N . ILE C 1 409 ? -21.071 -68.090 -45.637 1.00 89.83 409 ILE C N 1
ATOM 10579 C CA . ILE C 1 409 ? -21.226 -68.537 -44.254 1.00 83.69 409 ILE C CA 1
ATOM 10580 C C . ILE C 1 409 ? -19.845 -68.678 -43.622 1.00 73.22 409 ILE C C 1
ATOM 10581 O O . ILE C 1 409 ? -18.988 -69.373 -44.186 1.00 72.75 409 ILE C O 1
ATOM 10586 N N . PRO C 1 410 ? -19.590 -68.050 -42.474 1.00 65.03 410 PRO C N 1
ATOM 10587 C CA . PRO C 1 410 ? -18.255 -68.122 -41.871 1.00 52.00 410 PRO C CA 1
ATOM 10588 C C . PRO C 1 410 ? -17.966 -69.505 -41.309 1.00 46.76 410 PRO C C 1
ATOM 10589 O O . PRO C 1 410 ? -18.862 -70.228 -40.866 1.00 49.04 410 PRO C O 1
ATOM 10593 N N . LYS C 1 411 ? -16.692 -69.873 -41.339 1.00 47.96 411 LYS C N 1
ATOM 10594 C CA . LYS C 1 411 ? -16.235 -71.141 -40.791 1.00 55.60 411 LYS C CA 1
ATOM 10595 C C . LYS C 1 411 ? -15.256 -70.890 -39.655 1.00 50.32 411 LYS C C 1
ATOM 10596 O O . LYS C 1 411 ? -14.454 -69.950 -39.702 1.00 46.48 411 LYS C O 1
ATOM 10602 N N . MET C 1 412 ? -15.328 -71.740 -38.640 1.00 53.36 412 MET C N 1
ATOM 10603 C CA . MET C 1 412 ? -14.461 -71.656 -37.477 1.00 53.99 412 MET C CA 1
ATOM 10604 C C . MET C 1 412 ? -13.593 -72.900 -37.445 1.00 54.10 412 MET C C 1
ATOM 10605 O O . MET C 1 412 ? -14.116 -74.019 -37.469 1.00 52.73 412 MET C O 1
ATOM 10610 N N . ALA C 1 413 ? -12.276 -72.705 -37.404 1.00 51.71 413 ALA C N 1
ATOM 10611 C CA . ALA C 1 413 ? -11.370 -73.834 -37.275 1.00 49.70 413 ALA C CA 1
ATOM 10612 C C . ALA C 1 413 ? -11.663 -74.603 -35.986 1.00 50.61 413 ALA C C 1
ATOM 10613 O O . ALA C 1 413 ? -12.126 -74.036 -34.988 1.00 43.30 413 ALA C O 1
ATOM 10615 N N . ASP C 1 414 ? -11.410 -75.915 -36.030 1.00 55.58 414 ASP C N 1
ATOM 10616 C CA . ASP C 1 414 ? -11.558 -76.769 -34.856 1.00 57.11 414 ASP C CA 1
ATOM 10617 C C . ASP C 1 414 ? -10.718 -76.235 -33.710 1.00 47.55 414 ASP C C 1
ATOM 10618 O O . ASP C 1 414 ? -9.548 -75.882 -33.898 1.00 38.03 414 ASP C O 1
ATOM 10623 N N . LYS C 1 415 ? -11.324 -76.187 -32.517 1.00 44.36 415 LYS C N 1
ATOM 10624 C CA . LYS C 1 415 ? -10.601 -75.725 -31.333 1.00 42.22 415 LYS C CA 1
ATOM 10625 C C . LYS C 1 415 ? -9.330 -76.536 -31.112 1.00 43.53 415 LYS C C 1
ATOM 10626 O O . LYS C 1 415 ? -8.283 -75.984 -30.738 1.00 39.39 415 LYS C O 1
ATOM 10632 N N . ASN C 1 416 ? -9.394 -77.848 -31.343 1.00 34.72 416 ASN C N 1
ATOM 10633 C CA . ASN C 1 416 ? -8.246 -78.687 -31.044 1.00 43.64 416 ASN C CA 1
ATOM 10634 C C . ASN C 1 416 ? -7.097 -78.478 -32.012 1.00 43.70 416 ASN C C 1
ATOM 10635 O O . ASN C 1 416 ? -5.942 -78.678 -31.629 1.00 53.18 416 ASN C O 1
ATOM 10640 N N . ILE C 1 417 ? -7.369 -78.044 -33.236 1.00 43.55 417 ILE C N 1
ATOM 10641 C CA . ILE C 1 417 ? -6.277 -77.679 -34.133 1.00 41.93 417 ILE C CA 1
ATOM 10642 C C . ILE C 1 417 ? -5.727 -76.299 -33.782 1.00 42.73 417 ILE C C 1
ATOM 10643 O O . ILE C 1 417 ? -4.507 -76.073 -33.790 1.00 35.95 417 ILE C O 1
ATOM 10648 N N . ILE C 1 418 ? -6.612 -75.346 -33.491 1.00 41.18 418 ILE C N 1
ATOM 10649 C CA . ILE C 1 418 ? -6.150 -74.070 -32.964 1.00 34.81 418 ILE C CA 1
ATOM 10650 C C . ILE C 1 418 ? -5.229 -74.295 -31.772 1.00 35.83 418 ILE C C 1
ATOM 10651 O O . ILE C 1 418 ? -4.195 -73.626 -31.640 1.00 35.71 418 ILE C O 1
ATOM 10656 N N . LYS C 1 419 ? -5.551 -75.273 -30.916 1.00 28.99 419 LYS C N 1
ATOM 10657 C CA . LYS C 1 419 ? -4.711 -75.505 -29.735 1.00 34.48 419 LYS C CA 1
ATOM 10658 C C . LYS C 1 419 ? -3.331 -76.021 -30.125 1.00 30.58 419 LYS C C 1
ATOM 10659 O O . LYS C 1 419 ? -2.313 -75.493 -29.667 1.00 30.79 419 LYS C O 1
ATOM 10665 N N . MET C 1 420 ? -3.279 -77.045 -30.985 1.00 29.61 420 MET C N 1
ATOM 10666 C CA . MET C 1 420 ? -2.024 -77.688 -31.358 1.00 30.38 420 MET C CA 1
ATOM 10667 C C . MET C 1 420 ? -1.050 -76.744 -32.064 1.00 38.40 420 MET C C 1
ATOM 10668 O O . MET C 1 420 ? 0.111 -77.118 -32.264 1.00 37.97 420 MET C O 1
ATOM 10673 N N . MET C 1 421 ? -1.473 -75.536 -32.436 1.00 26.67 421 MET C N 1
ATOM 10674 C CA . MET C 1 421 ? -0.558 -74.581 -33.047 1.00 27.34 421 MET C CA 1
ATOM 10675 C C . MET C 1 421 ? 0.031 -73.618 -32.030 1.00 28.89 421 MET C C 1
ATOM 10676 O O . MET C 1 421 ? 0.965 -72.883 -32.365 1.00 31.49 421 MET C O 1
ATOM 10681 N N . ASN C 1 422 ? -0.492 -73.604 -30.806 1.00 27.08 422 ASN C N 1
ATOM 10682 C CA . ASN C 1 422 ? -0.176 -72.572 -29.824 1.00 27.48 422 ASN C CA 1
ATOM 10683 C C . ASN C 1 422 ? 0.623 -73.166 -28.675 1.00 23.93 422 ASN C C 1
ATOM 10684 O O . ASN C 1 422 ? 0.089 -73.974 -27.914 1.00 30.03 422 ASN C O 1
ATOM 10689 N N . PRO C 1 423 ? 1.886 -72.785 -28.501 1.00 30.45 423 PRO C N 1
ATOM 10690 C CA . PRO C 1 423 ? 2.692 -73.324 -27.384 1.00 23.48 423 PRO C CA 1
ATOM 10691 C C . PRO C 1 423 ? 2.119 -73.020 -25.994 1.00 27.29 423 PRO C C 1
ATOM 10692 O O . PRO C 1 423 ? 2.255 -73.840 -25.074 1.00 28.52 423 PRO C O 1
ATOM 10696 N N . MET C 1 424 ? 1.485 -71.862 -25.827 1.00 29.62 424 MET C N 1
ATOM 10697 C CA . MET C 1 424 ? 0.957 -71.440 -24.530 1.00 31.26 424 MET C CA 1
ATOM 10698 C C . MET C 1 424 ? 0.147 -72.519 -23.824 1.00 34.85 424 MET C C 1
ATOM 10699 O O . MET C 1 424 ? 0.128 -72.564 -22.591 1.00 45.04 424 MET C O 1
ATOM 10704 N N . TYR C 1 425 ? -0.547 -73.381 -24.569 1.00 30.56 425 TYR C N 1
ATOM 10705 C CA . TYR C 1 425 ? -1.346 -74.411 -23.915 1.00 32.84 425 TYR C CA 1
ATOM 10706 C C . TYR C 1 425 ? -0.507 -75.599 -23.480 1.00 36.61 425 TYR C C 1
ATOM 10707 O O . TYR C 1 425 ? -1.042 -76.501 -22.830 1.00 43.54 425 TYR C O 1
ATOM 10716 N N . TYR C 1 426 ? 0.785 -75.621 -23.823 1.00 32.14 426 TYR C N 1
ATOM 10717 C CA . TYR C 1 426 ? 1.654 -76.755 -23.533 1.00 39.35 426 TYR C CA 1
ATOM 10718 C C . TYR C 1 426 ? 2.771 -76.445 -22.553 1.00 29.70 426 TYR C C 1
ATOM 10719 O O . TYR C 1 426 ? 3.394 -77.378 -22.051 1.00 36.46 426 TYR C O 1
ATOM 10728 N N . ILE C 1 427 ? 3.041 -75.180 -22.272 1.00 32.79 427 ILE C N 1
ATOM 10729 C CA . ILE C 1 427 ? 4.220 -74.801 -21.509 1.00 35.07 427 ILE C CA 1
ATOM 10730 C C . ILE C 1 427 ? 3.927 -74.983 -20.027 1.00 39.98 427 ILE C C 1
ATOM 10731 O O . ILE C 1 427 ? 2.999 -74.367 -19.494 1.00 36.86 427 ILE C O 1
ATOM 10736 N N . ASP C 1 428 ? 4.756 -75.791 -19.362 1.00 42.75 428 ASP C N 1
ATOM 10737 C CA . ASP C 1 428 ? 4.556 -76.319 -18.016 1.00 54.48 428 ASP C CA 1
ATOM 10738 C C . ASP C 1 428 ? 5.841 -76.206 -17.211 1.00 54.53 428 ASP C C 1
ATOM 10739 O O . ASP C 1 428 ? 6.932 -76.029 -17.758 1.00 55.56 428 ASP C O 1
ATOM 10744 N N . SER C 1 429 ? 5.706 -76.375 -15.893 1.00 44.78 429 SER C N 1
ATOM 10745 C CA . SER C 1 429 ? 6.862 -76.708 -15.080 1.00 32.42 429 SER C CA 1
ATOM 10746 C C . SER C 1 429 ? 7.488 -78.012 -15.545 1.00 38.25 429 SER C C 1
ATOM 10747 O O . SER C 1 429 ? 8.707 -78.188 -15.449 1.00 40.30 429 SER C O 1
ATOM 10750 N N . ASN C 1 430 ? 6.670 -78.932 -16.055 1.00 35.69 430 ASN C N 1
ATOM 10751 C CA . ASN C 1 430 ? 7.115 -80.226 -16.559 1.00 35.91 430 ASN C CA 1
ATOM 10752 C C . ASN C 1 430 ? 7.560 -80.216 -18.023 1.00 38.85 430 ASN C C 1
ATOM 10753 O O . ASN C 1 430 ? 7.947 -81.270 -18.525 1.00 41.90 430 ASN C O 1
ATOM 10758 N N . THR C 1 431 ? 7.476 -79.091 -18.735 1.00 39.80 431 THR C N 1
ATOM 10759 C CA . THR C 1 431 ? 7.911 -79.058 -20.134 1.00 36.49 431 THR C CA 1
ATOM 10760 C C . THR C 1 431 ? 9.320 -79.637 -20.244 1.00 41.17 431 THR C C 1
ATOM 10761 O O . THR C 1 431 ? 10.208 -79.287 -19.460 1.00 47.81 431 THR C O 1
ATOM 10765 N N . SER C 1 432 ? 9.503 -80.581 -21.176 1.00 33.95 432 SER C N 1
ATOM 10766 C CA . SER C 1 432 ? 10.793 -81.265 -21.305 1.00 42.23 432 SER C CA 1
ATOM 10767 C C . SER C 1 432 ? 11.931 -80.295 -21.637 1.00 41.80 432 SER C C 1
ATOM 10768 O O . SER C 1 432 ? 13.045 -80.440 -21.122 1.00 38.64 432 SER C O 1
ATOM 10771 N N . THR C 1 433 ? 11.676 -79.303 -22.495 1.00 35.92 433 THR C N 1
ATOM 10772 C CA . THR C 1 433 ? 12.744 -78.483 -23.062 1.00 38.61 433 THR C CA 1
ATOM 10773 C C . THR C 1 433 ? 13.137 -77.333 -22.133 1.00 40.36 433 THR C C 1
ATOM 10774 O O . THR C 1 433 ? 12.318 -76.457 -21.832 1.00 33.64 433 THR C O 1
ATOM 10778 N N . LYS C 1 434 ? 14.414 -77.305 -21.739 1.00 41.76 434 LYS C N 1
ATOM 10779 C CA . LYS C 1 434 ? 14.917 -76.401 -20.705 1.00 39.94 434 LYS C CA 1
ATOM 10780 C C . LYS C 1 434 ? 15.420 -75.063 -21.245 1.00 34.62 434 LYS C C 1
ATOM 10781 O O . LYS C 1 434 ? 15.272 -74.045 -20.563 1.00 31.44 434 LYS C O 1
ATOM 10787 N N . TYR C 1 435 ? 15.986 -75.025 -22.454 1.00 31.64 435 TYR C N 1
ATOM 10788 C CA . TYR C 1 435 ? 16.773 -73.887 -22.926 1.00 32.33 435 TYR C CA 1
ATOM 10789 C C . TYR C 1 435 ? 16.069 -73.209 -24.091 1.00 33.25 435 TYR C C 1
ATOM 10790 O O . TYR C 1 435 ? 15.819 -73.846 -25.120 1.00 31.37 435 TYR C O 1
ATOM 10799 N N . TRP C 1 436 ? 15.786 -71.909 -23.941 1.00 39.83 436 TRP C N 1
ATOM 10800 C CA . TRP C 1 436 ? 14.974 -71.141 -24.883 1.00 32.81 436 TRP C CA 1
ATOM 10801 C C . TRP C 1 436 ? 15.624 -69.797 -25.164 1.00 35.96 436 TRP C C 1
ATOM 10802 O O . TRP C 1 436 ? 15.920 -69.050 -24.225 1.00 31.23 436 TRP C O 1
ATOM 10813 N N . ARG C 1 437 ? 15.790 -69.468 -26.450 1.00 32.80 437 ARG C N 1
ATOM 10814 C CA . ARG C 1 437 ? 16.305 -68.168 -26.871 1.00 32.14 437 ARG C CA 1
ATOM 10815 C C . ARG C 1 437 ? 15.327 -67.542 -27.866 1.00 35.17 437 ARG C C 1
ATOM 10816 O O . ARG C 1 437 ? 15.040 -68.127 -28.920 1.00 37.04 437 ARG C O 1
ATOM 10824 N N . ILE C 1 438 ? 14.818 -66.358 -27.530 1.00 28.83 438 ILE C N 1
ATOM 10825 C CA . ILE C 1 438 ? 13.767 -65.689 -28.288 1.00 24.52 438 ILE C CA 1
ATOM 10826 C C . ILE C 1 438 ? 14.228 -64.275 -28.624 1.00 34.07 438 ILE C C 1
ATOM 10827 O O . ILE C 1 438 ? 14.832 -63.593 -27.787 1.00 31.91 438 ILE C O 1
ATOM 10832 N N . ARG C 1 439 ? 13.944 -63.831 -29.850 1.00 32.61 439 ARG C N 1
ATOM 10833 C CA . ARG C 1 439 ? 14.296 -62.481 -30.264 1.00 33.15 439 ARG C CA 1
ATOM 10834 C C . ARG C 1 439 ? 13.110 -61.850 -30.982 1.00 31.82 439 ARG C C 1
ATOM 10835 O O . ARG C 1 439 ? 12.387 -62.522 -31.720 1.00 35.73 439 ARG C O 1
ATOM 10843 N N . HIS C 1 440 ? 12.891 -60.564 -30.728 1.00 32.96 440 HIS C N 1
ATOM 10844 C CA . HIS C 1 440 ? 11.859 -59.798 -31.419 1.00 27.56 440 HIS C CA 1
ATOM 10845 C C . HIS C 1 440 ? 12.357 -58.365 -31.528 1.00 28.34 440 HIS C C 1
ATOM 10846 O O . HIS C 1 440 ? 12.429 -57.656 -30.517 1.00 29.81 440 HIS C O 1
ATOM 10853 N N . GLY C 1 441 ? 12.707 -57.947 -32.746 1.00 28.64 441 GLY C N 1
ATOM 10854 C CA . GLY C 1 441 ? 13.388 -56.672 -32.918 1.00 24.05 441 GLY C CA 1
ATOM 10855 C C . GLY C 1 441 ? 12.530 -55.504 -32.476 1.00 34.44 441 GLY C C 1
ATOM 10856 O O . GLY C 1 441 ? 11.296 -55.536 -32.549 1.00 31.60 441 GLY C O 1
ATOM 10857 N N . ALA C 1 442 ? 13.202 -54.443 -32.031 1.00 29.84 442 ALA C N 1
ATOM 10858 C CA . ALA C 1 442 ? 12.490 -53.342 -31.390 1.00 29.71 442 ALA C CA 1
ATOM 10859 C C . ALA C 1 442 ? 11.668 -52.494 -32.361 1.00 35.00 442 ALA C C 1
ATOM 10860 O O . ALA C 1 442 ? 10.913 -51.626 -31.896 1.00 33.56 442 ALA C O 1
ATOM 10862 N N . ILE C 1 443 ? 11.816 -52.684 -33.679 1.00 28.83 443 ILE C N 1
ATOM 10863 C CA . ILE C 1 443 ? 10.950 -52.026 -34.649 1.00 36.90 443 ILE C CA 1
ATOM 10864 C C . ILE C 1 443 ? 10.152 -53.050 -35.467 1.00 37.79 443 ILE C C 1
ATOM 10865 O O . ILE C 1 443 ? 9.666 -52.749 -36.560 1.00 48.95 443 ILE C O 1
ATOM 10870 N N . ASP C 1 444 ? 9.995 -54.252 -34.920 1.00 29.33 444 ASP C N 1
ATOM 10871 C CA . ASP C 1 444 ? 9.209 -55.320 -35.525 1.00 34.18 444 ASP C CA 1
ATOM 10872 C C . ASP C 1 444 ? 7.737 -55.098 -35.202 1.00 37.62 444 ASP C C 1
ATOM 10873 O O . ASP C 1 444 ? 7.332 -55.162 -34.033 1.00 36.21 444 ASP C O 1
ATOM 10878 N N . LYS C 1 445 ? 6.935 -54.839 -36.240 1.00 33.30 445 LYS C N 1
ATOM 10879 C CA . LYS C 1 445 ? 5.498 -54.650 -36.084 1.00 30.87 445 LYS C CA 1
ATOM 10880 C C . LYS C 1 445 ? 4.701 -55.687 -36.876 1.00 35.03 445 LYS C C 1
ATOM 10881 O O . LYS C 1 445 ? 3.518 -55.480 -37.176 1.00 29.36 445 LYS C O 1
ATOM 10887 N N . ASP C 1 446 ? 5.341 -56.803 -37.229 1.00 32.35 446 ASP C N 1
ATOM 10888 C CA . ASP C 1 446 ? 4.619 -57.938 -37.782 1.00 25.58 446 ASP C CA 1
ATOM 10889 C C . ASP C 1 446 ? 3.785 -58.621 -36.718 1.00 32.16 446 ASP C C 1
ATOM 10890 O O . ASP C 1 446 ? 2.817 -59.320 -37.035 1.00 32.50 446 ASP C O 1
ATOM 10895 N N . THR C 1 447 ? 4.191 -58.484 -35.460 1.00 37.91 447 THR C N 1
ATOM 10896 C CA . THR C 1 447 ? 3.363 -58.847 -34.326 1.00 36.58 447 THR C CA 1
ATOM 10897 C C . THR C 1 447 ? 3.769 -57.931 -33.189 1.00 30.60 447 THR C C 1
ATOM 10898 O O . THR C 1 447 ? 4.776 -57.220 -33.278 1.00 30.77 447 THR C O 1
ATOM 10902 N N . SER C 1 448 ? 2.935 -57.881 -32.157 1.00 32.32 448 SER C N 1
ATOM 10903 C CA . SER C 1 448 ? 3.255 -57.038 -31.010 1.00 35.55 448 SER C CA 1
ATOM 10904 C C . SER C 1 448 ? 4.331 -57.693 -30.153 1.00 31.64 448 SER C C 1
ATOM 10905 O O . SER C 1 448 ? 4.344 -58.917 -29.966 1.00 26.39 448 SER C O 1
ATOM 10908 N N . LEU C 1 449 ? 5.247 -56.862 -29.648 1.00 27.08 449 LEU C N 1
ATOM 10909 C CA . LEU C 1 449 ? 6.234 -57.324 -28.678 1.00 32.44 449 LEU C CA 1
ATOM 10910 C C . LEU C 1 449 ? 5.579 -58.029 -27.499 1.00 29.30 449 LEU C C 1
ATOM 10911 O O . LEU C 1 449 ? 6.192 -58.909 -26.878 1.00 29.10 449 LEU C O 1
ATOM 10916 N N . ALA C 1 450 ? 4.345 -57.637 -27.166 1.00 30.20 450 ALA C N 1
ATOM 10917 C CA . ALA C 1 450 ? 3.595 -58.319 -26.119 1.00 31.37 450 ALA C CA 1
ATOM 10918 C C . ALA C 1 450 ? 3.664 -59.831 -26.274 1.00 26.23 450 ALA C C 1
ATOM 10919 O O . ALA C 1 450 ? 3.859 -60.552 -25.286 1.00 27.88 450 ALA C O 1
ATOM 10921 N N . ILE C 1 451 ? 3.566 -60.322 -27.511 1.00 24.06 451 ILE C N 1
ATOM 10922 C CA . ILE C 1 451 ? 3.359 -61.751 -27.780 1.00 25.90 451 ILE C CA 1
ATOM 10923 C C . ILE C 1 451 ? 4.585 -62.610 -27.457 1.00 27.96 451 ILE C C 1
ATOM 10924 O O . ILE C 1 451 ? 4.428 -63.601 -26.728 1.00 28.02 451 ILE C O 1
ATOM 10929 N N . PRO C 1 452 ? 5.801 -62.324 -27.959 1.00 34.22 452 PRO C N 1
ATOM 10930 C CA . PRO C 1 452 ? 6.964 -63.105 -27.491 1.00 29.79 452 PRO C CA 1
ATOM 10931 C C . PRO C 1 452 ? 7.309 -62.843 -26.040 1.00 32.34 452 PRO C C 1
ATOM 10932 O O . PRO C 1 452 ? 7.982 -63.679 -25.425 1.00 27.87 452 PRO C O 1
ATOM 10936 N N . ALA C 1 453 ? 6.875 -61.714 -25.470 1.00 35.02 453 ALA C N 1
ATOM 10937 C CA . ALA C 1 453 ? 7.146 -61.466 -24.056 1.00 31.07 453 ALA C CA 1
ATOM 10938 C C . ALA C 1 453 ? 6.293 -62.374 -23.178 1.00 30.17 453 ALA C C 1
ATOM 10939 O O . ALA C 1 453 ? 6.799 -62.971 -22.221 1.00 34.11 453 ALA C O 1
ATOM 10941 N N . ILE C 1 454 ? 4.998 -62.481 -23.497 1.00 24.00 454 ILE C N 1
ATOM 10942 C CA . ILE C 1 454 ? 4.115 -63.455 -22.850 1.00 24.23 454 ILE C CA 1
ATOM 10943 C C . ILE C 1 454 ? 4.755 -64.837 -22.864 1.00 27.49 454 ILE C C 1
ATOM 10944 O O . ILE C 1 454 ? 4.751 -65.556 -21.862 1.00 30.74 454 ILE C O 1
ATOM 10949 N N . LEU C 1 455 ? 5.267 -65.244 -24.027 1.00 28.97 455 LEU C N 1
ATOM 10950 C CA . LEU C 1 455 ? 5.947 -66.528 -24.153 1.00 24.83 455 LEU C CA 1
ATOM 10951 C C . LEU C 1 455 ? 7.145 -66.609 -23.206 1.00 28.64 455 LEU C C 1
ATOM 10952 O O . LEU C 1 455 ? 7.255 -67.539 -22.398 1.00 22.11 455 LEU C O 1
ATOM 10957 N N . ALA C 1 456 ? 8.070 -65.649 -23.315 1.00 21.42 456 ALA C N 1
ATOM 10958 C CA . ALA C 1 456 ? 9.241 -65.618 -22.435 1.00 30.68 456 ALA C CA 1
ATOM 10959 C C . ALA C 1 456 ? 8.817 -65.677 -20.965 1.00 25.03 456 ALA C C 1
ATOM 10960 O O . ALA C 1 456 ? 9.301 -66.510 -20.194 1.00 26.01 456 ALA C O 1
ATOM 10962 N N . LEU C 1 457 ? 7.856 -64.835 -20.586 1.00 25.20 457 LEU C N 1
ATOM 10963 C CA . LEU C 1 457 ? 7.361 -64.794 -19.212 1.00 24.59 457 LEU C CA 1
ATOM 10964 C C . LEU C 1 457 ? 6.800 -66.138 -18.756 1.00 27.47 457 LEU C C 1
ATOM 10965 O O . LEU C 1 457 ? 7.072 -66.584 -17.633 1.00 32.66 457 LEU C O 1
ATOM 10970 N N . LYS C 1 458 ? 5.986 -66.786 -19.603 1.00 30.90 458 LYS C N 1
ATOM 10971 C CA . LYS C 1 458 ? 5.401 -68.068 -19.222 1.00 36.45 458 LYS C CA 1
ATOM 10972 C C . LYS C 1 458 ? 6.487 -69.131 -19.027 1.00 30.78 458 LYS C C 1
ATOM 10973 O O . LYS C 1 458 ? 6.414 -69.954 -18.103 1.00 32.36 458 LYS C O 1
ATOM 10979 N N . LEU C 1 459 ? 7.534 -69.090 -19.852 1.00 24.02 459 LEU C N 1
ATOM 10980 C CA . LEU C 1 459 ? 8.606 -70.069 -19.726 1.00 30.29 459 LEU C CA 1
ATOM 10981 C C . LEU C 1 459 ? 9.420 -69.849 -18.449 1.00 38.74 459 LEU C C 1
ATOM 10982 O O . LEU C 1 459 ? 9.764 -70.804 -17.748 1.00 42.89 459 LEU C O 1
ATOM 10987 N N . LYS C 1 460 ? 9.761 -68.595 -18.154 1.00 34.64 460 LYS C N 1
ATOM 10988 C CA . LYS C 1 460 ? 10.451 -68.267 -16.919 1.00 28.63 460 LYS C CA 1
ATOM 10989 C C . LYS C 1 460 ? 9.668 -68.751 -15.705 1.00 27.42 460 LYS C C 1
ATOM 10990 O O . LYS C 1 460 ? 10.204 -69.492 -14.876 1.00 28.56 460 LYS C O 1
ATOM 10996 N N . ASN C 1 461 ? 8.386 -68.372 -15.605 1.00 27.69 461 ASN C N 1
ATOM 10997 C CA . ASN C 1 461 ? 7.589 -68.737 -14.429 1.00 28.46 461 ASN C CA 1
ATOM 10998 C C . ASN C 1 461 ? 7.539 -70.246 -14.227 1.00 29.26 461 ASN C C 1
ATOM 10999 O O . ASN C 1 461 ? 7.311 -70.725 -13.103 1.00 45.54 461 ASN C O 1
ATOM 11004 N N . SER C 1 462 ? 7.745 -71.008 -15.293 1.00 28.53 462 SER C N 1
ATOM 11005 C CA . SER C 1 462 ? 7.735 -72.465 -15.263 1.00 29.30 462 SER C CA 1
ATOM 11006 C C . SER C 1 462 ? 9.127 -73.048 -15.055 1.00 29.89 462 SER C C 1
ATOM 11007 O O . SER C 1 462 ? 9.301 -74.269 -15.169 1.00 30.75 462 SER C O 1
ATOM 11010 N N . GLY C 1 463 ? 10.120 -72.207 -14.768 1.00 30.33 463 GLY C N 1
ATOM 11011 C CA . GLY C 1 463 ? 11.436 -72.686 -14.383 1.00 30.99 463 GLY C CA 1
ATOM 11012 C C . GLY C 1 463 ? 12.370 -73.049 -15.516 1.00 31.66 463 GLY C C 1
ATOM 11013 O O . GLY C 1 463 ? 13.330 -73.802 -15.290 1.00 31.83 463 GLY C O 1
ATOM 11014 N N . LYS C 1 464 ? 12.143 -72.528 -16.719 1.00 28.49 464 LYS C N 1
ATOM 11015 C CA . LYS C 1 464 ? 13.013 -72.777 -17.867 1.00 34.25 464 LYS C CA 1
ATOM 11016 C C . LYS C 1 464 ? 14.011 -71.634 -18.024 1.00 32.50 464 LYS C C 1
ATOM 11017 O O . LYS C 1 464 ? 13.790 -70.529 -17.526 1.00 35.01 464 LYS C O 1
ATOM 11023 N N . ILE C 1 465 ? 15.125 -71.912 -18.708 1.00 33.04 465 ILE C N 1
ATOM 11024 C CA . ILE C 1 465 ? 16.154 -70.898 -18.964 1.00 37.11 465 ILE C CA 1
ATOM 11025 C C . ILE C 1 465 ? 15.805 -70.148 -20.245 1.00 39.85 465 ILE C C 1
ATOM 11026 O O . ILE C 1 465 ? 15.724 -70.747 -21.327 1.00 41.84 465 ILE C O 1
ATOM 11031 N N . VAL C 1 466 ? 15.645 -68.832 -20.131 1.00 35.41 466 VAL C N 1
ATOM 11032 C CA . VAL C 1 466 ? 15.052 -68.005 -21.172 1.00 26.91 466 VAL C CA 1
ATOM 11033 C C . VAL C 1 466 ? 15.950 -66.808 -21.450 1.00 31.45 466 VAL C C 1
ATOM 11034 O O . VAL C 1 466 ? 16.026 -65.873 -20.644 1.00 37.35 466 VAL C O 1
ATOM 11038 N N . ASN C 1 467 ? 16.566 -66.799 -22.611 1.00 32.43 467 ASN C N 1
ATOM 11039 C CA . ASN C 1 467 ? 17.338 -65.662 -23.097 1.00 30.15 467 ASN C CA 1
ATOM 11040 C C . ASN C 1 467 ? 16.474 -64.884 -24.094 1.00 31.64 467 ASN C C 1
ATOM 11041 O O . ASN C 1 467 ? 16.310 -65.295 -25.246 1.00 37.39 467 ASN C O 1
ATOM 11046 N N . PHE C 1 468 ? 15.942 -63.744 -23.659 1.00 29.33 468 PHE C N 1
ATOM 11047 C CA . PHE C 1 468 ? 14.980 -62.968 -24.422 1.00 23.08 468 PHE C CA 1
ATOM 11048 C C . PHE C 1 468 ? 15.489 -61.540 -24.548 1.00 32.06 468 PHE C C 1
ATOM 11049 O O . PHE C 1 468 ? 16.067 -60.997 -23.603 1.00 36.37 468 PHE C O 1
ATOM 11057 N N . ALA C 1 469 ? 15.298 -60.944 -25.724 1.00 27.79 469 ALA C N 1
ATOM 11058 C CA . ALA C 1 469 ? 15.815 -59.610 -26.002 1.00 23.90 469 ALA C CA 1
ATOM 11059 C C . ALA C 1 469 ? 15.112 -59.046 -27.218 1.00 34.21 469 ALA C C 1
ATOM 11060 O O . ALA C 1 469 ? 14.601 -59.787 -28.067 1.00 34.92 469 ALA C O 1
ATOM 11062 N N . ALA C 1 470 ? 15.131 -57.717 -27.307 1.00 24.05 470 ALA C N 1
ATOM 11063 C CA . ALA C 1 470 ? 14.515 -56.972 -28.394 1.00 29.13 470 ALA C CA 1
ATOM 11064 C C . ALA C 1 470 ? 15.618 -56.178 -29.078 1.00 30.66 470 ALA C C 1
ATOM 11065 O O . ALA C 1 470 ? 15.792 -54.985 -28.799 1.00 35.68 470 ALA C O 1
ATOM 11067 N N . PRO C 1 471 ? 16.382 -56.801 -29.974 1.00 33.27 471 PRO C N 1
ATOM 11068 C CA . PRO C 1 471 ? 17.516 -56.097 -30.592 1.00 38.07 471 PRO C CA 1
ATOM 11069 C C . PRO C 1 471 ? 17.128 -54.716 -31.116 1.00 37.67 471 PRO C C 1
ATOM 11070 O O . PRO C 1 471 ? 16.106 -54.539 -31.784 1.00 35.73 471 PRO C O 1
ATOM 11074 N N . TRP C 1 472 ? 17.942 -53.725 -30.770 1.00 33.78 472 TRP C N 1
ATOM 11075 C CA . TRP C 1 472 ? 17.679 -52.355 -31.165 1.00 29.25 472 TRP C CA 1
ATOM 11076 C C . TRP C 1 472 ? 17.770 -52.198 -32.673 1.00 40.48 472 TRP C C 1
ATOM 11077 O O . TRP C 1 472 ? 18.665 -52.751 -33.323 1.00 41.23 472 TRP C O 1
ATOM 11088 N N . GLY C 1 473 ? 16.849 -51.407 -33.223 1.00 43.91 473 GLY C N 1
ATOM 11089 C CA . GLY C 1 473 ? 16.887 -51.044 -34.624 1.00 42.92 473 GLY C CA 1
ATOM 11090 C C . GLY C 1 473 ? 16.666 -52.204 -35.571 1.00 44.23 473 GLY C C 1
ATOM 11091 O O . GLY C 1 473 ? 16.865 -52.061 -36.777 1.00 47.61 473 GLY C O 1
ATOM 11092 N N . GLN C 1 474 ? 16.250 -53.354 -35.050 1.00 42.93 474 GLN C N 1
ATOM 11093 C CA . GLN C 1 474 ? 16.051 -54.548 -35.861 1.00 41.63 474 GLN C CA 1
ATOM 11094 C C . GLN C 1 474 ? 14.562 -54.749 -36.139 1.00 38.52 474 GLN C C 1
ATOM 11095 O O . GLN C 1 474 ? 13.732 -54.637 -35.230 1.00 36.32 474 GLN C O 1
ATOM 11101 N N . GLY C 1 475 ? 14.229 -55.021 -37.402 1.00 33.26 475 GLY C N 1
ATOM 11102 C CA . GLY C 1 475 ? 12.877 -55.358 -37.793 1.00 29.26 475 GLY C CA 1
ATOM 11103 C C . GLY C 1 475 ? 12.666 -56.861 -37.852 1.00 34.91 475 GLY C C 1
ATOM 11104 O O . GLY C 1 475 ? 13.465 -57.654 -37.346 1.00 33.36 475 GLY C O 1
ATOM 11105 N N . HIS C 1 476 ? 11.556 -57.253 -38.485 1.00 37.87 476 HIS C N 1
ATOM 11106 C CA . HIS C 1 476 ? 11.268 -58.668 -38.696 1.00 32.68 476 HIS C CA 1
ATOM 11107 C C . HIS C 1 476 ? 12.446 -59.335 -39.389 1.00 31.53 476 HIS C C 1
ATOM 11108 O O . HIS C 1 476 ? 13.127 -58.718 -40.214 1.00 29.72 476 HIS C O 1
ATOM 11115 N N . GLY C 1 477 ? 12.713 -60.588 -39.028 1.00 31.66 477 GLY C N 1
ATOM 11116 C CA . GLY C 1 477 ? 13.868 -61.259 -39.590 1.00 26.13 477 GLY C CA 1
ATOM 11117 C C . GLY C 1 477 ? 14.595 -62.132 -38.593 1.00 28.50 477 GLY C C 1
ATOM 11118 O O . GLY C 1 477 ? 14.225 -62.155 -37.414 1.00 30.86 477 GLY C O 1
ATOM 11119 N N . GLY C 1 478 ? 15.604 -62.879 -39.052 1.00 25.53 478 GLY C N 1
ATOM 11120 C CA . GLY C 1 478 ? 16.273 -63.814 -38.165 1.00 25.16 478 GLY C CA 1
ATOM 11121 C C . GLY C 1 478 ? 17.679 -64.103 -38.633 1.00 32.48 478 GLY C C 1
ATOM 11122 O O . GLY C 1 478 ? 18.065 -63.751 -39.751 1.00 40.01 478 GLY C O 1
ATOM 11123 N N . ASP C 1 479 ? 18.445 -64.767 -37.750 1.00 31.93 479 ASP C N 1
ATOM 11124 C CA . ASP C 1 479 ? 19.777 -65.301 -38.081 1.00 33.15 479 ASP C CA 1
ATOM 11125 C C . ASP C 1 479 ? 20.752 -64.191 -38.448 1.00 35.05 479 ASP C C 1
ATOM 11126 O O . ASP C 1 479 ? 21.635 -64.384 -39.287 1.00 36.88 479 ASP C O 1
ATOM 11131 N N . TYR C 1 480 ? 20.558 -63.016 -37.861 1.00 34.05 480 TYR C N 1
ATOM 11132 C CA . TYR C 1 480 ? 21.428 -61.866 -38.046 1.00 39.00 480 TYR C CA 1
ATOM 11133 C C . TYR C 1 480 ? 22.494 -61.765 -36.963 1.00 35.71 480 TYR C C 1
ATOM 11134 O O . TYR C 1 480 ? 23.262 -60.803 -36.949 1.00 35.17 480 TYR C O 1
ATOM 11143 N N . ASP C 1 481 ? 22.562 -62.743 -36.068 1.00 35.84 481 ASP C N 1
ATOM 11144 C CA . ASP C 1 481 ? 23.425 -62.710 -34.894 1.00 29.91 481 ASP C CA 1
ATOM 11145 C C . ASP C 1 481 ? 24.017 -64.083 -34.644 1.00 36.80 481 ASP C C 1
ATOM 11146 O O . ASP C 1 481 ? 24.084 -64.551 -33.502 1.00 42.47 481 ASP C O 1
ATOM 11151 N N . LEU C 1 482 ? 24.442 -64.748 -35.722 1.00 40.71 482 LEU C N 1
ATOM 11152 C CA . LEU C 1 482 ? 24.802 -66.160 -35.650 1.00 39.00 482 LEU C CA 1
ATOM 11153 C C . LEU C 1 482 ? 25.900 -66.401 -34.642 1.00 37.18 482 LEU C C 1
ATOM 11154 O O . LEU C 1 482 ? 25.890 -67.415 -33.939 1.00 49.36 482 LEU C O 1
ATOM 11159 N N . GLU C 1 483 ? 26.878 -65.498 -34.587 1.00 36.97 483 GLU C N 1
ATOM 11160 C CA . GLU C 1 483 ? 28.000 -65.689 -33.676 1.00 39.45 483 GLU C CA 1
ATOM 11161 C C . GLU C 1 483 ? 27.519 -65.699 -32.237 1.00 36.34 483 GLU C C 1
ATOM 11162 O O . GLU C 1 483 ? 27.952 -66.530 -31.435 1.00 43.50 483 GLU C O 1
ATOM 11168 N N . GLU C 1 484 ? 26.588 -64.807 -31.905 1.00 36.11 484 GLU C N 1
ATOM 11169 C CA . GLU C 1 484 ? 25.977 -64.840 -30.583 1.00 46.58 484 GLU C CA 1
ATOM 11170 C C . GLU C 1 484 ? 25.066 -66.056 -30.429 1.00 44.14 484 GLU C C 1
ATOM 11171 O O . GLU C 1 484 ? 25.043 -66.692 -29.367 1.00 44.31 484 GLU C O 1
ATOM 11177 N N . LEU C 1 485 ? 24.322 -66.404 -31.483 1.00 39.31 485 LEU C N 1
ATOM 11178 C CA . LEU C 1 485 ? 23.442 -67.569 -31.412 1.00 34.97 485 LEU C CA 1
ATOM 11179 C C . LEU C 1 485 ? 24.218 -68.814 -31.036 1.00 36.17 485 LEU C C 1
ATOM 11180 O O . LEU C 1 485 ? 23.777 -69.594 -30.188 1.00 41.85 485 LEU C O 1
ATOM 11185 N N . PHE C 1 486 ? 25.388 -69.005 -31.639 1.00 33.61 486 PHE C N 1
ATOM 11186 C CA . PHE C 1 486 ? 26.139 -70.223 -31.423 1.00 33.32 486 PHE C CA 1
ATOM 11187 C C . PHE C 1 486 ? 27.025 -70.147 -30.196 1.00 41.14 486 PHE C C 1
ATOM 11188 O O . PHE C 1 486 ? 27.426 -71.198 -29.686 1.00 50.94 486 PHE C O 1
ATOM 11196 N N . ASN C 1 487 ? 27.342 -68.940 -29.712 1.00 34.31 487 ASN C N 1
ATOM 11197 C CA . ASN C 1 487 ? 27.901 -68.817 -28.369 1.00 41.02 487 ASN C CA 1
ATOM 11198 C C . ASN C 1 487 ? 26.900 -69.321 -27.335 1.00 34.51 487 ASN C C 1
ATOM 11199 O O . ASN C 1 487 ? 27.240 -70.138 -26.470 1.00 44.07 487 ASN C O 1
ATOM 11204 N N . TRP C 1 488 ? 25.645 -68.871 -27.445 1.00 29.89 488 TRP C N 1
ATOM 11205 C CA . TRP C 1 488 ? 24.570 -69.348 -26.570 1.00 44.88 488 TRP C CA 1
ATOM 11206 C C . TRP C 1 488 ? 24.359 -70.856 -26.688 1.00 44.85 488 TRP C C 1
ATOM 11207 O O . TRP C 1 488 ? 24.229 -71.549 -25.674 1.00 47.01 488 TRP C O 1
ATOM 11218 N N . ILE C 1 489 ? 24.285 -71.386 -27.914 1.00 39.60 489 ILE C N 1
ATOM 11219 C CA . ILE C 1 489 ? 24.113 -72.834 -28.035 1.00 37.67 489 ILE C CA 1
ATOM 11220 C C . ILE C 1 489 ? 25.276 -73.545 -27.364 1.00 40.67 489 ILE C C 1
ATOM 11221 O O . ILE C 1 489 ? 25.084 -74.530 -26.644 1.00 51.48 489 ILE C O 1
ATOM 11226 N N . ASP C 1 490 ? 26.495 -73.026 -27.538 1.00 39.57 490 ASP C N 1
ATOM 11227 C CA . ASP C 1 490 ? 27.662 -73.676 -26.939 1.00 38.67 490 ASP C CA 1
ATOM 11228 C C . ASP C 1 490 ? 27.609 -73.658 -25.407 1.00 41.75 490 ASP C C 1
ATOM 11229 O O . ASP C 1 490 ? 28.111 -74.585 -24.761 1.00 47.96 490 ASP C O 1
ATOM 11234 N N . ASN C 1 491 ? 27.000 -72.630 -24.811 1.00 38.82 491 ASN C N 1
ATOM 11235 C CA . ASN C 1 491 ? 26.872 -72.564 -23.356 1.00 37.73 491 ASN C CA 1
ATOM 11236 C C . ASN C 1 491 ? 25.833 -73.551 -22.841 1.00 43.37 491 ASN C C 1
ATOM 11237 O O . ASN C 1 491 ? 26.097 -74.303 -21.897 1.00 50.85 491 ASN C O 1
ATOM 11242 N N . VAL C 1 492 ? 24.651 -73.585 -23.461 1.00 42.23 492 VAL C N 1
ATOM 11243 C CA . VAL C 1 492 ? 23.588 -74.433 -22.934 1.00 38.80 492 VAL C CA 1
ATOM 11244 C C . VAL C 1 492 ? 23.896 -75.924 -23.117 1.00 41.53 492 VAL C C 1
ATOM 11245 O O . VAL C 1 492 ? 23.404 -76.747 -22.338 1.00 42.98 492 VAL C O 1
ATOM 11249 N N . VAL C 1 493 ? 24.724 -76.307 -24.090 1.00 46.14 493 VAL C N 1
ATOM 11250 C CA . VAL C 1 493 ? 25.095 -77.718 -24.201 1.00 47.45 493 VAL C CA 1
ATOM 11251 C C . VAL C 1 493 ? 26.285 -78.049 -23.302 1.00 52.41 493 VAL C C 1
ATOM 11252 O O . VAL C 1 493 ? 26.799 -79.167 -23.365 1.00 49.63 493 VAL C O 1
ATOM 11256 N N . LYS C 1 494 ? 26.708 -77.098 -22.459 1.00 55.26 494 LYS C N 1
ATOM 11257 C CA . LYS C 1 494 ? 27.865 -77.201 -21.534 1.00 54.13 494 LYS C CA 1
ATOM 11258 C C . LYS C 1 494 ? 29.187 -76.845 -22.232 1.00 50.57 494 LYS C C 1
ATOM 11259 O O . LYS C 1 494 ? 29.672 -75.706 -22.066 1.00 44.82 494 LYS C O 1
#

B-factor: mean 45.64, std 18.34, range [13.68, 134.11]

Sequence (1436 aa):
DYDLKFNPDKYISKEIKINGKKIKYRAYENIIYIKNPIDKDYQNMNIYIPEEYFNNLSIGSYNSNNAPIFFPNTVGGYMPGKADTVGLGRDGKANSLTYALSKGYVVAAPGARGRTLTDDKGNYIGKAPAAIVDLKAAVRYLYLNDEVMPGDANKIISNGTSAGGALSALLGASGNSQDYLPYLKEIGAAETRDDIFAVSAYCPITNLENADSAYEWMYNGVNSYSRMEFTRNTSAQEYNDRSLTRSTVQGNLTNDEINISNKLKTLFPIYLNSLKLTDDGGNLLTLDKSGNGSFKTYLSIIIRNSANRALREGKDISQFKKAFTIENNKVVAVNLDVYTHIGDRRMKSPPAFDSLDASSGENNLFGDKKSDSKHFTKFSFDINNKAAIDYFSIPKMADKNIIKMMNPMYYIDSNTSTKYWRIRHGAIDKDTSLAIPAILALKLKNSGKIVNFAAPWGQGHGGDYDLEELFNWIDNVVKDYDLKFNPDKYISKEIKINGKKIKYRAYENIIYIKNPIDKDYQNMNIYIPEEYFNNLSIGSYNSNNAPIFFPNTVGGYMPGKADTVGLGRDGKANSLTYALSKGYVVAAPGARGRTLTDDKGNYIGKAPAAIVDLKAAVRYLYLNDEVMPGDANKIISNGTSAGGALSALLGASGNSQDYLPYLKEIGAAETRDDIFAVSAYCPITNLENADSAYEWMYNGVNSYSRMEFTRNTSAQEYNDRSLTRSTVQGNLTNDEINISNKLKTLFPIYLNSLKLTDDGGNLLTLDKSGNGSFKTYLSIIIRNSANRALREGKDISQFKKAFTIENNKVVAVNLDVYTHIGDRMKSPPAFDSLDASSGENNLFGDKKSDSKHFTKFSFDINNKAAIDYFRNSIPKMADKNIIKMMNPMYYIDSNTSTKYWRIRHGAIDKDTSLAIPAILALKLKNSGKIVNFAAPWGQGHGGDYDLEELFNWIDNVVKDYDLKFNPDKYISKEIKINGKKIKYRAYENIIYIKNPIDKDYQNMNIYIPEEYFNNLSIGSYNSNNAPIFFPNTVGGYMPGKADTVGLGRDGKANSLTYALSKGYVVAAPGARGRTLTDDKGNYIGKAPAAIVDLKAAVRYLYLNDEVMPGDANKIISNGTSAGGALSALLGASGNSQDYLPYLKEIGAAETRDDIFAVSAYCPITNLENADSAYEWMYNGVNSYSRMEFTRNTSAQEYNDRSLTRSTVQGNLTNDEINISNKLKTLFPIYLNSLKLTDDGGNLLTLDKSGNGSFKTYLSIIIRNSANRALREGKDISQFKKAFTIENNKVVAVNLDVYTHIGDRRMKSPPAFDSLDASSGENNLFGDKKSDSKHFTKFSFDINNKAAIDYISIPKMADKNIIKMMNPMYYIDSNTSTKYWRIRHGAIDKDTSLAIPAILALKLKNSGKIVNFAAPWGQGHGGDYDLEELFNWIDNVVK

Radius of gyration: 38.77 Å; Cα contacts (8 Å, |Δi|>4): 3259; chains: 3; bounding box: 103×115×91 Å

Nearest PDB structures (foldseek):
  6yq4-assembly2_B  TM=1.002E+00  e=3.514E-103  Fusobacterium nucleatum subsp. nucleatum ATCC 25586
  6yq4-assembly1_A  TM=9.989E-01  e=1.444E-93  Fusobacterium nucleatum subsp. nucleatum ATCC 25586
  6yq4-assembly3_C  TM=9.967E-01  e=1.624E-93  Fusobacterium nucleatum subsp. nucleatum ATCC 25586
  4j0c-assembly2_B  TM=9.444E-01  e=1.538E-56  Lactiplantibacillus plantarum
  4j0g-assembly1_A  TM=9.434E-01  e=9.378E-55  Lactiplantibacillus plantarum

InterPro domains:
  IPR029058 Alpha/Beta hydrolase fold [G3DSA:3.40.50.1820] (4-494)
  IPR029058 Alpha/Beta hydrolase fold [SSF53474] (50-493)
  IPR048124 Tannase subtype B [NF041556] (8-490)
  IPR049492 BD-FAE-like domain [PF20434] (104-220)
  IPR050300 GDXG lipolytic enzyme [PTHR48081] (41-259)

Solvent-accessible surface area: 59198 Å² total; per-residue (Å²): 148,76,122,8,119,10,86,41,124,139,67,88,78,78,77,26,106,66,124,68,158,130,18,100,12,37,1,5,59,90,34,29,0,0,86,90,22,82,22,104,91,42,0,10,0,4,0,3,0,2,39,52,10,55,86,155,104,67,38,74,96,21,57,30,128,59,0,0,3,0,1,4,13,38,1,0,7,4,18,18,2,116,14,43,80,22,18,96,28,155,115,47,129,23,27,7,0,0,47,0,2,47,79,0,0,0,0,0,0,1,0,1,20,1,0,29,25,61,41,158,183,44,64,44,27,2,12,8,6,7,8,0,0,0,0,0,0,0,0,18,4,1,33,59,0,36,185,64,9,16,7,26,0,80,52,0,0,0,4,3,16,5,2,0,0,1,0,0,0,0,0,1,5,4,26,63,23,133,39,0,60,90,71,8,160,115,12,16,6,4,152,51,95,1,18,5,44,0,0,2,1,1,2,0,9,3,3,5,30,23,0,5,11,0,0,0,10,13,12,18,42,11,58,38,33,43,63,57,98,53,70,89,101,10,29,2,112,60,28,26,43,61,70,53,140,41,83,79,57,107,28,109,12,83,131,108,40,50,92,24,2,68,110,3,24,70,59,0,7,126,40,0,49,70,41,142,2,9,37,38,4,2,69,84,5,52,8,73,175,21,2,50,28,44,0,24,80,42,0,13,63,20,2,60,58,6,0,25,91,1,51,168,103,71,108,87,5,61,124,24,101,50,4,4,60,58,120,126,120,111,3,68,47,13,51,10,58,4,16,8,77,50,28,68,0,17,37,23,8,9,9,0,0,20,53,109,20,75,18,18,17,0,8,4,4,4,53,145,182,22,47,32,28,6,4,12,148,36,0,43,52,58,35,42,131,56,13,112,80,190,213,151,116,22,109,64,2,63,151,69,30,18,72,0,9,2,0,20,114,28,5,78,83,124,15,74,0,56,16,0,5,0,14,1,3,12,77,5,38,9,0,0,14,0,1,0,0,0,3,1,2,55,0,45,21,10,14,20,17,3,6,30,26,5,37,27,46,38,22,13,10,22,52,82,17,22,119,100,0,3,90,23,0,61,97,5,12,139,146,72,109,9,143,7,66,47,106,149,76,44,34,18,72,31,105,44,140,80,138,82,22,86,5,40,0,7,57,108,33,28,0,0,94,84,23,84,25,107,69,17,0,15,0,4,0,3,0,0,28,52,7,56,83,151,106,66,32,80,79,10,57,30,129,62,0,0,3,0,1,5,13,26,1,0,6,3,0,7,3,118,18,41,51,20,16,72,40,161,101,38,114,15,31,5,0,2,38,0,3,39,74,0,0,0,0,0,0,1,1,1,16,0,0,4,2,14,45,80,99,3,55,9,15,1,12,12,5,8,4,0,1,0,0,0,0,0,0,14,4,1,27,83,4,40,182,65,9,16,5,28,1,72,55,0,0,0,4,1,18,4,2,0,0,3,0,0,0,1,0,0,4,2,22,65,22,149,37,0,68,84,70,5,177,122,8,16,14,5,163,53,100,1,13,4,44,0,0,0,1,0,2,0,9,4,2,5,30,25,1,6,10,0,0,0,7,14,6,32,48,13,48,49,34,25,44,23,96,40,85,44,22,12,35,10,100,31,26,17,58,64,98,79,128,132,86,86,60,126,22,115,14,77,112,106,39,49,94,22,0,68,113,4,41,66,54,0,4,120,41,1,57,75,40,149,2,34,37,133,64,52,95,90,8,56,6,73,183,68,0,66,32,43,0,23,76,43,0,14,57,16,3,75,82,10,0,24,130,0,51,181,92,71,94,107,9,65,139,17,94,180,2,16,77,75,114,123,118,112,3,64,49,12,78,5,59,38,14,2,88,68,34,53,0,19,32,22,10,6,10,0,0,24,52,107,15,77,19,16,19,0,8,2,2,4,49,134,91,1,24,31,28,4,3,16,154,33,0,42,60,44,49,31,123,75,10,58,100,161,142,192,129,151,95,18,76,75,5,86,117,70,26,6,62,0,7,3,0,17,97,26,6,70,82,135,12,65,0,106,35,0,9,0,25,0,4,9,74,5,37,9,1,0,9,0,1,0,0,0,2,1,1,50,0,78,65,16,61,26,98,19,52,38,36,3,34,37,48,40,22,12,8,24,52,85,15,22,104,80,0,0,76,24,0,39,103,18,9,162,150,75,114,2,123,1,75,48,114,154,76,104,74,75,88,55,119,65,133,47,150,107,16,81,13,26,1,1,62,98,32,32,0,0,83,76,25,79,24,118,110,56,0,14,0,11,0,2,0,1,38,51,7,58,79,154,90,72,34,84,88,25,46,38,129,55,0,0,4,0,1,6,13,31,1,0,8,4,16,19,2,96,10,34,64,24,19,115,36,140,116,52,165,15,30,6,1,0,46,0,3,37,62,0,0,0,0,0,0,1,0,0,21,2,0,28,23,60,40,144,179,43,58,45,26,2,12,10,4,8,7,0,0,0,0,0,0,0,0,13,4,2,28,72,3,55,168,53,12,12,4,26,1,71,48,0,0,0,2,2,16,6,2,0,0,2,0,0,0,0,0,0,6,3,22,64,22,144,51,0,56,85,68,4,124,133,12,10,7,4,134,49,97,0,12,7,41,0,0,1,1,1,2,0,9,6,4,5,33,24,0,5,8,0,0,0,6,13,8,32,43,8,54,44,16,33,61,35,84,62,81,86,104,14,53,8,130,62,29,27,70,61,84,110,46,192,82,78,52,119,6,63,16,49,100,86,38,46,97,18,2,67,110,3,42,60,69,0,9,122,42,0,44,78,36,140,2,36,37,130,60,53,91,86,4,45,9,50,153,15,1,48,35,48,0,30,78,39,0,12,63,17,3,74,73,12,0,16,115,1,58,154,86,73,106,112,4,66,119,6,104,100,0,15,55,64,123,130,123,75,4,70,48,15,39,7,44,7,12,6,72,47,26,57,1,21,40,23,9,9,10,0,0,20,47,99,18,74,20,19,18,0,9,4,3,7,50,145,176,18,45,31,22,4,3,12,153,36,0,44,53,63,42,48,131,47,28,129,88,187,168,102,128,19,96,73,6,84,145,106,38,16,56,8,10,2,0,20,106,31,6,76,80,128,12,68,1,100,31,0,5,0,20,1,2,11,64,7,29,10,0,0,8,0,3,0,0,0,4,0,2,54,0,79,70,16,60,29,86,20,51,41,32,2,34,27,46,42,22,16,7,24,49,80,29,22,110,86,0,0,62,21,0,44,107,14,10,206

Foldseek 3Di:
DQDQEDDPVPWDWDWDDFPHDIFIWTKDPQAQLFDADQDSQFLTKIKIATPLQVVQHAQVVAHQAAAAEEEEELFALQAWTAFDDWDADPVSGGFLVVVSSNNGHIYITHTWHGLCDAGPVRFTDRFPPGRLLSLQLNLLSCQVHSVPGGHHSQRYEYEYFACSLLSLLLLLQQKPPPLSVVVSVVRHRHPGIRHHAAGEGENYPFPQQLQQLLLLLQAQPLFKAKAFDDFLPDGSCVRFPVVDDGDMDIDGHDPVLNVLSVVSPLPNQVVQQVLQFAPPVRHTQGADSVSDDVVLVVVFVLVLVQVQVCVVVVHDPPLQCVQFDADVNGTPTGNSNSNSNRDRAYATPSRRFDLVLTRSNQQSQAGRPGRGAGAYPSSQVVQCVVCVVVCVHGHYGDPSSSVSSHSLVRHALPSPHAYYEYEYASAENSTRPSVVVVVQRSNVVSRHHYHYHHHYPDYRHDPPCSVVVVVVSVVSSD/DDDLADDVVPWDWDWDDAPPDIWIKTKDPQAQLFDADPDSQFLGKIKIATPLQVVQHAAVVDHQAAAAEEEEWLFALQAWTGWDDWDPPPPPGGFLQVVCSVRGHTYMTHTWHGQCDDHPVRFTDRFFPRGLLSLLLNLLSCQVHSVPGGHHSQAYEYAAFACGLLSQLLLLQQKPPPLSVVVSVVRGRHPGTSHHAYGHGENYPFPQQLQLLVLLLLQQVQFKAKEQDDALDDDRCVRAPVVPVHDMDIDGHDPVQNVLSVVSPQVNQVVQQVLQFADPVSHGQHADSVSDGNVVQVVFVLVQVQLFVCLVVPHDPPQLVVQFDQDPSGTDTGDSNSLSRRDHAHATPSRRQDLVFGRSNQQSLAGRHGRGAGAYPSSQVVCCVVVVVCVVVNHGHYHDPSSSLSSHSVNRHALPRPHAYYEYEYAPPENNTHPSVVVSVQRSNVVRPHHYHYHHHYPDYRHDDPCSVVVVVVSVVSSD/DDDLADDPPPWDWDWDDQPNPIFTKTKPPQAQLFDADQDSQQLGKIKIATPLQVVVHDAPHDHQQAAAEEEEELFALQAWTGFDDWDDDPVGGGFLVVVCSNRGHIYIGHTFHGLCDAGPVGWTDRFPPRRLLSLLLSLLSCQVCSVPGGHDSQRYEYAYFACSLLSQLLLQQCKPPCLSVVVNVVRGRHPDTSHHAAGHGEAYPFPQQLQQLLLLLLCQVLFKAKEDDDALPDGSCNRFVPDDDDDIDIDGDDPVLNVLSVVSPQCNQVVQQVLQFAPPVSHGFGADSSRDDNVQQVVFVLVQVQVQVCLVVVHDDVLQCVQFDADPSGGPTGDSNSRSNRDHAHATPSRRQDLVQGRSNQQSQAGRPGSGAGAYPVSQVVCCVVVVPDDDHHHYRDPSSSVSSHSSVRAALPRPYAHYEYEAAPAENNTRPSVVVSVQRSNVVSRHHYHYHHHYPDYRHDRPPSVVVVVSSVVSSD